Protein 7TEM (pdb70)

Foldseek 3Di:
DLFDCQLQVQQWDWDADDPRQTAIFGFFWAAPDPGHRDHDVVFAGGWLLQLLLLLLLLLLVCVVPVDPVSVVSNLRSLSNLLVQQDPLLFGFIHAHPVRHTDDDDPNGHRDDDLSRLSSLLSLLSCLVVCVVPPVVSSVSSLVSNVSSVVSCLVVFDQPQDWDADLRQTQRPRDDLSFLLSLLSNLSLLSVCVVPNDVSSLSPSSLVSCSAQCAPPEQQHLDSDTGHQKRFLASNLSLLSCLSNCVSVVPVVVVSSVRNVVHRLVSCLVVQHFGMWGWHQDPSDIYTDDTGRDWDALRSLQSLSNLVSVCVVPVDCVSLVSSLSSLCCQVQSHLLNDHCASVNLAFFGTDGHNPDTRRIGTSVRSSSNSNSVSVQCVDVVSVVNVVVNVPDPGHD/DAQFDCQLQVQQWDWDQDDVRDIAIFGFFWAAPPPGHGDHDVVFAGGWLLLLLLLLLLLLLVCVVPVDPVSVVSNLRSLSNLLVQQDPLLAGFIHAHPNRHTPDDDPNGHRDDDLSRLSSLLSLLNNLVVCVVPPVVSSVVSLVSNVSSVVSCLVPFDQPQDWDADLRQTQRPRDVLSFLLSLLSNLNLLSVCVVPNDPSSLSCSSLVSCSAQCAVVEQQHLDSDTHHQKRFLASNLSLLSCLSNCVSVVPVVVVSSVRNVVRRLVSCVVVLHFGMWGWHDDPSDIYTPDTGRDWAALRSLQSLSNLVSVCVVPVDCVSLVSSLLSLCCQVQSGLQNDHCASVRLFFFGTHGHNPDTRRIGTSVRSSSNSSSSSVQCVDVVSVVNVVVNVVGDGHD

Sequence (791 aa):
KLVNAEEHLDALYQKVTVANKTELGLIHIYSEFPDDYRRWVKDPIEGVSAIDDVARAAIFYQRQYQQATGSAADLEKVKSLVEEFILYQRRADNGYFYNFIYPDHSINKEYKTSVAEPNWWTWRALWALTQVYPTLVKTDNALAQQRTRRETIFATIDDVIYKDFNFKQTRGEKEGVAVPEWLPHTAGDQASVLLALSDAQALEAKPEIEKRSLAAGILQVKDTSSPVNGAFLSWQNLWHGYGNSQAYALLVAGNRLGDRDIKAAFNNELDHFHPWLISNGLLNEFTVRQQGEKVTLIEEQKKFSQIAYIIRPVFANIKAWEISRRDAVYLERAVDDLSLWFFKNNPAQAQYYPVTGIAFDGIDSATTTVNKNSGAESTIEALLTLQLIEESIPDAKRLESALEEKRNIKQAKLVNAEHLDALYQKVTVANKTELGLIHIYSSEFPDYRWVKDPIEGVSAIDDVARAAIFYQRQYQATGSAADLEKVKSLVEEFILYQRADNGYFYNFIYPDHSINKEYKTSVAEPNWWTWRALWALTQVYPTLVKTDNALAQQRTRETIFATIDVIYKDFNFKQTRGEKEGVAVPEWLPHTAGDQASVLLALSDAQALEAKPEIEKRSLAAGILQVKDTSSPVNGAFLSWQNLWHGYGNSQAYALLVAGNRLGDRDIKAAFNELDHFHPWLISNGLLNEFTVRQQGEKVTLIEQKKFSQIAYIIRPVFANIKAWEISRRDAVYLERAVDDLSLWFFKNNPAQAQYYPVTGIAFDGIDSATTVNKNSGAESTIEALLTLQLIEESIPDAKRRLESALEKRRNIKQ

B-factor: mean 25.35, std 9.97, range [9.25, 90.28]

Structure (mmCIF, N/CA/C/O backbone):
data_7TEM
#
_entry.id   7TEM
#
_cell.length_a   54.774
_cell.length_b   90.016
_cell.length_c   181.301
_cell.angle_alpha   90.000
_cell.angle_beta   90.000
_cell.angle_gamma   90.000
#
_symmetry.space_group_name_H-M   'P 21 21 21'
#
loop_
_entity.id
_entity.type
_entity.pdbx_description
1 polymer 'Putative exported protein YPO2471'
2 branched beta-D-fructofuranose-(2-1)-alpha-D-glucopyranose
3 non-polymer 'CHLORIDE ION'
4 non-polymer 1,2-ETHANEDIOL
5 non-polymer 'ACETIC ACID'
6 non-polymer GLYCEROL
7 water water
#
loop_
_atom_site.group_PDB
_atom_site.id
_atom_site.type_symbol
_atom_site.label_atom_id
_atom_site.label_alt_id
_atom_site.label_comp_id
_atom_site.label_asym_id
_atom_site.label_entity_id
_atom_site.label_seq_id
_atom_site.pdbx_PDB_ins_code
_atom_site.Cartn_x
_atom_site.Cartn_y
_atom_site.Cartn_z
_atom_site.occupancy
_atom_site.B_iso_or_equiv
_atom_site.auth_seq_id
_atom_site.auth_comp_id
_atom_site.auth_asym_id
_atom_site.auth_atom_id
_atom_site.pdbx_PDB_model_num
ATOM 1 N N . LYS A 1 24 ? 13.59474 81.46895 73.26535 1.000 51.41788 21 LYS A N 1
ATOM 2 C CA . LYS A 1 24 ? 13.05335 82.07978 72.05924 1.000 42.51802 21 LYS A CA 1
ATOM 3 C C . LYS A 1 24 ? 14.08693 82.98697 71.39264 1.000 30.43060 21 LYS A C 1
ATOM 4 O O . LYS A 1 24 ? 14.19149 83.00111 70.16864 1.000 33.26794 21 LYS A O 1
ATOM 10 N N . LEU A 1 25 ? 14.86935 83.73705 72.17630 1.000 24.85336 22 LEU A N 1
ATOM 11 C CA . LEU A 1 25 ? 15.95980 84.50216 71.56584 1.000 24.87820 22 LEU A CA 1
ATOM 12 C C . LEU A 1 25 ? 17.06950 83.58260 71.08238 1.000 17.83913 22 LEU A C 1
ATOM 13 O O . LEU A 1 25 ? 17.58710 83.74951 69.97182 1.000 20.25566 22 LEU A O 1
ATOM 18 N N . VAL A 1 26 ? 17.45648 82.61411 71.91608 1.000 19.84034 23 VAL A N 1
ATOM 19 C CA . VAL A 1 26 ? 18.58090 81.73748 71.59890 1.000 18.28332 23 VAL A CA 1
ATOM 20 C C . VAL A 1 26 ? 18.14862 80.77859 70.50239 1.000 18.53029 23 VAL A C 1
ATOM 21 O O . VAL A 1 26 ? 17.20078 80.00298 70.67184 1.000 25.81986 23 VAL A O 1
ATOM 25 N N . ASN A 1 27 ? 18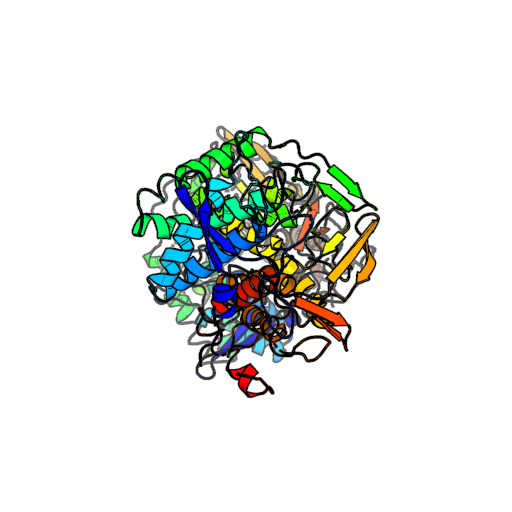.85559 80.80515 69.38658 1.000 14.97725 24 ASN A N 1
ATOM 26 C CA . ASN A 1 27 ? 18.51158 79.93892 68.26137 1.000 15.91382 24 ASN A CA 1
ATOM 27 C C . ASN A 1 27 ? 19.80241 79.33727 67.74272 1.000 14.69505 24 ASN A C 1
ATOM 28 O O . ASN A 1 27 ? 20.64435 80.05995 67.19510 1.000 17.23460 24 ASN A O 1
ATOM 33 N N . ALA A 1 28 ? 19.96871 78.03206 67.91998 1.000 14.80501 25 ALA A N 1
ATOM 34 C CA . ALA A 1 28 ? 21.22161 77.38697 67.55661 1.000 16.42518 25 ALA A CA 1
ATOM 35 C C . ALA A 1 28 ? 21.27434 76.96792 66.09576 1.000 16.66743 25 ALA A C 1
ATOM 36 O O . ALA A 1 28 ? 22.22751 76.28373 65.71014 1.000 18.39120 25 ALA A O 1
ATOM 38 N N A GLU A 1 29 ? 20.29726 77.38334 65.27522 0.511 16.25873 26 GLU A N 1
ATOM 39 N N B GLU A 1 29 ? 20.28475 77.36155 65.27997 0.489 16.27130 26 GLU A N 1
ATOM 40 C CA A GLU A 1 29 ? 20.18296 76.85704 63.91170 0.511 17.31843 26 GLU A CA 1
ATOM 41 C CA B GLU A 1 29 ? 20.20006 76.84566 63.91142 0.489 17.31836 26 GLU A CA 1
ATOM 42 C C A GLU A 1 29 ? 21.43016 77.14290 63.07153 0.511 16.40910 26 GLU A C 1
ATOM 43 C C B GLU A 1 29 ? 21.47695 77.11844 63.11724 0.489 16.38796 26 GLU A C 1
ATOM 44 O O A GLU A 1 29 ? 21.84177 76.29483 62.27164 0.511 18.11486 26 GLU A O 1
ATOM 45 O O B GLU A 1 29 ? 21.96531 76.23212 62.40699 0.489 18.26022 26 GLU A O 1
ATOM 56 N N . HIS A 1 30 ? 22.02920 78.33458 63.20332 1.000 14.81991 27 HIS A N 1
ATOM 57 C CA . HIS A 1 30 ? 23.23835 78.60088 62.41353 1.000 14.03714 27 HIS A CA 1
ATOM 58 C C . HIS A 1 30 ? 24.44408 77.84033 62.96537 1.000 17.48008 27 HIS A C 1
ATOM 59 O O . HIS A 1 30 ? 25.23711 77.29640 62.18425 1.000 16.24236 27 HIS A O 1
ATOM 66 N N . LEU A 1 31 ? 24.59877 77.77507 64.30122 1.000 13.99929 28 LEU A N 1
ATOM 67 C CA . LEU A 1 31 ? 25.70584 77.00330 64.86824 1.000 13.96419 28 LEU A CA 1
ATOM 68 C C . LEU A 1 31 ? 25.58065 75.53036 64.46843 1.000 15.46837 28 LEU A C 1
ATOM 69 O O . LEU A 1 31 ? 26.57837 74.88231 64.10836 1.000 15.10059 28 LEU A O 1
ATOM 74 N N . ASP A 1 32 ? 24.34533 75.00748 64.49049 1.000 16.79626 29 ASP A N 1
ATOM 75 C CA . ASP A 1 32 ? 24.07792 73.63823 64.06256 1.000 16.69243 29 ASP A CA 1
ATOM 76 C C . ASP A 1 32 ? 24.50806 73.43178 62.62200 1.000 17.67244 29 ASP A C 1
ATOM 77 O O . ASP A 1 32 ? 24.97881 72.34761 62.25870 1.000 18.22801 29 ASP A O 1
ATOM 82 N N . ALA A 1 33 ? 24.34134 74.45964 61.78389 1.000 16.10888 30 ALA A N 1
ATOM 83 C CA . ALA A 1 33 ? 24.72305 74.32356 60.37748 1.000 18.35524 30 ALA A CA 1
ATOM 84 C C . ALA A 1 33 ? 26.23679 74.35579 60.20513 1.000 19.23351 30 ALA A C 1
ATOM 85 O O . ALA A 1 33 ? 26.75019 73.80083 59.21290 1.000 22.86247 30 ALA A O 1
ATOM 87 N N . LEU A 1 34 ? 26.96226 74.98138 61.14785 1.000 13.61469 31 LEU A N 1
ATOM 88 C CA . LEU A 1 34 ? 28.42126 74.96459 61.11012 1.000 13.13735 31 LEU A CA 1
ATOM 89 C C . LEU A 1 34 ? 28.99149 73.65810 61.64399 1.000 14.68103 31 LEU A C 1
ATOM 90 O O . LEU A 1 34 ? 30.16186 73.34677 61.38845 1.000 15.03058 31 LEU A O 1
ATOM 95 N N . TYR A 1 35 ? 28.19279 72.90433 62.38498 1.000 16.25190 32 TYR A N 1
ATOM 96 C CA . TYR A 1 35 ? 28.62675 71.64257 62.95754 1.000 14.91610 32 TYR A CA 1
ATOM 97 C C . TYR A 1 35 ? 28.72627 70.55231 61.90474 1.000 18.42690 32 TYR A C 1
ATOM 98 O O . TYR A 1 35 ? 27.89173 70.45881 61.00751 1.000 18.57596 32 TYR A O 1
ATOM 107 N N . GLN A 1 36 ? 29.77265 69.73217 62.00540 1.000 17.05807 33 GLN A N 1
ATOM 108 C CA . GLN A 1 36 ? 29.91064 68.56070 61.13889 1.000 16.50820 33 GLN A CA 1
ATOM 109 C C . GLN A 1 36 ? 30.54437 67.42233 61.92364 1.000 19.61947 33 GLN A C 1
ATOM 110 O O . GLN A 1 36 ? 31.60853 67.60538 62.51934 1.000 19.02575 33 GLN A O 1
ATOM 116 N N . LYS A 1 37 ? 29.90671 66.25361 61.91676 1.000 20.06382 34 LYS A N 1
ATOM 117 C CA . LYS A 1 37 ? 30.50361 65.05300 62.49165 1.000 17.38677 34 LYS A CA 1
ATOM 118 C C . LYS A 1 37 ? 31.25099 64.31662 61.39306 1.000 22.36340 34 LYS A C 1
ATOM 119 O O . LYS A 1 37 ? 30.66295 63.96556 60.35879 1.000 22.24502 34 LYS A O 1
ATOM 125 N N . VAL A 1 38 ? 32.54266 64.09458 61.60961 1.000 18.97121 35 VAL A N 1
ATOM 126 C CA . VAL A 1 38 ? 33.38079 63.40018 60.64218 1.000 20.11493 35 VAL A CA 1
ATOM 127 C C . VAL A 1 38 ? 33.90808 62.13723 61.30762 1.000 26.59308 35 VAL A C 1
ATOM 128 O O . VAL A 1 38 ? 34.11983 62.08732 62.52482 1.000 26.37207 35 VAL A O 1
ATOM 132 N N . THR A 1 39 ? 34.09387 61.10004 60.50847 1.000 19.33478 36 THR A N 1
ATOM 133 C CA . THR A 1 39 ? 34.67262 59.85706 60.98759 1.000 22.16244 36 THR A CA 1
ATOM 134 C C . THR A 1 39 ? 36.08651 59.73479 60.44221 1.000 27.84733 36 THR A C 1
ATOM 135 O O . THR A 1 39 ? 36.31764 59.93183 59.24763 1.000 25.57796 36 THR A O 1
ATOM 139 N N . VAL A 1 40 ? 37.03046 59.42467 61.31706 1.000 22.93846 37 VAL A N 1
ATOM 140 C CA . VAL A 1 40 ? 38.40384 59.19495 60.91576 1.000 25.46327 37 VAL A CA 1
ATOM 141 C C . VAL A 1 40 ? 38.84226 57.87250 61.52771 1.000 27.98200 37 VAL A C 1
ATOM 142 O O . VAL A 1 40 ? 38.27136 57.39652 62.51199 1.000 27.63434 37 VAL A O 1
ATOM 146 N N . ALA A 1 41 ? 39.82981 57.26371 60.89273 1.000 25.26314 38 ALA A N 1
ATOM 147 C CA . ALA A 1 41 ? 40.54369 56.06445 61.38378 1.000 29.56133 38 ALA A CA 1
ATOM 148 C C . ALA A 1 41 ? 39.53763 54.95829 61.70731 1.000 33.25093 38 ALA A C 1
ATOM 149 O O . ALA A 1 41 ? 38.69814 54.61626 60.86803 1.000 31.89733 38 ALA A O 1
ATOM 151 N N . ASN A 1 42 ? 39.57522 54.36919 62.89608 1.000 30.29114 39 ASN A N 1
ATOM 152 C CA . ASN A 1 42 ? 38.71458 53.23893 63.23487 1.000 26.70035 39 ASN A CA 1
ATOM 153 C C . ASN A 1 42 ? 37.54537 53.78071 64.05535 1.000 28.97581 39 ASN A C 1
ATOM 154 O O . ASN A 1 42 ? 37.61202 53.86283 65.28079 1.000 33.25087 39 ASN A O 1
ATOM 159 N N . LYS A 1 43 ? 36.48370 54.20274 63.35647 1.000 28.82133 40 LYS A N 1
ATOM 160 C CA . LYS A 1 43 ? 35.22510 54.60980 63.98514 1.000 29.35060 40 LYS A CA 1
ATOM 161 C C . LYS A 1 43 ? 35.42421 55.72409 65.01009 1.000 38.28928 40 LYS A C 1
ATOM 162 O O . LYS A 1 43 ? 34.71293 55.78585 66.02171 1.000 36.15173 40 LYS A O 1
ATOM 168 N N . THR A 1 44 ? 36.39726 56.60626 64.77648 1.000 25.80930 41 THR A N 1
ATOM 169 C CA . THR A 1 44 ? 36.58509 57.77896 65.62237 1.000 26.12321 41 THR A CA 1
ATOM 170 C C . THR A 1 44 ? 35.71861 58.89698 65.06458 1.000 27.10727 41 THR A C 1
ATOM 171 O O . THR A 1 44 ? 35.97785 59.40291 63.96693 1.000 25.82118 41 THR A O 1
ATOM 175 N N . GLU A 1 45 ? 34.69698 59.29928 65.82047 1.000 23.19795 42 GLU A N 1
ATOM 176 C CA . GLU A 1 45 ? 33.76820 60.32759 65.36619 1.000 24.63936 42 GLU A CA 1
ATOM 177 C C . GLU A 1 45 ? 34.10734 61.66848 66.00844 1.000 22.03513 42 GLU A C 1
ATOM 178 O O . GLU A 1 45 ? 34.04795 61.81572 67.23339 1.000 26.29341 42 GLU A O 1
ATOM 184 N N . LEU A 1 46 ? 34.45602 62.64672 65.18418 1.000 19.93763 43 LEU A N 1
ATOM 185 C CA . LEU A 1 46 ? 34.89316 63.94699 65.66202 1.000 19.23679 43 LEU A CA 1
ATOM 186 C C . LEU A 1 46 ? 33.82198 64.98051 65.35569 1.000 22.24805 43 LEU A C 1
ATOM 187 O O . LEU A 1 46 ? 33.32014 65.04430 64.22763 1.000 22.83047 43 LEU A O 1
ATOM 192 N N . GLY A 1 47 ? 33.48463 65.80501 66.34304 1.000 18.33724 44 GLY A N 1
ATOM 193 C CA . GLY A 1 47 ? 32.61356 66.93228 66.05381 1.000 15.64980 44 GLY A CA 1
ATOM 194 C C . GLY A 1 47 ? 33.38434 68.19641 65.72682 1.000 15.20216 44 GLY A C 1
ATOM 195 O O . GLY A 1 47 ? 34.18561 68.68694 66.54816 1.000 17.33213 44 GLY A O 1
ATOM 196 N N . LEU A 1 48 ? 33.19215 68.72205 64.51907 1.000 14.79864 45 LEU A N 1
ATOM 197 C CA . LEU A 1 48 ? 33.84718 69.95488 64.09712 1.000 16.07684 45 LEU A CA 1
ATOM 198 C C . LEU A 1 48 ? 32.84301 71.10048 64.08165 1.000 15.19866 45 LEU A C 1
ATOM 199 O O . LEU A 1 48 ? 31.63523 70.89029 63.97848 1.000 17.33086 45 LEU A O 1
ATOM 204 N N . ILE A 1 49 ? 33.36639 72.32115 64.20314 1.000 14.58623 46 ILE A N 1
ATOM 205 C CA . ILE A 1 49 ? 32.59808 73.54322 63.98508 1.000 12.59285 46 ILE A CA 1
ATOM 206 C C . ILE A 1 49 ? 33.33681 74.33691 62.92771 1.000 12.00567 46 ILE A C 1
ATOM 207 O O . ILE A 1 49 ? 34.44361 74.82506 63.17734 1.000 13.90657 46 ILE A O 1
ATOM 212 N N . HIS A 1 50 ? 32.73860 74.46694 61.74748 1.000 12.52651 47 HIS A N 1
ATOM 213 C CA . HIS A 1 50 ? 33.42157 75.15745 60.66529 1.000 14.86974 47 HIS A CA 1
ATOM 214 C C . HIS A 1 50 ? 33.65022 76.62206 61.00561 1.000 14.32989 47 HIS A C 1
ATOM 215 O O . HIS A 1 50 ? 32.77007 77.30132 61.56146 1.000 15.20847 47 HIS A O 1
ATOM 222 N N . ILE A 1 51 ? 34.85704 77.08997 60.67681 1.000 13.14116 48 ILE A N 1
ATOM 223 C CA . ILE A 1 51 ? 35.37204 78.30545 61.30911 1.000 11.51338 48 ILE A CA 1
ATOM 224 C C . ILE A 1 51 ? 34.66905 79.55228 60.76995 1.000 13.67205 48 ILE A C 1
ATOM 225 O O . ILE A 1 51 ? 34.36678 80.48008 61.53784 1.000 13.52174 48 ILE A O 1
ATOM 230 N N . TYR A 1 52 ? 34.43624 79.63024 59.45619 1.000 13.25284 49 TYR A N 1
ATOM 231 C CA . TYR A 1 52 ? 33.85493 80.82041 58.82765 1.000 15.03377 49 TYR A CA 1
ATOM 232 C C . TYR A 1 52 ? 32.58615 80.47327 58.05448 1.000 14.03827 49 TYR A C 1
ATOM 233 O O . TYR A 1 52 ? 32.33004 79.31551 57.70625 1.000 13.49500 49 TYR A O 1
ATOM 242 N N . SER A 1 53 ? 31.78285 81.50375 57.77466 1.000 13.98713 50 SER A N 1
ATOM 243 C CA . SER A 1 53 ? 30.55880 81.31830 57.00203 1.000 14.17700 50 SER A CA 1
ATOM 244 C C . SER A 1 53 ? 30.15208 82.68762 56.47869 1.000 14.53724 50 SER A C 1
ATOM 245 O O . SER A 1 53 ? 30.03856 83.61556 57.28053 1.000 14.78205 50 SER A O 1
ATOM 248 N N . GLU A 1 54 ? 29.93921 82.82497 55.16978 1.000 16.51360 51 GLU A N 1
ATOM 249 C CA . GLU A 1 54 ? 29.94007 84.15196 54.55658 1.000 15.17716 51 GLU A CA 1
ATOM 250 C C . GLU A 1 54 ? 28.58130 84.52814 53.99298 1.000 18.60743 51 GLU A C 1
ATOM 251 O O . GLU A 1 54 ? 27.86137 83.69354 53.45012 1.000 16.68732 51 GLU A O 1
ATOM 257 N N . PHE A 1 55 ? 28.22401 85.78905 54.18804 1.000 15.83939 52 PHE A N 1
ATOM 258 C CA . PHE A 1 55 ? 27.06800 86.37041 53.51122 1.000 17.23841 52 PHE A CA 1
ATOM 259 C C . PHE A 1 55 ? 27.19946 86.21741 51.99453 1.000 19.46241 52 PHE A C 1
ATOM 260 O O . PHE A 1 55 ? 28.27982 86.45617 51.43961 1.000 19.33925 52 PHE A O 1
ATOM 268 N N . PRO A 1 56 ? 26.10625 85.89938 51.27246 1.000 19.06309 53 PRO A N 1
ATOM 269 C CA . PRO A 1 56 ? 24.71457 85.72417 51.71777 1.000 22.06261 53 PRO A CA 1
ATOM 270 C C . PRO A 1 56 ? 24.27254 84.28002 51.93456 1.000 22.90070 53 PRO A C 1
ATOM 271 O O . PRO A 1 56 ? 23.18755 84.06169 52.48896 1.000 24.31569 53 PRO A O 1
ATOM 275 N N A ASP A 1 57 ? 25.10494 83.31662 51.51327 0.529 20.75432 54 ASP A N 1
ATOM 276 N N B ASP A 1 57 ? 25.07866 83.30345 51.51834 0.471 20.78920 54 ASP A N 1
ATOM 277 C CA A ASP A 1 57 ? 24.69511 81.91788 51.49055 0.529 24.04343 54 ASP A CA 1
ATOM 278 C CA B ASP A 1 57 ? 24.60530 81.92683 51.54113 0.471 24.03037 54 ASP A CA 1
ATOM 279 C C A ASP A 1 57 ? 24.97967 81.17484 52.78823 0.529 23.11576 54 ASP A C 1
ATOM 280 C C B ASP A 1 57 ? 24.92913 81.19443 52.83399 0.471 23.14142 54 ASP A C 1
ATOM 281 O O A ASP A 1 57 ? 24.34202 80.14125 53.04486 0.529 23.59053 54 ASP A O 1
ATOM 282 O O B ASP A 1 57 ? 24.27185 80.18556 53.13533 0.471 23.57616 54 ASP A O 1
ATOM 291 N N . TYR A 1 58 ? 25.90534 81.67952 53.60486 1.000 17.66047 55 TYR A N 1
ATOM 292 C CA . TYR A 1 58 ? 26.22427 81.12771 54.92644 1.000 16.39458 55 TYR A CA 1
ATOM 293 C C . TYR A 1 58 ? 26.47108 79.61416 54.87537 1.000 18.00904 55 TYR A C 1
ATOM 294 O O . TYR A 1 58 ? 25.84908 78.83108 55.59564 1.000 19.55965 55 TYR A O 1
ATOM 303 N N A ARG A 1 59 ? 27.39831 79.20760 54.01447 0.515 19.76060 56 ARG A N 1
ATOM 304 N N B ARG A 1 59 ? 27.38989 79.21163 54.00056 0.485 19.76538 56 ARG A N 1
ATOM 305 C CA A ARG A 1 59 ? 27.85171 77.82656 53.96249 0.515 21.66207 56 ARG A CA 1
ATOM 306 C CA B ARG A 1 59 ? 27.87088 77.84064 53.92523 0.485 21.68363 56 ARG A CA 1
ATOM 307 C C A ARG A 1 59 ? 29.14864 77.69979 54.75678 0.515 21.93129 56 ARG A C 1
ATOM 308 C C B ARG A 1 59 ? 29.20202 77.74220 54.66329 0.485 21.92484 56 ARG A C 1
ATOM 309 O O A ARG A 1 59 ? 29.53985 78.60309 55.50606 0.515 22.53041 56 ARG A O 1
ATOM 310 O O B ARG A 1 59 ? 29.67327 78.70978 55.27211 0.485 22.40577 56 ARG A O 1
ATOM 325 N N . TRP A 1 60 ? 29.84130 76.57704 54.59939 1.000 18.40066 57 TRP A N 1
ATOM 326 C CA . TRP A 1 60 ? 31.10900 76.40689 55.29238 1.000 18.28597 57 TRP A CA 1
ATOM 327 C C . TRP A 1 60 ? 32.21123 77.12973 54.54495 1.000 18.50892 57 TRP A C 1
ATOM 328 O O . TRP A 1 60 ? 32.39549 76.91879 53.33940 1.000 21.81415 57 TRP A O 1
ATOM 339 N N . VAL A 1 61 ? 32.97850 77.93805 55.26027 1.000 15.34519 58 VAL A N 1
ATOM 340 C CA . VAL A 1 61 ? 34.13917 78.61638 54.68411 1.000 17.12992 58 VAL A CA 1
ATOM 341 C C . VAL A 1 61 ? 35.34772 78.29209 55.54166 1.000 16.98357 58 VAL A C 1
ATOM 342 O O . VAL A 1 61 ? 35.24930 78.25488 56.77144 1.000 14.44549 58 VAL A O 1
ATOM 346 N N . LYS A 1 62 ? 36.48707 78.03616 54.90619 1.000 17.39053 59 LYS A N 1
ATOM 347 C CA . LYS A 1 62 ? 37.66751 77.63040 55.65996 1.000 18.50438 59 LYS A CA 1
ATOM 348 C C . LYS A 1 62 ? 38.65243 78.78418 55.70262 1.000 19.86245 59 LYS A C 1
ATOM 349 O O . LYS A 1 62 ? 38.52576 79.76481 54.96092 1.000 20.16028 59 LYS A O 1
ATOM 355 N N . ASP A 1 63 ? 39.65924 78.63903 56.56926 1.000 16.95823 60 ASP A N 1
ATOM 356 C CA . ASP A 1 63 ? 40.86940 79.43248 56.42477 1.000 17.41057 60 ASP A CA 1
ATOM 357 C C . ASP A 1 63 ? 41.79073 78.68688 55.48387 1.000 17.27319 60 ASP A C 1
ATOM 358 O O . ASP A 1 63 ? 42.18509 77.56101 55.79924 1.000 18.13098 60 ASP A O 1
ATOM 363 N N . PRO A 1 64 ? 42.14249 79.24670 54.32907 1.000 18.33766 61 PRO A N 1
ATOM 364 C CA . PRO A 1 64 ? 42.84825 78.43888 53.32341 1.000 19.76842 61 PRO A CA 1
ATOM 365 C C . PRO A 1 64 ? 44.16453 77.88657 53.81012 1.000 23.90313 61 PRO A C 1
ATOM 366 O O . PRO A 1 64 ? 44.58318 76.81379 53.36561 1.000 25.34792 61 PRO A O 1
ATOM 370 N N . ILE A 1 65 ? 44.84599 78.61063 54.68646 1.000 18.63092 62 ILE A N 1
ATOM 371 C CA . ILE A 1 65 ? 46.15205 78.19397 55.16211 1.000 20.11415 62 ILE A CA 1
ATOM 372 C C . ILE A 1 65 ? 46.02789 77.31463 56.39597 1.000 18.30962 62 ILE A C 1
ATOM 373 O O . ILE A 1 65 ? 46.77015 76.34525 56.53715 1.000 23.79127 62 ILE A O 1
ATOM 378 N N . GLU A 1 66 ? 45.09652 77.63651 57.29865 1.000 16.99012 63 GLU A N 1
ATOM 379 C CA . GLU A 1 66 ? 45.07929 77.02951 58.62937 1.000 16.41677 63 GLU A CA 1
ATOM 380 C C . GLU A 1 66 ? 44.16925 75.79993 58.74492 1.000 16.97663 63 GLU A C 1
ATOM 381 O O . GLU A 1 66 ? 44.51041 74.87239 59.48939 1.000 17.29336 63 GLU A O 1
ATOM 387 N N . GLY A 1 67 ? 43.02911 75.76150 58.04166 1.000 15.54299 64 GLY A N 1
ATOM 388 C CA . GLY A 1 67 ? 42.14638 74.60058 58.07188 1.000 15.24944 64 GLY A CA 1
ATOM 389 C C . GLY A 1 67 ? 40.67542 74.96631 58.26137 1.000 17.11582 64 GLY A C 1
ATOM 390 O O . GLY A 1 67 ? 40.26853 76.12687 58.15257 1.000 16.89599 64 GLY A O 1
ATOM 391 N N . VAL A 1 68 ? 39.85604 73.94991 58.54488 1.000 15.56349 65 VAL A N 1
ATOM 392 C CA . VAL A 1 68 ? 38.40278 74.09362 58.49809 1.000 13.92034 65 VAL A CA 1
ATOM 393 C C . VAL A 1 68 ? 37.78396 74.35892 59.85982 1.000 14.55487 65 VAL A C 1
ATOM 394 O O . VAL A 1 68 ? 36.67096 74.90323 59.90942 1.000 15.81013 65 VAL A O 1
ATOM 398 N N . SER A 1 69 ? 38.46380 74.00270 60.94904 1.000 14.52437 66 SER A N 1
ATOM 399 C CA . SER A 1 69 ? 37.86443 74.08947 62.28271 1.000 15.40807 66 SER A CA 1
ATOM 400 C C . SER A 1 69 ? 38.99290 74.12721 63.28856 1.000 16.90905 66 SER A C 1
ATOM 401 O O . SER A 1 69 ? 40.03318 73.52046 63.07252 1.000 16.79747 66 SER A O 1
ATOM 404 N N . ALA A 1 70 ? 38.78099 74.84770 64.38652 1.000 15.98239 67 ALA A N 1
ATOM 405 C CA . ALA A 1 70 ? 39.81347 75.04162 65.38956 1.000 14.55295 67 ALA A CA 1
ATOM 406 C C . ALA A 1 70 ? 39.26068 74.76160 66.78131 1.000 14.01431 67 ALA A C 1
ATOM 407 O O . ALA A 1 70 ? 38.09297 75.02544 67.06338 1.000 15.60177 67 ALA A O 1
ATOM 409 N N . ILE A 1 71 ? 40.12892 74.24180 67.64484 1.000 13.50695 68 ILE A N 1
ATOM 410 C CA . ILE A 1 71 ? 39.79816 74.06053 69.06468 1.000 13.61337 68 ILE A CA 1
ATOM 411 C C . ILE A 1 71 ? 39.31494 75.36191 69.69015 1.000 16.88244 68 ILE A C 1
ATOM 412 O O . ILE A 1 71 ? 38.42184 75.35997 70.55712 1.000 15.40809 68 ILE A O 1
ATOM 417 N N . ASP A 1 72 ? 39.90467 76.48986 69.28354 1.000 14.53753 69 ASP A N 1
ATOM 418 C CA . ASP A 1 72 ? 39.46074 77.79507 69.78754 1.000 14.89570 69 ASP A CA 1
ATOM 419 C C . ASP A 1 72 ? 37.93512 77.92001 69.75679 1.000 18.26852 69 ASP A C 1
ATOM 420 O O . ASP A 1 72 ? 37.32072 78.48389 70.68104 1.000 19.42194 69 ASP A O 1
ATOM 425 N N . ASP A 1 73 ? 37.30704 77.42530 68.69448 1.000 14.76105 70 ASP A N 1
ATOM 426 C CA . ASP A 1 73 ? 35.85891 77.50570 68.53306 1.000 15.35368 70 ASP A CA 1
ATOM 427 C C . ASP A 1 73 ? 35.13256 76.26655 69.06668 1.000 15.87836 70 ASP A C 1
ATOM 428 O O . ASP A 1 73 ? 34.10900 76.39753 69.74953 1.000 16.76398 70 ASP A O 1
ATOM 433 N N . VAL A 1 74 ? 35.63652 75.07279 68.74814 1.000 13.86438 71 VAL A N 1
ATOM 434 C CA . VAL A 1 74 ? 35.01412 73.83354 69.20307 1.000 13.52327 71 VAL A CA 1
ATOM 435 C C . VAL A 1 74 ? 34.85840 73.83758 70.72663 1.000 12.91293 71 VAL A C 1
ATOM 436 O O . VAL A 1 74 ? 33.83872 73.38747 71.26491 1.000 15.15000 71 VAL A O 1
ATOM 440 N N . ALA A 1 75 ? 35.87292 74.32717 71.43936 1.000 13.87781 72 ALA A N 1
ATOM 441 C CA . ALA A 1 75 ? 35.82697 74.31020 72.90173 1.000 14.29276 72 ALA A CA 1
ATOM 442 C C . ALA A 1 75 ? 34.67453 75.16217 73.40031 1.000 15.68013 72 ALA A C 1
ATOM 443 O O . ALA A 1 75 ? 33.91710 74.75583 74.29753 1.000 13.64376 72 ALA A O 1
ATOM 445 N N . ARG A 1 76 ? 34.49537 76.33530 72.79831 1.000 14.28119 73 ARG A N 1
ATOM 446 C CA . ARG A 1 76 ? 33.42357 77.20121 73.26116 1.000 11.55447 73 ARG A CA 1
ATOM 447 C C . ARG A 1 76 ? 32.06798 76.67254 72.82542 1.000 14.21922 73 ARG A C 1
ATOM 448 O O . ARG A 1 76 ? 31.08154 76.83021 73.54967 1.000 14.02676 73 ARG A O 1
ATOM 456 N N . ALA A 1 77 ? 32.00004 76.06807 71.63850 1.000 12.76175 74 ALA A N 1
ATOM 457 C CA . ALA A 1 77 ? 30.76898 75.41195 71.21412 1.000 14.95931 74 ALA A CA 1
ATOM 458 C C . ALA A 1 77 ? 30.37184 74.28960 72.16246 1.000 15.65228 74 ALA A C 1
ATOM 459 O O . ALA A 1 77 ? 29.17680 74.09450 72.43847 1.000 14.92230 74 ALA A O 1
ATOM 461 N N . ALA A 1 78 ? 31.35054 73.51102 72.63972 1.000 14.59295 75 ALA A N 1
ATOM 462 C CA . ALA A 1 78 ? 31.03766 72.44116 73.58903 1.000 12.89038 75 ALA A CA 1
ATOM 463 C C . ALA A 1 78 ? 30.35452 72.99158 74.83693 1.000 13.71787 75 ALA A C 1
ATOM 464 O O . ALA A 1 78 ? 29.41006 72.37988 75.36211 1.000 15.14045 75 ALA A O 1
ATOM 466 N N . ILE A 1 79 ? 30.82804 74.14285 75.32899 1.000 15.57529 76 ILE A N 1
ATOM 467 C CA . ILE A 1 79 ? 30.22498 74.76922 76.50392 1.000 15.97114 76 ILE A CA 1
ATOM 468 C C . ILE A 1 79 ? 28.80582 75.23251 76.20036 1.000 13.91718 76 ILE A C 1
ATOM 469 O O . ILE A 1 79 ? 27.89736 75.02476 77.01212 1.000 16.33489 76 ILE A O 1
ATOM 474 N N . PHE A 1 80 ? 28.58361 75.86751 75.04036 1.000 13.25289 77 PHE A N 1
ATOM 475 C CA . PHE A 1 80 ? 27.22796 76.26014 74.66995 1.000 15.86539 77 PHE A CA 1
ATOM 476 C C . PHE A 1 80 ? 26.28960 75.06160 74.68115 1.000 14.99042 77 PHE A C 1
ATOM 477 O O . PHE A 1 80 ? 25.19577 75.11203 75.25871 1.000 14.38275 77 PHE A O 1
ATOM 485 N N . TYR A 1 81 ? 26.67543 73.98700 73.98533 1.000 15.46914 78 TYR A N 1
ATOM 486 C CA . TYR A 1 81 ? 25.75764 72.85968 73.89312 1.000 16.40339 78 TYR A CA 1
ATOM 487 C C . TYR A 1 81 ? 25.59667 72.14512 75.23014 1.000 15.02051 78 TYR A C 1
ATOM 488 O O . TYR A 1 81 ? 24.52485 71.61599 75.51093 1.000 17.63402 78 TYR A O 1
ATOM 497 N N . GLN A 1 82 ? 26.63726 72.12903 76.06792 1.000 14.84442 79 GLN A N 1
ATOM 498 C CA . GLN A 1 82 ? 26.48142 71.54364 77.39831 1.000 16.95396 79 GLN A CA 1
ATOM 499 C C . GLN A 1 82 ? 25.49310 72.35047 78.22312 1.000 17.27849 79 GLN A C 1
ATOM 500 O O . GLN A 1 82 ? 24.64133 71.78418 78.90722 1.000 18.41936 79 GLN A O 1
ATOM 506 N N . ARG A 1 83 ? 25.56766 73.67884 78.13669 1.000 15.98934 80 ARG A N 1
ATOM 507 C CA . ARG A 1 83 ? 24.60198 74.51089 78.84644 1.000 16.72842 80 ARG A CA 1
ATOM 508 C C . ARG A 1 83 ? 23.19348 74.33137 78.29776 1.000 17.07425 80 ARG A C 1
ATOM 509 O O . ARG A 1 83 ? 22.22555 74.32321 79.07596 1.000 18.53973 80 ARG A O 1
ATOM 517 N N . GLN A 1 84 ? 23.05848 74.15147 76.97213 1.000 17.96344 81 GLN A N 1
ATOM 518 C CA . GLN A 1 84 ? 21.74171 73.87106 76.40105 1.000 19.59591 81 GLN A CA 1
ATOM 519 C C . GLN A 1 84 ? 21.18708 72.56797 76.95346 1.000 19.88245 81 GLN A C 1
ATOM 520 O O . GLN A 1 84 ? 20.00608 72.47771 77.29442 1.000 24.29623 81 GLN A O 1
ATOM 526 N N . TYR A 1 85 ? 22.02941 71.52824 76.99125 1.000 21.58042 82 TYR A N 1
ATOM 527 C CA . TYR A 1 85 ? 21.61556 70.24367 77.55458 1.000 19.77523 82 TYR A CA 1
ATOM 528 C C . TYR A 1 85 ? 21.19468 70.38222 79.01920 1.000 21.67856 82 TYR A C 1
ATOM 529 O O . TYR A 1 85 ? 20.21484 69.75890 79.46374 1.000 23.73827 82 TYR A O 1
ATOM 538 N N A GLN A 1 86 ? 21.92836 71.19009 79.78227 0.560 20.52732 83 GLN A N 1
ATOM 539 N N B GLN A 1 86 ? 21.94648 71.16416 79.79855 0.440 20.57151 83 GLN A N 1
ATOM 540 C CA A GLN A 1 86 ? 21.57417 71.41941 81.17948 0.560 22.28720 83 GLN A CA 1
ATOM 541 C CA B GLN A 1 86 ? 21.55123 71.41677 81.18300 0.440 22.33949 83 GLN A CA 1
ATOM 542 C C A GLN A 1 86 ? 20.21371 72.10082 81.29785 0.560 25.30837 83 GLN A C 1
ATOM 543 C C B GLN A 1 86 ? 20.16635 72.04101 81.24753 0.440 25.33032 83 GLN A C 1
ATOM 544 O O A GLN A 1 86 ? 19.44106 71.80735 82.22012 0.560 28.02100 83 GLN A O 1
ATOM 545 O O B GLN A 1 86 ? 19.34099 71.66221 82.08868 0.440 27.72632 83 GLN A O 1
ATOM 556 N N . ALA A 1 87 ? 19.88855 72.98999 80.35659 1.000 21.59967 84 ALA A N 1
ATOM 557 C CA . ALA A 1 87 ? 18.61095 73.69351 80.40537 1.000 27.10982 84 ALA A CA 1
ATOM 558 C C . ALA A 1 87 ? 17.45135 72.85583 79.87393 1.000 33.45203 84 ALA A C 1
ATOM 559 O O . ALA A 1 87 ? 16.32841 72.99458 80.36804 1.000 37.51850 84 ALA A O 1
ATOM 561 N N . THR A 1 88 ? 17.69064 71.99099 78.87813 1.000 30.64362 85 THR A N 1
ATOM 562 C CA . THR A 1 88 ? 16.61355 71.31461 78.15394 1.000 35.09650 85 THR A CA 1
ATOM 563 C C . THR A 1 88 ? 16.62966 69.79577 78.23570 1.000 36.51489 85 THR A C 1
ATOM 564 O O . THR A 1 88 ? 15.58908 69.18337 77.98743 1.000 41.74060 85 THR A O 1
ATOM 568 N N . GLY A 1 89 ? 17.75999 69.16950 78.55087 1.000 32.33199 86 GLY A N 1
ATOM 569 C CA . GLY A 1 89 ? 17.83113 67.71725 78.54892 1.000 35.37213 86 GLY A CA 1
ATOM 570 C C . GLY A 1 89 ? 17.73392 67.07439 77.18102 1.000 36.48186 86 GLY A C 1
ATOM 571 O O . GLY A 1 89 ? 17.44245 65.87875 77.08562 1.000 38.30996 86 GLY A O 1
ATOM 572 N N . SER A 1 90 ? 17.98176 67.83882 76.11945 1.000 31.61432 87 SER A N 1
ATOM 573 C CA . SER A 1 90 ? 17.84038 67.34972 74.75738 1.000 36.65373 87 SER A CA 1
ATOM 574 C C . SER A 1 90 ? 18.94056 66.35161 74.41796 1.000 35.37726 87 SER A C 1
ATOM 575 O O . SER A 1 90 ? 20.13165 66.64535 74.55864 1.000 29.71782 87 SER A O 1
ATOM 578 N N . ALA A 1 91 ? 18.53957 65.16931 73.95006 1.000 31.72644 88 ALA A N 1
ATOM 579 C CA . ALA A 1 91 ? 19.52462 64.17763 73.53652 1.000 27.29907 88 ALA A CA 1
ATOM 580 C C . ALA A 1 91 ? 20.42567 64.70003 72.42321 1.000 29.99344 88 ALA A C 1
ATOM 581 O O . ALA A 1 91 ? 21.60040 64.32289 72.35368 1.000 28.80452 88 ALA A O 1
ATOM 583 N N . ALA A 1 92 ? 19.91112 65.56773 71.54576 1.000 26.98848 89 ALA A N 1
ATOM 584 C CA . ALA A 1 92 ? 20.74168 66.04906 70.44002 1.000 28.51558 89 ALA A CA 1
ATOM 585 C C . ALA A 1 92 ? 21.85172 66.98076 70.92903 1.000 26.80483 89 ALA A C 1
ATOM 586 O O . ALA A 1 92 ? 22.96271 66.95925 70.39231 1.000 24.49330 89 ALA A O 1
ATOM 588 N N . ASP A 1 93 ? 21.56637 67.80256 71.94401 1.000 25.60233 90 ASP A N 1
ATOM 589 C CA . ASP A 1 93 ? 22.60701 68.64208 72.53463 1.000 25.21861 90 ASP A CA 1
ATOM 590 C C . ASP A 1 93 ? 23.70241 67.79310 73.16310 1.000 19.76600 90 ASP A C 1
ATOM 591 O O . ASP A 1 93 ? 24.88921 68.10824 73.03676 1.000 21.91276 90 ASP A O 1
ATOM 596 N N . LEU A 1 94 ? 23.31217 66.71606 73.85325 1.000 21.99769 91 LEU A N 1
ATOM 597 C CA . LEU A 1 94 ? 24.29498 65.85301 74.49872 1.000 19.22023 91 LEU A CA 1
ATOM 598 C C . LEU A 1 94 ? 25.16976 65.16194 73.46955 1.000 23.14480 91 LEU A C 1
ATOM 599 O O . LEU A 1 94 ? 26.38777 65.04095 73.65554 1.000 21.40357 91 LEU A O 1
ATOM 604 N N . GLU A 1 95 ? 24.57185 64.71635 72.36509 1.000 21.18758 92 GLU A N 1
ATOM 605 C CA . GLU A 1 95 ? 25.37624 64.10663 71.31297 1.000 28.87291 92 GLU A CA 1
ATOM 606 C C . GLU A 1 95 ? 26.39662 65.08984 70.76560 1.000 25.14870 92 GLU A C 1
ATOM 607 O O . GLU A 1 95 ? 27.53057 64.71109 70.45648 1.000 20.36178 92 GLU A O 1
ATOM 613 N N . LYS A 1 96 ? 26.02873 66.36591 70.65425 1.000 19.91084 93 LYS A N 1
ATOM 614 C CA . LYS A 1 96 ? 27.00778 67.33130 70.17615 1.000 21.94773 93 LYS A CA 1
ATOM 615 C C . LYS A 1 96 ? 28.12487 67.53519 71.19131 1.000 18.28618 93 LYS A C 1
ATOM 616 O O . LYS A 1 96 ? 29.29862 67.62287 70.81879 1.000 19.91118 93 LYS A O 1
ATOM 622 N N . VAL A 1 97 ? 27.78063 67.59908 72.48199 1.000 21.13585 94 VAL A N 1
ATOM 623 C CA . VAL A 1 97 ? 28.81429 67.69259 73.51463 1.000 18.88821 94 VAL A CA 1
ATOM 624 C C . VAL A 1 97 ? 29.81604 66.55094 73.36011 1.000 17.32966 94 VAL A C 1
ATOM 625 O O . VAL A 1 97 ? 31.02824 66.76660 73.35509 1.000 18.51503 94 VAL A O 1
ATOM 629 N N . LYS A 1 98 ? 29.32070 65.31948 73.22169 1.000 20.02484 95 LYS A N 1
ATOM 630 C CA . LYS A 1 98 ? 30.22463 64.17293 73.17826 1.000 21.77103 95 LYS A CA 1
ATOM 631 C C . LYS A 1 98 ? 31.15026 64.24643 71.97513 1.000 18.69483 95 LYS A C 1
ATOM 632 O O . LYS A 1 98 ? 32.33711 63.92353 72.07893 1.000 20.17705 95 LYS A O 1
ATOM 638 N N . SER A 1 99 ? 30.62562 64.65166 70.82141 1.000 18.73559 96 SER A N 1
ATOM 639 C CA . SER A 1 99 ? 31.47687 64.62715 69.64130 1.000 19.80096 96 SER A CA 1
ATOM 640 C C . SER A 1 99 ? 32.43869 65.80192 69.63737 1.000 20.09393 96 SER A C 1
ATOM 641 O O . SER A 1 99 ? 33.57901 65.65345 69.19163 1.000 17.36077 96 SER A O 1
ATOM 644 N N . LEU A 1 100 ? 32.02738 66.95915 70.16624 1.000 17.45890 97 LEU A N 1
ATOM 645 C CA . LEU A 1 100 ? 32.96982 68.06791 70.26810 1.000 16.22348 97 LEU A CA 1
ATOM 646 C C . LEU A 1 100 ? 34.07807 67.73907 71.26239 1.000 15.15826 97 LEU A C 1
ATOM 647 O O . LEU A 1 100 ? 35.25561 68.02905 71.01094 1.000 16.18599 97 LEU A O 1
ATOM 652 N N . VAL A 1 101 ? 33.73345 67.07096 72.36853 1.000 17.42345 98 VAL A N 1
ATOM 653 C CA . VAL A 1 101 ? 34.75924 66.62457 73.30446 1.000 16.17228 98 VAL A CA 1
ATOM 654 C C . VAL A 1 101 ? 35.71556 65.64047 72.63726 1.000 19.63052 98 VAL A C 1
ATOM 655 O O . VAL A 1 101 ? 36.92707 65.69448 72.86882 1.000 18.56350 98 VAL A O 1
ATOM 659 N N A GLU A 1 102 ? 35.20296 64.73252 71.79864 0.647 18.59885 99 GLU A N 1
ATOM 660 N N B GLU A 1 102 ? 35.19003 64.74553 71.78879 0.353 18.61521 99 GLU A N 1
ATOM 661 C CA A GLU A 1 102 ? 36.10134 63.79906 71.11942 0.647 17.47142 99 GLU A CA 1
ATOM 662 C CA B GLU A 1 102 ? 36.04006 63.78419 71.08679 0.353 17.61229 99 GLU A CA 1
ATOM 663 C C A GLU A 1 102 ? 37.12115 64.54832 70.27233 0.647 19.47308 99 GLU A C 1
ATOM 664 C C B GLU A 1 102 ? 37.07441 64.49878 70.21605 0.353 19.44063 99 GLU A C 1
ATOM 665 O O A GLU A 1 102 ? 38.29946 64.16890 70.23725 0.647 18.25347 99 GLU A O 1
ATOM 666 O O B GLU A 1 102 ? 38.22854 64.06048 70.13153 0.353 18.21472 99 GLU A O 1
ATOM 677 N N . PHE A 1 103 ? 36.68866 65.62453 69.59670 1.000 19.99572 100 PHE A N 1
ATOM 678 C CA . PHE A 1 103 ? 37.63326 66.43467 68.82326 1.000 16.17485 100 PHE A CA 1
ATOM 679 C C . PHE A 1 103 ? 38.67798 67.07004 69.72873 1.000 17.76621 100 PHE A C 1
ATOM 680 O O . PHE A 1 103 ? 39.87286 67.06648 69.40478 1.000 18.21330 100 PHE A O 1
ATOM 688 N N . ILE A 1 104 ? 38.25071 67.62736 70.86603 1.000 15.29340 101 ILE A N 1
ATOM 689 C CA . ILE A 1 104 ? 39.21355 68.17696 71.80768 1.000 16.88271 101 ILE A CA 1
ATOM 690 C C . ILE A 1 104 ? 40.24160 67.12297 72.20344 1.000 20.36209 101 ILE A C 1
ATOM 691 O O . ILE A 1 104 ? 41.45286 67.38360 72.22618 1.000 18.42691 101 ILE A O 1
ATOM 696 N N . LEU A 1 105 ? 39.77912 65.91672 72.54490 1.000 18.52216 102 LEU A N 1
ATOM 697 C CA . LEU A 1 105 ? 40.72411 64.89028 72.96971 1.000 24.53662 102 LEU A CA 1
ATOM 698 C C . LEU A 1 105 ? 41.58208 64.44096 71.80264 1.000 21.34288 102 LEU A C 1
ATOM 699 O O . LEU A 1 105 ? 42.75286 64.09158 71.98123 1.000 20.50298 102 LEU A O 1
ATOM 704 N N . TYR A 1 106 ? 41.01405 64.45076 70.59864 1.000 18.62783 103 TYR A N 1
ATOM 705 C CA . TYR A 1 106 ? 41.76017 64.07089 69.41430 1.000 17.85478 103 TYR A CA 1
ATOM 706 C C . TYR A 1 106 ? 42.95471 64.97618 69.19435 1.000 21.87744 103 TYR A C 1
ATOM 707 O O . TYR A 1 106 ? 43.97947 64.54103 68.64236 1.000 20.94274 103 TYR A O 1
ATOM 716 N N . GLN A 1 107 ? 42.83922 66.22432 69.61799 1.000 17.58695 104 GLN A N 1
ATOM 717 C CA . GLN A 1 107 ? 43.84955 67.23814 69.36829 1.000 18.19281 104 GLN A CA 1
ATOM 718 C C . GLN A 1 107 ? 44.91451 67.29713 70.45174 1.000 17.48278 104 GLN A C 1
ATOM 719 O O . GLN A 1 107 ? 45.83397 68.11150 70.33740 1.000 22.21745 104 GLN A O 1
ATOM 725 N N A ARG A 1 108 ? 44.81168 66.47125 71.49320 0.553 22.65546 105 ARG A N 1
ATOM 726 N N B ARG A 1 108 ? 44.82794 66.47574 71.49764 0.447 22.64963 105 ARG A N 1
ATOM 727 C CA A ARG A 1 108 ? 45.84043 66.46195 72.52246 0.553 22.59076 105 ARG A CA 1
ATOM 728 C CA B ARG A 1 108 ? 45.84640 66.54991 72.53618 0.447 22.56341 105 ARG A CA 1
ATOM 729 C C A ARG A 1 108 ? 47.13921 65.93859 71.92448 0.553 24.16631 105 ARG A C 1
ATOM 730 C C B ARG A 1 108 ? 47.13812 65.92071 72.03101 0.447 24.16652 105 ARG A C 1
ATOM 731 O O A ARG A 1 108 ? 47.15477 64.89612 71.26287 0.553 25.38490 105 ARG A O 1
ATOM 732 O O B ARG A 1 108 ? 47.14698 64.79169 71.53019 0.447 26.43134 105 ARG A O 1
ATOM 747 N N . ALA A 1 109 ? 48.22156 66.68214 72.11763 1.000 23.41140 106 ALA A N 1
ATOM 748 C CA . ALA A 1 109 ? 49.53008 66.22786 71.67018 1.000 24.11443 106 ALA A CA 1
ATOM 749 C C . ALA A 1 109 ? 50.21962 65.36096 72.73091 1.000 30.34784 106 ALA A C 1
ATOM 750 O O . ALA A 1 109 ? 49.85545 65.35756 73.91255 1.000 26.52019 106 ALA A O 1
ATOM 752 N N . ASP A 1 110 ? 51.25199 64.63718 72.29374 1.000 27.92124 107 ASP A N 1
ATOM 753 C CA . ASP A 1 110 ? 52.00656 63.79466 73.21984 1.000 32.12529 107 ASP A CA 1
ATOM 754 C C . ASP A 1 110 ? 52.63354 64.61073 74.33851 1.000 35.47882 107 ASP A C 1
ATOM 755 O O . ASP A 1 110 ? 52.82446 64.10224 75.44701 1.000 32.26419 107 ASP A O 1
ATOM 760 N N . ASN A 1 111 ? 52.96831 65.86755 74.07879 1.000 29.92166 108 ASN A N 1
ATOM 761 C CA . ASN A 1 111 ? 53.59206 66.67773 75.11872 1.000 29.00720 108 ASN A CA 1
ATOM 762 C C . ASN A 1 111 ? 52.57880 67.26143 76.10702 1.000 32.45412 108 ASN A C 1
ATOM 763 O O . ASN A 1 111 ? 52.97454 67.98333 77.03524 1.000 32.22581 108 ASN A O 1
ATOM 768 N N . GLY A 1 112 ? 51.29014 66.94183 75.96180 1.000 25.67196 109 GLY A N 1
ATOM 769 C CA . GLY A 1 112 ? 50.27024 67.38221 76.89949 1.000 24.21073 109 GLY A CA 1
ATOM 770 C C . GLY A 1 112 ? 49.57161 68.68009 76.54412 1.000 21.02411 109 GLY A C 1
ATOM 771 O O . GLY A 1 112 ? 48.52943 68.99470 77.14730 1.000 23.59607 109 GLY A O 1
ATOM 772 N N . TYR A 1 113 ? 50.10659 69.44359 75.59374 1.000 25.65769 110 TYR A N 1
ATOM 773 C CA . TYR A 1 113 ? 49.40701 70.58801 75.02423 1.000 23.73540 110 TYR A CA 1
ATOM 774 C C . TYR A 1 113 ? 48.50968 70.10775 73.88511 1.000 19.21336 110 TYR A C 1
ATOM 775 O O . TYR A 1 113 ? 48.39011 68.90368 73.62251 1.000 20.97565 110 TYR A O 1
ATOM 784 N N . PHE A 1 114 ? 47.84476 71.04911 73.21890 1.000 18.69845 111 PHE A N 1
ATOM 785 C CA . PHE A 1 114 ? 46.84005 70.74293 72.19592 1.000 17.41703 111 PHE A CA 1
ATOM 786 C C . PHE A 1 114 ? 47.20951 71.40844 70.88240 1.000 19.03057 111 PHE A C 1
ATOM 787 O O . PHE A 1 114 ? 47.68090 72.55145 70.87381 1.000 18.33435 111 PHE A O 1
ATOM 795 N N . TYR A 1 115 ? 46.95872 70.70581 69.77520 1.000 18.01899 112 TYR A N 1
ATOM 796 C CA . TYR A 1 115 ? 46.91437 71.37105 68.48269 1.000 15.88601 112 TYR A CA 1
ATOM 797 C C . TYR A 1 115 ? 45.57659 72.10753 68.35457 1.000 16.60987 112 TYR A C 1
ATOM 798 O O . TYR A 1 115 ? 44.60983 71.81807 69.06901 1.000 18.06216 112 TYR A O 1
ATOM 807 N N . ASN A 1 116 ? 45.51986 73.07009 67.43502 1.000 15.30127 113 ASN A N 1
ATOM 808 C CA . ASN A 1 116 ? 44.32240 73.89404 67.29329 1.000 15.32469 113 ASN A CA 1
ATOM 809 C C . ASN A 1 116 ? 43.47022 73.46182 66.09962 1.000 15.91459 113 ASN A C 1
ATOM 810 O O . ASN A 1 116 ? 42.31023 73.06220 66.28385 1.000 16.30506 113 ASN A O 1
ATOM 815 N N . PHE A 1 117 ? 44.03946 73.50014 64.88634 1.000 15.59208 114 PHE A N 1
ATOM 816 C CA . PHE A 1 117 ? 43.28328 73.34094 63.64755 1.000 15.76939 114 PHE A CA 1
ATOM 817 C C . PHE A 1 117 ? 43.30779 71.91490 63.10840 1.000 15.90942 114 PHE A C 1
ATOM 818 O O . PHE A 1 117 ? 44.27171 71.16927 63.28784 1.000 16.59320 114 PHE A O 1
ATOM 826 N N . ILE A 1 118 ? 42.24498 71.56797 62.39266 1.000 16.04335 115 ILE A N 1
ATOM 827 C CA . ILE A 1 118 ? 42.21819 70.38953 61.53426 1.000 15.64015 115 ILE A CA 1
ATOM 828 C C . ILE A 1 118 ? 42.03992 70.85714 60.08853 1.000 16.31465 115 ILE A C 1
ATOM 829 O O . ILE A 1 118 ? 41.32254 71.82609 59.82420 1.000 16.41799 115 ILE A O 1
ATOM 834 N N . TYR A 1 119 ? 42.71923 70.18495 59.15446 1.000 16.42115 116 TYR A N 1
ATOM 835 C CA . TYR A 1 119 ? 42.68124 70.52296 57.73393 1.000 16.75592 116 TYR A CA 1
ATOM 836 C C . TYR A 1 119 ? 41.44674 69.91622 57.06067 1.000 19.86566 116 TYR A C 1
ATOM 837 O O . TYR A 1 119 ? 40.80333 69.01560 57.60899 1.000 16.73699 116 TYR A O 1
ATOM 846 N N . PRO A 1 120 ? 41.12033 70.37157 55.84033 1.000 18.07946 117 PRO A N 1
ATOM 847 C CA . PRO A 1 120 ? 40.00429 69.77236 55.06848 1.000 17.92755 117 PRO A CA 1
ATOM 848 C C . PRO A 1 120 ? 40.10933 68.26837 54.85826 1.000 21.40181 117 PRO A C 1
ATOM 849 O O . PRO A 1 120 ? 39.07130 67.60135 54.74143 1.000 24.43009 117 PRO A O 1
ATOM 853 N N . ASP A 1 121 ? 41.31741 67.71166 54.79068 1.000 20.37243 118 ASP A N 1
ATOM 854 C CA . ASP A 1 121 ? 41.49132 66.27509 54.61203 1.000 24.13120 118 ASP A CA 1
ATOM 855 C C . ASP A 1 121 ? 41.50144 65.52837 55.94350 1.000 23.69770 118 ASP A C 1
ATOM 856 O O . ASP A 1 121 ? 41.81158 64.32811 55.97739 1.000 23.49580 118 ASP A O 1
ATOM 861 N N . HIS A 1 122 ? 41.18855 66.23220 57.02374 1.000 20.95103 119 HIS A N 1
ATOM 862 C CA . HIS A 1 122 ? 41.07157 65.76677 58.40796 1.000 23.18487 119 HIS A CA 1
ATOM 863 C C . HIS A 1 122 ? 42.40473 65.36399 59.01717 1.000 24.02418 119 HIS A C 1
ATOM 864 O O . HIS A 1 122 ? 42.42705 64.77681 60.11117 1.000 22.61835 119 HIS A O 1
ATOM 871 N N . SER A 1 123 ? 43.52179 65.71171 58.37975 1.000 22.94732 120 SER A N 1
ATOM 872 C CA . SER A 1 123 ? 44.79617 65.66461 59.08007 1.000 20.33489 120 SER A CA 1
ATOM 873 C C . SER A 1 123 ? 44.91295 66.87753 60.00332 1.000 22.66348 120 SER A C 1
ATOM 874 O O . SER A 1 123 ? 44.23850 67.89220 59.82448 1.000 21.67444 120 SER A O 1
ATOM 877 N N . ILE A 1 124 ? 45.78173 66.75952 61.00048 1.000 23.17725 121 ILE A N 1
ATOM 878 C CA . ILE A 1 124 ? 45.92981 67.77507 62.04009 1.000 17.77139 121 ILE A CA 1
ATOM 879 C C . ILE A 1 124 ? 46.94177 68.81742 61.59389 1.000 21.57344 121 ILE A C 1
ATOM 880 O O . ILE A 1 124 ? 47.97917 68.49318 61.00910 1.000 21.85780 121 ILE A O 1
ATOM 885 N N . ASN A 1 125 ? 46.64386 70.08469 61.86645 1.000 18.11908 122 ASN A N 1
ATOM 886 C CA . ASN A 1 125 ? 47.60846 71.14416 61.60237 1.000 19.66065 122 ASN A CA 1
ATOM 887 C C . ASN A 1 125 ? 48.53868 71.21403 62.81016 1.000 21.44400 122 ASN A C 1
ATOM 888 O O . ASN A 1 125 ? 48.18242 71.78486 63.84630 1.000 18.70842 122 ASN A O 1
ATOM 893 N N . LYS A 1 126 ? 49.72359 70.60418 62.69265 1.000 24.29741 123 LYS A N 1
ATOM 894 C CA . LYS A 1 126 ? 50.61767 70.49562 63.83828 1.000 22.04167 123 LYS A CA 1
ATOM 895 C C . LYS A 1 126 ? 51.70806 71.54332 63.85863 1.000 22.38825 123 LYS A C 1
ATOM 896 O O . LYS A 1 126 ? 52.33627 71.73489 64.90032 1.000 28.89059 123 LYS A O 1
ATOM 902 N N . GLU A 1 127 ? 51.95618 72.22467 62.74847 1.000 27.16004 124 GLU A N 1
ATOM 903 C CA . GLU A 1 127 ? 53.15981 73.02894 62.62971 1.000 26.00028 124 GLU A CA 1
ATOM 904 C C . GLU A 1 127 ? 52.91314 74.51321 62.40808 1.000 29.64659 124 GLU A C 1
ATOM 905 O O . GLU A 1 127 ? 53.84245 75.29816 62.62065 1.000 29.01424 124 GLU A O 1
ATOM 911 N N . TYR A 1 128 ? 51.71079 74.93047 62.01189 1.000 25.45330 125 TYR A N 1
ATOM 912 C CA . TYR A 1 128 ? 51.48047 76.36126 61.82310 1.000 27.29857 125 TYR A CA 1
ATOM 913 C C . TYR A 1 128 ? 51.43258 77.08613 63.17251 1.000 25.47940 125 TYR A C 1
ATOM 914 O O . TYR A 1 128 ? 51.02544 76.52414 64.19051 1.000 23.18785 125 TYR A O 1
ATOM 923 N N . LYS A 1 129 ? 51.85836 78.35612 63.16169 1.000 25.06662 126 LYS A N 1
ATOM 924 C CA . LYS A 1 129 ? 52.04279 79.11974 64.39417 1.000 24.97556 126 LYS A CA 1
ATOM 925 C C . LYS A 1 129 ? 50.75271 79.29352 65.18286 1.000 24.39595 126 LYS A C 1
ATOM 926 O O . LYS A 1 129 ? 50.80337 79.47337 66.39987 1.000 24.99630 126 LYS A O 1
ATOM 932 N N . THR A 1 130 ? 49.60377 79.27413 64.51766 1.000 21.77395 127 THR A N 1
ATOM 933 C CA . THR A 1 130 ? 48.31335 79.36783 65.18417 1.000 19.61720 127 THR A CA 1
ATOM 934 C C . THR A 1 130 ? 47.78381 78.00373 65.61508 1.000 20.07803 127 THR A C 1
ATOM 935 O O . THR A 1 130 ? 46.63562 77.91365 66.05471 1.000 22.42826 127 THR A O 1
ATOM 939 N N . SER A 1 131 ? 48.60194 76.94211 65.52309 1.000 17.53851 128 SER A N 1
ATOM 940 C CA . SER A 1 131 ? 48.09483 75.59201 65.75610 1.000 15.31566 128 SER A CA 1
ATOM 941 C C . SER A 1 131 ? 49.05113 74.67638 66.52461 1.000 20.04550 128 SER A C 1
ATOM 942 O O . SER A 1 131 ? 48.61769 73.59692 66.95627 1.000 21.85649 128 SER A O 1
ATOM 945 N N . VAL A 1 132 ? 50.30226 75.08257 66.74800 1.000 18.70597 129 VAL A N 1
ATOM 946 C CA . VAL A 1 132 ? 51.29039 74.22079 67.39865 1.000 17.96865 129 VAL A CA 1
ATOM 947 C C . VAL A 1 132 ? 50.83524 73.83254 68.80597 1.000 22.91207 129 VAL A C 1
ATOM 948 O O . VAL A 1 132 ? 50.09170 74.55936 69.47633 1.000 18.61485 129 VAL A O 1
ATOM 952 N N . ALA A 1 133 ? 51.31318 72.67582 69.26844 1.000 23.82550 130 ALA A N 1
ATOM 953 C CA . ALA A 1 133 ? 51.02753 72.21672 70.62652 1.000 20.12218 130 ALA A CA 1
ATOM 954 C C . ALA A 1 133 ? 52.05253 72.84054 71.57320 1.000 21.86133 130 ALA A C 1
ATOM 955 O O . ALA A 1 133 ? 53.02123 72.21848 72.01856 1.000 22.61863 130 ALA A O 1
ATOM 957 N N . GLU A 1 134 ? 51.84967 74.12144 71.82368 1.000 21.22398 131 GLU A N 1
ATOM 958 C CA . GLU A 1 134 ? 52.61518 74.91241 72.76950 1.000 24.56413 131 GLU A CA 1
ATOM 959 C C . GLU A 1 134 ? 51.60284 75.70684 73.57467 1.000 23.30869 131 GLU A C 1
ATOM 960 O O . GLU A 1 134 ? 50.47065 75.90004 73.12338 1.000 24.21000 131 GLU A O 1
ATOM 966 N N . PRO A 1 135 ? 51.96398 76.16242 74.77400 1.000 20.96156 132 PRO A N 1
ATOM 967 C CA . PRO A 1 135 ? 50.97734 76.88322 75.59672 1.000 22.91508 132 PRO A CA 1
ATOM 968 C C . PRO A 1 135 ? 50.45732 78.10513 74.86416 1.000 21.85585 132 PRO A C 1
ATOM 969 O O . PRO A 1 135 ? 51.22802 78.96786 74.42060 1.000 22.46482 132 PRO A O 1
ATOM 973 N N . ASN A 1 136 ? 49.13838 78.16106 74.72597 1.000 17.03084 133 ASN A N 1
ATOM 974 C CA . ASN A 1 136 ? 48.49476 79.13837 73.85427 1.000 16.63205 133 ASN A CA 1
ATOM 975 C C . ASN A 1 136 ? 47.01384 79.17885 74.19912 1.000 18.06498 133 ASN A C 1
ATOM 976 O O . ASN A 1 136 ? 46.50536 78.34605 74.96038 1.000 18.16193 133 ASN A O 1
ATOM 981 N N . TRP A 1 137 ? 46.33005 80.14610 73.59286 1.000 15.72589 134 TRP A N 1
ATOM 982 C CA . TRP A 1 137 ? 44.89402 80.32118 73.78436 1.000 15.46108 134 TRP A CA 1
ATOM 983 C C . TRP A 1 137 ? 44.12888 79.01124 73.68471 1.000 16.59261 134 TRP A C 1
ATOM 984 O O . TRP A 1 137 ? 43.22811 78.75305 74.49072 1.000 15.26458 134 TRP A O 1
ATOM 995 N N . TRP A 1 138 ? 44.43622 78.18838 72.66679 1.000 14.61674 135 TRP A N 1
ATOM 996 C CA . TRP A 1 138 ? 43.60316 77.01266 72.45700 1.000 16.44831 135 TRP A CA 1
ATOM 997 C C . TRP A 1 138 ? 43.81727 75.96954 73.54178 1.000 17.47806 135 TRP A C 1
ATOM 998 O O . TRP A 1 138 ? 42.90678 75.17726 73.80083 1.000 17.06360 135 TRP A O 1
ATOM 1009 N N . THR A 1 139 ? 44.99916 75.93518 74.17240 1.000 15.26227 136 THR A N 1
ATOM 1010 C CA . THR A 1 139 ? 45.17877 75.08570 75.34753 1.000 15.32199 136 THR A CA 1
ATOM 1011 C C . THR A 1 139 ? 44.21870 75.47173 76.45518 1.000 16.27227 136 THR A C 1
ATOM 1012 O O . THR A 1 139 ? 43.55774 74.60637 77.04126 1.000 16.31055 136 THR A O 1
ATOM 1016 N N . TRP A 1 140 ? 44.14287 76.76918 76.75926 1.000 16.03814 137 TRP A N 1
ATOM 1017 C CA . TRP A 1 140 ? 43.33735 77.20004 77.89200 1.000 16.10195 137 TRP A CA 1
ATOM 1018 C C . TRP A 1 140 ? 41.86779 76.99179 77.60252 1.000 16.71611 137 TRP A C 1
ATOM 1019 O O . TRP A 1 140 ? 41.10811 76.58111 78.49145 1.000 15.20924 137 TRP A O 1
ATOM 1030 N N . ARG A 1 141 ? 41.45085 77.26927 76.36466 1.000 14.54575 138 ARG A N 1
ATOM 1031 C CA . ARG A 1 141 ? 40.06267 77.05531 76.00560 1.000 11.88936 138 ARG A CA 1
ATOM 1032 C C . ARG A 1 141 ? 39.70164 75.57951 76.03836 1.000 14.61726 138 ARG A C 1
ATOM 1033 O O . ARG A 1 141 ? 38.63199 75.22011 76.52735 1.000 13.64899 138 ARG A O 1
ATOM 1041 N N . ALA A 1 142 ? 40.57858 74.71322 75.51643 1.000 13.75995 139 ALA A N 1
ATOM 1042 C CA . ALA A 1 142 ? 40.31967 73.27099 75.59687 1.000 14.99204 139 ALA A CA 1
ATOM 1043 C C . ALA A 1 142 ? 40.15042 72.81949 77.04401 1.000 14.19234 139 ALA A C 1
ATOM 1044 O O . ALA A 1 142 ? 39.20544 72.10274 77.37588 1.000 16.32050 139 ALA A O 1
ATOM 1046 N N . LEU A 1 143 ? 41.04140 73.25763 77.91676 1.000 15.83831 140 LEU A N 1
ATOM 1047 C CA . LEU A 1 143 ? 40.97535 72.82943 79.32029 1.000 14.76984 140 LEU A CA 1
ATOM 1048 C C . LEU A 1 143 ? 39.71027 73.35557 79.98102 1.000 18.19982 140 LEU A C 1
ATOM 1049 O O . LEU A 1 143 ? 39.02898 72.63079 80.72835 1.000 15.61659 140 LEU A O 1
ATOM 1054 N N . TRP A 1 144 ? 39.36213 74.61250 79.70286 1.000 13.33825 141 TRP A N 1
ATOM 1055 C CA . TRP A 1 144 ? 38.14765 75.15311 80.29676 1.000 13.76369 141 TRP A CA 1
ATOM 1056 C C . TRP A 1 144 ? 36.92968 74.37416 79.81085 1.000 15.73672 141 TRP A C 1
ATOM 1057 O O . TRP A 1 144 ? 36.05622 74.00771 80.60835 1.000 15.03723 141 TRP A O 1
ATOM 1068 N N . ALA A 1 145 ? 36.87450 74.06339 78.50461 1.000 14.01428 142 ALA A N 1
ATOM 1069 C CA . ALA A 1 145 ? 35.73822 73.29923 78.00322 1.000 15.58416 142 ALA A CA 1
ATOM 1070 C C . ALA A 1 145 ? 35.66403 71.94269 78.67708 1.000 13.87680 142 ALA A C 1
ATOM 1071 O O . ALA A 1 145 ? 34.57967 71.50869 79.09768 1.000 15.43919 142 ALA A O 1
ATOM 1073 N N . LEU A 1 146 ? 36.80976 71.26059 78.81305 1.000 12.81977 143 LEU A N 1
ATOM 1074 C CA . LEU A 1 146 ? 36.77478 69.94550 79.45871 1.000 13.58846 143 LEU A CA 1
ATOM 1075 C C . LEU A 1 146 ? 36.29718 70.02270 80.91333 1.000 15.80704 143 LEU A C 1
ATOM 1076 O O . LEU A 1 146 ? 35.53155 69.15997 81.35345 1.000 16.20360 143 LEU A O 1
ATOM 1081 N N . THR A 1 147 ? 36.74518 71.02144 81.68907 1.000 13.21320 144 THR A N 1
ATOM 1082 C CA . THR A 1 147 ? 36.27566 71.11666 83.06769 1.000 13.85490 144 THR A CA 1
ATOM 1083 C C . THR A 1 147 ? 34.79840 71.48862 83.12299 1.000 17.15610 144 THR A C 1
ATOM 1084 O O . THR A 1 147 ? 34.08428 71.03846 84.03161 1.000 18.06613 144 THR A O 1
ATOM 1088 N N . GLN A 1 148 ? 34.32104 72.28300 82.16141 1.000 14.36611 145 GLN A N 1
ATOM 1089 C CA . GLN A 1 148 ? 32.91892 72.69565 82.17352 1.000 16.56384 145 GLN A CA 1
ATOM 1090 C C . GLN A 1 148 ? 32.00006 71.53437 81.84469 1.000 18.20596 145 GLN A C 1
ATOM 1091 O O . GLN A 1 148 ? 30.90191 71.43141 82.40640 1.000 20.84534 145 GLN A O 1
ATOM 1097 N N . VAL A 1 149 ? 32.40815 70.65457 80.92287 1.000 17.16730 146 VAL A N 1
ATOM 1098 C CA . VAL A 1 149 ? 31.49403 69.59349 80.49393 1.000 19.24613 146 VAL A CA 1
ATOM 1099 C C . VAL A 1 149 ? 31.65215 68.29890 81.28219 1.000 18.53975 146 VAL A C 1
ATOM 1100 O O . VAL A 1 149 ? 30.77479 67.42395 81.19074 1.000 16.83469 146 VAL A O 1
ATOM 1104 N N . TYR A 1 150 ? 32.71316 68.15579 82.07583 1.000 16.99894 147 TYR A N 1
ATOM 1105 C CA . TYR A 1 150 ? 32.94082 66.89727 82.78591 1.000 18.65204 147 TYR A CA 1
ATOM 1106 C C . TYR A 1 150 ? 31.76814 66.50936 83.67567 1.000 20.17949 147 TYR A C 1
ATOM 1107 O O . TYR A 1 150 ? 31.34843 65.33984 83.62419 1.000 20.03649 147 TYR A O 1
ATOM 1116 N N . PRO A 1 151 ? 31.17624 67.40721 84.47214 1.000 18.88275 148 PRO A N 1
ATOM 1117 C CA . PRO A 1 151 ? 30.05137 66.98107 85.31968 1.000 21.93293 148 PRO A CA 1
ATOM 1118 C C . PRO A 1 151 ? 28.87948 66.43626 84.51607 1.000 22.95487 148 PRO A C 1
ATOM 1119 O O . PRO A 1 151 ? 28.19108 65.51273 84.97295 1.000 26.21036 148 PRO A O 1
ATOM 1123 N N . THR A 1 152 ? 28.64789 66.95945 83.31456 1.000 19.19439 149 THR A N 1
ATOM 1124 C CA . THR A 1 152 ? 27.62992 66.38550 82.44054 1.000 21.03808 149 THR A CA 1
ATOM 1125 C C . THR A 1 152 ? 28.03536 64.99468 81.97040 1.000 24.21807 149 THR A C 1
ATOM 1126 O O . THR A 1 152 ? 27.22797 64.05408 82.01025 1.000 25.55977 149 THR A O 1
ATOM 1130 N N . LEU A 1 153 ? 29.29080 64.83529 81.54124 1.000 19.52024 150 LEU A N 1
ATOM 1131 C CA . LEU A 1 153 ? 29.70881 63.53837 81.01127 1.000 22.61108 150 LEU A CA 1
ATOM 1132 C C . LEU A 1 153 ? 29.65622 62.45020 82.07605 1.000 28.64481 150 LEU A C 1
ATOM 1133 O O . LEU A 1 153 ? 29.28457 61.30606 81.78817 1.000 28.42971 150 LEU A O 1
ATOM 1138 N N . VAL A 1 154 ? 30.02373 62.78230 83.31420 1.000 25.22881 151 VAL A N 1
ATOM 1139 C CA . VAL A 1 154 ? 30.10320 61.74402 84.33078 1.000 24.50651 151 VAL A CA 1
ATOM 1140 C C . VAL A 1 154 ? 28.71980 61.18417 84.65038 1.000 28.56730 151 VAL A C 1
ATOM 1141 O O . VAL A 1 154 ? 28.61293 60.03280 85.09341 1.000 30.46563 151 VAL A O 1
ATOM 1145 N N . LYS A 1 155 ? 27.64985 61.95483 84.41853 1.000 26.79083 152 LYS A N 1
ATOM 1146 C CA . LYS A 1 155 ? 26.29156 61.44854 84.60258 1.000 35.06328 152 LYS A CA 1
ATOM 1147 C C . LYS A 1 155 ? 25.78600 60.63690 83.41826 1.000 32.87256 152 LYS A C 1
ATOM 1148 O O . LYS A 1 155 ? 24.75526 59.97254 83.55423 1.000 37.10618 152 LYS A O 1
ATOM 1154 N N . THR A 1 156 ? 26.46012 60.69601 82.26974 1.000 32.92053 153 THR A N 1
ATOM 1155 C CA . THR A 1 156 ? 25.87835 60.18795 81.03040 1.000 40.53712 153 THR A CA 1
ATOM 1156 C C . THR A 1 156 ? 26.75582 59.17862 80.28659 1.000 43.97698 153 THR A C 1
ATOM 1157 O O . THR A 1 156 ? 26.22757 58.27286 79.63257 1.000 43.46860 153 THR A O 1
ATOM 1161 N N . ASP A 1 157 ? 28.08667 59.32130 80.35091 1.000 38.45027 154 ASP A N 1
ATOM 1162 C CA . ASP A 1 157 ? 28.99328 58.51610 79.51593 1.000 41.88898 154 ASP A CA 1
ATOM 1163 C C . ASP A 1 157 ? 30.26307 58.19970 80.31102 1.000 34.99179 154 ASP A C 1
ATOM 1164 O O . ASP A 1 157 ? 31.22826 58.96968 80.29241 1.000 33.33345 154 ASP A O 1
ATOM 1169 N N . ASN A 1 158 ? 30.26873 57.03629 80.97183 1.000 33.33003 155 ASN A N 1
ATOM 1170 C CA . ASN A 1 158 ? 31.36041 56.69722 81.88023 1.000 35.30659 155 ASN A CA 1
ATOM 1171 C C . ASN A 1 158 ? 32.71530 56.73113 81.17606 1.000 33.55628 155 ASN A C 1
ATOM 1172 O O . ASN A 1 158 ? 33.68822 57.29315 81.70218 1.000 31.54337 155 ASN A O 1
ATOM 1177 N N . ALA A 1 159 ? 32.80410 56.12278 79.98803 1.000 33.71594 156 ALA A N 1
ATOM 1178 C CA . ALA A 1 159 ? 34.09876 55.99220 79.32536 1.000 34.70989 156 ALA A CA 1
ATOM 1179 C C . ALA A 1 159 ? 34.63020 57.34893 78.87784 1.000 31.07899 156 ALA A C 1
ATOM 1180 O O . ALA A 1 159 ? 35.82836 57.63778 79.02854 1.000 28.43044 156 ALA A O 1
ATOM 1182 N N . LEU A 1 160 ? 33.75832 58.20497 78.33284 1.000 28.07436 157 LEU A N 1
ATOM 1183 C CA . LEU A 1 160 ? 34.22251 59.51386 77.89547 1.000 24.85432 157 LEU A CA 1
ATOM 1184 C C . LEU A 1 160 ? 34.54293 60.38654 79.09541 1.000 25.22878 157 LEU A C 1
ATOM 1185 O O . LEU A 1 160 ? 35.50778 61.15772 79.07589 1.000 26.36574 157 LEU A O 1
ATOM 1190 N N . ALA A 1 161 ? 33.76852 60.24607 80.17042 1.000 23.87078 158 ALA A N 1
ATOM 1191 C CA . ALA A 1 161 ? 34.06132 61.01895 81.36916 1.000 25.61756 158 ALA A CA 1
ATOM 1192 C C . ALA A 1 161 ? 35.42915 60.64952 81.93837 1.000 26.59034 158 ALA A C 1
ATOM 1193 O O . ALA A 1 161 ? 36.20984 61.53335 82.31649 1.000 26.15948 158 ALA A O 1
ATOM 1195 N N A GLN A 1 162 ? 35.74824 59.34854 81.98126 0.583 25.67905 159 GLN A N 1
ATOM 1196 N N B GLN A 1 162 ? 35.74829 59.35164 81.97449 0.417 25.72170 159 GLN A N 1
ATOM 1197 C CA A GLN A 1 162 ? 37.04425 58.92560 82.50865 0.583 30.59303 159 GLN A CA 1
ATOM 1198 C CA B GLN A 1 162 ? 37.03897 58.92304 82.50609 0.417 30.54843 159 GLN A CA 1
ATOM 1199 C C A GLN A 1 162 ? 38.18642 59.49096 81.67405 0.583 26.99484 159 GLN A C 1
ATOM 1200 C C B GLN A 1 162 ? 38.19137 59.47072 81.67293 0.417 27.02173 159 GLN A C 1
ATOM 1201 O O A GLN A 1 162 ? 39.18290 59.97922 82.22054 0.583 26.82996 159 GLN A O 1
ATOM 1202 O O B GLN A 1 162 ? 39.20206 59.92532 82.22126 0.417 26.85639 159 GLN A O 1
ATOM 1213 N N . ARG A 1 163 ? 38.05240 59.45355 80.34728 1.000 27.29727 160 ARG A N 1
ATOM 1214 C CA . ARG A 1 163 ? 39.09595 60.01008 79.50055 1.000 28.15486 160 ARG A CA 1
ATOM 1215 C C . ARG A 1 163 ? 39.21613 61.50377 79.71586 1.000 24.51162 160 ARG A C 1
ATOM 1216 O O . ARG A 1 163 ? 40.32633 62.04959 79.72865 1.000 23.68184 160 ARG A O 1
ATOM 1224 N N . THR A 1 164 ? 38.07821 62.18646 79.88315 1.000 20.39709 161 THR A N 1
ATOM 1225 C CA . THR A 1 164 ? 38.11259 63.61942 80.09115 1.000 17.95905 161 THR A CA 1
ATOM 1226 C C . THR A 1 164 ? 38.78492 63.96888 81.40137 1.000 20.34254 161 THR A C 1
ATOM 1227 O O . THR A 1 164 ? 39.58201 64.91439 81.46443 1.000 20.19517 161 THR A O 1
ATOM 1231 N N A ARG A 1 165 ? 38.46496 63.23904 82.47043 0.473 21.73868 162 ARG A N 1
ATOM 1232 N N B ARG A 1 165 ? 38.46708 63.23733 82.47190 0.527 21.72609 162 ARG A N 1
ATOM 1233 C CA A ARG A 1 165 ? 39.06909 63.54766 83.75871 0.473 21.67307 162 ARG A CA 1
ATOM 1234 C CA B ARG A 1 165 ? 39.06861 63.55570 83.75975 0.527 21.64918 162 ARG A CA 1
ATOM 1235 C C A ARG A 1 165 ? 40.57237 63.33268 83.70199 0.473 23.70052 162 ARG A C 1
ATOM 1236 C C B ARG A 1 165 ? 40.57074 63.32667 83.71493 0.527 23.71450 162 ARG A C 1
ATOM 1237 O O A ARG A 1 165 ? 41.34683 64.17113 84.17614 0.473 23.51248 162 ARG A O 1
ATOM 1238 O O B ARG A 1 165 ? 41.34310 64.15486 84.21048 0.527 23.52262 162 ARG A O 1
ATOM 1253 N N . GLU A 1 166 ? 40.99808 62.20062 83.12583 1.000 21.78703 163 GLU A N 1
ATOM 1254 C CA . GLU A 1 166 ? 42.42379 61.92423 82.96305 1.000 26.80451 163 GLU A CA 1
ATOM 1255 C C . GLU A 1 166 ? 43.10285 63.05379 82.21035 1.000 24.76907 163 GLU A C 1
ATOM 1256 O O . GLU A 1 166 ? 44.19923 63.49098 82.58502 1.000 23.66044 163 GLU A O 1
ATOM 1262 N N . THR A 1 167 ? 42.45752 63.54539 81.14366 1.000 21.24622 164 THR A N 1
ATOM 1263 C CA . THR A 1 167 ? 43.05323 64.60377 80.34553 1.000 20.73889 164 THR A CA 1
ATOM 1264 C C . THR A 1 167 ? 43.12207 65.91041 81.12763 1.000 19.56736 164 THR A C 1
ATOM 1265 O O . THR A 1 167 ? 44.14985 66.60262 81.09603 1.000 18.75230 164 THR A O 1
ATOM 1269 N N . ILE A 1 168 ? 42.06092 66.24624 81.86865 1.000 19.96242 165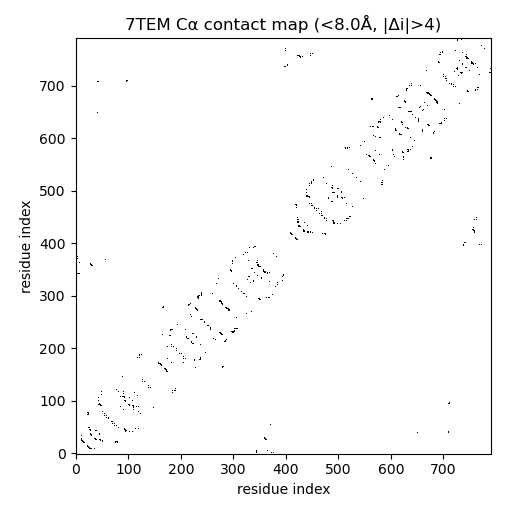 ILE A N 1
ATOM 1270 C CA . ILE A 1 168 ? 42.07724 67.48566 82.65289 1.000 18.97534 165 ILE A CA 1
ATOM 1271 C C . ILE A 1 168 ? 43.29739 67.50170 83.57129 1.000 18.57533 165 ILE A C 1
ATOM 1272 O O . ILE A 1 168 ? 44.09459 68.44926 83.56012 1.000 20.99305 165 ILE A O 1
ATOM 1277 N N . PHE A 1 169 ? 43.49473 66.43514 84.34099 1.000 19.85362 166 PHE A N 1
ATOM 1278 C CA . PHE A 1 169 ? 44.54170 66.50993 85.34568 1.000 19.49128 166 PHE A CA 1
ATOM 1279 C C . PHE A 1 169 ? 45.92033 66.22031 84.76921 1.000 22.59444 166 PHE A C 1
ATOM 1280 O O . PHE A 1 169 ? 46.91371 66.70194 85.32461 1.000 25.16589 166 PHE A O 1
ATOM 1288 N N . ALA A 1 170 ? 46.01188 65.48143 83.65620 1.000 21.05596 167 ALA A N 1
ATOM 1289 C CA . ALA A 1 170 ? 47.31241 65.34358 82.99334 1.000 23.87906 167 ALA A CA 1
ATOM 1290 C C . ALA A 1 170 ? 47.77135 66.66014 82.38165 1.000 22.27694 167 ALA A C 1
ATOM 1291 O O . ALA A 1 170 ? 48.96497 66.99947 82.44627 1.000 24.20940 167 ALA A O 1
ATOM 1293 N N . THR A 1 171 ? 46.84477 67.39152 81.75840 1.000 21.11279 168 THR A N 1
ATOM 1294 C CA . THR A 1 171 ? 47.16389 68.70789 81.21490 1.000 20.19224 168 THR A CA 1
ATOM 1295 C C . THR A 1 171 ? 47.56259 69.66934 82.32742 1.000 17.29996 168 THR A C 1
ATOM 1296 O O . THR A 1 171 ? 48.55646 70.39799 82.20776 1.000 21.58597 168 THR A O 1
ATOM 1300 N N . ILE A 1 172 ? 46.83994 69.64005 83.44306 1.000 17.76701 169 ILE A N 1
ATOM 1301 C CA . ILE A 1 172 ? 47.20378 70.48955 84.56965 1.000 18.84104 169 ILE A CA 1
ATOM 1302 C C . ILE A 1 172 ? 48.59226 70.13035 85.10368 1.000 20.63772 169 ILE A C 1
ATOM 1303 O O . ILE A 1 172 ? 49.35889 71.01691 85.49486 1.000 20.33725 169 ILE A O 1
ATOM 1308 N N A ASP A 1 173 ? 48.93246 68.83182 85.12213 0.510 22.41896 170 ASP A N 1
ATOM 1309 N N B ASP A 1 173 ? 48.97551 68.84921 85.09094 0.490 22.43323 170 ASP A N 1
ATOM 1310 C CA A ASP A 1 173 ? 50.28054 68.41185 85.50333 0.510 20.88189 170 ASP A CA 1
ATOM 1311 C CA B ASP A 1 173 ? 50.32298 68.57355 85.58679 0.490 20.74778 170 ASP A CA 1
ATOM 1312 C C A ASP A 1 173 ? 51.33020 69.08354 84.62212 0.510 23.66004 170 ASP A C 1
ATOM 1313 C C B ASP A 1 173 ? 51.39640 69.05106 84.61118 0.490 23.65067 170 ASP A C 1
ATOM 1314 O O A ASP A 1 173 ? 52.32171 69.63375 85.11851 0.510 22.21454 170 ASP A O 1
ATOM 1315 O O B ASP A 1 173 ? 52.49112 69.43119 85.04415 0.490 22.39236 170 ASP A O 1
ATOM 1324 N N . VAL A 1 174 ? 51.11025 69.06338 83.30504 1.000 20.23704 171 VAL A N 1
ATOM 1325 C CA . VAL A 1 174 ? 52.06568 69.63025 82.35988 1.000 19.77595 171 VAL A CA 1
ATOM 1326 C C . VAL A 1 174 ? 52.20482 71.13212 82.57768 1.000 23.11536 171 VAL A C 1
ATOM 1327 O O . VAL A 1 174 ? 53.32074 71.67073 82.63493 1.000 24.93343 171 VAL A O 1
ATOM 1331 N N . ILE A 1 175 ? 51.07109 71.82322 82.70909 1.000 20.00551 172 ILE A N 1
ATOM 1332 C CA . ILE A 1 175 ? 51.07280 73.26081 82.97260 1.000 18.64632 172 ILE A CA 1
ATOM 1333 C C . ILE A 1 175 ? 51.79728 73.56112 84.28224 1.000 19.10229 172 ILE A C 1
ATOM 1334 O O . ILE A 1 175 ? 52.60932 74.49541 84.36419 1.000 21.62271 172 ILE A O 1
ATOM 1339 N N . TYR A 1 176 ? 51.57774 72.73357 85.30446 1.000 20.74692 173 TYR A N 1
ATOM 1340 C CA . TYR A 1 176 ? 52.29211 72.93917 86.55911 1.000 21.41315 173 TYR A CA 1
ATOM 1341 C C . TYR A 1 176 ? 53.79275 72.74700 86.38279 1.000 21.12180 173 TYR A C 1
ATOM 1342 O O . TYR A 1 176 ? 54.59843 73.51481 86.93639 1.000 22.93586 173 TYR A O 1
ATOM 1351 N N . LYS A 1 177 ? 54.19607 71.71724 85.63280 1.000 20.33831 174 LYS A N 1
ATOM 1352 C CA . LYS A 1 177 ? 55.61847 71.47995 85.41310 1.000 27.03782 174 LYS A CA 1
ATOM 1353 C C . LYS A 1 177 ? 56.28127 72.64285 84.68698 1.000 28.11689 174 LYS A C 1
ATOM 1354 O O . LYS A 1 177 ? 57.45609 72.92960 84.92592 1.000 26.79984 174 LYS A O 1
ATOM 1360 N N . ASP A 1 178 ? 55.55222 73.32040 83.80308 1.000 22.95190 175 ASP A N 1
ATOM 1361 C CA . ASP A 1 178 ? 56.11525 74.41272 83.02360 1.000 26.97766 175 ASP A CA 1
ATOM 1362 C C . ASP A 1 178 ? 55.89925 75.78049 83.65527 1.000 24.94028 175 ASP A C 1
ATOM 1363 O O . ASP A 1 178 ? 56.37103 76.76882 83.08969 1.000 26.00173 175 ASP A O 1
ATOM 1368 N N . PHE A 1 179 ? 55.23755 75.85605 84.80855 1.000 23.59867 176 PHE A N 1
ATOM 1369 C CA . PHE A 1 179 ? 54.77450 77.13275 85.33812 1.000 22.74427 176 PHE A CA 1
ATOM 1370 C C . PHE A 1 179 ? 55.94735 77.93580 85.87961 1.000 29.53359 176 PHE A C 1
ATOM 1371 O O . PHE A 1 179 ? 56.87931 77.38131 86.46211 1.000 30.86335 176 PHE A O 1
ATOM 1379 N N . ASN A 1 180 ? 55.89469 79.25228 85.67963 1.000 27.81552 177 ASN A N 1
ATOM 1380 C CA . ASN A 1 180 ? 56.91981 80.16977 86.17422 1.000 30.19156 177 ASN A CA 1
ATOM 1381 C C . ASN A 1 180 ? 56.35503 80.85968 87.41035 1.000 27.78881 177 ASN A C 1
ATOM 1382 O O . ASN A 1 180 ? 55.45606 81.69839 87.29971 1.000 34.01207 177 ASN A O 1
ATOM 1387 N N . PHE A 1 181 ? 56.82087 80.46158 88.59308 1.000 31.34742 178 PHE A N 1
ATOM 1388 C CA . PHE A 1 181 ? 56.29248 81.08265 89.79748 1.000 29.33755 178 PHE A CA 1
ATOM 1389 C C . PHE A 1 181 ? 57.07583 82.31853 90.22132 1.000 30.88448 178 PHE A C 1
ATOM 1390 O O . PHE A 1 181 ? 56.58458 83.07841 91.06495 1.000 33.65067 178 PHE A O 1
ATOM 1398 N N . LYS A 1 182 ? 58.25863 82.54844 89.65063 1.000 31.07417 179 LYS A N 1
ATOM 1399 C CA . LYS A 1 182 ? 59.07583 83.70488 90.02023 1.000 35.04629 179 LYS A CA 1
ATOM 1400 C C . LYS A 1 182 ? 58.43442 84.97875 89.48387 1.000 43.14481 179 LYS A C 1
ATOM 1401 O O . LYS A 1 182 ? 58.38406 85.19953 88.26746 1.000 35.74674 179 LYS A O 1
ATOM 1407 N N . GLN A 1 183 ? 57.97283 85.84040 90.38497 1.000 30.33297 180 GLN A N 1
ATOM 1408 C CA . GLN A 1 183 ? 57.11208 86.95903 89.99490 1.000 32.40399 180 GLN A CA 1
ATOM 1409 C C . GLN A 1 183 ? 57.92239 88.20670 89.63588 1.000 31.42695 180 GLN A C 1
ATOM 1410 O O . GLN A 1 183 ? 57.85229 89.24435 90.29460 1.000 39.03042 180 GLN A O 1
ATOM 1416 N N . THR A 1 184 ? 58.67641 88.11404 88.54334 1.000 31.89355 181 THR A N 1
ATOM 1417 C CA . THR A 1 184 ? 59.42124 89.28210 88.09442 1.000 30.76052 181 THR A CA 1
ATOM 1418 C C . THR A 1 184 ? 58.52532 90.18943 87.24904 1.000 28.54705 181 THR A C 1
ATOM 1419 O O . THR A 1 184 ? 57.55521 89.74089 86.63398 1.000 30.96885 181 THR A O 1
ATOM 1423 N N . ARG A 1 185 ? 58.87376 91.47875 87.21329 1.000 37.31842 182 ARG A N 1
ATOM 1424 C CA . ARG A 1 185 ? 58.07026 92.50283 86.55535 1.000 37.75520 182 ARG A CA 1
ATOM 1425 C C . ARG A 1 185 ? 58.88857 93.25706 85.52272 1.000 38.75755 182 ARG A C 1
ATOM 1426 O O . ARG A 1 185 ? 59.99702 93.71454 85.82098 1.000 39.82327 182 ARG A O 1
ATOM 1434 N N . GLY A 1 186 ? 58.32194 93.41810 84.32791 1.000 30.65881 183 GLY A N 1
ATOM 1435 C CA . GLY A 1 186 ? 58.79730 94.38518 83.36560 1.000 33.91770 183 GLY A CA 1
ATOM 1436 C C . GLY A 1 186 ? 58.00583 95.67789 83.47191 1.000 38.19544 183 GLY A C 1
ATOM 1437 O O . GLY A 1 186 ? 57.24493 95.90612 84.41641 1.000 31.95479 183 GLY A O 1
ATOM 1438 N N . GLU A 1 187 ? 58.17110 96.52444 82.46331 1.000 29.86266 184 GLU A N 1
ATOM 1439 C CA . GLU A 1 187 ? 57.48479 97.80772 82.44207 1.000 33.22571 184 GLU A CA 1
ATOM 1440 C C . GLU A 1 187 ? 57.29228 98.28013 81.01258 1.000 36.47531 184 GLU A C 1
ATOM 1441 O O . GLU A 1 187 ? 58.20208 98.16657 80.18774 1.000 39.56282 184 GLU A O 1
ATOM 1447 N N . LYS A 1 188 ? 56.11748 98.84044 80.73431 1.000 29.84653 185 LYS A N 1
ATOM 1448 C CA . LYS A 1 188 ? 55.85751 99.45329 79.44131 1.000 28.03646 185 LYS A CA 1
ATOM 1449 C C . LYS A 1 188 ? 55.06748 100.72904 79.66336 1.000 32.08019 185 LYS A C 1
ATOM 1450 O O . LYS A 1 188 ? 53.94209 100.66639 80.16625 1.000 29.46448 185 LYS A O 1
ATOM 1456 N N . GLU A 1 189 ? 55.64400 101.86610 79.25164 1.000 29.97986 186 GLU A N 1
ATOM 1457 C CA . GLU A 1 189 ? 55.02825 103.19066 79.43204 1.000 34.83938 186 GLU A CA 1
ATOM 1458 C C . GLU A 1 189 ? 54.57584 103.37215 80.87724 1.000 31.18417 186 GLU A C 1
ATOM 1459 O O . GLU A 1 189 ? 53.48557 103.88490 81.15975 1.000 29.15437 186 GLU A O 1
ATOM 1465 N N . GLY A 1 190 ? 55.42488 102.91414 81.80319 1.000 31.46889 187 GLY A N 1
ATOM 1466 C CA . GLY A 1 190 ? 55.19455 103.05054 83.21666 1.000 32.78210 187 GLY A CA 1
ATOM 1467 C C . GLY A 1 190 ? 54.34875 101.95871 83.83018 1.000 34.48088 187 GLY A C 1
ATOM 1468 O O . GLY A 1 190 ? 54.24266 101.91022 85.06105 1.000 29.73517 187 GLY A O 1
ATOM 1469 N N . VAL A 1 191 ? 53.76703 101.07903 83.01530 1.000 28.23590 188 VAL A N 1
ATOM 1470 C CA . VAL A 1 191 ? 52.86630 100.02285 83.48520 1.000 26.71072 188 VAL A CA 1
ATOM 1471 C C . VAL A 1 191 ? 53.66330 98.76445 83.80487 1.000 26.92446 188 VAL A C 1
ATOM 1472 O O . VAL A 1 191 ? 54.47770 98.31770 82.99189 1.000 28.19872 188 VAL A O 1
ATOM 1476 N N . ALA A 1 192 ? 53.38805 98.15965 84.96384 1.000 26.11808 189 ALA A N 1
ATOM 1477 C CA . ALA A 1 192 ? 54.03995 96.91214 85.35914 1.000 24.70273 189 ALA A CA 1
ATOM 1478 C C . ALA A 1 192 ? 53.57961 95.73433 84.51463 1.000 26.69052 189 ALA A C 1
ATOM 1479 O O . ALA A 1 192 ? 52.38751 95.57294 84.24347 1.000 27.17394 189 ALA A O 1
ATOM 1481 N N . VAL A 1 193 ? 54.52581 94.87746 84.14852 1.000 30.41542 190 VAL A N 1
ATOM 1482 C CA . VAL A 1 193 ? 54.26468 93.71566 83.30884 1.000 28.32481 190 VAL A CA 1
ATOM 1483 C C . VAL A 1 193 ? 54.56038 92.46334 84.12611 1.000 30.15636 190 VAL A C 1
ATOM 1484 O O . VAL A 1 193 ? 55.71508 92.23026 84.49573 1.000 28.93326 190 VAL A O 1
ATOM 1488 N N . PRO A 1 194 ? 53.55957 91.61055 84.42484 1.000 28.25359 191 PRO A N 1
ATOM 1489 C CA . PRO A 1 194 ? 53.85046 90.35021 85.13007 1.000 20.70579 191 PRO A CA 1
ATOM 1490 C C . PRO A 1 194 ? 54.43674 89.29891 84.20526 1.000 27.93698 191 PRO A C 1
ATOM 1491 O O . PRO A 1 194 ? 53.70687 88.62796 83.46588 1.000 25.75104 191 PRO A O 1
ATOM 1495 N N . GLU A 1 195 ? 55.75534 89.12521 84.26914 1.000 28.82625 192 GLU A N 1
ATOM 1496 C CA . GLU A 1 195 ? 56.44770 88.26207 83.31865 1.000 33.87303 192 GLU A CA 1
ATOM 1497 C C . GLU A 1 195 ? 56.10202 86.78742 83.50266 1.000 31.31947 192 GLU A C 1
ATOM 1498 O O . GLU A 1 195 ? 56.36540 85.98501 82.59826 1.000 32.62457 192 GLU A O 1
ATOM 1504 N N . TRP A 1 196 ? 55.46605 86.41764 84.61046 1.000 28.42799 193 TRP A N 1
ATOM 1505 C CA . TRP A 1 196 ? 55.14000 85.02076 84.86485 1.000 28.29665 193 TRP A CA 1
ATOM 1506 C C . TRP A 1 196 ? 53.78797 84.59142 84.30454 1.000 29.16978 193 TRP A C 1
ATOM 1507 O O . TRP A 1 196 ? 53.48356 83.40166 84.33076 1.000 28.77359 193 TRP A O 1
ATOM 1518 N N . LEU A 1 197 ? 52.95868 85.51283 83.80011 1.000 24.27950 194 LEU A N 1
ATOM 1519 C CA . LEU A 1 197 ? 51.75631 85.04868 83.13000 1.000 20.92709 194 LEU A CA 1
ATOM 1520 C C . LEU A 1 197 ? 52.10326 84.49668 81.75096 1.000 23.90202 194 LEU A C 1
ATOM 1521 O O . LEU A 1 197 ? 53.05380 84.95772 81.11236 1.000 26.04709 194 LEU A O 1
ATOM 1526 N N . PRO A 1 198 ? 51.32431 83.51479 81.26176 1.000 28.29371 195 PRO A N 1
ATOM 1527 C CA . PRO A 1 198 ? 51.44871 83.09316 79.85592 1.000 35.44952 195 PRO A CA 1
ATOM 1528 C C . PRO A 1 198 ? 51.35798 84.26534 78.89241 1.000 30.60770 195 PRO A C 1
ATOM 1529 O O . PRO A 1 198 ? 50.35492 84.98891 78.90462 1.000 25.12611 195 PRO A O 1
ATOM 1533 N N . HIS A 1 199 ? 52.39764 84.47149 78.07714 1.000 27.69839 196 HIS A N 1
ATOM 1534 C CA . HIS A 1 199 ? 52.43587 85.55913 77.10323 1.000 27.81915 196 HIS A CA 1
ATOM 1535 C C . HIS A 1 199 ? 52.20707 86.93161 77.75195 1.000 23.36118 196 HIS A C 1
ATOM 1536 O O . HIS A 1 199 ? 51.80940 87.88869 77.07823 1.000 24.88447 196 HIS A O 1
ATOM 1543 N N . THR A 1 200 ? 52.52039 87.05121 79.05162 1.000 23.83755 197 THR A N 1
ATOM 1544 C CA . THR A 1 200 ? 52.18148 88.21253 79.87965 1.000 23.74553 197 THR A CA 1
ATOM 1545 C C . THR A 1 200 ? 50.76423 88.71425 79.61468 1.000 26.73876 197 THR A C 1
ATOM 1546 O O . THR A 1 200 ? 50.49823 89.92300 79.66020 1.000 24.16513 197 THR A O 1
ATOM 1550 N N . ALA A 1 201 ? 49.82968 87.79397 79.38906 1.000 21.87263 198 ALA A N 1
ATOM 1551 C CA . ALA A 1 201 ? 48.50196 88.14017 78.89692 1.000 20.93151 198 ALA A CA 1
ATOM 1552 C C . ALA A 1 201 ? 47.47676 87.92555 80.00359 1.000 20.77144 198 ALA A C 1
ATOM 1553 O O . ALA A 1 201 ? 47.24253 86.78829 80.43075 1.000 19.22830 198 ALA A O 1
ATOM 1555 N N . GLY A 1 202 ? 46.86106 89.01805 80.46523 1.000 18.17942 199 GLY A N 1
ATOM 1556 C CA . GLY A 1 202 ? 45.82602 88.89616 81.46920 1.000 18.16875 199 GLY A CA 1
ATOM 1557 C C . GLY A 1 202 ? 44.58708 88.18363 80.95898 1.000 17.26296 199 GLY A C 1
ATOM 1558 O O . GLY A 1 202 ? 43.88180 87.52361 81.73816 1.000 16.23855 199 GLY A O 1
ATOM 1559 N N . ASP A 1 203 ? 44.27801 88.33198 79.65743 1.000 15.11376 200 ASP A N 1
ATOM 1560 C CA . ASP A 1 203 ? 43.09408 87.66398 79.11595 1.000 15.23750 200 ASP A CA 1
ATOM 1561 C C . ASP A 1 203 ? 43.29142 86.13910 79.05340 1.000 18.16160 200 ASP A C 1
ATOM 1562 O O . ASP A 1 203 ? 42.42811 85.37160 79.50628 1.000 17.03494 200 ASP A O 1
ATOM 1567 N N . GLN A 1 204 ? 44.43411 85.68115 78.52814 1.000 18.48842 201 GLN A N 1
ATOM 1568 C CA . GLN A 1 204 ? 44.71339 84.24057 78.55240 1.000 16.94674 201 GLN A CA 1
ATOM 1569 C C . GLN A 1 204 ? 44.75844 83.71238 79.97885 1.000 16.41540 201 GLN A C 1
ATOM 1570 O O . GLN A 1 204 ? 44.24199 82.62025 80.26910 1.000 16.28944 201 GLN A O 1
ATOM 1576 N N . ALA A 1 205 ? 45.39760 84.46946 80.87367 1.000 16.52740 202 ALA A N 1
ATOM 1577 C CA . ALA A 1 205 ? 45.47725 84.06305 82.27145 1.000 18.18369 202 ALA A CA 1
ATOM 1578 C C . ALA A 1 205 ? 44.08275 83.85824 82.85844 1.000 17.99331 202 ALA A C 1
ATOM 1579 O O . ALA A 1 205 ? 43.86245 82.92799 83.64402 1.000 15.60630 202 ALA A O 1
ATOM 1581 N N . SER A 1 206 ? 43.10952 84.69629 82.46069 1.000 13.94330 203 SER A N 1
ATOM 1582 C CA . SER A 1 206 ? 41.78182 84.58607 83.06013 1.000 14.00464 203 SER A CA 1
ATOM 1583 C C . SER A 1 206 ? 41.11007 83.26224 82.68751 1.000 14.03990 203 SER A C 1
ATOM 1584 O O . SER A 1 206 ? 40.40601 82.66303 83.51138 1.000 13.48794 203 SER A O 1
ATOM 1587 N N . VAL A 1 207 ? 41.29117 82.80129 81.44852 1.000 14.95628 204 VAL A N 1
ATOM 1588 C CA . VAL A 1 207 ? 40.63778 81.54584 81.06694 1.000 13.85378 204 VAL A CA 1
ATOM 1589 C C . VAL A 1 207 ? 41.33483 80.34996 81.70773 1.000 16.99795 204 VAL A C 1
ATOM 1590 O O . VAL A 1 207 ? 40.67532 79.39355 82.13818 1.000 15.59872 204 VAL A O 1
ATOM 1594 N N . LEU A 1 208 ? 42.67186 80.37130 81.77918 1.000 14.36155 205 LEU A N 1
ATOM 1595 C CA . LEU A 1 208 ? 43.34813 79.32031 82.53499 1.000 14.50407 205 LEU A CA 1
ATOM 1596 C C . LEU A 1 208 ? 42.89564 79.34686 83.98701 1.000 15.08692 205 LEU A C 1
ATOM 1597 O O . LEU A 1 208 ? 42.65810 78.29053 84.59148 1.000 15.36158 205 LEU A O 1
ATOM 1602 N N . LEU A 1 209 ? 42.70337 80.54707 84.54838 1.000 14.22563 206 LEU A N 1
ATOM 1603 C CA . LEU A 1 209 ? 42.26994 80.64070 85.94500 1.000 14.69044 206 LEU A CA 1
ATOM 1604 C C . LEU A 1 209 ? 40.88317 80.02325 86.14054 1.000 14.80899 206 LEU A C 1
ATOM 1605 O O . LEU A 1 209 ? 40.65594 79.29644 87.12130 1.000 15.69191 206 LEU A O 1
ATOM 1626 N N . ALA A 1 211 ? 39.51013 77.69678 84.32178 1.000 15.50514 208 ALA A N 1
ATOM 1627 C CA . ALA A 1 211 ? 39.63684 76.24405 84.16490 1.000 17.03405 208 ALA A CA 1
ATOM 1628 C C . ALA A 1 211 ? 40.19038 75.60221 85.42657 1.000 16.41995 208 ALA A C 1
ATOM 1629 O O . ALA A 1 211 ? 39.67449 74.57728 85.89083 1.000 16.70376 208 ALA A O 1
ATOM 1631 N N . LEU A 1 212 ? 41.23667 76.20231 86.00098 1.000 17.32274 209 LEU A N 1
ATOM 1632 C CA . LEU A 1 212 ? 41.82083 75.67347 87.22817 1.000 16.34542 209 LEU A CA 1
ATOM 1633 C C . LEU A 1 212 ? 40.82661 75.74347 88.38139 1.000 16.79718 209 LEU A C 1
ATOM 1634 O O . LEU A 1 212 ? 40.78249 74.83789 89.21497 1.000 17.49531 209 LEU A O 1
ATOM 1639 N N . SER A 1 213 ? 40.01750 76.80398 88.44568 1.000 14.60929 210 SER A N 1
ATOM 1640 C CA . SER A 1 213 ? 39.01282 76.89542 89.50195 1.000 17.09720 210 SER A CA 1
ATOM 1641 C C . SER A 1 213 ? 38.00944 75.75053 89.39785 1.000 22.31885 210 SER A C 1
ATOM 1642 O O . SER A 1 213 ? 37.63820 75.14370 90.41200 1.000 19.51198 210 SER A O 1
ATOM 1645 N N . ASP A 1 214 ? 37.55072 75.45019 88.17440 1.000 16.39325 211 ASP A N 1
ATOM 1646 C CA . ASP A 1 214 ? 36.65782 74.31121 87.98081 1.000 18.00785 211 ASP A CA 1
ATOM 1647 C C . ASP A 1 214 ? 37.33447 73.02073 88.39411 1.000 22.81173 211 ASP A C 1
ATOM 1648 O O . ASP A 1 214 ? 36.72074 72.15776 89.02983 1.000 20.94797 211 ASP A O 1
ATOM 1653 N N . ALA A 1 215 ? 38.58507 72.83556 87.96671 1.000 19.36556 212 ALA A N 1
ATOM 1654 C CA . ALA A 1 215 ? 39.27287 71.59107 88.27978 1.000 18.98567 212 ALA A CA 1
ATOM 1655 C C . ALA A 1 215 ? 39.46827 71.44803 89.78050 1.000 19.08840 212 ALA A C 1
ATOM 1656 O O . ALA A 1 215 ? 39.40946 70.33367 90.29901 1.000 21.35784 212 ALA A O 1
ATOM 1658 N N . GLN A 1 216 ? 39.64534 72.56132 90.49329 1.000 16.97450 213 GLN A N 1
ATOM 1659 C CA . GLN A 1 216 ? 39.86079 72.48064 91.93853 1.000 21.51036 213 GLN A CA 1
ATOM 1660 C C . GLN A 1 216 ? 38.62919 71.92808 92.64317 1.000 22.73762 213 GLN A C 1
ATOM 1661 O O . GLN A 1 216 ? 38.74770 71.29865 93.70845 1.000 25.99668 213 GLN A O 1
ATOM 1667 N N . ALA A 1 217 ? 37.44373 72.17227 92.07246 1.000 21.95745 214 ALA A N 1
ATOM 1668 C CA . ALA A 1 217 ? 36.21756 71.60173 92.62336 1.000 25.02061 214 ALA A CA 1
ATOM 1669 C C . ALA A 1 217 ? 36.09981 70.11399 92.31807 1.000 29.30648 214 ALA A C 1
ATOM 1670 O O . ALA A 1 217 ? 35.45483 69.37567 93.07293 1.000 30.09204 214 ALA A O 1
ATOM 1672 N N . LEU A 1 218 ? 36.69505 69.65629 91.21556 1.000 22.75073 215 LEU A N 1
ATOM 1673 C CA . LEU A 1 218 ? 36.69019 68.22977 90.90565 1.000 26.84955 215 LEU A CA 1
ATOM 1674 C C . LEU A 1 218 ? 37.66816 67.45071 91.77943 1.000 28.97017 215 LEU A C 1
ATOM 1675 O O . LEU A 1 218 ? 37.33522 66.36132 92.25096 1.000 29.11182 215 LEU A O 1
ATOM 1680 N N . GLU A 1 219 ? 38.87688 67.97260 91.98588 1.000 21.45996 216 GLU A N 1
ATOM 1681 C CA . GLU A 1 219 ? 39.84802 67.34239 92.87279 1.000 22.02295 216 GLU A CA 1
ATOM 1682 C C . GLU A 1 219 ? 40.79184 68.43127 93.35128 1.000 28.32184 216 GLU A C 1
ATOM 1683 O O . GLU A 1 219 ? 41.60704 68.92580 92.56947 1.000 27.18484 216 GLU A O 1
ATOM 1689 N N . ALA A 1 220 ? 40.69124 68.79270 94.62620 1.000 26.26489 217 ALA A N 1
ATOM 1690 C CA . ALA A 1 220 ? 41.50530 69.88419 95.13284 1.000 26.32978 217 ALA A CA 1
ATOM 1691 C C . ALA A 1 220 ? 42.94879 69.42614 95.23560 1.000 25.78025 217 ALA A C 1
ATOM 1692 O O . ALA A 1 220 ? 43.23103 68.32934 95.71839 1.000 30.91127 217 ALA A O 1
ATOM 1694 N N . LYS A 1 221 ? 43.86005 70.25262 94.74378 1.000 24.06432 218 LYS A N 1
ATOM 1695 C CA . LYS A 1 221 ? 45.27190 69.94696 94.78392 1.000 24.54386 218 LYS A CA 1
ATOM 1696 C C . LYS A 1 221 ? 45.98247 71.22891 95.18018 1.000 24.47924 218 LYS A C 1
ATOM 1697 O O . LYS A 1 221 ? 45.66344 72.30209 94.63970 1.000 23.28806 218 LYS A O 1
ATOM 1703 N N . PRO A 1 222 ? 46.94556 71.14944 96.09769 1.000 23.85177 219 PRO A N 1
ATOM 1704 C CA . PRO A 1 222 ? 47.65994 72.37120 96.50258 1.000 22.16650 219 PRO A CA 1
ATOM 1705 C C . PRO A 1 222 ? 48.30234 73.10157 95.34120 1.000 24.54137 219 PRO A C 1
ATOM 1706 O O . PRO A 1 222 ? 48.33660 74.33450 95.35475 1.000 23.30965 219 PRO A O 1
ATOM 1710 N N . GLU A 1 223 ? 48.82002 72.37841 94.33614 1.000 24.95892 220 GLU A N 1
ATOM 1711 C CA . GLU A 1 223 ? 49.48309 73.05802 93.23362 1.000 22.81832 220 GLU A CA 1
ATOM 1712 C C . GLU A 1 223 ? 48.48648 73.78028 92.34911 1.000 20.12063 220 GLU A C 1
ATOM 1713 O O . GLU A 1 223 ? 48.85884 74.75699 91.69352 1.000 21.28786 220 GLU A O 1
ATOM 1719 N N . ILE A 1 224 ? 47.22951 73.32693 92.30937 1.000 20.52867 221 ILE A N 1
ATOM 1720 C CA . ILE A 1 224 ? 46.20977 74.07234 91.55843 1.000 17.78683 221 ILE A CA 1
ATOM 1721 C C . ILE A 1 224 ? 45.89644 75.38970 92.25849 1.000 22.27324 221 ILE A C 1
ATOM 1722 O O . ILE A 1 224 ? 45.85841 76.44785 91.62414 1.000 17.86076 221 ILE A O 1
ATOM 1727 N N . GLU A 1 225 ? 45.71401 75.35768 93.58010 1.000 21.20095 222 GLU A N 1
ATOM 1728 C CA . GLU A 1 225 ? 45.48626 76.61234 94.29293 1.000 19.54774 222 GLU A CA 1
ATOM 1729 C C . GLU A 1 225 ? 46.68181 77.54579 94.13207 1.000 20.08558 222 GLU A C 1
ATOM 1730 O O . GLU A 1 225 ? 46.51125 78.75649 93.94987 1.000 18.81289 222 GLU A O 1
ATOM 1736 N N . LYS A 1 226 ? 47.89392 76.99115 94.16455 1.000 16.67527 223 LYS A N 1
ATOM 1737 C CA . LYS A 1 226 ? 49.09255 77.81613 94.03086 1.000 19.57518 223 LYS A CA 1
ATOM 1738 C C . LYS A 1 226 ? 49.10473 78.51065 92.66806 1.000 18.77424 223 LYS A C 1
ATOM 1739 O O . LYS A 1 226 ? 49.35068 79.71476 92.57222 1.000 19.21184 223 LYS A O 1
ATOM 1761 N N . ARG A 1 229 ? 46.44420 81.27966 92.54063 1.000 17.78676 226 ARG A N 1
ATOM 1762 C CA . ARG A 1 229 ? 46.81760 82.50401 93.23092 1.000 19.25035 226 ARG A CA 1
ATOM 1763 C C . ARG A 1 229 ? 47.88095 83.26394 92.44767 1.000 20.69321 226 ARG A C 1
ATOM 1764 O O . ARG A 1 229 ? 47.87330 84.50291 92.43057 1.000 19.59274 226 ARG A O 1
ATOM 1772 N N . SER A 1 230 ? 48.77226 82.54433 91.75709 1.000 17.03209 227 SER A N 1
ATOM 1773 C CA . SER A 1 230 ? 49.80268 83.22275 90.98470 1.000 17.49435 227 SER A CA 1
ATOM 1774 C C . SER A 1 230 ? 49.19725 83.93003 89.77790 1.000 18.27339 227 SER A C 1
ATOM 1775 O O . SER A 1 230 ? 49.59438 85.05539 89.45113 1.000 19.25532 227 SER A O 1
ATOM 1778 N N . LEU A 1 231 ? 48.24971 83.27432 89.10672 1.000 16.71744 228 LEU A N 1
ATOM 1779 C CA . LEU A 1 231 ? 47.57735 83.89279 87.96911 1.000 15.48423 228 LEU A CA 1
ATOM 1780 C C . LEU A 1 231 ? 46.77283 85.10086 88.41924 1.000 16.01522 228 LEU A C 1
ATOM 1781 O O . LEU A 1 231 ? 46.82563 86.15497 87.79020 1.000 15.37985 228 LEU A O 1
ATOM 1786 N N . ALA A 1 232 ? 46.06287 84.97824 89.53432 1.000 16.45480 229 ALA A N 1
ATOM 1787 C CA . ALA A 1 232 ? 45.27212 86.10456 90.00412 1.000 19.26335 229 ALA A CA 1
ATOM 1788 C C . ALA A 1 232 ? 46.16513 87.27977 90.39785 1.000 18.14127 229 ALA A C 1
ATOM 1789 O O . ALA A 1 232 ? 45.82084 88.43703 90.12398 1.000 18.31072 229 ALA A O 1
ATOM 1791 N N . ALA A 1 233 ? 47.32757 87.00349 91.01451 1.000 16.93909 230 ALA A N 1
ATOM 1792 C CA . ALA A 1 233 ? 48.27454 88.07045 91.33569 1.000 19.38782 230 ALA A CA 1
ATOM 1793 C C . ALA A 1 233 ? 48.71849 88.81737 90.07910 1.000 19.28489 230 ALA A C 1
ATOM 1794 O O . ALA A 1 233 ? 48.80824 90.05728 90.07780 1.000 21.38526 230 ALA A O 1
ATOM 1796 N N . GLY A 1 234 ? 49.01563 88.08432 89.00502 1.000 18.59164 231 GLY A N 1
ATOM 1797 C CA . GLY A 1 234 ? 49.43224 88.74536 87.77081 1.000 20.64333 231 GLY A CA 1
ATOM 1798 C C . GLY A 1 234 ? 48.30964 89.55815 87.15095 1.000 19.91176 231 GLY A C 1
ATOM 1799 O O . GLY A 1 234 ? 48.51542 90.69141 86.69833 1.000 20.04892 231 GLY A O 1
ATOM 1800 N N . ILE A 1 235 ? 47.11458 88.96861 87.09411 1.000 17.20302 232 ILE A N 1
ATOM 1801 C CA . ILE A 1 235 ? 45.93364 89.65592 86.57526 1.000 15.40925 232 ILE A CA 1
ATOM 1802 C C . ILE A 1 235 ? 45.67239 90.92562 87.38047 1.000 20.30541 232 ILE A C 1
ATOM 1803 O O . ILE A 1 235 ? 45.41203 91.99965 86.82601 1.000 17.79544 232 ILE A O 1
ATOM 1816 N N . LEU A 1 237 ? 47.80733 92.69117 89.16036 1.000 19.44247 234 LEU A N 1
ATOM 1817 C CA . LEU A 1 237 ? 48.85590 93.67506 88.97455 1.000 20.53932 234 LEU A CA 1
ATOM 1818 C C . LEU A 1 237 ? 48.60687 94.49916 87.72614 1.000 19.80251 234 LEU A C 1
ATOM 1819 O O . LEU A 1 237 ? 49.06010 95.64987 87.63873 1.000 21.12412 234 LEU A O 1
ATOM 1832 N N . GLN A 1 239 ? 45.71096 95.62241 86.72600 1.000 19.69710 236 GLN A N 1
ATOM 1833 C CA . GLN A 1 239 ? 44.50508 96.43072 86.83021 1.000 17.73535 236 GLN A CA 1
ATOM 1834 C C . GLN A 1 239 ? 44.84911 97.89836 87.03359 1.000 19.07860 236 GLN A C 1
ATOM 1835 O O . GLN A 1 239 ? 45.68421 98.23585 87.87494 1.000 22.17365 236 GLN A O 1
ATOM 1841 N N . VAL A 1 240 ? 44.14973 98.77734 86.31736 1.000 19.72215 237 VAL A N 1
ATOM 1842 C CA . VAL A 1 240 ? 44.30182 100.21490 86.53306 1.000 21.66261 237 VAL A CA 1
ATOM 1843 C C . VAL A 1 240 ? 43.65015 100.59241 87.85634 1.000 20.26419 237 VAL A C 1
ATOM 1844 O O . VAL A 1 240 ? 42.45029 100.37510 88.05543 1.000 22.84913 237 VAL A O 1
ATOM 1848 N N . LYS A 1 241 ? 44.43204 101.18473 88.76047 1.000 21.56966 238 LYS A N 1
ATOM 1849 C CA . LYS A 1 241 ? 43.95193 101.61150 90.07500 1.000 25.67784 238 LYS A CA 1
ATOM 1850 C C . LYS A 1 241 ? 44.31493 103.08205 90.26243 1.000 29.07501 238 LYS A C 1
ATOM 1851 O O . LYS A 1 241 ? 45.23699 103.42227 90.99760 1.000 34.89442 238 LYS A O 1
ATOM 1857 N N . ASP A 1 242 ? 43.58832 103.95538 89.56739 1.000 30.11835 239 ASP A N 1
ATOM 1858 C CA . ASP A 1 242 ? 43.82673 105.40000 89.60752 1.000 30.07201 239 ASP A CA 1
ATOM 1859 C C . ASP A 1 242 ? 42.46379 106.06745 89.53399 1.000 28.92413 239 ASP A C 1
ATOM 1860 O O . ASP A 1 242 ? 41.85825 106.11331 88.46088 1.000 32.84524 239 ASP A O 1
ATOM 1865 N N . THR A 1 243 ? 41.97457 106.58278 90.66311 1.000 31.98161 240 THR A N 1
ATOM 1866 C CA . THR A 1 243 ? 40.60837 107.09745 90.67088 1.000 33.91511 240 THR A CA 1
ATOM 1867 C C . THR A 1 243 ? 40.44755 108.36217 89.83828 1.000 33.31674 240 THR A C 1
ATOM 1868 O O . THR A 1 243 ? 39.30859 108.73962 89.53498 1.000 37.09301 240 THR A O 1
ATOM 1872 N N . SER A 1 244 ? 41.55062 109.01265 89.45411 1.000 33.38968 241 SER A N 1
ATOM 1873 C CA . SER A 1 244 ? 41.51581 110.13568 88.52563 1.000 43.14152 241 SER A CA 1
ATOM 1874 C C . SER A 1 244 ? 41.45835 109.70014 87.05997 1.000 35.65274 241 SER A C 1
ATOM 1875 O O . SER A 1 244 ? 41.24618 110.54573 86.18349 1.000 32.13338 241 SER A O 1
ATOM 1878 N N . SER A 1 245 ? 41.62662 108.41523 86.77182 1.000 35.03214 242 SER A N 1
ATOM 1879 C CA . SER A 1 245 ? 41.73834 108.02875 85.37061 1.000 31.41772 242 SER A CA 1
ATOM 1880 C C . SER A 1 245 ? 40.37414 107.65342 84.79290 1.000 29.35584 242 SER A C 1
ATOM 1881 O O . SER A 1 245 ? 39.57866 106.97984 85.46455 1.000 25.71740 242 SER A O 1
ATOM 1884 N N . PRO A 1 246 ? 40.11742 108.03076 83.53623 1.000 27.89843 243 PRO A N 1
ATOM 1885 C CA . PRO A 1 246 ? 38.88425 107.58531 82.87395 1.000 26.95060 243 PRO A CA 1
ATOM 1886 C C . PRO A 1 246 ? 38.68566 106.08194 82.90637 1.000 28.40397 243 PRO A C 1
ATOM 1887 O O . PRO A 1 246 ? 37.54073 105.62317 82.99617 1.000 30.14854 243 PRO A O 1
ATOM 1891 N N . VAL A 1 247 ? 39.76350 105.29661 82.84898 1.000 23.12618 244 VAL A N 1
ATOM 1892 C CA . VAL A 1 247 ? 39.65086 103.84783 82.74621 1.000 25.68001 244 VAL A CA 1
ATOM 1893 C C . VAL A 1 247 ? 40.04778 103.18651 84.06572 1.000 22.18810 244 VAL A C 1
ATOM 1894 O O . VAL A 1 247 ? 40.49718 102.02832 84.09370 1.000 22.07983 244 VAL A O 1
ATOM 1898 N N . ASN A 1 248 ? 39.83741 103.90434 85.16149 1.000 23.58140 245 ASN A N 1
ATOM 1899 C CA . ASN A 1 248 ? 39.97138 103.31574 86.48668 1.000 22.65845 245 ASN A CA 1
ATOM 1900 C C . ASN A 1 248 ? 39.20664 101.99291 86.57511 1.000 21.46178 245 ASN A C 1
ATOM 1901 O O . ASN A 1 248 ? 38.04509 101.89748 86.17069 1.000 21.32233 245 ASN A O 1
ATOM 1906 N N . GLY A 1 249 ? 39.86134 100.98233 87.12909 1.000 20.04896 246 GLY A N 1
ATOM 1907 C CA . GLY A 1 249 ? 39.27512 99.65336 87.28078 1.000 18.50205 246 GLY A CA 1
ATOM 1908 C C . GLY A 1 249 ? 39.53886 98.69781 86.13150 1.000 15.73856 246 GLY A C 1
ATOM 1909 O O . GLY A 1 249 ? 39.31417 97.48620 86.28899 1.000 17.86757 246 GLY A O 1
ATOM 1910 N N . ALA A 1 250 ? 39.97158 99.18830 84.96122 1.000 17.99379 247 ALA A N 1
ATOM 1911 C CA . ALA A 1 250 ? 40.13209 98.27495 83.83087 1.000 18.97537 247 ALA A CA 1
ATOM 1912 C C . ALA A 1 250 ? 41.23492 97.24980 84.10729 1.000 18.16679 247 ALA A C 1
ATOM 1913 O O . ALA A 1 250 ? 42.30858 97.59497 84.61053 1.000 19.41738 247 ALA A O 1
ATOM 1915 N N . PHE A 1 251 ? 40.98054 95.98346 83.74240 1.000 15.58647 248 PHE A N 1
ATOM 1916 C CA . PHE A 1 251 ? 42.03330 94.95913 83.73995 1.000 14.69098 248 PHE A CA 1
ATOM 1917 C C . PHE A 1 251 ? 42.73666 95.00795 82.39007 1.000 15.55633 248 PHE A C 1
ATOM 1918 O O . PHE A 1 251 ? 42.14644 94.63638 81.36552 1.000 17.23521 248 PHE A O 1
ATOM 1926 N N . LEU A 1 252 ? 43.98898 95.44302 82.38073 1.000 16.57773 249 LEU A N 1
ATOM 1927 C CA . LEU A 1 252 ? 44.71279 95.47069 81.11864 1.000 16.98052 249 LEU A CA 1
ATOM 1928 C C . LEU A 1 252 ? 44.89421 94.04239 80.59342 1.000 20.05810 249 LEU A C 1
ATOM 1929 O O . LEU A 1 252 ? 44.85560 93.05255 81.35117 1.000 17.80255 249 LEU A O 1
ATOM 1934 N N . SER A 1 253 ? 45.05701 93.94061 79.26917 1.000 17.86471 250 SER A N 1
ATOM 1935 C CA . SER A 1 253 ? 45.12424 92.65555 78.57135 1.000 15.20474 250 SER A CA 1
ATOM 1936 C C . SER A 1 253 ? 46.55518 92.17982 78.37484 1.000 16.95992 250 SER A C 1
ATOM 1937 O O . SER A 1 253 ? 46.83808 90.98446 78.53235 1.000 19.92099 250 SER A O 1
ATOM 1940 N N . TRP A 1 254 ? 47.44865 93.09805 78.01059 1.000 18.42224 251 TRP A N 1
ATOM 1941 C CA . TRP A 1 254 ? 48.80849 92.75776 77.60456 1.000 19.25640 251 TRP A CA 1
ATOM 1942 C C . TRP A 1 254 ? 49.64156 94.03179 77.67026 1.000 23.23055 251 TRP A C 1
ATOM 1943 O O . TRP A 1 254 ? 49.32361 95.01750 76.98855 1.000 22.28305 251 TRP A O 1
ATOM 1954 N N . GLN A 1 255 ? 50.68665 94.03060 78.50376 1.000 22.72084 252 GLN A N 1
ATOM 1955 C CA . GLN A 1 255 ? 51.51830 95.21962 78.69973 1.000 20.43283 252 GLN A CA 1
ATOM 1956 C C . GLN A 1 255 ? 50.65153 96.41781 79.05662 1.000 28.99267 252 GLN A C 1
ATOM 1957 O O . GLN A 1 255 ? 49.91111 96.35859 80.03811 1.000 21.66110 252 GLN A O 1
ATOM 1963 N N . ASN A 1 256 ? 50.73302 97.50693 78.28742 1.000 23.34320 253 ASN A N 1
ATOM 1964 C CA . ASN A 1 256 ? 49.93746 98.69674 78.55718 1.000 21.37574 253 ASN A CA 1
ATOM 1965 C C . ASN A 1 256 ? 48.68790 98.75214 77.68478 1.000 24.99144 253 ASN A C 1
ATOM 1966 O O . ASN A 1 256 ? 48.11298 99.83276 77.49529 1.000 23.25923 253 ASN A O 1
ATOM 1971 N N . LEU A 1 257 ? 48.23304 97.60703 77.19620 1.000 20.25733 254 LEU A N 1
ATOM 1972 C CA . LEU A 1 257 ? 47.11792 97.54466 76.25892 1.000 21.17905 254 LEU A CA 1
ATOM 1973 C C . LEU A 1 257 ? 45.92977 96.83869 76.87894 1.000 19.61045 254 LEU A C 1
ATOM 1974 O O . LEU A 1 257 ? 46.07709 95.79402 77.52488 1.000 19.76962 254 LEU A O 1
ATOM 1979 N N . TRP A 1 258 ? 44.74543 97.40164 76.64874 1.000 19.69935 255 TRP A N 1
ATOM 1980 C CA . TRP A 1 258 ? 43.48100 96.73230 76.92259 1.000 16.04304 255 TRP A CA 1
ATOM 1981 C C . TRP A 1 258 ? 42.79119 96.43826 75.60380 1.000 16.86688 255 TRP A C 1
ATOM 1982 O O . TRP A 1 258 ? 42.77797 97.27815 74.70473 1.000 18.86752 255 TRP A O 1
ATOM 1993 N N . HIS A 1 259 ? 42.22577 95.24372 75.47292 1.000 17.91037 256 HIS A N 1
ATOM 1994 C CA . HIS A 1 259 ? 41.26877 94.99752 74.40897 1.000 18.46755 256 HIS A CA 1
ATOM 1995 C C . HIS A 1 259 ? 40.05535 94.31254 75.00505 1.000 16.16571 256 HIS A C 1
ATOM 1996 O O . HIS A 1 259 ? 40.15595 93.51682 75.94890 1.000 17.17687 256 HIS A O 1
ATOM 2003 N N . GLY A 1 260 ? 38.90003 94.63991 74.44382 1.000 16.48961 257 GLY A N 1
ATOM 2004 C CA . GLY A 1 260 ? 37.67275 94.06926 74.97293 1.000 14.62930 257 GLY A CA 1
ATOM 2005 C C . GLY A 1 260 ? 37.55682 92.58211 74.72958 1.000 16.67902 257 GLY A C 1
ATOM 2006 O O . GLY A 1 260 ? 37.08187 91.85148 75.59464 1.000 14.32385 257 GLY A O 1
ATOM 2007 N N . TYR A 1 261 ? 37.96946 92.11325 73.55672 1.000 16.26721 258 TYR A N 1
ATOM 2008 C CA . TYR A 1 261 ? 37.70716 90.70694 73.22962 1.000 16.14144 258 TYR A CA 1
ATOM 2009 C C . TYR A 1 261 ? 38.38358 89.77241 74.23814 1.000 19.37799 258 TYR A C 1
ATOM 2010 O O . TYR A 1 261 ? 39.52570 89.99333 74.64566 1.000 17.12589 258 TYR A O 1
ATOM 2019 N N . GLY A 1 262 ? 37.65172 88.73945 74.67385 1.000 16.90251 259 GLY A N 1
ATOM 2020 C CA . GLY A 1 262 ? 38.22031 87.72137 75.54510 1.000 15.86237 259 GLY A CA 1
ATOM 2021 C C . GLY A 1 262 ? 38.70677 88.17793 76.90394 1.000 16.38649 259 GLY A C 1
ATOM 2022 O O . GLY A 1 262 ? 39.40034 87.42464 77.59505 1.000 16.91593 259 GLY A O 1
ATOM 2023 N N . ASN A 1 263 ? 38.36427 89.38933 77.32901 1.000 12.59381 260 ASN A N 1
ATOM 2024 C CA . ASN A 1 263 ? 38.98321 89.96216 78.53612 1.000 13.86843 260 ASN A CA 1
ATOM 2025 C C . ASN A 1 263 ? 38.15719 89.57334 79.76632 1.000 17.17118 260 ASN A C 1
ATOM 2026 O O . ASN A 1 263 ? 37.42794 90.36446 80.36367 1.000 15.58701 260 ASN A O 1
ATOM 2031 N N . SER A 1 264 ? 38.29355 88.30304 80.15008 1.000 14.28683 261 SER A N 1
ATOM 2032 C CA . SER A 1 264 ? 37.43600 87.71055 81.17645 1.000 12.21273 261 SER A CA 1
ATOM 2033 C C . SER A 1 264 ? 38.02617 87.80031 82.57855 1.000 14.82454 261 SER A C 1
ATOM 2034 O O . SER A 1 264 ? 37.58386 87.05634 83.47142 1.000 14.29499 261 SER A O 1
ATOM 2037 N N . GLN A 1 265 ? 39.01353 88.67732 82.79313 1.000 12.98380 262 GLN A N 1
ATOM 2038 C CA . GLN A 1 265 ? 39.64451 88.81772 84.11162 1.000 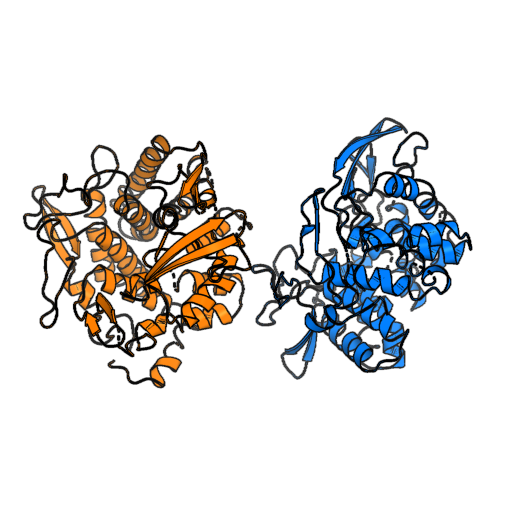13.20297 262 GLN A CA 1
ATOM 2039 C C . GLN A 1 265 ? 38.62797 88.98965 85.24209 1.000 13.34076 262 GLN A C 1
ATOM 2040 O O . GLN A 1 265 ? 38.73086 88.32607 86.28782 1.000 15.47166 262 GLN A O 1
ATOM 2046 N N . ALA A 1 266 ? 37.65753 89.90119 85.07815 1.000 13.82717 263 ALA A N 1
ATOM 2047 C CA . ALA A 1 266 ? 36.72933 90.16497 86.18446 1.000 15.55384 263 ALA A CA 1
ATOM 2048 C C . ALA A 1 266 ? 35.90474 88.92519 86.50840 1.000 15.44565 263 ALA A C 1
ATOM 2049 O O . ALA A 1 266 ? 35.78202 88.52485 87.67735 1.000 13.76225 263 ALA A O 1
ATOM 2051 N N . TYR A 1 267 ? 35.32301 88.30340 85.47395 1.000 14.29443 264 TYR A N 1
ATOM 2052 C CA . TYR A 1 267 ? 34.58790 87.06215 85.66355 1.000 14.85784 264 TYR A CA 1
ATOM 2053 C C . TYR A 1 267 ? 35.45302 85.99593 86.32205 1.000 14.66606 264 TYR A C 1
ATOM 2054 O O . TYR A 1 267 ? 35.01385 85.31845 87.26198 1.000 14.54099 264 TYR A O 1
ATOM 2063 N N . ALA A 1 268 ? 36.68370 85.80984 85.82771 1.000 12.97379 265 ALA A N 1
ATOM 2064 C CA . ALA A 1 268 ? 37.55514 84.77350 86.39027 1.000 14.24402 265 ALA A CA 1
ATOM 2065 C C . ALA A 1 268 ? 37.87242 85.03778 87.86083 1.000 17.56393 265 ALA A C 1
ATOM 2066 O O . ALA A 1 268 ? 37.97596 84.09252 88.65973 1.000 16.09518 265 ALA A O 1
ATOM 2068 N N . LEU A 1 269 ? 38.08933 86.30825 88.22699 1.000 14.73944 266 LEU A N 1
ATOM 2069 C CA . LEU A 1 269 ? 38.37543 86.60664 89.62257 1.000 13.13301 266 LEU A CA 1
ATOM 2070 C C . LEU A 1 269 ? 37.16161 86.36324 90.51036 1.000 15.74373 266 LEU A C 1
ATOM 2071 O O . LEU A 1 269 ? 37.31673 86.01596 91.69298 1.000 16.36578 266 LEU A O 1
ATOM 2076 N N . LEU A 1 270 ? 35.95322 86.56131 89.97260 1.000 15.74860 267 LEU A N 1
ATOM 2077 C CA . LEU A 1 270 ? 34.76757 86.24652 90.75684 1.000 15.79478 267 LEU A CA 1
ATOM 2078 C C . LEU A 1 270 ? 34.63970 84.74114 90.95711 1.000 17.29941 267 LEU A C 1
ATOM 2079 O O . LEU A 1 270 ? 34.34307 84.27520 92.06732 1.000 17.34155 267 LEU A O 1
ATOM 2084 N N . VAL A 1 271 ? 34.87789 83.96776 89.89442 1.000 15.79975 268 VAL A N 1
ATOM 2085 C CA . VAL A 1 271 ? 34.83691 82.50367 89.98426 1.000 15.04355 268 VAL A CA 1
ATOM 2086 C C . VAL A 1 271 ? 35.90801 81.98522 90.93486 1.000 15.16074 268 VAL A C 1
ATOM 2087 O O . VAL A 1 271 ? 35.61825 81.21705 91.86345 1.000 16.22440 268 VAL A O 1
ATOM 2091 N N . ALA A 1 272 ? 37.15643 82.39570 90.72857 1.000 15.17324 269 ALA A N 1
ATOM 2092 C CA . ALA A 1 272 ? 38.24992 81.93844 91.59108 1.000 18.12915 269 ALA A CA 1
ATOM 2093 C C . ALA A 1 272 ? 38.10429 82.46335 93.01650 1.000 17.06776 269 ALA A C 1
ATOM 2094 O O . ALA A 1 272 ? 38.42953 81.75829 93.98076 1.000 18.80130 269 ALA A O 1
ATOM 2096 N N . GLY A 1 273 ? 37.69499 83.72944 93.16762 1.000 15.81701 270 GLY A N 1
ATOM 2097 C CA . GLY A 1 273 ? 37.51399 84.28435 94.49833 1.000 18.13668 270 GLY A CA 1
ATOM 2098 C C . GLY A 1 273 ? 36.46994 83.52065 95.28842 1.000 23.60507 270 GLY A C 1
ATOM 2099 O O . GLY A 1 273 ? 36.63418 83.27549 96.48659 1.000 23.49554 270 GLY A O 1
ATOM 2100 N N . ASN A 1 274 ? 35.38036 83.13103 94.62638 1.000 19.58879 271 ASN A N 1
ATOM 2101 C CA . ASN A 1 274 ? 34.37658 82.29835 95.28060 1.000 20.89240 271 ASN A CA 1
ATOM 2102 C C . ASN A 1 274 ? 34.92974 80.92395 95.62049 1.000 20.40569 271 ASN A C 1
ATOM 2103 O O . ASN A 1 274 ? 34.69764 80.41344 96.72673 1.000 22.27308 271 ASN A O 1
ATOM 2108 N N . ARG A 1 275 ? 35.67654 80.31765 94.69603 1.000 18.48943 272 ARG A N 1
ATOM 2109 C CA . ARG A 1 275 ? 36.23519 78.98188 94.92115 1.000 19.25832 272 ARG A CA 1
ATOM 2110 C C . ARG A 1 275 ? 37.16810 78.95755 96.12879 1.000 23.15491 272 ARG A C 1
ATOM 2111 O O . ARG A 1 275 ? 37.12567 78.02743 96.95104 1.000 23.88864 272 ARG A O 1
ATOM 2119 N N . LEU A 1 276 ? 38.01276 79.97433 96.25705 1.000 19.74790 273 LEU A N 1
ATOM 2120 C CA . LEU A 1 276 ? 39.01219 80.04331 97.30622 1.000 18.79141 273 LEU A CA 1
ATOM 2121 C C . LEU A 1 276 ? 38.56765 80.83688 98.52809 1.000 24.36335 273 LEU A C 1
ATOM 2122 O O . LEU A 1 276 ? 39.30869 80.88089 99.51370 1.000 24.89413 273 LEU A O 1
ATOM 2127 N N . GLY A 1 277 ? 37.41206 81.49230 98.48396 1.000 22.13113 274 GLY A N 1
ATOM 2128 C CA . GLY A 1 277 ? 37.02374 82.39905 99.55874 1.000 23.25891 274 GLY A CA 1
ATOM 2129 C C . GLY A 1 277 ? 37.95035 83.58609 99.70586 1.000 25.50553 274 GLY A C 1
ATOM 2130 O O . GLY A 1 277 ? 38.29074 83.97598 100.83356 1.000 27.48875 274 GLY A O 1
ATOM 2131 N N . ASP A 1 278 ? 38.35306 84.18854 98.58576 1.000 20.46070 275 ASP A N 1
ATOM 2132 C CA . ASP A 1 278 ? 39.35058 85.25102 98.58082 1.000 22.96690 275 ASP A CA 1
ATOM 2133 C C . ASP A 1 278 ? 38.66926 86.59482 98.31939 1.000 23.77992 275 ASP A C 1
ATOM 2134 O O . ASP A 1 278 ? 38.33539 86.92802 97.17139 1.000 22.37916 275 ASP A O 1
ATOM 2139 N N . ARG A 1 279 ? 38.48638 87.37319 99.38687 1.000 21.05353 276 ARG A N 1
ATOM 2140 C CA . ARG A 1 279 ? 37.78127 88.64392 99.26034 1.000 19.42701 276 ARG A CA 1
ATOM 2141 C C . ARG A 1 279 ? 38.53863 89.63705 98.39116 1.000 25.83524 276 ARG A C 1
ATOM 2142 O O . ARG A 1 279 ? 37.91274 90.48601 97.74785 1.000 21.65224 276 ARG A O 1
ATOM 2150 N N . ASP A 1 280 ? 39.87379 89.56764 98.36950 1.000 23.57944 277 ASP A N 1
ATOM 2151 C CA . ASP A 1 280 ? 40.64785 90.52402 97.57116 1.000 23.49667 277 ASP A CA 1
ATOM 2152 C C . ASP A 1 280 ? 40.38360 90.34859 96.08627 1.000 19.86639 277 ASP A C 1
ATOM 2153 O O . ASP A 1 280 ? 40.34166 91.33673 95.32726 1.000 21.93683 277 ASP A O 1
ATOM 2166 N N . ILE A 1 282 ? 37.64598 89.15914 94.77053 1.000 17.40328 279 ILE A N 1
ATOM 2167 C CA . ILE A 1 282 ? 36.29429 89.65279 94.53306 1.000 16.78907 279 ILE A CA 1
ATOM 2168 C C . ILE A 1 282 ? 36.29809 91.17285 94.47109 1.000 19.54347 279 ILE A C 1
ATOM 2169 O O . ILE A 1 282 ? 35.67112 91.78184 93.59405 1.000 18.75057 279 ILE A O 1
ATOM 2174 N N . LYS A 1 283 ? 36.98774 91.80901 95.41360 1.000 19.45969 280 LYS A N 1
ATOM 2175 C CA . LYS A 1 283 ? 37.02673 93.26959 95.43949 1.000 17.59873 280 LYS A CA 1
ATOM 2176 C C . LYS A 1 283 ? 37.62595 93.82821 94.14829 1.000 20.15340 280 LYS A C 1
ATOM 2177 O O . LYS A 1 283 ? 37.12300 94.81621 93.59200 1.000 19.78930 280 LYS A O 1
ATOM 2183 N N . ALA A 1 284 ? 38.68417 93.19329 93.63898 1.000 16.83093 281 ALA A N 1
ATOM 2184 C CA . ALA A 1 284 ? 39.29081 93.68754 92.40825 1.000 17.37078 281 ALA A CA 1
ATOM 2185 C C . ALA A 1 284 ? 38.31272 93.58423 91.24411 1.000 18.76172 281 ALA A C 1
ATOM 2186 O O . ALA A 1 284 ? 38.19502 94.51170 90.44207 1.000 16.77706 281 ALA A O 1
ATOM 2188 N N . ALA A 1 285 ? 37.58138 92.46905 91.14723 1.000 16.92578 282 ALA A N 1
ATOM 2189 C CA . ALA A 1 285 ? 36.62128 92.31184 90.05516 1.000 16.49103 282 ALA A CA 1
ATOM 2190 C C . ALA A 1 285 ? 35.52954 93.37623 90.11343 1.000 16.82754 282 ALA A C 1
ATOM 2191 O O . ALA A 1 285 ? 35.18658 93.99740 89.08847 1.000 15.88913 282 ALA A O 1
ATOM 2193 N N . PHE A 1 286 ? 34.98168 93.63105 91.31359 1.000 15.99547 283 PHE A N 1
ATOM 2194 C CA . PHE A 1 286 ? 33.94519 94.65309 91.42536 1.000 17.71605 283 PHE A CA 1
ATOM 2195 C C . PHE A 1 286 ? 34.46908 96.03491 91.09176 1.000 20.74079 283 PHE A C 1
ATOM 2196 O O . PHE A 1 286 ? 33.70811 96.87424 90.60304 1.000 18.26925 283 PHE A O 1
ATOM 2204 N N A ASN A 1 287 ? 35.76246 96.29489 91.32403 0.707 17.41776 284 ASN A N 1
ATOM 2205 N N B ASN A 1 287 ? 35.76322 96.28662 91.31445 0.293 17.51933 284 ASN A N 1
ATOM 2206 C CA A ASN A 1 287 ? 36.29821 97.60744 90.96732 0.707 21.32020 284 ASN A CA 1
ATOM 2207 C CA B ASN A 1 287 ? 36.31577 97.59072 90.96217 0.293 21.22464 284 ASN A CA 1
ATOM 2208 C C A ASN A 1 287 ? 36.20395 97.83933 89.45688 0.707 20.30429 284 ASN A C 1
ATOM 2209 C C B ASN A 1 287 ? 36.25808 97.84059 89.46020 0.293 20.23988 284 ASN A C 1
ATOM 2210 O O A ASN A 1 287 ? 35.90682 98.95446 89.01524 0.707 18.63767 284 ASN A O 1
ATOM 2211 O O B ASN A 1 287 ? 36.07759 98.98519 89.03112 0.293 18.81543 284 ASN A O 1
ATOM 2220 N N . GLU A 1 288 ? 36.40444 96.79608 88.64544 1.000 16.30909 285 GLU A N 1
ATOM 2221 C CA . GLU A 1 288 ? 36.20417 96.97044 87.20051 1.000 15.20021 285 GLU A CA 1
ATOM 2222 C C . GLU A 1 288 ? 34.72802 97.18596 86.89094 1.000 18.07383 285 GLU A C 1
ATOM 2223 O O . GLU A 1 288 ? 34.35186 98.09460 86.13931 1.000 17.27445 285 GLU A O 1
ATOM 2229 N N . LEU A 1 289 ? 33.87262 96.35387 87.47025 1.000 17.82495 286 LEU A N 1
ATOM 2230 C CA . LEU A 1 289 ? 32.44945 96.43674 87.16610 1.000 17.55896 286 LEU A CA 1
ATOM 2231 C C . LEU A 1 289 ? 31.85548 97.77123 87.59471 1.000 18.74084 286 LEU A C 1
ATOM 2232 O O . LEU A 1 289 ? 30.99333 98.32824 86.90107 1.000 17.93478 286 LEU A O 1
ATOM 2237 N N . ASP A 1 290 ? 32.31834 98.32439 88.72564 1.000 16.93066 287 ASP A N 1
ATOM 2238 C CA . ASP A 1 290 ? 31.67539 99.51313 89.26880 1.000 16.76793 287 ASP A CA 1
ATOM 2239 C C . ASP A 1 290 ? 32.16581 100.82057 88.65279 1.000 22.03760 287 ASP A C 1
ATOM 2240 O O . ASP A 1 290 ? 31.53212 101.86609 88.84983 1.000 26.10028 287 ASP A O 1
ATOM 2245 N N . HIS A 1 291 ? 33.29639 100.79516 87.95570 1.000 18.62579 288 HIS A N 1
ATOM 2246 C CA . HIS A 1 291 ? 33.84105 102.01999 87.40352 1.000 20.12216 288 HIS A CA 1
ATOM 2247 C C . HIS A 1 291 ? 34.06706 101.93650 85.90891 1.000 21.41913 288 HIS A C 1
ATOM 2248 O O . HIS A 1 291 ? 33.54308 102.77198 85.16349 1.000 21.53967 288 HIS A O 1
ATOM 2255 N N . PHE A 1 292 ? 34.81221 100.93543 85.45548 1.000 18.33901 289 PHE A N 1
ATOM 2256 C CA . PHE A 1 292 ? 35.17680 100.86267 84.04841 1.000 21.21720 289 PHE A CA 1
ATOM 2257 C C . PHE A 1 292 ? 33.98455 100.46092 83.18899 1.000 19.21114 289 PHE A C 1
ATOM 2258 O O . PHE A 1 292 ? 33.81763 100.98327 82.08119 1.000 20.85423 289 PHE A O 1
ATOM 2266 N N . HIS A 1 293 ? 33.15797 99.51526 83.64871 1.000 16.36522 290 HIS A N 1
ATOM 2267 C CA . HIS A 1 293 ? 32.01901 99.13454 82.80922 1.000 20.68879 290 HIS A CA 1
ATOM 2268 C C . HIS A 1 293 ? 31.06223 100.28765 82.57189 1.000 20.80021 290 HIS A C 1
ATOM 2269 O O . HIS A 1 293 ? 30.66398 100.49870 81.41091 1.000 19.74585 290 HIS A O 1
ATOM 2276 N N . PRO A 1 294 ? 30.64255 101.06030 83.58000 1.000 21.33705 291 PRO A N 1
ATOM 2277 C CA . PRO A 1 294 ? 29.75240 102.18548 83.26570 1.000 21.54951 291 PRO A CA 1
ATOM 2278 C C . PRO A 1 294 ? 30.40887 103.21203 82.35545 1.000 25.75182 291 PRO A C 1
ATOM 2279 O O . PRO A 1 294 ? 29.71292 103.87350 81.57037 1.000 25.67837 291 PRO A O 1
ATOM 2283 N N . TRP A 1 295 ? 31.73103 103.36871 82.44972 1.000 21.26004 292 TRP A N 1
ATOM 2284 C CA . TRP A 1 295 ? 32.43118 104.27894 81.54653 1.000 21.90005 292 TRP A CA 1
ATOM 2285 C C . TRP A 1 295 ? 32.35225 103.79020 80.10878 1.000 26.47144 292 TRP A C 1
ATOM 2286 O O . TRP A 1 295 ? 32.08640 104.57283 79.19305 1.000 26.19639 292 TRP A O 1
ATOM 2297 N N . LEU A 1 296 ? 32.67456 102.51669 79.88742 1.000 22.62518 293 LEU A N 1
ATOM 2298 C CA . LEU A 1 296 ? 32.55910 101.94055 78.54894 1.000 24.35251 293 LEU A CA 1
ATOM 2299 C C . LEU A 1 296 ? 31.15687 102.10591 78.01538 1.000 26.80186 293 LEU A C 1
ATOM 2300 O O . LEU A 1 296 ? 30.95658 102.51748 76.86417 1.000 25.39592 293 LEU A O 1
ATOM 2305 N N . ILE A 1 297 ? 30.16937 101.72623 78.82565 1.000 26.19892 294 ILE A N 1
ATOM 2306 C CA . ILE A 1 297 ? 28.78778 101.76392 78.36657 1.000 24.61517 294 ILE A CA 1
ATOM 2307 C C . ILE A 1 297 ? 28.40781 103.18128 77.96500 1.000 35.84789 294 ILE A C 1
ATOM 2308 O O . ILE A 1 297 ? 27.83746 103.40233 76.88866 1.000 37.06906 294 ILE A O 1
ATOM 2313 N N . SER A 1 298 ? 28.76643 104.17088 78.80208 1.000 25.84668 295 SER A N 1
ATOM 2314 C CA . SER A 1 298 ? 28.51554 105.57759 78.49132 1.000 34.96350 295 SER A CA 1
ATOM 2315 C C . SER A 1 298 ? 29.19858 106.05352 77.21660 1.000 40.32758 295 SER A C 1
ATOM 2316 O O . SER A 1 298 ? 28.74153 107.03650 76.62413 1.000 39.11548 295 SER A O 1
ATOM 2319 N N . ASN A 1 299 ? 30.27474 105.40270 76.77816 1.000 39.13904 296 ASN A N 1
ATOM 2320 C CA . ASN A 1 299 ? 31.01489 105.84512 75.60145 1.000 34.70273 296 ASN A CA 1
ATOM 2321 C C . ASN A 1 299 ? 30.85532 104.91380 74.40390 1.000 37.67429 296 ASN A C 1
ATOM 2322 O O . ASN A 1 299 ? 31.56532 105.07106 73.40106 1.000 40.81312 296 ASN A O 1
ATOM 2327 N N . GLY A 1 300 ? 29.91157 103.98854 74.44956 1.000 29.20237 297 GLY A N 1
ATOM 2328 C CA . GLY A 1 300 ? 29.60636 103.23021 73.25388 1.000 34.17209 297 GLY A CA 1
ATOM 2329 C C . GLY A 1 300 ? 30.55028 102.08774 72.98620 1.000 35.25331 297 GLY A C 1
ATOM 2330 O O . GLY A 1 300 ? 30.59624 101.59316 71.84871 1.000 30.17599 297 GLY A O 1
ATOM 2331 N N . LEU A 1 301 ? 31.30521 101.66412 74.00649 1.000 22.19283 298 LEU A N 1
ATOM 2332 C CA . LEU A 1 301 ? 32.27372 100.56689 73.93278 1.000 21.02309 298 LEU A CA 1
ATOM 2333 C C . LEU A 1 301 ? 33.49766 100.92884 73.10026 1.000 22.94953 298 LEU A C 1
ATOM 2334 O O . LEU A 1 301 ? 33.48212 101.88048 72.31108 1.000 24.31573 298 LEU A O 1
ATOM 2339 N N . LEU A 1 302 ? 34.57117 100.17178 73.28912 1.000 17.73401 299 LEU A N 1
ATOM 2340 C CA . LEU A 1 302 ? 35.79823 100.37197 72.54840 1.000 17.66282 299 LEU A CA 1
ATOM 2341 C C . LEU A 1 302 ? 36.31899 99.01276 72.13100 1.000 20.03611 299 LEU A C 1
ATOM 2342 O O . LEU A 1 302 ? 35.98224 97.99447 72.73027 1.000 18.38615 299 LEU A O 1
ATOM 2347 N N . ASN A 1 303 ? 37.14780 99.01864 71.09559 1.000 17.94833 300 ASN A N 1
ATOM 2348 C CA . ASN A 1 303 ? 37.89412 97.82333 70.72821 1.000 17.65652 300 ASN A CA 1
ATOM 2349 C C . ASN A 1 303 ? 39.14776 97.68600 71.58567 1.000 17.60810 300 ASN A C 1
ATOM 2350 O O . ASN A 1 303 ? 39.35586 96.65608 72.22796 1.000 20.53987 300 ASN A O 1
ATOM 2355 N N . GLU A 1 304 ? 40.00104 98.70256 71.60180 1.000 19.29515 301 GLU A N 1
ATOM 2356 C CA . GLU A 1 304 ? 41.19927 98.61062 72.41418 1.000 19.50238 301 GLU A CA 1
ATOM 2357 C C . GLU A 1 304 ? 41.65915 100.00634 72.81359 1.000 19.84924 301 GLU A C 1
ATOM 2358 O O . GLU A 1 304 ? 41.17929 101.01726 72.30076 1.000 20.66364 301 GLU A O 1
ATOM 2364 N N . PHE A 1 305 ? 42.56232 100.04874 73.78771 1.000 20.71704 302 PHE A N 1
ATOM 2365 C CA . PHE A 1 305 ? 43.24246 101.30249 74.09611 1.000 21.70074 302 PHE A CA 1
ATOM 2366 C C . PHE A 1 305 ? 44.58013 101.00027 74.75127 1.000 22.38798 302 PHE A C 1
ATOM 2367 O O . PHE A 1 305 ? 44.83813 99.88182 75.19633 1.000 22.31058 302 PHE A O 1
ATOM 2375 N N . THR A 1 306 ? 45.43562 102.02068 74.79569 1.000 23.74915 303 THR A N 1
ATOM 2376 C CA . THR A 1 306 ? 46.71802 101.92002 75.47005 1.000 24.81608 303 THR A CA 1
ATOM 2377 C C . THR A 1 306 ? 46.84910 103.06110 76.46352 1.000 29.54350 303 THR A C 1
ATOM 2378 O O . THR A 1 306 ? 46.26554 104.13354 76.27792 1.000 25.93614 303 THR A O 1
ATOM 2382 N N . VAL A 1 307 ? 47.61640 102.82180 77.53187 1.000 26.16491 304 VAL A N 1
ATOM 2383 C CA . VAL A 1 307 ? 47.78170 103.80891 78.59089 1.000 29.90634 304 VAL A CA 1
ATOM 2384 C C . VAL A 1 307 ? 49.25826 104.04454 78.87733 1.000 36.69512 304 VAL A C 1
ATOM 2385 O O . VAL A 1 307 ? 50.12432 103.24711 78.51597 1.000 28.45276 304 VAL A O 1
ATOM 2389 N N . ARG A 1 308 ? 49.52356 105.17981 79.53813 1.000 29.84211 305 ARG A N 1
ATOM 2390 C CA . ARG A 1 308 ? 50.80515 105.54747 80.11554 1.000 30.93710 305 ARG A CA 1
ATOM 2391 C C . ARG A 1 308 ? 50.59331 105.72778 81.60582 1.000 31.09286 305 ARG A C 1
ATOM 2392 O O . ARG A 1 308 ? 49.54556 106.23812 82.02910 1.000 35.24811 305 ARG A O 1
ATOM 2400 N N . GLN A 1 309 ? 51.55824 105.27770 82.41069 1.000 34.72280 306 GLN A N 1
ATOM 2401 C CA . GLN A 1 309 ? 51.50808 105.47182 83.85131 1.000 36.39762 306 GLN A CA 1
ATOM 2402 C C . GLN A 1 309 ? 52.70145 106.30232 84.31526 1.000 37.16485 306 GLN A C 1
ATOM 2403 O O . GLN A 1 309 ? 53.86037 105.96491 84.03946 1.000 34.72962 306 GLN A O 1
ATOM 2409 N N . GLN A 1 310 ? 52.40417 107.39039 85.01648 1.000 42.30383 307 GLN A N 1
ATOM 2410 C CA . GLN A 1 310 ? 53.40976 108.30829 85.54752 1.000 40.51128 307 GLN A CA 1
ATOM 2411 C C . GLN A 1 310 ? 53.15377 108.41986 87.04063 1.000 40.27274 307 GLN A C 1
ATOM 2412 O O . GLN A 1 310 ? 52.21394 109.10132 87.46794 1.000 38.13881 307 GLN A O 1
ATOM 2418 N N . GLY A 1 311 ? 53.98609 107.75427 87.82612 1.000 44.09215 308 GLY A N 1
ATOM 2419 C CA . GLY A 1 311 ? 53.72925 107.65854 89.24355 1.000 45.01528 308 GLY A CA 1
ATOM 2420 C C . GLY A 1 311 ? 52.50759 106.79142 89.44155 1.000 36.31692 308 GLY A C 1
ATOM 2421 O O . GLY A 1 311 ? 52.49942 105.62890 89.02927 1.000 45.27077 308 GLY A O 1
ATOM 2422 N N . GLU A 1 312 ? 51.46010 107.35413 90.04415 1.000 44.19692 309 GLU A N 1
ATOM 2423 C CA . GLU A 1 312 ? 50.17562 106.68206 90.17570 1.000 47.92318 309 GLU A CA 1
ATOM 2424 C C . GLU A 1 312 ? 49.17778 107.09976 89.10447 1.000 45.09047 309 GLU A C 1
ATOM 2425 O O . GLU A 1 312 ? 48.07728 106.54155 89.05168 1.000 35.29443 309 GLU A O 1
ATOM 2431 N N . LYS A 1 313 ? 49.52424 108.06988 88.26022 1.000 37.54650 310 LYS A N 1
ATOM 2432 C CA . LYS A 1 313 ? 48.57986 108.63672 87.30658 1.000 36.23300 310 LYS A CA 1
ATOM 2433 C C . LYS A 1 313 ? 48.59982 107.83639 86.00811 1.000 35.87162 310 LYS A C 1
ATOM 2434 O O . LYS A 1 313 ? 49.66067 107.64199 85.40319 1.000 35.78953 310 LYS A O 1
ATOM 2440 N N . VAL A 1 314 ? 47.42960 107.37350 85.58600 1.000 33.42760 311 VAL A N 1
ATOM 2441 C CA . VAL A 1 314 ? 47.29665 106.55991 84.38017 1.000 31.55012 311 VAL A CA 1
ATOM 2442 C C . VAL A 1 314 ? 46.49456 107.34447 83.35757 1.000 33.46112 311 VAL A C 1
ATOM 2443 O O . VAL A 1 314 ? 45.34261 107.71733 83.61699 1.000 39.63753 311 VAL A O 1
ATOM 2447 N N . THR A 1 315 ? 47.08018 107.56584 82.18485 1.000 33.86035 312 THR A N 1
ATOM 2448 C CA . THR A 1 315 ? 46.43368 108.36495 81.15448 1.000 35.74472 312 THR A CA 1
ATOM 2449 C C . THR A 1 315 ? 46.34764 107.59991 79.83712 1.000 35.50756 312 THR A C 1
ATOM 2450 O O . THR A 1 315 ? 47.23888 106.82463 79.47803 1.000 34.56746 312 THR A O 1
ATOM 2454 N N . LEU A 1 316 ? 45.26854 107.85352 79.10701 1.000 30.86671 313 LEU A N 1
ATOM 2455 C CA . LEU A 1 316 ? 45.06503 107.21087 77.80922 1.000 27.77398 313 LEU A CA 1
ATOM 2456 C C . LEU A 1 316 ? 46.05935 107.75023 76.78406 1.000 31.24265 313 LEU A C 1
ATOM 2457 O O . LEU A 1 316 ? 46.25856 108.96365 76.67987 1.000 31.86724 313 LEU A O 1
ATOM 2462 N N . ILE A 1 317 ? 46.69141 106.84409 76.03584 1.000 28.58821 314 ILE A N 1
ATOM 2463 C CA . ILE A 1 317 ? 47.56214 107.22985 74.93084 1.000 29.68639 314 ILE A CA 1
ATOM 2464 C C . ILE A 1 317 ? 46.76902 107.23393 73.63354 1.000 32.52169 314 ILE A C 1
ATOM 2465 O O . ILE A 1 317 ? 46.75576 108.23016 72.90723 1.000 33.14653 314 ILE A O 1
ATOM 2470 N N A GLU A 1 318 ? 46.13915 106.10971 73.31318 0.566 27.76651 315 GLU A N 1
ATOM 2471 N N B GLU A 1 318 ? 46.12903 106.10810 73.32217 0.434 27.75609 315 GLU A N 1
ATOM 2472 C CA A GLU A 1 318 ? 45.34573 106.00839 72.09802 0.566 30.61835 315 GLU A CA 1
ATOM 2473 C CA B GLU A 1 318 ? 45.37454 105.94727 72.08526 0.434 30.64675 315 GLU A CA 1
ATOM 2474 C C A GLU A 1 318 ? 44.16643 105.10453 72.39457 0.566 30.71049 315 GLU A C 1
ATOM 2475 C C B GLU A 1 318 ? 44.17787 105.06172 72.37118 0.434 30.69292 315 GLU A C 1
ATOM 2476 O O A GLU A 1 318 ? 44.22291 104.28528 73.31223 0.566 27.60510 315 GLU A O 1
ATOM 2477 O O B GLU A 1 318 ? 44.24044 104.19436 73.24224 0.434 27.63359 315 GLU A O 1
ATOM 2488 N N . GLN A 1 319 ? 43.08952 105.27746 71.63369 1.000 27.07500 316 GLN A N 1
ATOM 2489 C CA . GLN A 1 319 ? 41.95909 104.36275 71.71409 1.000 23.74883 316 GLN A CA 1
ATOM 2490 C C . GLN A 1 319 ? 41.40636 104.10052 70.32336 1.000 24.23842 316 GLN A C 1
ATOM 2491 O O . GLN A 1 319 ? 41.52016 104.93575 69.41844 1.000 29.21298 316 GLN A O 1
ATOM 2497 N N . LYS A 1 320 ? 40.83534 102.90934 70.16051 1.000 21.96975 317 LYS A N 1
ATOM 2498 C CA . LYS A 1 320 ? 40.22758 102.47768 68.90701 1.000 22.92434 317 LYS A CA 1
ATOM 2499 C C . LYS A 1 320 ? 38.82049 102.02544 69.22383 1.000 23.44745 317 LYS A C 1
ATOM 2500 O O . LYS A 1 320 ? 38.62868 101.11348 70.02920 1.000 21.69657 317 LYS A O 1
ATOM 2506 N N . LYS A 1 321 ? 37.84524 102.66751 68.58714 1.000 25.07778 318 LYS A N 1
ATOM 2507 C CA . LYS A 1 321 ? 36.45549 102.30446 68.80035 1.000 22.49267 318 LYS A CA 1
ATOM 2508 C C . LYS A 1 321 ? 36.08616 101.05316 68.01820 1.000 20.19302 318 LYS A C 1
ATOM 2509 O O . LYS A 1 321 ? 35.20071 100.30781 68.44679 1.000 21.40994 318 LYS A O 1
ATOM 2515 N N . PHE A 1 322 ? 36.77111 100.80098 66.89157 1.000 21.09040 319 PHE A N 1
ATOM 2516 C CA . PHE A 1 322 ? 36.46754 99.67907 66.00299 1.000 19.26636 319 PHE A CA 1
ATOM 2517 C C . PHE A 1 322 ? 37.69897 98.79177 65.81350 1.000 19.98077 319 PHE A C 1
ATOM 2518 O O . PHE A 1 322 ? 38.82826 99.23768 66.02312 1.000 21.56658 319 PHE A O 1
ATOM 2526 N N . SER A 1 323 ? 37.50673 97.52486 65.41296 1.000 20.57110 320 SER A N 1
ATOM 2527 C CA . SER A 1 323 ? 36.21563 96.86315 65.23380 1.000 20.49017 320 SER A CA 1
ATOM 2528 C C . SER A 1 323 ? 35.65356 96.36850 66.56253 1.000 17.38477 320 SER A C 1
ATOM 2529 O O . SER A 1 323 ? 36.40822 95.99000 67.47871 1.000 20.38937 320 SER A O 1
ATOM 2532 N N . GLN A 1 324 ? 34.32808 96.31767 66.62952 1.000 15.81459 321 GLN A N 1
ATOM 2533 C CA . GLN A 1 324 ? 33.59373 95.75883 67.75982 1.000 14.23676 321 GLN A CA 1
ATOM 2534 C C . GLN A 1 324 ? 33.01211 94.40748 67.35754 1.000 16.45792 321 GLN A C 1
ATOM 2535 O O . GLN A 1 324 ? 32.46265 94.26244 66.26472 1.000 15.76074 321 GLN A O 1
ATOM 2541 N N . ILE A 1 325 ? 33.18937 93.40808 68.21016 1.000 14.53081 322 ILE A N 1
ATOM 2542 C CA . ILE A 1 325 ? 32.78146 92.04364 67.89326 1.000 12.95765 322 ILE A CA 1
ATOM 2543 C C . ILE A 1 325 ? 32.04066 91.48015 69.10035 1.000 15.42853 322 ILE A C 1
ATOM 2544 O O . ILE A 1 325 ? 32.13546 91.98990 70.22159 1.000 12.89878 322 ILE A O 1
ATOM 2549 N N . ALA A 1 326 ? 31.28195 90.41805 68.84067 1.000 13.41057 323 ALA A N 1
ATOM 2550 C CA . ALA A 1 326 ? 30.49830 89.77343 69.89860 1.000 13.99460 323 ALA A CA 1
ATOM 2551 C C . ALA A 1 326 ? 31.35689 89.34852 71.08641 1.000 12.78330 323 ALA A C 1
ATOM 2552 O O . ALA A 1 326 ? 30.87191 89.31368 72.22416 1.000 14.04171 323 ALA A O 1
ATOM 2554 N N . TYR A 1 327 ? 32.58997 88.93804 70.83590 1.000 11.72068 324 TYR A N 1
ATOM 2555 C CA . TYR A 1 327 ? 33.48705 88.49043 71.90289 1.000 14.41227 324 TYR A CA 1
ATOM 2556 C C . TYR A 1 327 ? 33.88631 89.61257 72.87920 1.000 14.66654 324 TYR A C 1
ATOM 2557 O O . TYR A 1 327 ? 34.49498 89.30696 73.90511 1.000 16.03345 324 TYR A O 1
ATOM 2566 N N . ILE A 1 328 ? 33.58216 90.88061 72.58740 1.000 13.69131 325 ILE A N 1
ATOM 2567 C CA . ILE A 1 328 ? 33.72111 91.93796 73.59225 1.000 14.14838 325 ILE A CA 1
ATOM 2568 C C . ILE A 1 328 ? 32.60576 91.83780 74.62118 1.000 15.18412 325 ILE A C 1
ATOM 2569 O O . ILE A 1 328 ? 32.82569 92.06745 75.81970 1.000 15.11301 325 ILE A O 1
ATOM 2574 N N . ILE A 1 329 ? 31.39128 91.51555 74.16220 1.000 13.20468 326 ILE A N 1
ATOM 2575 C CA . ILE A 1 329 ? 30.19397 91.59228 75.00515 1.000 12.26038 326 ILE A CA 1
ATOM 2576 C C . ILE A 1 329 ? 30.17300 90.44512 76.00569 1.000 14.84700 326 ILE A C 1
ATOM 2577 O O . ILE A 1 329 ? 29.83755 90.63192 77.18493 1.000 14.90023 326 ILE A O 1
ATOM 2582 N N . ARG A 1 330 ? 30.48829 89.24495 75.55037 1.000 12.77175 327 ARG A N 1
ATOM 2583 C CA . ARG A 1 330 ? 30.26410 88.06764 76.39404 1.000 11.99209 327 ARG A CA 1
ATOM 2584 C C . ARG A 1 330 ? 31.01560 88.13624 77.71886 1.000 14.00035 327 ARG A C 1
ATOM 2585 O O . ARG A 1 330 ? 30.40173 87.85399 78.76244 1.000 15.72956 327 ARG A O 1
ATOM 2593 N N . PRO A 1 331 ? 32.31230 88.43858 77.75734 1.000 12.92849 328 PRO A N 1
ATOM 2594 C CA . PRO A 1 331 ? 33.00501 88.49818 79.05653 1.000 15.28037 328 PRO A CA 1
ATOM 2595 C C . PRO A 1 331 ? 32.38098 89.49736 80.00672 1.000 17.46069 328 PRO A C 1
ATOM 2596 O O . PRO A 1 331 ? 32.34908 89.25765 81.21670 1.000 17.36740 328 PRO A O 1
ATOM 2608 N N . VAL A 1 333 ? 29.16379 90.55098 80.01881 1.000 13.40765 330 VAL A N 1
ATOM 2609 C CA . VAL A 1 333 ? 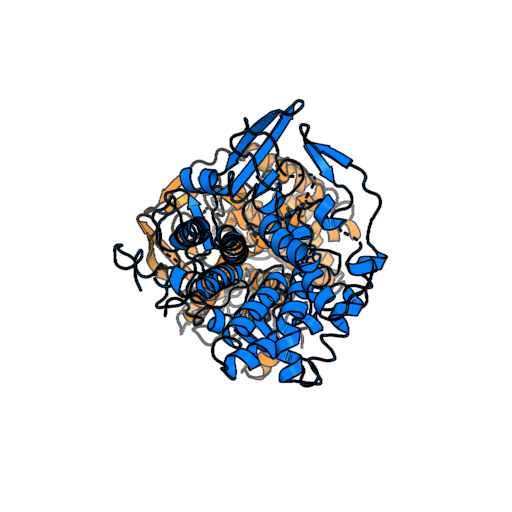27.87014 90.05223 80.47081 1.000 15.80091 330 VAL A CA 1
ATOM 2610 C C . VAL A 1 333 ? 28.06390 88.95024 81.49703 1.000 16.52379 330 VAL A C 1
ATOM 2611 O O . VAL A 1 333 ? 27.38999 88.94697 82.53909 1.000 16.64979 330 VAL A O 1
ATOM 2615 N N . PHE A 1 334 ? 29.00945 88.02119 81.23951 1.000 13.43794 331 PHE A N 1
ATOM 2616 C CA . PHE A 1 334 ? 29.31703 86.96930 82.22021 1.000 12.90009 331 PHE A CA 1
ATOM 2617 C C . PHE A 1 334 ? 29.67382 87.57464 83.57623 1.000 15.02953 331 PHE A C 1
ATOM 2618 O O . PHE A 1 334 ? 29.19407 87.11586 84.62387 1.000 14.18244 331 PHE A O 1
ATOM 2626 N N . ALA A 1 335 ? 30.56201 88.56843 83.57866 1.000 13.80917 332 ALA A N 1
ATOM 2627 C CA . ALA A 1 335 ? 30.99789 89.15991 84.84182 1.000 13.60262 332 ALA A CA 1
ATOM 2628 C C . ALA A 1 335 ? 29.84906 89.85332 85.55547 1.000 15.42615 332 ALA A C 1
ATOM 2629 O O . ALA A 1 335 ? 29.71261 89.74264 86.78098 1.000 17.82194 332 ALA A O 1
ATOM 2631 N N . ASN A 1 336 ? 28.99889 90.57140 84.80925 1.000 14.30823 333 ASN A N 1
ATOM 2632 C CA . ASN A 1 336 ? 27.93963 91.32227 85.47878 1.000 14.57192 333 ASN A CA 1
ATOM 2633 C C . ASN A 1 336 ? 26.87167 90.39357 86.03899 1.000 15.94344 333 ASN A C 1
ATOM 2634 O O . ASN A 1 336 ? 26.34096 90.64234 87.12520 1.000 16.56189 333 ASN A O 1
ATOM 2639 N N . ILE A 1 337 ? 26.52511 89.33844 85.30696 1.000 14.33953 334 ILE A N 1
ATOM 2640 C CA . ILE A 1 337 ? 25.57394 88.35773 85.84333 1.000 14.96894 334 ILE A CA 1
ATOM 2641 C C . ILE A 1 337 ? 26.13249 87.70813 87.10967 1.000 16.29284 334 ILE A C 1
ATOM 2642 O O . ILE A 1 337 ? 25.41443 87.54062 88.11361 1.000 17.89694 334 ILE A O 1
ATOM 2647 N N . LYS A 1 338 ? 27.41892 87.34210 87.09088 1.000 14.62020 335 LYS A N 1
ATOM 2648 C CA . LYS A 1 338 ? 28.04523 86.73748 88.27158 1.000 17.76888 335 LYS A CA 1
ATOM 2649 C C . LYS A 1 338 ? 28.05759 87.71024 89.44506 1.000 16.57590 335 LYS A C 1
ATOM 2650 O O . LYS A 1 338 ? 27.80939 87.31650 90.59592 1.000 18.30704 335 LYS A O 1
ATOM 2656 N N . ALA A 1 339 ? 28.31841 88.98491 89.16218 1.000 16.69473 336 ALA A N 1
ATOM 2657 C CA . ALA A 1 339 ? 28.29315 90.00773 90.19858 1.000 17.25798 336 ALA A CA 1
ATOM 2658 C C . ALA A 1 339 ? 26.90769 90.11848 90.80986 1.000 19.72508 336 ALA A C 1
ATOM 2659 O O . ALA A 1 339 ? 26.76782 90.34504 92.01093 1.000 18.90643 336 ALA A O 1
ATOM 2661 N N . TRP A 1 340 ? 25.87102 90.04232 89.97949 1.000 18.54406 337 TRP A N 1
ATOM 2662 C CA . TRP A 1 340 ? 24.51532 90.06027 90.51750 1.000 18.82526 337 TRP A CA 1
ATOM 2663 C C . TRP A 1 340 ? 24.26553 88.84623 91.40395 1.000 20.43220 337 TRP A C 1
ATOM 2664 O O . TRP A 1 340 ? 23.63832 88.95350 92.46919 1.000 23.44467 337 TRP A O 1
ATOM 2675 N N . GLU A 1 341 ? 24.69920 87.67302 90.95034 1.000 18.31852 338 GLU A N 1
ATOM 2676 C CA . GLU A 1 341 ? 24.49051 86.45846 91.73482 1.000 17.05102 338 GLU A CA 1
ATOM 2677 C C . GLU A 1 341 ? 25.15049 86.56619 93.10011 1.000 24.48347 338 GLU A C 1
ATOM 2678 O O . GLU A 1 341 ? 24.60114 86.07915 94.09970 1.000 24.82363 338 GLU A O 1
ATOM 2684 N N . ILE A 1 342 ? 26.31497 87.21838 93.16407 1.000 18.96866 339 ILE A N 1
ATOM 2685 C CA . ILE A 1 342 ? 27.02199 87.36187 94.43265 1.000 21.24719 339 ILE A CA 1
ATOM 2686 C C . ILE A 1 342 ? 26.36885 88.43196 95.30056 1.000 22.69708 339 ILE A C 1
ATOM 2687 O O . ILE A 1 342 ? 26.11243 88.22232 96.49701 1.000 23.02933 339 ILE A O 1
ATOM 2692 N N . SER A 1 343 ? 26.11239 89.60684 94.71168 1.000 20.82899 340 SER A N 1
ATOM 2693 C CA . SER A 1 343 ? 25.79472 90.79503 95.48910 1.000 25.27522 340 SER A CA 1
ATOM 2694 C C . SER A 1 343 ? 24.30919 91.07280 95.60706 1.000 20.64067 340 SER A C 1
ATOM 2695 O O . SER A 1 343 ? 23.92417 91.85881 96.47268 1.000 22.70633 340 SER A O 1
ATOM 2698 N N A ARG A 1 344 ? 23.48400 90.48573 94.73279 0.482 21.45275 341 ARG A N 1
ATOM 2699 N N B ARG A 1 344 ? 23.47492 90.45540 94.77205 0.518 21.40194 341 ARG A N 1
ATOM 2700 C CA A ARG A 1 344 ? 22.04071 90.73165 94.64535 0.482 25.08710 341 ARG A CA 1
ATOM 2701 C CA B ARG A 1 344 ? 22.04941 90.77859 94.71632 0.518 25.05144 341 ARG A CA 1
ATOM 2702 C C A ARG A 1 344 ? 21.69996 92.16599 94.22394 0.482 25.38131 341 ARG A C 1
ATOM 2703 C C B ARG A 1 344 ? 21.81511 92.27302 94.49832 0.518 25.09872 341 ARG A C 1
ATOM 2704 O O A ARG A 1 344 ? 20.53972 92.59284 94.33323 0.482 22.03251 341 ARG A O 1
ATOM 2705 O O B ARG A 1 344 ? 20.86532 92.85387 95.03170 0.518 27.33699 341 ARG A O 1
ATOM 2720 N N . ASP A 1 345 ? 22.67590 92.91636 93.71412 1.000 23.43911 342 ASP A N 1
ATOM 2721 C CA . ASP A 1 345 ? 22.47445 94.31219 93.33511 1.000 22.36982 342 ASP A CA 1
ATOM 2722 C C . ASP A 1 345 ? 21.94351 94.33631 91.90611 1.000 22.97216 342 ASP A C 1
ATOM 2723 O O . ASP A 1 345 ? 22.63875 93.90587 90.99385 1.000 23.14359 342 ASP A O 1
ATOM 2728 N N . ALA A 1 346 ? 20.73293 94.87070 91.70671 1.000 24.86629 343 ALA A N 1
ATOM 2729 C CA . ALA A 1 346 ? 20.12333 94.77085 90.37694 1.000 22.36701 343 ALA A CA 1
ATOM 2730 C C . ALA A 1 346 ? 20.82628 95.62604 89.33628 1.000 21.71356 343 ALA A C 1
ATOM 2731 O O . ALA A 1 346 ? 20.57150 95.43995 88.14146 1.000 23.40116 343 ALA A O 1
ATOM 2733 N N . VAL A 1 347 ? 21.68439 96.56880 89.74150 1.000 20.56138 344 VAL A N 1
ATOM 2734 C CA . VAL A 1 347 ? 22.39838 97.37043 88.74632 1.000 22.55463 344 VAL A CA 1
ATOM 2735 C C . VAL A 1 347 ? 23.19087 96.47810 87.80641 1.000 21.55810 344 VAL A C 1
ATOM 2736 O O . VAL A 1 347 ? 23.32689 96.78077 86.61119 1.000 20.43008 344 VAL A O 1
ATOM 2740 N N . TYR A 1 348 ? 23.72545 95.36588 88.31572 1.000 17.97334 345 TYR A N 1
ATOM 2741 C CA . TYR A 1 348 ? 24.51777 94.50666 87.45223 1.000 16.93564 345 TYR A CA 1
ATOM 2742 C C . TYR A 1 348 ? 23.64555 93.78079 86.43567 1.000 17.94643 345 TYR A C 1
ATOM 2743 O O . TYR A 1 348 ? 24.10177 93.53032 85.32930 1.000 17.93158 345 TYR A O 1
ATOM 2752 N N . LEU A 1 349 ? 22.41066 93.39948 86.80026 1.000 19.81770 346 LEU A N 1
ATOM 2753 C CA . LEU A 1 349 ? 21.52309 92.83317 85.78034 1.000 19.24732 346 LEU A CA 1
ATOM 2754 C C . LEU A 1 349 ? 21.16626 93.88157 84.74169 1.000 19.55750 346 LEU A C 1
ATOM 2755 O O . LEU A 1 349 ? 21.15845 93.59331 83.54018 1.000 19.03222 346 LEU A O 1
ATOM 2760 N N . GLU A 1 350 ? 20.89026 95.11041 85.19056 1.000 21.48156 347 GLU A N 1
ATOM 2761 C CA . GLU A 1 350 ? 20.60100 96.20017 84.26050 1.000 19.47872 347 GLU A CA 1
ATOM 2762 C C . GLU A 1 350 ? 21.75218 96.40777 83.28812 1.000 20.61151 347 GLU A C 1
ATOM 2763 O O . GLU A 1 350 ? 21.53268 96.54895 82.07983 1.000 23.12646 347 GLU A O 1
ATOM 2769 N N . ARG A 1 351 ? 22.98691 96.38737 83.78707 1.000 19.87688 348 ARG A N 1
ATOM 2770 C CA . ARG A 1 351 ? 24.14100 96.54799 82.90971 1.000 20.19053 348 ARG A CA 1
ATOM 2771 C C . ARG A 1 351 ? 24.31472 95.35903 81.96799 1.000 17.51391 348 ARG A C 1
ATOM 2772 O O . ARG A 1 351 ? 24.63570 95.54501 80.78630 1.000 17.72733 348 ARG A O 1
ATOM 2780 N N . ALA A 1 352 ? 24.14137 94.13635 82.47530 1.000 16.93723 349 ALA A N 1
ATOM 2781 C CA . ALA A 1 352 ? 24.23009 92.96604 81.60814 1.000 18.09429 349 ALA A CA 1
ATOM 2782 C C . ALA A 1 352 ? 23.23392 93.06421 80.45539 1.000 16.90476 349 ALA A C 1
ATOM 2783 O O . ALA A 1 352 ? 23.56452 92.73303 79.31073 1.000 19.34690 349 ALA A O 1
ATOM 2785 N N . VAL A 1 353 ? 22.00863 93.50431 80.74048 1.000 16.67500 350 VAL A N 1
ATOM 2786 C CA . VAL A 1 353 ? 21.01045 93.62741 79.68189 1.000 17.52844 350 VAL A CA 1
ATOM 2787 C C . VAL A 1 353 ? 21.38227 94.75524 78.72996 1.000 20.30608 350 VAL A C 1
ATOM 2788 O O . VAL A 1 353 ? 21.28192 94.60261 77.49994 1.000 20.15112 350 VAL A O 1
ATOM 2792 N N A ASP A 1 354 ? 21.84234 95.89248 79.27041 0.519 18.66125 351 ASP A N 1
ATOM 2793 N N B ASP A 1 354 ? 21.80430 95.90303 79.27570 0.481 18.66792 351 ASP A N 1
ATOM 2794 C CA A ASP A 1 354 ? 22.23116 97.01572 78.41586 0.519 20.86322 351 ASP A CA 1
ATOM 2795 C CA B ASP A 1 354 ? 22.24187 97.01554 78.43363 0.481 20.87336 351 ASP A CA 1
ATOM 2796 C C A ASP A 1 354 ? 23.38484 96.63669 77.49574 0.519 23.57831 351 ASP A C 1
ATOM 2797 C C B ASP A 1 354 ? 23.34787 96.58114 77.48292 0.481 23.59000 351 ASP A C 1
ATOM 2798 O O A ASP A 1 354 ? 23.43239 97.07239 76.33752 0.519 21.90484 351 ASP A O 1
ATOM 2799 O O B ASP A 1 354 ? 23.31237 96.90348 76.28658 0.481 21.75080 351 ASP A O 1
ATOM 2808 N N . LEU A 1 355 ? 24.32629 95.82858 77.99352 1.000 17.98346 352 LEU A N 1
ATOM 2809 C CA . LEU A 1 355 ? 25.40062 95.31731 77.14249 1.000 19.68263 352 LEU A CA 1
ATOM 2810 C C . LEU A 1 355 ? 24.86485 94.36408 76.07909 1.000 18.71755 352 LEU A C 1
ATOM 2811 O O . LEU A 1 355 ? 25.30229 94.40386 74.91419 1.000 20.58988 352 LEU A O 1
ATOM 2816 N N . SER A 1 356 ? 23.91563 93.50539 76.45419 1.000 16.78081 353 SER A N 1
ATOM 2817 C CA . SER A 1 356 ? 23.31059 92.57289 75.50248 1.000 15.10255 353 SER A CA 1
ATOM 2818 C C . SER A 1 356 ? 22.66243 93.31071 74.33778 1.000 16.91526 353 SER A C 1
ATOM 2819 O O . SER A 1 356 ? 22.55072 92.75800 73.22922 1.000 18.41938 353 SER A O 1
ATOM 2822 N N . LEU A 1 357 ? 22.20942 94.54384 74.56924 1.000 18.46193 354 LEU A N 1
ATOM 2823 C CA . LEU A 1 357 ? 21.55384 95.29126 73.50709 1.000 18.13360 354 LEU A CA 1
ATOM 2824 C C . LEU A 1 357 ? 22.50878 95.68999 72.38599 1.000 19.05785 354 LEU A C 1
ATOM 2825 O O . LEU A 1 357 ? 22.03267 96.14482 71.33863 1.000 18.78468 354 LEU A O 1
ATOM 2830 N N . TRP A 1 358 ? 23.82125 95.52410 72.56773 1.000 19.83237 355 TRP A N 1
ATOM 2831 C CA . TRP A 1 358 ? 24.74426 95.68567 71.44477 1.000 18.59931 355 TRP A CA 1
ATOM 2832 C C . TRP A 1 358 ? 24.30428 94.81740 70.26468 1.000 14.61261 355 TRP A C 1
ATOM 2833 O O . TRP A 1 358 ? 24.39888 95.23424 69.10589 1.000 15.51676 355 TRP A O 1
ATOM 2844 N N . PHE A 1 359 ? 23.78503 93.62158 70.54938 1.000 16.79932 356 PHE A N 1
ATOM 2845 C CA . PHE A 1 359 ? 23.28557 92.73544 69.49734 1.000 16.54163 356 PHE A CA 1
ATOM 2846 C C . PHE A 1 359 ? 22.01484 93.24892 68.83713 1.000 17.11883 356 PHE A C 1
ATOM 2847 O O . PHE A 1 359 ? 21.64045 92.73309 67.77568 1.000 16.36910 356 PHE A O 1
ATOM 2855 N N . PHE A 1 360 ? 21.35023 94.23385 69.43520 1.000 16.99984 357 PHE A N 1
ATOM 2856 C CA . PHE A 1 360 ? 20.03446 94.68296 69.02956 1.000 20.61000 357 PHE A CA 1
ATOM 2857 C C . PHE A 1 360 ? 20.02707 96.18794 68.82425 1.000 19.80675 357 PHE A C 1
ATOM 2858 O O . PHE A 1 360 ? 19.09246 96.87972 69.22412 1.000 20.85482 357 PHE A O 1
ATOM 2866 N N . LYS A 1 361 ? 21.09492 96.70030 68.19765 1.000 17.55489 358 LYS A N 1
ATOM 2867 C CA . LYS A 1 361 ? 21.24997 98.01775 67.55696 1.000 17.24762 358 LYS A CA 1
ATOM 2868 C C . LYS A 1 361 ? 21.81331 99.07126 68.49862 1.000 17.64703 358 LYS A C 1
ATOM 2869 O O . LYS A 1 361 ? 22.02217 100.20160 68.06405 1.000 19.55023 358 LYS A O 1
ATOM 2875 N N . ASN A 1 362 ? 22.07163 98.74299 69.77074 1.000 19.14771 359 ASN A N 1
ATOM 2876 C CA . ASN A 1 362 ? 22.76483 99.67264 70.66959 1.000 23.82068 359 ASN A CA 1
ATOM 2877 C C . ASN A 1 362 ? 24.26637 99.59252 70.40879 1.000 21.38352 359 ASN A C 1
ATOM 2878 O O . ASN A 1 362 ? 25.04686 99.04540 71.18832 1.000 23.05826 359 ASN A O 1
ATOM 2883 N N . ASN A 1 363 ? 24.67029 100.14261 69.27073 1.000 18.16507 360 ASN A N 1
ATOM 2884 C CA . ASN A 1 363 ? 26.06843 100.11795 68.86768 1.000 20.78339 360 ASN A CA 1
ATOM 2885 C C . ASN A 1 363 ? 26.29623 101.25113 67.86648 1.000 22.96754 360 ASN A C 1
ATOM 2886 O O . ASN A 1 363 ? 25.33552 101.93283 67.44293 1.000 22.95652 360 ASN A O 1
ATOM 2891 N N . PRO A 1 364 ? 27.55747 101.53103 67.50263 1.000 23.35756 361 PRO A N 1
ATOM 2892 C CA . PRO A 1 364 ? 27.82805 102.71479 66.67492 1.000 25.68369 361 PRO A CA 1
ATOM 2893 C C . PRO A 1 364 ? 27.24648 102.65636 65.26653 1.000 22.63569 361 PRO A C 1
ATOM 2894 O O . PRO A 1 364 ? 27.16505 103.69669 64.61553 1.000 26.03734 361 PRO A O 1
ATOM 2898 N N . ALA A 1 365 ? 26.87317 101.47956 64.77143 1.000 20.82590 362 ALA A N 1
ATOM 2899 C CA . ALA A 1 365 ? 26.27613 101.35225 63.44785 1.000 20.47565 362 ALA A CA 1
ATOM 2900 C C . ALA A 1 365 ? 24.75776 101.24522 63.49272 1.000 21.47642 362 ALA A C 1
ATOM 2901 O O . ALA A 1 365 ? 24.11995 101.14792 62.42846 1.000 21.77491 362 ALA A O 1
ATOM 2903 N N . GLN A 1 366 ? 24.17081 101.29637 64.69320 1.000 20.89214 363 GLN A N 1
ATOM 2904 C CA . GLN A 1 366 ? 22.74414 101.07792 64.90966 1.000 20.89016 363 GLN A CA 1
ATOM 2905 C C . GLN A 1 366 ? 22.27400 99.80301 64.21255 1.000 19.34515 363 GLN A C 1
ATOM 2906 O O . GLN A 1 366 ? 21.20541 99.76631 63.60730 1.000 22.50961 363 GLN A O 1
ATOM 2912 N N . ALA A 1 367 ? 23.08489 98.75331 64.30593 1.000 17.72636 364 ALA A N 1
ATOM 2913 C CA . ALA A 1 367 ? 22.92668 97.56169 63.48664 1.000 18.93705 364 ALA A CA 1
ATOM 2914 C C . ALA A 1 367 ? 22.47014 96.39110 64.34337 1.000 17.66272 364 ALA A C 1
ATOM 2915 O O . ALA A 1 367 ? 22.99494 96.18318 65.43843 1.000 17.49446 364 ALA A O 1
ATOM 2917 N N . GLN A 1 368 ? 21.53168 95.59303 63.82605 1.000 17.12208 365 GLN A N 1
ATOM 2918 C CA . GLN A 1 368 ? 21.21330 94.33891 64.49632 1.000 15.91978 365 GLN A CA 1
ATOM 2919 C C . GLN A 1 368 ? 22.32700 93.34140 64.19513 1.000 15.63914 365 GLN A C 1
ATOM 2920 O O . GLN A 1 368 ? 22.69062 93.15489 63.03080 1.000 17.15005 365 GLN A O 1
ATOM 2934 N N . TYR A 1 370 ? 22.60184 90.15302 65.93044 1.000 13.95370 367 TYR A N 1
ATOM 2935 C CA . TYR A 1 370 ? 22.14318 88.79045 66.14415 1.000 14.20589 367 TYR A CA 1
ATOM 2936 C C . TYR A 1 370 ? 20.67921 88.69896 65.75204 1.000 15.65779 367 TYR A C 1
ATOM 2937 O O . TYR A 1 370 ? 19.87687 89.57096 66.10217 1.000 15.59128 367 TYR A O 1
ATOM 2946 N N . TYR A 1 371 ? 20.33284 87.62778 65.04312 1.000 14.60780 368 TYR A N 1
ATOM 2947 C CA . TYR A 1 371 ? 19.00610 87.46158 64.45340 1.000 15.33677 368 TYR A CA 1
ATOM 2948 C C . TYR A 1 371 ? 18.32189 86.22359 65.02441 1.000 16.37618 368 TYR A C 1
ATOM 2949 O O . TYR A 1 371 ? 18.65944 85.09433 64.62880 1.000 16.05591 368 TYR A O 1
ATOM 2958 N N . PRO A 1 372 ? 17.38377 86.37308 65.96716 1.000 15.18121 369 PRO A N 1
ATOM 2959 C CA . PRO A 1 372 ? 16.77377 85.17618 66.57918 1.000 17.66617 369 PRO A CA 1
ATOM 2960 C C . PRO A 1 372 ? 16.06410 84.27276 65.57762 1.000 18.91570 369 PRO A C 1
ATOM 2961 O O . PRO A 1 372 ? 15.92385 83.06855 65.83472 1.000 21.61490 369 PRO A O 1
ATOM 2965 N N . VAL A 1 373 ? 15.58228 84.81346 64.45755 1.000 20.47969 370 VAL A N 1
ATOM 2966 C CA . VAL A 1 373 ? 14.82261 83.97311 63.53814 1.000 20.22279 370 VAL A CA 1
ATOM 2967 C C . VAL A 1 373 ? 15.72222 82.92225 62.90551 1.000 21.99068 370 VAL A C 1
ATOM 2968 O O . VAL A 1 373 ? 15.29084 81.78715 62.65573 1.000 20.33658 370 VAL A O 1
ATOM 2972 N N . THR A 1 374 ? 16.99156 83.26511 62.67141 1.000 18.71710 371 THR A N 1
ATOM 2973 C CA . THR A 1 374 ? 17.91449 82.39433 61.95323 1.000 21.58493 371 THR A CA 1
ATOM 2974 C C . THR A 1 374 ? 19.09012 81.91185 62.79283 1.000 21.88704 371 THR A C 1
ATOM 2975 O O . THR A 1 374 ? 19.79160 80.98002 62.37177 1.000 20.74079 371 THR A O 1
ATOM 2979 N N . GLY A 1 375 ? 19.35414 82.53708 63.93659 1.000 15.97620 372 GLY A N 1
ATOM 2980 C CA . GLY A 1 375 ? 20.56610 82.23769 64.67493 1.000 14.65069 372 GLY A CA 1
ATOM 2981 C C . GLY A 1 375 ? 21.82459 82.87214 64.12201 1.000 13.75374 372 GLY A C 1
ATOM 2982 O O . GLY A 1 375 ? 22.90724 82.60334 64.65157 1.000 14.65829 372 GLY A O 1
ATOM 2983 N N . ILE A 1 376 ? 21.72046 83.71826 63.09336 1.000 14.35694 373 ILE A N 1
ATOM 2984 C CA . ILE A 1 376 ? 22.89825 84.35179 62.49900 1.000 14.34229 373 ILE A CA 1
ATOM 2985 C C . ILE A 1 376 ? 23.43715 85.43050 63.42750 1.000 17.15519 373 ILE A C 1
ATOM 2986 O O . ILE A 1 376 ? 22.67326 86.22551 63.98555 1.000 14.37034 373 ILE A O 1
ATOM 2991 N N . ALA A 1 377 ? 24.75342 85.46947 63.58534 1.000 13.79159 374 ALA A N 1
ATOM 2992 C CA . ALA A 1 377 ? 25.43598 86.50347 64.37133 1.000 12.56246 374 ALA A CA 1
ATOM 2993 C C . ALA A 1 377 ? 26.51132 87.14911 63.50706 1.000 11.97591 374 ALA A C 1
ATOM 2994 O O . ALA A 1 377 ? 27.45906 86.47329 63.08202 1.000 14.80627 374 ALA A O 1
ATOM 2996 N N . PHE A 1 378 ? 26.37797 88.44920 63.24976 1.000 11.22558 375 PHE A N 1
ATOM 2997 C CA . PHE A 1 378 ? 27.34109 89.10902 62.37615 1.000 11.01591 375 PHE A CA 1
ATOM 2998 C C . PHE A 1 378 ? 28.73986 89.17908 62.98889 1.000 14.27887 375 PHE A C 1
ATOM 2999 O O . PHE A 1 378 ? 28.92020 89.28017 64.21103 1.000 14.94132 375 PHE A O 1
ATOM 3007 N N . ASP A 1 379 ? 29.74796 89.18811 62.11459 1.000 13.48562 376 ASP A N 1
ATOM 3008 C CA . ASP A 1 379 ? 31.14377 89.07408 62.53796 1.000 12.12624 376 ASP A CA 1
ATOM 3009 C C . ASP A 1 379 ? 31.75136 90.36586 63.07528 1.000 16.47497 376 ASP A C 1
ATOM 3010 O O . ASP A 1 379 ? 32.85781 90.30714 63.63201 1.000 19.96957 376 ASP A O 1
ATOM 3015 N N . GLY A 1 380 ? 31.13583 91.53121 62.88648 1.000 13.24508 377 GLY A N 1
ATOM 3016 C CA . GLY A 1 380 ? 31.71410 92.69567 63.54337 1.000 14.03691 377 GLY A CA 1
ATOM 3017 C C . GLY A 1 380 ? 31.23186 94.00056 62.95234 1.000 19.30099 377 GLY A C 1
ATOM 3018 O O . GLY A 1 380 ? 30.59709 94.05479 61.89900 1.000 18.06639 377 GLY A O 1
ATOM 3019 N N . ILE A 1 381 ? 31.50654 95.06574 63.69238 1.000 16.94041 378 ILE A N 1
ATOM 3020 C CA . ILE A 1 381 ? 31.23648 96.43581 63.26072 1.000 16.26119 378 ILE A CA 1
ATOM 3021 C C . ILE A 1 381 ? 32.58048 97.08605 62.97356 1.000 18.65526 378 ILE A C 1
ATOM 3022 O O . ILE A 1 381 ? 33.39049 97.26459 63.88985 1.000 18.31202 378 ILE A O 1
ATOM 3027 N N . ASP A 1 382 ? 32.83733 97.42438 61.71057 1.000 18.57460 379 ASP A N 1
ATOM 3028 C CA . ASP A 1 382 ? 34.13144 97.98670 61.35212 1.000 20.09544 379 ASP A CA 1
ATOM 3029 C C . ASP A 1 382 ? 34.15732 99.50234 61.37712 1.000 19.99960 379 ASP A C 1
ATOM 3030 O O . ASP A 1 382 ? 35.24094 100.09261 61.46080 1.000 22.99597 379 ASP A O 1
ATOM 3035 N N . SER A 1 383 ? 33.00405 100.14841 61.30323 1.000 23.73591 380 SER A N 1
ATOM 3036 C CA . SER A 1 383 ? 32.91445 101.59267 61.48984 1.000 20.99685 380 SER A CA 1
ATOM 3037 C C . SER A 1 383 ? 31.45272 101.91719 61.73643 1.000 24.45797 380 SER A C 1
ATOM 3038 O O . SER A 1 383 ? 30.59970 101.02669 61.72831 1.000 23.96787 380 SER A O 1
ATOM 3041 N N . ALA A 1 384 ? 31.16095 103.20593 61.91908 1.000 23.62706 381 ALA A N 1
ATOM 3042 C CA . ALA A 1 384 ? 29.77486 103.62643 62.07357 1.000 27.43347 381 ALA A CA 1
ATOM 3043 C C . ALA A 1 384 ? 28.90955 103.25268 60.87431 1.000 28.57098 381 ALA A C 1
ATOM 3044 O O . ALA A 1 384 ? 27.68990 103.17521 61.01621 1.000 30.56619 381 ALA A O 1
ATOM 3046 N N . THR A 1 385 ? 29.50201 103.02952 59.70156 1.000 24.69244 382 THR A N 1
ATOM 3047 C CA . THR A 1 385 ? 28.73993 102.79414 58.48024 1.000 25.64406 382 THR A CA 1
ATOM 3048 C C . THR A 1 385 ? 29.05904 101.47233 57.80194 1.000 26.46604 382 THR A C 1
ATOM 3049 O O . THR A 1 385 ? 28.58307 101.24205 56.68500 1.000 33.55906 382 THR A O 1
ATOM 3053 N N A THR A 1 386 ? 29.85502 100.60634 58.42242 0.644 24.01389 383 THR A N 1
ATOM 3054 N N B THR A 1 386 ? 29.85030 100.60260 58.42774 0.356 24.09016 383 THR A N 1
ATOM 3055 C CA A THR A 1 386 ? 30.28951 99.36563 57.79123 0.644 23.15637 383 THR A CA 1
ATOM 3056 C CA B THR A 1 386 ? 30.30323 99.36944 57.78979 0.356 23.21490 383 THR A CA 1
ATOM 3057 C C A THR A 1 386 ? 30.14344 98.22061 58.77639 0.644 24.21144 383 THR A C 1
ATOM 3058 C C B THR A 1 386 ? 30.16087 98.21425 58.76642 0.356 24.14866 383 THR A C 1
ATOM 3059 O O A THR A 1 386 ? 30.77638 98.22255 59.83696 0.644 22.91260 383 THR A O 1
ATOM 3060 O O B THR A 1 386 ? 30.82514 98.19439 59.80680 0.356 22.90565 383 THR A O 1
ATOM 3067 N N . VAL A 1 387 ? 29.30905 97.25280 58.42233 1.000 17.22584 384 VAL A N 1
ATOM 3068 C CA . VAL A 1 387 ? 29.06107 96.07307 59.24264 1.000 16.65116 384 VAL A CA 1
ATOM 3069 C C . VAL A 1 387 ? 29.49315 94.85552 58.44102 1.000 15.59087 384 VAL A C 1
ATOM 3070 O O . VAL A 1 387 ? 29.20868 94.77494 57.23983 1.000 17.95468 384 VAL A O 1
ATOM 3074 N N . ASN A 1 388 ? 30.19333 93.92611 59.09203 1.000 16.33610 385 ASN A N 1
ATOM 3075 C CA . ASN A 1 388 ? 30.61891 92.67689 58.45993 1.000 15.08846 385 ASN A CA 1
ATOM 3076 C C . ASN A 1 388 ? 29.50069 91.65960 58.66593 1.000 14.75869 385 ASN A C 1
ATOM 3077 O O . ASN A 1 388 ? 29.29189 91.17967 59.78809 1.000 14.00380 385 ASN A O 1
ATOM 3082 N N . LYS A 1 389 ? 28.76444 91.35662 57.59657 1.000 15.08917 386 LYS A N 1
ATOM 3083 C CA . LYS A 1 389 ? 27.60434 90.46360 57.69550 1.000 14.81046 386 LYS A CA 1
ATOM 3084 C C . LYS A 1 389 ? 27.95347 88.98180 57.60881 1.000 15.51730 386 LYS A C 1
ATOM 3085 O O . LYS A 1 389 ? 27.04083 88.14674 57.60919 1.000 15.69358 386 LYS A O 1
ATOM 3091 N N . ASN A 1 390 ? 29.22389 88.62532 57.51566 1.000 15.40447 387 ASN A N 1
ATOM 3092 C CA . ASN A 1 390 ? 29.53020 87.20655 57.62901 1.000 15.58714 387 ASN A CA 1
ATOM 3093 C C . ASN A 1 390 ? 29.19981 86.72899 59.04140 1.000 15.22113 387 ASN A C 1
ATOM 3094 O O . ASN A 1 390 ? 29.02224 87.52730 59.96730 1.000 13.12067 387 ASN A O 1
ATOM 3099 N N . SER A 1 391 ? 29.12907 85.40094 59.21445 1.000 13.43507 388 SER A N 1
ATOM 3100 C CA . SER A 1 391 ? 28.72295 84.85627 60.52348 1.000 13.69465 388 SER A CA 1
ATOM 3101 C C . SER A 1 391 ? 29.56098 83.60670 60.82351 1.000 14.56605 388 SER A C 1
ATOM 3102 O O . SER A 1 391 ? 29.13901 82.46674 60.58461 1.000 15.38224 388 SER A O 1
ATOM 3105 N N . GLY A 1 392 ? 30.77086 83.82085 61.33151 1.000 12.78416 389 GLY A N 1
ATOM 3106 C CA . GLY A 1 392 ? 31.67981 82.72891 61.62209 1.000 13.00099 389 GLY A CA 1
ATOM 3107 C C . GLY A 1 392 ? 31.33554 82.04559 62.94648 1.000 13.57837 389 GLY A C 1
ATOM 3108 O O . GLY A 1 392 ? 30.43560 82.45212 63.68198 1.000 13.22974 389 GLY A O 1
ATOM 3109 N N . ALA A 1 393 ? 32.10443 81.00476 63.25845 1.000 13.09836 390 ALA A N 1
ATOM 3110 C CA . ALA A 1 393 ? 31.84997 80.22967 64.46659 1.000 12.61946 390 ALA A CA 1
ATOM 3111 C C . ALA A 1 393 ? 32.01569 81.08656 65.71669 1.000 13.56585 390 ALA A C 1
ATOM 3112 O O . ALA A 1 393 ? 31.16766 81.04416 66.60842 1.000 14.04457 390 ALA A O 1
ATOM 3114 N N . GLU A 1 394 ? 33.10728 81.85703 65.80826 1.000 13.69462 391 GLU A N 1
ATOM 3115 C CA . GLU A 1 394 ? 33.34969 82.60955 67.04790 1.000 13.74664 391 GLU A CA 1
ATOM 3116 C C . GLU A 1 394 ? 32.19865 83.57223 67.35127 1.000 13.67922 391 GLU A C 1
ATOM 3117 O O . GLU A 1 394 ? 31.66126 83.57849 68.47934 1.000 14.65610 391 GLU A O 1
ATOM 3123 N N . SER A 1 395 ? 31.77316 84.35864 66.35350 1.000 13.15647 392 SER A N 1
ATOM 3124 C CA . SER A 1 395 ? 30.77060 85.37175 66.66826 1.000 12.87115 392 SER A CA 1
ATOM 3125 C C . SER A 1 395 ? 29.43442 84.72263 67.00920 1.000 16.11598 392 SER A C 1
ATOM 3126 O O . SER A 1 395 ? 28.73992 85.15910 67.94021 1.000 14.33135 392 SER A O 1
ATOM 3129 N N . THR A 1 396 ? 29.08019 83.65325 66.28979 1.000 11.72027 393 THR A N 1
ATOM 3130 C CA . THR A 1 396 ? 27.86148 82.90665 66.59532 1.000 12.88220 393 THR A CA 1
ATOM 3131 C C . THR A 1 396 ? 27.89384 82.32043 68.00205 1.000 13.66877 393 THR A C 1
ATOM 3132 O O . THR A 1 396 ? 26.94186 82.47430 68.77401 1.000 14.06037 393 THR A O 1
ATOM 3136 N N . ILE A 1 397 ? 28.98682 81.63772 68.35989 1.000 12.24548 394 ILE A N 1
ATOM 3137 C CA . ILE A 1 397 ? 29.07805 81.04683 69.70093 1.000 13.25439 394 ILE A CA 1
ATOM 3138 C C . ILE A 1 397 ? 29.04470 82.11741 70.78652 1.000 12.02727 394 ILE A C 1
ATOM 3139 O O . ILE A 1 397 ? 28.40881 81.93773 71.82894 1.000 13.31854 394 ILE A O 1
ATOM 3144 N N . GLU A 1 398 ? 29.74519 83.23135 70.57541 1.000 12.19291 395 GLU A N 1
ATOM 3145 C CA . GLU A 1 398 ? 29.80970 84.25933 71.61278 1.000 13.63898 395 GLU A CA 1
ATOM 3146 C C . GLU A 1 398 ? 28.45535 84.94868 71.79931 1.000 14.90662 395 GLU A C 1
ATOM 3147 O O . GLU A 1 398 ? 28.03244 85.19029 72.93556 1.000 14.79298 395 GLU A O 1
ATOM 3153 N N . ALA A 1 399 ? 27.75233 85.24995 70.70598 1.000 12.93490 396 ALA A N 1
ATOM 3154 C CA . ALA A 1 399 ? 26.39211 85.78251 70.83834 1.000 12.16291 396 ALA A CA 1
ATOM 3155 C C . ALA A 1 399 ? 25.47066 84.78118 71.55924 1.000 15.00414 396 ALA A C 1
ATOM 3156 O O . ALA A 1 399 ? 24.67780 85.14986 72.43417 1.000 14.04320 396 ALA A O 1
ATOM 3158 N N . LEU A 1 400 ? 25.52815 83.51308 71.15840 1.000 11.99611 397 LEU A N 1
ATOM 3159 C CA . LEU A 1 400 ? 24.67843 82.48903 71.77387 1.000 10.92116 397 LEU A CA 1
ATOM 3160 C C . LEU A 1 400 ? 24.98900 82.32600 73.25858 1.000 14.88798 397 LEU A C 1
ATOM 3161 O O . LEU A 1 400 ? 24.06976 82.21189 74.07698 1.000 15.16133 397 LEU A O 1
ATOM 3166 N N . LEU A 1 401 ? 26.27166 82.28782 73.62863 1.000 12.49030 398 LEU A N 1
ATOM 3167 C CA . LEU A 1 401 ? 26.61037 82.10185 75.03732 1.000 12.58708 398 LEU A CA 1
ATOM 3168 C C . LEU A 1 401 ? 26.10288 83.27687 75.85874 1.000 15.25029 398 LEU A C 1
ATOM 3169 O O . LEU A 1 401 ? 25.65865 83.09951 77.00315 1.000 15.17842 398 LEU A O 1
ATOM 3174 N N . THR A 1 402 ? 26.19006 84.48762 75.28883 1.000 13.02802 399 THR A N 1
ATOM 3175 C CA . THR A 1 402 ? 25.70839 85.68112 75.99225 1.000 12.94338 399 THR A CA 1
ATOM 3176 C C . THR A 1 402 ? 24.20949 85.60533 76.20729 1.000 14.41024 399 THR A C 1
ATOM 3177 O O . THR A 1 402 ? 23.72234 85.76720 77.33510 1.000 15.35132 399 THR A O 1
ATOM 3181 N N . LEU A 1 403 ? 23.45511 85.36106 75.12897 1.000 13.41950 400 LEU A N 1
ATOM 3182 C CA . LEU A 1 403 ? 22.01122 85.37439 75.25539 1.000 14.29330 400 LEU A CA 1
ATOM 3183 C C . LEU A 1 403 ? 21.50601 84.16535 76.03459 1.000 16.22958 400 LEU A C 1
ATOM 3184 O O . LEU A 1 403 ? 20.48501 84.25812 76.73191 1.000 17.10884 400 LEU A O 1
ATOM 3189 N N . GLN A 1 404 ? 22.19828 83.03084 75.91454 1.000 14.32009 401 GLN A N 1
ATOM 3190 C CA . GLN A 1 404 ? 21.87910 81.85471 76.71896 1.000 16.05731 401 GLN A CA 1
ATOM 3191 C C . GLN A 1 404 ? 21.95637 82.16617 78.20832 1.000 19.17223 401 GLN A C 1
ATOM 3192 O O . GLN A 1 404 ? 21.08682 81.75674 78.99411 1.000 16.34868 401 GLN A O 1
ATOM 3198 N N . LEU A 1 405 ? 22.98614 82.89672 78.62431 1.000 15.74636 402 LEU A N 1
ATOM 3199 C CA . LEU A 1 405 ? 23.09506 83.23240 80.03916 1.000 15.12660 402 LEU A CA 1
ATOM 3200 C C . LEU A 1 405 ? 21.94884 84.14820 80.47832 1.000 16.80825 402 LEU A C 1
ATOM 3201 O O . LEU A 1 405 ? 21.30036 83.89248 81.50055 1.000 19.18266 402 LEU A O 1
ATOM 3206 N N . ILE A 1 406 ? 21.66424 85.19999 79.70014 1.000 17.91360 403 ILE A N 1
ATOM 3207 C CA . ILE A 1 406 ? 20.55729 86.10055 80.02910 1.000 18.50920 403 ILE A CA 1
ATOM 3208 C C . ILE A 1 406 ? 19.25596 85.32352 80.15178 1.000 24.18587 403 ILE A C 1
ATOM 3209 O O . ILE A 1 406 ? 18.49565 85.49206 81.11999 1.000 21.78686 403 ILE A O 1
ATOM 3214 N N A GLU A 1 407 ? 18.97147 84.46562 79.17553 0.570 21.49677 404 GLU A N 1
ATOM 3215 N N B GLU A 1 407 ? 18.96623 84.46535 79.16732 0.430 21.52726 404 GLU A N 1
ATOM 3216 C CA A GLU A 1 407 ? 17.68626 83.78552 79.19097 0.570 25.73281 404 GLU A CA 1
ATOM 3217 C CA B GLU A 1 407 ? 17.69764 83.74365 79.18464 0.430 25.73166 404 GLU A CA 1
ATOM 3218 C C A GLU A 1 407 ? 17.57474 82.80291 80.35568 0.570 26.28267 404 GLU A C 1
ATOM 3219 C C B GLU A 1 407 ? 17.57600 82.84223 80.40218 0.430 26.24599 404 GLU A C 1
ATOM 3220 O O A GLU A 1 407 ? 16.45605 82.44348 80.73558 0.570 27.39631 404 GLU A O 1
ATOM 3221 O O B GLU A 1 407 ? 16.45769 82.55842 80.84325 0.430 27.32067 404 GLU A O 1
ATOM 3232 N N . SER A 1 408 ? 18.69803 82.40149 80.96584 1.000 21.74262 405 SER A N 1
ATOM 3233 C CA . SER A 1 408 ? 18.66303 81.50099 82.11233 1.000 24.72730 405 SER A CA 1
ATOM 3234 C C . SER A 1 408 ? 18.34374 82.20473 83.43533 1.000 24.47128 405 SER A C 1
ATOM 3235 O O . SER A 1 408 ? 18.05715 81.51851 84.42264 1.000 26.14116 405 SER A O 1
ATOM 3238 N N . ILE A 1 409 ? 18.42516 83.53127 83.49235 1.000 25.59741 406 ILE A N 1
ATOM 3239 C CA . ILE A 1 409 ? 18.17199 84.31802 84.70204 1.000 26.16762 406 ILE A CA 1
ATOM 3240 C C . ILE A 1 409 ? 16.81616 84.98328 84.51844 1.000 26.69820 406 ILE A C 1
ATOM 3241 O O . ILE A 1 409 ? 16.70401 85.92731 83.71925 1.000 25.71163 406 ILE A O 1
ATOM 3246 N N . PRO A 1 410 ? 15.76056 84.53632 85.20685 1.000 30.19694 407 PRO A N 1
ATOM 3247 C CA . PRO A 1 410 ? 14.41685 85.07027 84.92040 1.000 28.39315 407 PRO A CA 1
ATOM 3248 C C . PRO A 1 410 ? 14.31148 86.59108 84.93295 1.000 27.71009 407 PRO A C 1
ATOM 3249 O O . PRO A 1 410 ? 13.69022 87.14987 84.02180 1.000 27.84462 407 PRO A O 1
ATOM 3253 N N . ASP A 1 411 ? 14.89066 87.28235 85.92137 1.000 29.61617 408 ASP A N 1
ATOM 3254 C CA . ASP A 1 411 ? 14.79655 88.74131 85.93024 1.000 34.47943 408 ASP A CA 1
ATOM 3255 C C . ASP A 1 411 ? 15.51498 89.37439 84.73389 1.000 30.24078 408 ASP A C 1
ATOM 3256 O O . ASP A 1 411 ? 15.04554 90.38706 84.19775 1.000 28.22776 408 ASP A O 1
ATOM 3261 N N . ALA A 1 412 ? 16.66312 88.81296 84.31441 1.000 26.79906 409 ALA A N 1
ATOM 3262 C CA . ALA A 1 412 ? 17.37476 89.35786 83.15845 1.000 26.79160 409 ALA A CA 1
ATOM 3263 C C . ALA A 1 412 ? 16.60609 89.09691 81.87305 1.000 23.39702 409 ALA A C 1
ATOM 3264 O O . ALA A 1 412 ? 16.49858 89.98439 81.01370 1.000 24.11482 409 ALA A O 1
ATOM 3266 N N . LYS A 1 413 ? 16.07688 87.87553 81.72118 1.000 24.99705 410 LYS A N 1
ATOM 3267 C CA . LYS A 1 413 ? 15.24717 87.54162 80.56652 1.000 26.74552 410 LYS A CA 1
ATOM 3268 C C . LYS A 1 413 ? 14.08601 88.51455 80.41786 1.000 27.61305 410 LYS A C 1
ATOM 3269 O O . LYS A 1 413 ? 13.83943 89.04760 79.32634 1.000 24.43402 410 LYS A O 1
ATOM 3275 N N . ARG A 1 414 ? 13.36464 88.75773 81.52069 1.000 26.67756 411 ARG A N 1
ATOM 3276 C CA . ARG A 1 414 ? 12.21213 89.65705 81.50895 1.000 26.91365 411 ARG A CA 1
ATOM 3277 C C . ARG A 1 414 ? 12.61765 91.06588 81.09266 1.000 30.22136 411 ARG A C 1
ATOM 3278 O O . ARG A 1 414 ? 11.90834 91.72522 80.32217 1.000 27.77693 411 ARG A O 1
ATOM 3302 N N . LEU A 1 416 ? 15.33283 92.02244 79.27277 1.000 23.01522 413 LEU A N 1
ATOM 3303 C CA . LEU A 1 416 ? 15.72884 92.09488 77.87079 1.000 21.65535 413 LEU A CA 1
ATOM 3304 C C . LEU A 1 416 ? 14.51287 92.01849 76.95720 1.000 24.80109 413 LEU A C 1
ATOM 3305 O O . LEU A 1 416 ? 14.41336 92.78182 75.99238 1.000 24.98438 413 LEU A O 1
ATOM 3310 N N . GLU A 1 417 ? 13.55576 91.13913 77.26367 1.000 25.40621 414 GLU A N 1
ATOM 3311 C CA . GLU A 1 417 ? 12.33208 91.08277 76.46039 1.000 29.00824 414 GLU A CA 1
ATOM 3312 C C . GLU A 1 417 ? 11.61455 92.42204 76.45297 1.000 32.01877 414 GLU A C 1
ATOM 3313 O O . GLU A 1 417 ? 11.11449 92.86588 75.41108 1.000 27.62405 414 GLU A O 1
ATOM 3319 N N . SER A 1 418 ? 11.55806 93.08381 77.60998 1.000 27.34145 415 SER A N 1
ATOM 3320 C CA . SER A 1 418 ? 10.90992 94.38403 77.69576 1.000 31.76552 415 SER A CA 1
ATOM 3321 C C . SER A 1 418 ? 11.63379 95.41800 76.84197 1.000 34.05316 415 SER A C 1
ATOM 3322 O O . SER A 1 418 ? 11.00038 96.20998 76.13094 1.000 34.07026 415 SER A O 1
ATOM 3325 N N . ALA A 1 419 ? 12.96279 95.41411 76.87739 1.000 27.79179 416 ALA A N 1
ATOM 3326 C CA . ALA A 1 419 ? 13.70932 96.33861 76.03363 1.000 31.27477 416 ALA A CA 1
ATOM 3327 C C . ALA A 1 419 ? 13.46892 96.04866 74.55575 1.000 27.64981 416 ALA A C 1
ATOM 3328 O O . ALA A 1 419 ? 13.37011 96.97620 73.73765 1.000 31.02618 416 ALA A O 1
ATOM 3330 N N . LEU A 1 420 ? 13.34671 94.77448 74.19541 1.000 23.80637 417 LEU A N 1
ATOM 3331 C CA . LEU A 1 420 ? 13.22465 94.45213 72.77362 1.000 24.32832 417 LEU A CA 1
ATOM 3332 C C . LEU A 1 420 ? 11.83844 94.76456 72.23689 1.000 26.57049 417 LEU A C 1
ATOM 3333 O O . LEU A 1 420 ? 11.70704 95.05862 71.04564 1.000 27.41894 417 LEU A O 1
ATOM 3338 N N A GLU A 1 421 ? 10.79307 94.71811 73.07450 0.561 29.88320 418 GLU A N 1
ATOM 3339 N N B GLU A 1 421 ? 10.80381 94.70010 73.08581 0.439 29.88119 418 GLU A N 1
ATOM 3340 C CA A GLU A 1 421 ? 9.45004 94.99538 72.56315 0.561 27.70643 418 GLU A CA 1
ATOM 3341 C CA B GLU A 1 421 ? 9.44467 95.00477 72.64285 0.439 27.80282 418 GLU A CA 1
ATOM 3342 C C A GLU A 1 421 ? 9.30750 96.44044 72.11394 0.561 34.28901 418 GLU A C 1
ATOM 3343 C C B GLU A 1 421 ? 9.32466 96.42411 72.11618 0.439 34.24943 418 GLU A C 1
ATOM 3344 O O A GLU A 1 421 ? 8.40385 96.75327 71.33217 0.561 33.78478 418 GLU A O 1
ATOM 3345 O O B GLU A 1 421 ? 8.45231 96.70132 71.28653 0.439 33.78924 418 GLU A O 1
ATOM 3356 N N . LYS A 1 422 ? 10.19904 97.31399 72.56261 1.000 28.16755 419 LYS A N 1
ATOM 3357 C CA . LYS A 1 422 ? 10.10950 98.73146 72.30457 1.000 38.29891 419 LYS A CA 1
ATOM 3358 C C . LYS A 1 422 ? 10.94311 99.20698 71.11603 1.000 35.93746 419 LYS A C 1
ATOM 3359 O O . LYS A 1 422 ? 10.94060 100.40620 70.83661 1.000 36.06401 419 LYS A O 1
ATOM 3365 N N . ARG A 1 423 ? 11.65061 98.32452 70.41262 1.000 27.97134 420 ARG A N 1
ATOM 3366 C CA . ARG A 1 423 ? 12.58104 98.77761 69.38698 1.000 28.45389 420 ARG A CA 1
ATOM 3367 C C . ARG A 1 423 ? 12.38516 97.99027 68.09212 1.000 35.23129 420 ARG A C 1
ATOM 3368 O O . ARG A 1 423 ? 11.72180 96.94935 68.05937 1.000 29.83094 420 ARG A O 1
ATOM 3376 N N . ASN A 1 424 ? 12.94233 98.52555 67.00425 1.000 23.67100 421 ASN A N 1
ATOM 3377 C CA . ASN A 1 424 ? 12.65758 97.99948 65.66417 1.000 27.18053 421 ASN A CA 1
ATOM 3378 C C . ASN A 1 424 ? 13.68579 96.94560 65.23768 1.000 25.21119 421 ASN A C 1
ATOM 3379 O O . ASN A 1 424 ? 14.41896 97.11230 64.26705 1.000 26.17605 421 ASN A O 1
ATOM 3384 N N . ILE A 1 425 ? 13.71766 95.83757 65.96763 1.000 27.92315 422 ILE A N 1
ATOM 3385 C CA . ILE A 1 425 ? 14.56328 94.70561 65.59646 1.000 23.98025 422 ILE A CA 1
ATOM 3386 C C . ILE A 1 425 ? 13.69680 93.62691 64.95690 1.000 30.68142 422 ILE A C 1
ATOM 3387 O O . ILE A 1 425 ? 12.46854 93.63269 65.06299 1.000 29.91918 422 ILE A O 1
ATOM 3392 N N . LYS A 1 426 ? 14.34775 92.68566 64.27521 1.000 24.97737 423 LYS A N 1
ATOM 3393 C CA . LYS A 1 426 ? 13.67651 91.54247 63.66564 1.000 28.87397 423 LYS A CA 1
ATOM 3394 C C . LYS A 1 426 ? 13.79596 90.34625 64.59592 1.000 33.20713 423 LYS A C 1
ATOM 3395 O O . LYS A 1 426 ? 14.90960 89.89852 64.89178 1.000 27.81368 423 LYS A O 1
ATOM 3401 N N . GLN A 1 427 ? 12.66149 89.81598 65.05098 1.000 30.47926 424 GLN A N 1
ATOM 3402 C CA . GLN A 1 427 ? 12.72881 88.61679 65.88750 1.000 31.18552 424 GLN A CA 1
ATOM 3403 C C . GLN A 1 427 ? 11.54785 87.68360 65.68265 1.000 40.54717 424 GLN A C 1
ATOM 3404 O O . GLN A 1 427 ? 10.77786 87.84630 64.73835 1.000 42.78782 424 GLN A O 1
ATOM 3411 N N . ALA B 1 23 ? 52.72269 55.49050 26.64285 1.000 55.02937 20 ALA B N 1
ATOM 3412 C CA . ALA B 1 23 ? 51.93447 55.43242 27.87011 1.000 54.36312 20 ALA B CA 1
ATOM 3413 C C . ALA B 1 23 ? 51.75778 56.82682 28.48633 1.000 51.74575 20 ALA B C 1
ATOM 3414 O O . ALA B 1 23 ? 50.65806 57.17403 28.91376 1.000 49.53180 20 ALA B O 1
ATOM 3416 N N . LYS B 1 24 ? 52.82931 57.62075 28.53872 1.000 49.08212 21 LYS B N 1
ATOM 3417 C CA . LYS B 1 24 ? 52.73146 58.93493 29.16220 1.000 46.89115 21 LYS B CA 1
ATOM 3418 C C . LYS B 1 24 ? 51.91753 59.88334 28.28712 1.000 32.46834 21 LYS B C 1
ATOM 3419 O O . LYS B 1 24 ? 51.83790 59.73064 27.06165 1.000 34.03455 21 LYS B O 1
ATOM 3425 N N . LEU B 1 25 ? 51.28690 60.86219 28.93500 1.000 28.03642 22 LEU B N 1
ATOM 3426 C CA . LEU B 1 25 ? 50.44392 61.79343 28.20642 1.000 25.14446 22 LEU B CA 1
ATOM 3427 C C . LEU B 1 25 ? 51.25817 62.88155 27.52446 1.000 24.00959 22 LEU B C 1
ATOM 3428 O O . LEU B 1 25 ? 50.94731 63.25338 26.39157 1.000 23.35197 22 LEU B O 1
ATOM 3433 N N . VAL B 1 26 ? 52.28299 63.41426 28.19745 1.000 20.82805 23 VAL B N 1
ATOM 3434 C CA . VAL B 1 26 ? 53.05866 64.52434 27.64312 1.000 17.26346 23 VAL B CA 1
ATOM 3435 C C . VAL B 1 26 ? 53.92378 63.99771 26.50443 1.000 16.72978 23 VAL B C 1
ATOM 3436 O O . VAL B 1 26 ? 54.74708 63.09376 26.68946 1.000 21.91305 23 VAL B O 1
ATOM 3440 N N . ASN B 1 27 ? 53.77618 64.59677 25.33711 1.000 17.46769 24 ASN B N 1
ATOM 3441 C CA . ASN B 1 27 ? 54.51621 64.16651 24.15491 1.000 16.08843 24 ASN B CA 1
ATOM 3442 C C . ASN B 1 27 ? 54.95021 65.43842 23.44905 1.000 14.95853 24 ASN B C 1
ATOM 3443 O O . ASN B 1 27 ? 54.10034 66.14839 22.91514 1.000 16.92689 24 ASN B O 1
ATOM 3448 N N . ALA B 1 28 ? 56.24688 65.74281 23.47152 1.000 17.66751 25 ALA B N 1
ATOM 3449 C CA . ALA B 1 28 ? 56.71977 66.99098 22.87318 1.000 15.59291 25 ALA B CA 1
ATOM 3450 C C . ALA B 1 28 ? 56.95851 66.87246 21.36118 1.000 17.49228 25 ALA B C 1
ATOM 3451 O O . ALA B 1 28 ? 57.51111 67.80946 20.78383 1.000 19.04106 25 ALA B O 1
ATOM 3453 N N . GLU B 1 29 ? 56.51982 65.78150 20.69825 1.000 15.99477 26 GLU B N 1
ATOM 3454 C CA . GLU B 1 29 ? 56.95217 65.54661 19.32216 1.000 18.46365 26 GLU B CA 1
ATOM 3455 C C . GLU B 1 29 ? 56.45892 66.62740 18.37384 1.000 19.07099 26 GLU B C 1
ATOM 3456 O O . GLU B 1 29 ? 57.18026 66.99972 17.43900 1.000 18.32590 26 GLU B O 1
ATOM 3462 N N . HIS B 1 30 ? 55.23023 67.12418 18.56373 1.000 16.50504 27 HIS B N 1
ATOM 3463 C CA . HIS B 1 30 ? 54.76549 68.18470 17.66491 1.000 17.15884 27 HIS B CA 1
ATOM 3464 C C . HIS B 1 30 ? 55.48409 69.49255 17.95857 1.000 15.81039 27 HIS B C 1
ATOM 3465 O O . HIS B 1 30 ? 55.89717 70.20129 17.03108 1.000 14.80607 27 HIS B O 1
ATOM 3472 N N . LEU B 1 31 ? 55.67056 69.82482 19.23781 1.000 16.34141 28 LEU B N 1
ATOM 3473 C CA . LEU B 1 31 ? 56.43425 71.03502 19.54545 1.000 14.25538 28 LEU B CA 1
ATOM 3474 C C . LEU B 1 31 ? 57.85554 70.91641 19.00177 1.000 17.41738 28 LEU B C 1
ATOM 3475 O O . LEU B 1 31 ? 58.40162 71.88433 18.45064 1.000 16.68164 28 LEU B O 1
ATOM 3480 N N . ASP B 1 32 ? 58.45478 69.72047 19.10952 1.000 16.57278 29 ASP B N 1
ATOM 3481 C CA . ASP B 1 32 ? 59.77025 69.48265 18.50577 1.000 15.79489 29 ASP B CA 1
ATOM 3482 C C . ASP B 1 32 ? 59.74517 69.75783 17.00626 1.000 20.24839 29 ASP B C 1
ATOM 3483 O O . ASP B 1 32 ? 60.73621 70.22500 16.43599 1.000 21.04175 29 ASP B O 1
ATOM 3488 N N . ALA B 1 33 ? 58.65093 69.39307 16.34247 1.000 16.10042 30 ALA B N 1
ATOM 3489 C CA . ALA B 1 33 ? 58.55201 69.59656 14.89691 1.000 16.73076 30 ALA B CA 1
ATOM 3490 C C . ALA B 1 33 ? 58.42947 71.08091 14.53966 1.000 19.53073 30 ALA B C 1
ATOM 3491 O O . ALA B 1 33 ? 58.81840 71.49287 13.43296 1.000 22.42329 30 ALA B O 1
ATOM 3493 N N . LEU B 1 34 ? 57.90017 71.89042 15.44887 1.000 16.41370 31 LEU B N 1
ATOM 3494 C CA . LEU B 1 34 ? 57.84039 73.33548 15.25225 1.000 17.56173 31 LEU B CA 1
ATOM 3495 C C . LEU B 1 34 ? 59.17445 74.00491 15.56517 1.000 19.62032 31 LEU B C 1
ATOM 3496 O O . LEU B 1 34 ? 59.39752 75.15104 15.15310 1.000 19.27447 31 LEU B O 1
ATOM 3501 N N . TYR B 1 35 ? 60.04650 73.33293 16.31238 1.000 17.17401 32 TYR B N 1
ATOM 3502 C CA . TYR B 1 35 ? 61.34127 73.89881 16.67727 1.000 19.76493 32 TYR B CA 1
ATOM 3503 C C . TYR B 1 35 ? 62.29603 73.88488 15.48648 1.000 24.05159 32 TYR B C 1
ATOM 3504 O O . TYR B 1 35 ? 62.34406 72.92301 14.70933 1.000 23.22663 32 TYR B O 1
ATOM 3513 N N . GLN B 1 36 ? 63.05932 74.96490 15.33152 1.000 18.50927 33 GLN B N 1
ATOM 3514 C CA . GLN B 1 36 ? 64.06840 75.05216 14.28282 1.000 22.36435 33 GLN B CA 1
ATOM 3515 C C . GLN B 1 36 ? 65.23975 75.83339 14.84792 1.000 25.89080 33 GLN B C 1
ATOM 3516 O O . GLN B 1 36 ? 65.03996 76.92718 15.38176 1.000 23.32643 33 GLN B O 1
ATOM 3522 N N . LYS B 1 37 ? 66.43949 75.27480 14.74127 1.000 24.53814 34 LYS B N 1
ATOM 3523 C CA . LYS B 1 37 ? 67.65257 76.00277 15.08223 1.000 30.23018 34 LYS B CA 1
ATOM 3524 C C . LYS B 1 37 ? 68.18031 76.69983 13.83129 1.000 31.12721 34 LYS B C 1
ATOM 3525 O O . LYS B 1 37 ? 68.34367 76.06584 12.78776 1.000 31.77781 34 LYS B O 1
ATOM 3531 N N . VAL B 1 38 ? 68.41618 78.00963 13.91972 1.000 29.43105 35 VAL B N 1
ATOM 3532 C CA . VAL B 1 38 ? 68.86926 78.77523 12.76265 1.000 33.56221 35 VAL B CA 1
ATOM 3533 C C . VAL B 1 38 ? 70.13273 79.54318 13.13110 1.000 35.84257 35 VAL B C 1
ATOM 3534 O O . VAL B 1 38 ? 70.33686 79.92573 14.28583 1.000 32.67611 35 VAL B O 1
ATOM 3538 N N . THR B 1 39 ? 71.00712 79.73710 12.14736 1.000 32.93742 36 THR B N 1
ATOM 3539 C CA . THR B 1 39 ? 72.22433 80.51230 12.32758 1.000 32.30644 36 THR B CA 1
ATOM 3540 C C . THR B 1 39 ? 72.02571 81.84131 11.61794 1.000 39.80631 36 THR B C 1
ATOM 3541 O O . THR B 1 39 ? 71.81613 81.86665 10.40166 1.000 39.50929 36 THR B O 1
ATOM 3545 N N . VAL B 1 40 ? 72.08470 82.93832 12.36936 1.000 38.98298 37 VAL B N 1
ATOM 3546 C CA . VAL B 1 40 ? 71.79886 84.25381 11.80240 1.000 39.30139 37 VAL B CA 1
ATOM 3547 C C . VAL B 1 40 ? 73.08650 84.92117 11.33318 1.000 57.73175 37 VAL B C 1
ATOM 3548 O O . VAL B 1 40 ? 74.17369 84.33974 11.43477 1.000 47.35283 37 VAL B O 1
ATOM 3552 N N . ALA B 1 41 ? 72.96188 86.15555 10.83013 1.000 59.54776 38 ALA B N 1
ATOM 3553 C CA . ALA B 1 41 ? 74.05835 86.81532 10.12150 1.000 58.81219 38 ALA B CA 1
ATOM 3554 C C . ALA B 1 41 ? 75.34511 86.82429 10.94055 1.000 65.89580 38 ALA B C 1
ATOM 3555 O O . ALA B 1 41 ? 76.41850 86.47436 10.43536 1.000 69.39738 38 ALA B O 1
ATOM 3557 N N . ASN B 1 42 ? 75.25895 87.21064 12.21248 1.000 58.59261 39 ASN B N 1
ATOM 3558 C CA . ASN B 1 42 ? 76.45321 87.32684 13.03856 1.000 54.01281 39 ASN B CA 1
ATOM 3559 C C . ASN B 1 42 ? 76.95859 85.97947 13.55721 1.000 51.16733 39 ASN B C 1
ATOM 3560 O O . ASN B 1 42 ? 77.83936 85.96041 14.42692 1.000 58.74392 39 ASN B O 1
ATOM 3565 N N . LYS B 1 43 ? 76.43097 84.87356 13.03010 1.000 52.75166 40 LYS B N 1
ATOM 3566 C CA . LYS B 1 43 ? 76.81421 83.48276 13.31153 1.000 61.60117 40 LYS B CA 1
ATOM 3567 C C . LYS B 1 43 ? 76.29743 82.98641 14.65814 1.000 50.68824 40 LYS B C 1
ATOM 3568 O O . LYS B 1 43 ? 76.73648 81.92830 15.14002 1.000 52.91322 40 LYS B O 1
ATOM 3574 N N . THR B 1 44 ? 75.36532 83.70829 15.26853 1.000 42.54420 41 THR B N 1
ATOM 3575 C CA . THR B 1 44 ? 74.66466 83.22894 16.45409 1.000 35.96944 41 THR B CA 1
ATOM 3576 C C . THR B 1 44 ? 73.64971 82.15182 16.07781 1.000 34.86948 41 THR B C 1
ATOM 3577 O O . THR B 1 44 ? 72.94374 82.26954 15.07523 1.000 40.17158 41 THR B O 1
ATOM 3581 N N . GLU B 1 45 ? 73.56663 81.10302 16.89159 1.000 34.33264 42 GLU B N 1
ATOM 3582 C CA . GLU B 1 45 ? 72.59236 80.04055 16.68441 1.000 30.85979 42 GLU B CA 1
ATOM 3583 C C . GLU B 1 45 ? 71.37793 80.30488 17.56183 1.000 29.33870 42 GLU B C 1
ATOM 3584 O O . GLU B 1 45 ? 71.50224 80.38351 18.78633 1.000 37.20091 42 GLU B O 1
ATOM 3590 N N . LEU B 1 46 ? 70.21261 80.42791 16.93238 1.000 26.01214 43 LEU B N 1
ATOM 3591 C CA . LEU B 1 46 ? 68.94868 80.74133 17.58303 1.000 24.30640 43 LEU B CA 1
ATOM 3592 C C . LEU B 1 46 ? 67.99450 79.55570 17.51638 1.000 26.87229 43 LEU B C 1
ATOM 3593 O O . LEU B 1 46 ? 67.87203 78.90429 16.47707 1.000 28.66471 43 LEU B O 1
ATOM 3598 N N . GLY B 1 47 ? 67.30337 79.28971 18.61495 1.000 19.25867 44 GLY B N 1
ATOM 3599 C CA . GLY B 1 47 ? 66.19296 78.35335 18.58946 1.000 17.77809 44 GLY B CA 1
ATOM 3600 C C . GLY B 1 47 ? 64.87375 79.07083 18.35873 1.000 22.20260 44 GLY B C 1
ATOM 3601 O O . GLY B 1 47 ? 64.53504 79.99193 19.10297 1.000 22.49469 44 GLY B O 1
ATOM 3602 N N . LEU B 1 48 ? 64.14577 78.69014 17.31485 1.000 17.83619 45 LEU B N 1
ATOM 3603 C CA . LEU B 1 48 ? 62.83066 79.23204 16.98884 1.000 18.18312 45 LEU B CA 1
ATOM 3604 C C . LEU B 1 48 ? 61.75096 78.19276 17.25552 1.000 20.86535 45 LEU B C 1
ATOM 3605 O O . LEU B 1 48 ? 62.00973 76.98953 17.23171 1.000 18.58973 45 LEU B O 1
ATOM 3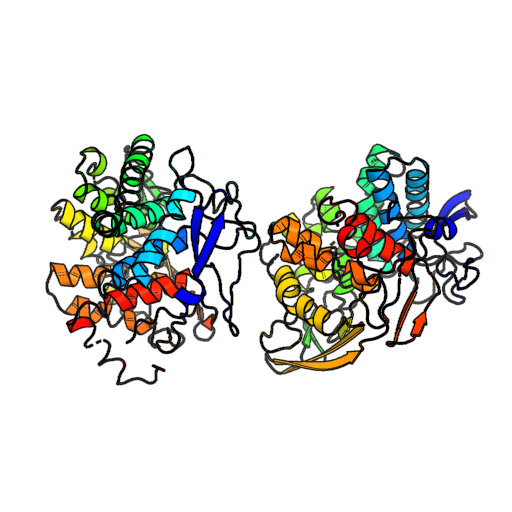610 N N . ILE B 1 49 ? 60.52464 78.67167 17.45020 1.000 15.44611 46 ILE B N 1
ATOM 3611 C CA . ILE B 1 49 ? 59.32714 77.82930 17.50403 1.000 15.12949 46 ILE B CA 1
ATOM 3612 C C . ILE B 1 49 ? 58.36672 78.37631 16.46209 1.000 17.25166 46 ILE B C 1
ATOM 3613 O O . ILE B 1 49 ? 57.83313 79.48136 16.62277 1.000 16.82318 46 ILE B O 1
ATOM 3618 N N . HIS B 1 50 ? 58.14538 77.62653 15.38984 1.000 17.15901 47 HIS B N 1
ATOM 3619 C CA . HIS B 1 50 ? 57.28899 78.14758 14.32744 1.000 20.38202 47 HIS B CA 1
ATOM 3620 C C . HIS B 1 50 ? 55.85185 78.35148 14.80912 1.000 19.89999 47 HIS B C 1
ATOM 3621 O O . HIS B 1 50 ? 55.31027 77.54909 15.58308 1.000 17.83086 47 HIS B O 1
ATOM 3628 N N . ILE B 1 51 ? 55.22510 79.44039 14.34356 1.000 14.37292 48 ILE B N 1
ATOM 3629 C CA . ILE B 1 51 ? 54.05022 79.93945 15.05952 1.000 14.34903 48 ILE B CA 1
ATOM 3630 C C . ILE B 1 51 ? 52.80267 79.11059 14.75570 1.000 16.96713 48 ILE B C 1
ATOM 3631 O O . ILE B 1 51 ? 51.99856 78.82762 15.65539 1.000 15.27187 48 ILE B O 1
ATOM 3636 N N . TYR B 1 52 ? 52.60402 78.70799 13.50506 1.000 15.07652 49 TYR B N 1
ATOM 3637 C CA . TYR B 1 52 ? 51.39616 77.99320 13.11874 1.000 14.24551 49 TYR B CA 1
ATOM 3638 C C . TYR B 1 52 ? 51.75340 76.69155 12.43258 1.000 17.02755 49 TYR B C 1
ATOM 3639 O O . TYR B 1 52 ? 52.85067 76.54023 11.89414 1.000 17.90399 49 TYR B O 1
ATOM 3648 N N A SER B 1 53 ? 50.77677 75.78477 12.39875 0.604 16.12556 50 SER B N 1
ATOM 3649 N N B SER B 1 53 ? 50.81527 75.75214 12.45850 0.396 16.09679 50 SER B N 1
ATOM 3650 C CA A SER B 1 53 ? 50.90363 74.50309 11.70548 0.604 18.24273 50 SER B CA 1
ATOM 3651 C CA B SER B 1 53 ? 50.90008 74.56477 11.61800 0.396 18.21074 50 SER B CA 1
ATOM 3652 C C A SER B 1 53 ? 49.49092 74.01041 11.41780 0.604 18.68837 50 SER B C 1
ATOM 3653 C C B SER B 1 53 ? 49.48216 74.08219 11.38963 0.396 18.73882 50 SER B C 1
ATOM 3654 O O A SER B 1 53 ? 48.68101 73.94839 12.33819 0.604 19.94009 50 SER B O 1
ATOM 3655 O O B SER B 1 53 ? 48.67408 74.08115 12.31643 0.396 19.80604 50 SER B O 1
ATOM 3660 N N . GLU B 1 54 ? 49.17365 73.69585 10.16014 1.000 21.80903 51 GLU B N 1
ATOM 3661 C CA . GLU B 1 54 ? 47.78093 73.46230 9.78907 1.000 18.69709 51 GLU B CA 1
ATOM 3662 C C . GLU B 1 54 ? 47.43625 72.02574 9.41058 1.000 22.99596 51 GLU B C 1
ATOM 3663 O O . GLU B 1 54 ? 48.21176 71.31097 8.75731 1.000 22.73935 51 GLU B O 1
ATOM 3669 N N . PHE B 1 55 ? 46.24474 71.62891 9.83943 1.000 21.06575 52 PHE B N 1
ATOM 3670 C CA . PHE B 1 55 ? 45.64801 70.37482 9.39844 1.000 22.79876 52 PHE B CA 1
ATOM 3671 C C . PHE B 1 55 ? 45.54565 70.33835 7.87154 1.000 23.95449 52 PHE B C 1
ATOM 3672 O O . PHE B 1 55 ? 45.21661 71.35402 7.24015 1.000 26.13514 52 PHE B O 1
ATOM 3680 N N . PRO B 1 56 ? 45.76806 69.18077 7.23673 1.000 27.36629 53 PRO B N 1
ATOM 3681 C CA . PRO B 1 56 ? 46.09911 67.89331 7.84815 1.000 27.40774 53 PRO B CA 1
ATOM 3682 C C . PRO B 1 56 ? 47.58317 67.58772 7.91043 1.000 23.98581 53 PRO B C 1
ATOM 3683 O O . PRO B 1 56 ? 47.96318 66.64889 8.60572 1.000 27.35454 53 PRO B O 1
ATOM 3687 N N . ASP B 1 57 ? 48.41308 68.37164 7.22820 1.000 26.39517 54 ASP B N 1
ATOM 3688 C CA . ASP B 1 57 ? 49.81932 68.01117 7.07585 1.000 29.83559 54 ASP B CA 1
ATOM 3689 C C . ASP B 1 57 ? 50.70445 68.51150 8.20449 1.000 28.47407 54 ASP B C 1
ATOM 3690 O O . ASP B 1 57 ? 51.80418 67.97211 8.38876 1.000 29.49567 54 ASP B O 1
ATOM 3695 N N . TYR B 1 58 ? 50.25903 69.52675 8.95048 1.000 23.01655 55 TYR B N 1
ATOM 3696 C CA . TYR B 1 58 ? 50.97470 70.06896 10.09663 1.000 24.49281 55 TYR B CA 1
ATOM 3697 C C . TYR B 1 58 ? 52.43293 70.38361 9.77093 1.000 31.52382 55 TYR B C 1
ATOM 3698 O O . TYR B 1 58 ? 53.35835 69.95593 10.46372 1.000 30.74930 55 TYR B O 1
ATOM 3707 N N . ARG B 1 59 ? 52.62801 71.16234 8.71825 1.000 25.48573 56 ARG B N 1
ATOM 3708 C CA . ARG B 1 59 ? 53.92417 71.74389 8.38576 1.000 26.37432 56 ARG B CA 1
ATOM 3709 C C . ARG B 1 59 ? 53.99447 73.16831 8.94310 1.000 29.54651 56 ARG B C 1
ATOM 3710 O O . ARG B 1 59 ? 53.00611 73.69918 9.44506 1.000 39.21430 56 ARG B O 1
ATOM 3718 N N . TRP B 1 60 ? 55.18306 73.77524 8.89144 1.000 25.18866 57 TRP B N 1
ATOM 3719 C CA . TRP B 1 60 ? 55.34380 75.16277 9.35387 1.000 25.53912 57 TRP B CA 1
ATOM 3720 C C . TRP B 1 60 ? 54.52179 76.12447 8.51069 1.000 23.75359 57 TRP B C 1
ATOM 3721 O O . TRP B 1 60 ? 54.57369 76.07907 7.28340 1.000 26.57819 57 TRP B O 1
ATOM 3732 N N . VAL B 1 61 ? 53.82822 77.04635 9.17724 1.000 20.62722 58 VAL B N 1
ATOM 3733 C CA . VAL B 1 61 ? 53.03786 78.10469 8.55545 1.000 24.57004 58 VAL B CA 1
ATOM 3734 C C . VAL B 1 61 ? 53.44868 79.40438 9.23731 1.000 18.74854 58 VAL B C 1
ATOM 3735 O O . VAL B 1 61 ? 53.51946 79.46246 10.47192 1.000 17.74504 58 VAL B O 1
ATOM 3739 N N . LYS B 1 62 ? 53.73046 80.44334 8.44467 1.000 23.57640 59 LYS B N 1
ATOM 3740 C CA . LYS B 1 62 ? 54.06423 81.73278 9.04368 1.000 19.80417 59 LYS B CA 1
ATOM 3741 C C . LYS B 1 62 ? 52.81740 82.57633 9.24568 1.000 18.82585 59 LYS B C 1
ATOM 3742 O O . LYS B 1 62 ? 51.73044 82.28009 8.73933 1.000 21.05897 59 LYS B O 1
ATOM 3748 N N . ASP B 1 63 ? 52.97268 83.63210 10.03401 1.000 18.32384 60 ASP B N 1
ATOM 3749 C CA . ASP B 1 63 ? 52.03119 84.73396 9.96064 1.000 21.33753 60 ASP B CA 1
ATOM 3750 C C . ASP B 1 63 ? 52.58506 85.73658 8.96380 1.000 19.61463 60 ASP B C 1
ATOM 3751 O O . ASP B 1 63 ? 53.69244 86.23738 9.17074 1.000 23.64822 60 ASP B O 1
ATOM 3756 N N . PRO B 1 64 ? 51.87487 86.03829 7.87319 1.000 20.79364 61 PRO B N 1
ATOM 3757 C CA . PRO B 1 64 ? 52.49106 86.82764 6.79233 1.000 21.72298 61 PRO B CA 1
ATOM 3758 C C . PRO B 1 64 ? 52.92704 88.21111 7.23226 1.000 27.22078 61 PRO B C 1
ATOM 3759 O O . PRO B 1 64 ? 53.95044 88.71717 6.76455 1.000 26.30493 61 PRO B O 1
ATOM 3763 N N . ILE B 1 65 ? 52.17807 88.83989 8.12508 1.000 21.60328 62 ILE B N 1
ATOM 3764 C CA . ILE B 1 65 ? 52.52146 90.18771 8.55836 1.000 21.60293 62 ILE B CA 1
ATOM 3765 C C . ILE B 1 65 ? 53.58821 90.15655 9.65013 1.000 20.49239 62 ILE B C 1
ATOM 3766 O O . ILE B 1 65 ? 54.47462 91.01816 9.69464 1.000 22.86101 62 ILE B O 1
ATOM 3771 N N . GLU B 1 66 ? 53.52333 89.17623 10.54061 1.000 19.43134 63 GLU B N 1
ATOM 3772 C CA . GLU B 1 66 ? 54.32887 89.24190 11.75991 1.000 20.11706 63 GLU B CA 1
ATOM 3773 C C . GLU B 1 66 ? 55.66391 88.51595 11.64145 1.000 19.07958 63 GLU B C 1
ATOM 3774 O O . GLU B 1 66 ? 56.69118 89.05311 12.08103 1.000 19.59490 63 GLU B O 1
ATOM 3780 N N . GLY B 1 67 ? 55.67035 87.29841 11.08816 1.000 17.93944 64 GLY B N 1
ATOM 3781 C CA . GLY B 1 67 ? 56.89849 86.54684 10.90966 1.000 17.96288 64 GLY B CA 1
ATOM 3782 C C . GLY B 1 67 ? 56.69587 85.06837 11.20926 1.000 20.10857 64 GLY B C 1
ATOM 3783 O O . GLY B 1 67 ? 55.57091 84.56796 11.23807 1.000 17.65778 64 GLY B O 1
ATOM 3784 N N . VAL B 1 68 ? 57.80712 84.36082 11.45716 1.000 17.91475 65 VAL B N 1
ATOM 3785 C CA . VAL B 1 68 ? 57.74574 82.90860 11.58330 1.000 16.58871 65 VAL B CA 1
ATOM 3786 C C . VAL B 1 68 ? 57.74768 82.45036 13.03128 1.000 17.53054 65 VAL B C 1
ATOM 3787 O O . VAL B 1 68 ? 57.29474 81.32927 13.30648 1.000 19.46495 65 VAL B O 1
ATOM 3791 N N . SER B 1 69 ? 58.18992 83.29007 13.95966 1.000 16.59711 66 SER B N 1
ATOM 3792 C CA . SER B 1 69 ? 58.32804 82.87306 15.34645 1.000 18.22954 66 SER B CA 1
ATOM 3793 C C . SER B 1 69 ? 58.30098 84.10427 16.23998 1.000 15.46264 66 SER B C 1
ATOM 3794 O O . SER B 1 69 ? 58.85254 85.14837 15.88519 1.000 16.67231 66 SER B O 1
ATOM 3797 N N . ALA B 1 70 ? 57.70511 83.95081 17.42208 1.000 17.09892 67 ALA B N 1
ATOM 3798 C CA . ALA B 1 70 ? 57.56992 85.06251 18.35172 1.000 14.87593 67 ALA B CA 1
ATOM 3799 C C . ALA B 1 70 ? 58.09537 84.68681 19.73202 1.000 15.13617 67 ALA B C 1
ATOM 3800 O O . ALA B 1 70 ? 57.95079 83.53875 20.16953 1.000 16.87868 67 ALA B O 1
ATOM 3802 N N . ILE B 1 71 ? 58.68267 85.68130 20.41995 1.000 14.50153 68 ILE B N 1
ATOM 3803 C CA . ILE B 1 71 ? 59.03936 85.50864 21.82131 1.000 15.45979 68 ILE B CA 1
ATOM 3804 C C . ILE B 1 71 ? 57.82924 85.02327 22.62236 1.000 15.30067 68 ILE B C 1
ATOM 3805 O O . ILE B 1 71 ? 57.97236 84.24565 23.58260 1.000 16.03905 68 ILE B O 1
ATOM 3810 N N . ASP B 1 72 ? 56.62298 85.47709 22.26351 1.000 15.21659 69 ASP B N 1
ATOM 3811 C CA . ASP B 1 72 ? 55.41998 85.02966 22.98343 1.000 19.11497 69 ASP B CA 1
ATOM 3812 C C . ASP B 1 72 ? 55.38129 83.51322 23.12893 1.000 23.42287 69 ASP B C 1
ATOM 3813 O O . ASP B 1 72 ? 55.02056 82.97618 24.18845 1.000 21.23372 69 ASP B O 1
ATOM 3818 N N . ASP B 1 73 ? 55.72327 82.80251 22.06454 1.000 16.75273 70 ASP B N 1
ATOM 3819 C CA . ASP B 1 73 ? 55.71891 81.34871 22.12632 1.000 15.47655 70 ASP B CA 1
ATOM 3820 C C . ASP B 1 73 ? 57.06249 80.77555 22.56392 1.000 18.85488 70 ASP B C 1
ATOM 3821 O O . ASP B 1 73 ? 57.10500 79.78106 23.30954 1.000 16.46876 70 ASP B O 1
ATOM 3826 N N . VAL B 1 74 ? 58.16349 81.35591 22.07971 1.000 15.37090 71 VAL B N 1
ATOM 3827 C CA . VAL B 1 74 ? 59.48729 80.84728 22.41454 1.000 16.47819 71 VAL B CA 1
ATOM 3828 C C . VAL B 1 74 ? 59.68392 80.84839 23.92577 1.000 14.37289 71 VAL B C 1
ATOM 3829 O O . VAL B 1 74 ? 60.27428 79.91495 24.49181 1.000 14.65667 71 VAL B O 1
ATOM 3833 N N . ALA B 1 75 ? 59.22976 81.91133 24.59435 1.000 14.60570 72 ALA B N 1
ATOM 3834 C CA . ALA B 1 75 ? 59.43867 82.00644 26.04331 1.000 13.89285 72 ALA B CA 1
ATOM 3835 C C . ALA B 1 75 ? 58.70495 80.88562 26.75396 1.000 13.71003 72 ALA B C 1
ATOM 3836 O O . ALA B 1 75 ? 59.26300 80.23520 27.64545 1.000 15.55756 72 ALA B O 1
ATOM 3838 N N . ARG B 1 76 ? 57.48179 80.59353 26.32512 1.000 13.46695 73 ARG B N 1
ATOM 3839 C CA . ARG B 1 76 ? 56.73605 79.52740 26.99135 1.000 12.85964 73 ARG B CA 1
ATOM 3840 C C . ARG B 1 76 ? 57.30510 78.16104 26.64284 1.000 13.78395 73 ARG B C 1
ATOM 3841 O O . ARG B 1 76 ? 57.36388 77.27122 27.50602 1.000 13.68642 73 ARG B O 1
ATOM 3849 N N . ALA B 1 77 ? 57.77534 77.98684 25.39979 1.000 12.37353 74 ALA B N 1
ATOM 3850 C CA . ALA B 1 77 ? 58.44217 76.73673 25.03399 1.000 14.42844 74 ALA B CA 1
ATOM 3851 C C . ALA B 1 77 ? 59.68424 76.50857 25.89139 1.000 14.78642 74 ALA B C 1
ATOM 3852 O O . ALA B 1 77 ? 59.99169 75.36394 26.25963 1.000 13.84972 74 ALA B O 1
ATOM 3854 N N . ALA B 1 78 ? 60.45255 77.57004 26.15324 1.000 12.85013 75 ALA B N 1
ATOM 3855 C CA . ALA B 1 78 ? 61.66885 77.40368 26.94277 1.000 15.38325 75 ALA B CA 1
ATOM 3856 C C . ALA B 1 78 ? 61.33135 76.89216 28.33763 1.000 13.54958 75 ALA B C 1
ATOM 3857 O O . ALA B 1 78 ? 62.02419 76.01644 28.86862 1.000 14.71481 75 ALA B O 1
ATOM 3859 N N . ILE B 1 79 ? 60.25227 77.41448 28.92854 1.000 13.75571 76 ILE B N 1
ATOM 3860 C CA . ILE B 1 79 ? 59.82409 76.93908 30.24791 1.000 15.60306 76 ILE B CA 1
ATOM 3861 C C . ILE B 1 79 ? 59.42621 75.46555 30.16413 1.000 13.40526 76 ILE B C 1
ATOM 3862 O O . ILE B 1 79 ? 59.82748 74.63978 31.00751 1.000 13.66313 76 ILE B O 1
ATOM 3867 N N . PHE B 1 80 ? 58.63492 75.10517 29.14112 1.000 13.57009 77 PHE B N 1
ATOM 3868 C CA . PHE B 1 80 ? 58.25299 73.69989 28.97903 1.000 14.01699 77 PHE B CA 1
ATOM 3869 C C . PHE B 1 80 ? 59.47553 72.78858 28.90081 1.000 15.16385 77 PHE B C 1
ATOM 3870 O O . PHE B 1 80 ? 59.54830 71.76428 29.58663 1.000 14.33647 77 PHE B O 1
ATOM 3878 N N . TYR B 1 81 ? 60.42853 73.11973 28.03634 1.000 13.78412 78 TYR B N 1
ATOM 3879 C CA . TYR B 1 81 ? 61.57272 72.22223 27.86335 1.000 14.17898 78 TYR B CA 1
ATOM 3880 C C . TYR B 1 81 ? 62.48271 72.20393 29.08873 1.000 14.21680 78 TYR B C 1
ATOM 3881 O O . TYR B 1 81 ? 63.10278 71.17642 29.37975 1.000 15.16314 78 TYR B O 1
ATOM 3890 N N . GLN B 1 82 ? 62.59161 73.31565 29.80640 1.000 14.03206 79 GLN B N 1
ATOM 3891 C CA . GLN B 1 82 ? 63.35743 73.31023 31.05231 1.000 14.13321 79 GLN B CA 1
ATOM 3892 C C . GLN B 1 82 ? 62.71042 72.38909 32.07868 1.000 15.85647 79 GLN B C 1
ATOM 3893 O O . GLN B 1 82 ? 63.40534 71.64123 32.78812 1.000 17.36596 79 GLN B O 1
ATOM 3899 N N . ARG B 1 83 ? 61.38025 72.44424 32.19233 1.000 14.05133 80 ARG B N 1
ATOM 3900 C CA . ARG B 1 83 ? 60.70633 71.55334 33.12718 1.000 15.72229 80 ARG B CA 1
ATOM 3901 C C . ARG B 1 83 ? 60.81980 70.10090 32.68035 1.000 18.88053 80 ARG B C 1
ATOM 3902 O O . ARG B 1 83 ? 60.86684 69.19537 33.51853 1.000 19.18088 80 ARG B O 1
ATOM 3910 N N . GLN B 1 84 ? 60.83728 69.85151 31.37226 1.000 15.90985 81 GLN B N 1
ATOM 3911 C CA . GLN B 1 84 ? 61.08409 68.49182 30.89424 1.000 18.50734 81 GLN B CA 1
ATOM 3912 C C . GLN B 1 84 ? 62.47927 68.04040 31.27926 1.000 22.20468 81 GLN B C 1
ATOM 3913 O O . GLN B 1 84 ? 62.67941 66.91691 31.74409 1.000 23.58763 81 GLN B O 1
ATOM 3919 N N . TYR B 1 85 ? 63.47140 68.89768 31.05658 1.000 18.31903 82 TYR B N 1
ATOM 3920 C CA . TYR B 1 85 ? 64.82807 68.53926 31.45541 1.000 18.48268 82 TYR B CA 1
ATOM 3921 C C . TYR B 1 85 ? 64.91094 68.27447 32.94961 1.000 26.09377 82 TYR B C 1
ATOM 3922 O O . TYR B 1 85 ? 65.56669 67.32169 33.38814 1.000 25.23853 82 TYR B O 1
ATOM 3931 N N . GLN B 1 86 ? 64.25762 69.11205 33.75266 1.000 19.98427 83 GLN B N 1
ATOM 3932 C CA . GLN B 1 86 ? 64.29476 68.91823 35.19626 1.000 22.03241 83 GLN B CA 1
ATOM 3933 C C . GLN B 1 86 ? 63.70513 67.56991 35.58130 1.000 30.64205 83 GLN B C 1
ATOM 3934 O O . GLN B 1 86 ? 64.15906 66.94577 36.54341 1.000 32.87946 83 GLN B O 1
ATOM 3940 N N . ALA B 1 87 ? 62.73731 67.08603 34.81343 1.000 25.11608 84 ALA B N 1
ATOM 3941 C CA . ALA B 1 87 ? 62.09003 65.82012 35.13456 1.000 26.32917 84 ALA B CA 1
ATOM 3942 C C . ALA B 1 87 ? 62.84195 64.62568 34.55060 1.000 32.05344 84 ALA B C 1
ATOM 3943 O O . ALA B 1 87 ? 62.94285 63.58450 35.20459 1.000 35.73427 84 ALA B O 1
ATOM 3945 N N . THR B 1 88 ? 63.38097 64.75244 33.33254 1.000 28.56394 85 THR B N 1
ATOM 3946 C CA . THR B 1 88 ? 63.92611 63.61934 32.58493 1.000 32.86918 85 THR B CA 1
ATOM 3947 C C . THR B 1 88 ? 65.44004 63.62600 32.41568 1.000 34.22641 85 THR B C 1
ATOM 3948 O O . THR B 1 88 ? 66.01136 62.56684 32.12884 1.000 36.00354 85 THR B O 1
ATOM 3952 N N . GLY B 1 89 ? 66.10146 64.77711 32.54482 1.000 29.23248 86 GLY B N 1
ATOM 3953 C CA . GLY B 1 89 ? 67.52774 64.85077 32.28471 1.000 32.85730 86 GLY B CA 1
ATOM 3954 C C . GLY B 1 89 ? 67.94062 64.73534 30.83263 1.000 31.86547 86 GLY B C 1
ATOM 3955 O O . GLY B 1 89 ? 69.12411 64.53248 30.56037 1.000 35.88671 86 GLY B O 1
ATOM 3956 N N . SER B 1 90 ? 67.01207 64.88452 29.89272 1.000 27.23404 87 SER B N 1
ATOM 3957 C CA . SER B 1 90 ? 67.32749 64.74146 28.47427 1.000 34.58172 87 SER B CA 1
ATOM 3958 C C . SER B 1 90 ? 68.30013 65.82009 27.99196 1.000 32.85747 87 SER B C 1
ATOM 3959 O O . SER B 1 90 ? 67.99846 67.01796 28.08348 1.000 28.88064 87 SER B O 1
ATOM 3962 N N . ALA B 1 91 ? 69.45034 65.38631 27.44698 1.000 28.14640 88 ALA B N 1
ATOM 3963 C CA . ALA B 1 91 ? 70.38860 66.32626 26.82507 1.000 31.56613 88 ALA B CA 1
ATOM 3964 C C . ALA B 1 91 ? 69.72473 67.13361 25.71936 1.000 29.60985 88 ALA B C 1
ATOM 3965 O O . ALA B 1 91 ? 70.03094 68.31780 25.54135 1.000 23.35924 88 ALA B O 1
ATOM 3967 N N . ALA B 1 92 ? 68.82634 66.51417 24.95038 1.000 26.63847 89 ALA B N 1
ATOM 3968 C CA . ALA B 1 92 ? 68.20093 67.24698 23.85252 1.000 27.27187 89 ALA B CA 1
ATOM 3969 C C . ALA B 1 92 ? 67.23872 68.31127 24.35758 1.000 27.18053 89 ALA B C 1
ATOM 3970 O O . ALA B 1 92 ? 67.10672 69.37222 23.73357 1.000 23.89514 89 ALA B O 1
ATOM 3972 N N . ASP B 1 93 ? 66.55295 68.06053 25.46912 1.000 22.74927 90 ASP B N 1
ATOM 3973 C CA . ASP B 1 93 ? 65.71655 69.11787 26.03421 1.000 27.06582 90 ASP B CA 1
ATOM 3974 C C . ASP B 1 93 ? 66.56943 70.29890 26.47902 1.000 24.66908 90 ASP B C 1
ATOM 3975 O O . ASP B 1 93 ? 66.20915 71.46230 26.23851 1.000 20.57609 90 ASP B O 1
ATOM 3980 N N . LEU B 1 94 ? 67.69425 70.01710 27.14559 1.000 22.26538 91 LEU B N 1
ATOM 3981 C CA . LEU B 1 94 ? 68.57377 71.08877 27.59494 1.000 21.61495 91 LEU B CA 1
ATOM 3982 C C . LEU B 1 94 ? 69.09744 71.89212 26.41880 1.000 23.04261 91 LEU B C 1
ATOM 3983 O O . LEU B 1 94 ? 69.18963 73.12342 26.49767 1.000 21.49337 91 LEU B O 1
ATOM 3988 N N . GLU B 1 95 ? 69.44108 71.22191 25.30939 1.000 22.16556 92 GLU B N 1
ATOM 3989 C CA . GLU B 1 95 ? 69.92402 71.98927 24.15956 1.000 23.59486 92 GLU B CA 1
ATOM 3990 C C . GLU B 1 95 ? 68.84110 72.89411 23.60239 1.000 25.10801 92 GLU B C 1
ATOM 3991 O O . GLU B 1 95 ? 69.14559 74.00385 23.14393 1.000 20.22258 92 GLU B O 1
ATOM 3997 N N . LYS B 1 96 ? 67.57620 72.47269 23.67798 1.000 19.64394 93 LYS B N 1
ATOM 3998 C CA . LYS B 1 96 ? 66.50363 73.37109 23.24998 1.000 20.17727 93 LYS B CA 1
ATOM 3999 C C . LYS B 1 96 ? 66.36859 74.55962 24.19574 1.000 18.80409 93 LYS B C 1
ATOM 4000 O O . LYS B 1 96 ? 66.19588 75.69220 23.73411 1.000 20.11937 93 LYS B O 1
ATOM 4006 N N . VAL B 1 97 ? 66.48221 74.33245 25.51026 1.000 17.18466 94 VAL B N 1
ATOM 4007 C CA . VAL B 1 97 ? 66.44442 75.43627 26.47256 1.000 17.73381 94 VAL B CA 1
ATOM 4008 C C . VAL B 1 97 ? 67.49704 76.47440 26.11723 1.000 18.72693 94 VAL B C 1
ATOM 4009 O O . VAL B 1 97 ? 67.20352 77.67541 26.05210 1.000 17.08689 94 VAL B O 1
ATOM 4013 N N . LYS B 1 98 ? 68.73962 76.02274 25.88720 1.000 17.64338 95 LYS B N 1
ATOM 4014 C CA . LYS B 1 98 ? 69.83065 76.95803 25.59668 1.000 17.26127 95 LYS B CA 1
ATOM 4015 C C . LYS B 1 98 ? 69.55310 77.75886 24.32891 1.000 19.44225 95 LYS B C 1
ATOM 4016 O O . LYS B 1 98 ? 69.76487 78.97406 24.29834 1.000 20.85095 95 LYS B O 1
ATOM 4022 N N . SER B 1 99 ? 69.10387 77.09190 23.25799 1.000 19.17789 96 SER B N 1
ATOM 4023 C CA . SER B 1 99 ? 68.90798 77.82047 22.00976 1.000 19.85494 96 SER B CA 1
ATOM 4024 C C . SER B 1 99 ? 67.70841 78.75474 22.08725 1.000 19.19795 96 SER B C 1
ATOM 4025 O O . SER B 1 99 ? 67.71977 79.81652 21.45639 1.000 17.96322 96 SER B O 1
ATOM 4028 N N . LEU B 1 100 ? 66.67311 78.38594 22.84890 1.000 15.31185 97 LEU B N 1
ATOM 4029 C CA . LEU B 1 100 ? 65.50496 79.25815 22.95061 1.000 14.19842 97 LEU B CA 1
ATOM 4030 C C . LEU B 1 100 ? 65.84272 80.48512 23.78031 1.000 17.75990 97 LEU B C 1
ATOM 4031 O O . LEU B 1 100 ? 65.42578 81.59511 23.44783 1.000 16.09728 97 LEU B O 1
ATOM 4036 N N . VAL B 1 101 ? 66.64624 80.30317 24.83329 1.000 18.59473 98 VAL B N 1
ATOM 4037 C CA . VAL B 1 101 ? 67.15603 81.44432 25.58681 1.000 16.40566 98 VAL B CA 1
ATOM 4038 C C . VAL B 1 101 ? 67.99352 82.34779 24.68478 1.000 17.56173 98 VAL B C 1
ATOM 4039 O O . VAL B 1 101 ? 67.91488 83.57586 24.77550 1.000 18.66248 98 VAL B O 1
ATOM 4043 N N A GLU B 1 102 ? 68.81053 81.75765 23.80464 0.576 18.41531 99 GLU B N 1
ATOM 4044 N N B GLU B 1 102 ? 68.80973 81.75841 23.80331 0.424 18.43840 99 GLU B N 1
ATOM 4045 C CA A GLU B 1 102 ? 69.60876 82.58100 22.89805 0.576 18.83197 99 GLU B CA 1
ATOM 4046 C CA B GLU B 1 102 ? 69.61009 82.58064 22.89666 0.424 18.86991 99 GLU B CA 1
ATOM 4047 C C A GLU B 1 102 ? 68.72129 83.47040 22.03389 0.576 19.64317 99 GLU B C 1
ATOM 4048 C C B GLU B 1 102 ? 68.72604 83.46699 22.02567 0.424 19.65629 99 GLU B C 1
ATOM 4049 O O A GLU B 1 102 ? 69.08212 84.61753 21.73973 0.576 21.30760 99 GLU B O 1
ATOM 4050 O O B GLU B 1 102 ? 69.09175 84.60941 21.72034 0.424 21.28210 99 GLU B O 1
ATOM 4061 N N . PHE B 1 103 ? 67.56600 82.95596 21.60797 1.000 16.30714 100 PHE B N 1
ATOM 4062 C CA . PHE B 1 103 ? 66.64419 83.77013 20.82077 1.000 19.59702 100 PHE B CA 1
ATOM 4063 C C . PHE B 1 103 ? 66.05682 84.89976 21.66592 1.000 17.92956 100 PHE B C 1
ATOM 4064 O O . PHE B 1 103 ? 65.94763 86.04204 21.19882 1.000 18.91903 100 PHE B O 1
ATOM 4072 N N . ILE B 1 104 ? 65.68137 84.60235 22.91197 1.000 17.58750 101 ILE B N 1
ATOM 4073 C CA . ILE B 1 104 ? 65.18553 85.65627 23.79606 1.000 16.89892 101 ILE B CA 1
ATOM 4074 C C . ILE B 1 104 ? 66.22845 86.75500 23.95447 1.000 17.51670 101 ILE B C 1
ATOM 4075 O O . ILE B 1 104 ? 65.92400 87.94922 23.83271 1.000 19.69849 101 ILE B O 1
ATOM 4080 N N . LEU B 1 105 ? 67.48397 86.37469 24.21701 1.000 18.24617 102 LEU B N 1
ATOM 4081 C CA . LEU B 1 105 ? 68.52896 87.38967 24.37066 1.000 21.01019 102 LEU B CA 1
ATOM 4082 C C . LEU B 1 105 ? 68.79313 88.12973 23.06045 1.000 20.11871 102 LEU B C 1
ATOM 4083 O O . LEU B 1 105 ? 69.11510 89.32363 23.07226 1.000 23.74763 102 LEU B O 1
ATOM 4088 N N . TYR B 1 106 ? 68.62956 87.44892 21.92918 1.000 18.89735 103 TYR B N 1
ATOM 4089 C CA . TYR B 1 106 ? 68.85438 88.07759 20.63180 1.000 19.67667 103 TYR B CA 1
ATOM 4090 C C . TYR B 1 106 ? 67.85447 89.18769 20.36977 1.000 25.86906 103 TYR B C 1
ATOM 4091 O O . TYR B 1 106 ? 68.17821 90.17574 19.68503 1.000 21.08040 103 TYR B O 1
ATOM 4100 N N . GLN B 1 107 ? 66.65073 89.05319 20.92373 1.000 19.29828 104 GLN B N 1
ATOM 4101 C CA . GLN B 1 107 ? 65.56489 89.99480 20.71589 1.000 17.72533 104 GLN B CA 1
ATOM 4102 C C . GLN B 1 107 ? 65.60719 91.18189 21.66693 1.000 20.32764 104 GLN B C 1
ATOM 4103 O O . GLN B 1 107 ? 64.74080 92.05293 21.56007 1.000 19.06917 104 GLN B O 1
ATOM 4109 N N . ARG B 1 108 ? 66.56109 91.22598 22.60138 1.000 19.99634 105 ARG B N 1
ATOM 4110 C CA . ARG B 1 108 ? 66.66724 92.34595 23.52894 1.000 21.02513 105 ARG B CA 1
ATOM 4111 C C . ARG B 1 108 ? 67.13519 93.58166 22.77075 1.000 23.03563 105 ARG B C 1
ATOM 4112 O O . ARG B 1 108 ? 68.17804 93.54655 22.10589 1.000 25.35768 105 ARG B O 1
ATOM 4120 N N . ALA B 1 109 ? 66.37220 94.67443 22.86099 1.000 24.25967 106 ALA B N 1
ATOM 4121 C CA . ALA B 1 109 ? 66.68474 95.90769 22.14062 1.000 23.24417 106 ALA B CA 1
ATOM 4122 C C . ALA B 1 109 ? 67.61695 96.81894 22.94259 1.000 22.57351 106 ALA B C 1
ATOM 4123 O O . ALA B 1 109 ? 67.88127 96.59758 24.12374 1.000 25.36951 106 ALA B O 1
ATOM 4125 N N . ASP B 1 110 ? 68.08579 97.88335 22.28309 1.000 25.95990 107 ASP B N 1
ATOM 4126 C CA . ASP B 1 110 ? 68.92703 98.85871 22.96674 1.000 25.22077 107 ASP B CA 1
ATOM 4127 C C . ASP B 1 110 ? 68.18317 99.54592 24.10822 1.000 31.20473 107 ASP B C 1
ATOM 4128 O O . ASP B 1 110 ? 68.80391 99.92194 25.11014 1.000 32.57706 107 ASP B O 1
ATOM 4133 N N . ASN B 1 111 ? 66.86308 99.70453 23.99467 1.000 28.63955 108 ASN B N 1
ATOM 4134 C CA . ASN B 1 111 ? 66.12106 100.35666 25.06738 1.000 31.43286 108 ASN B CA 1
ATOM 4135 C C . ASN B 1 111 ? 65.77654 99.41601 26.22007 1.000 24.22183 108 ASN B C 1
ATOM 4136 O O . ASN B 1 111 ? 65.10765 99.85087 27.16271 1.000 24.24686 108 ASN B O 1
ATOM 4141 N N . GLY B 1 112 ? 66.21764 98.14997 26.17953 1.000 21.73230 109 GLY B N 1
ATOM 4142 C CA . GLY B 1 112 ? 66.01524 97.22144 27.26362 1.000 22.86376 109 GLY B CA 1
ATOM 4143 C C . GLY B 1 112 ? 64.74713 96.39559 27.17816 1.000 23.35849 109 GLY B C 1
ATOM 4144 O O . GLY B 1 112 ? 64.61631 95.40692 27.91786 1.000 25.71658 109 GLY B O 1
ATOM 4145 N N . TYR B 1 113 ? 63.79998 96.79387 26.32280 1.000 21.86964 110 TYR B N 1
ATOM 4146 C CA . TYR B 1 113 ? 62.62656 95.99442 25.99361 1.000 21.02656 110 TYR B CA 1
ATOM 4147 C C . TYR B 1 113 ? 62.99187 94.95929 24.92155 1.000 21.15979 110 TYR B C 1
ATOM 4148 O O . TYR B 1 113 ? 64.13408 94.86542 24.47603 1.000 23.04887 110 TYR B O 1
ATOM 4157 N N . PHE B 1 114 ? 62.02839 94.14455 24.52404 1.000 20.56743 111 PHE B N 1
ATOM 4158 C CA . PHE B 1 114 ? 62.29825 93.04450 23.60306 1.000 17.49115 111 PHE B CA 1
ATOM 4159 C C . PHE B 1 114 ? 61.45677 93.17738 22.34922 1.000 18.10470 111 PHE B C 1
ATOM 4160 O O . PHE B 1 114 ? 60.28988 93.57257 22.41280 1.000 19.92638 111 PHE B O 1
ATOM 4168 N N . TYR B 1 115 ? 62.05609 92.84210 21.21291 1.000 17.80211 112 TYR B N 1
ATOM 4169 C CA . TYR B 1 115 ? 61.26686 92.62828 20.01155 1.000 17.69801 112 TYR B CA 1
ATOM 4170 C C . TYR B 1 115 ? 60.57928 91.28121 20.13036 1.000 21.75640 112 TYR B C 1
ATOM 4171 O O . TYR B 1 115 ? 61.00259 90.41573 20.90009 1.000 19.55573 112 TYR B O 1
ATOM 4180 N N . ASN B 1 116 ? 59.49441 91.10068 19.37878 1.000 17.79533 113 ASN B N 1
ATOM 4181 C CA . ASN B 1 116 ? 58.72237 89.87021 19.51409 1.000 18.90721 113 ASN B CA 1
ATOM 4182 C C . ASN B 1 116 ? 59.03410 88.87463 18.40170 1.000 18.06011 113 ASN B C 1
ATOM 4183 O O . ASN B 1 116 ? 59.45915 87.74398 18.67468 1.000 17.01803 113 ASN B O 1
ATOM 4188 N N . PHE B 1 117 ? 58.84601 89.28276 17.15000 1.000 16.13745 114 PHE B N 1
ATOM 4189 C CA . PHE B 1 117 ? 58.89987 88.37135 16.01913 1.000 16.96872 114 PHE B CA 1
ATOM 4190 C C . PHE B 1 117 ? 60.22618 88.42207 15.27610 1.000 19.19545 114 PHE B C 1
ATOM 4191 O O . PHE B 1 117 ? 60.90374 89.45785 15.21547 1.000 18.99615 114 PHE B O 1
ATOM 4199 N N . ILE B 1 118 ? 60.55693 87.29438 14.65383 1.000 18.52954 115 ILE B N 1
ATOM 4200 C CA . ILE B 1 118 ? 61.58820 87.22215 13.62844 1.000 19.39870 115 ILE B CA 1
ATOM 4201 C C . ILE B 1 118 ? 60.90256 86.83863 12.32537 1.000 18.98605 115 ILE B C 1
ATOM 4202 O O . ILE B 1 118 ? 59.95381 86.03964 12.32872 1.000 18.85429 115 ILE B O 1
ATOM 4207 N N . TYR B 1 119 ? 61.37417 87.42178 11.22638 1.000 19.18590 116 TYR B N 1
ATOM 4208 C CA . TYR B 1 119 ? 60.81748 87.20499 9.89582 1.000 18.46067 116 TYR B CA 1
ATOM 4209 C C . TYR B 1 119 ? 61.40194 85.94484 9.26180 1.000 21.67047 116 TYR B C 1
ATOM 4210 O O . TYR B 1 119 ? 62.40129 85.39918 9.73553 1.000 22.46711 116 TYR B O 1
ATOM 4219 N N . PRO B 1 120 ? 60.80986 85.46917 8.15535 1.000 21.04979 117 PRO B N 1
ATOM 4220 C CA . PRO B 1 120 ? 61.37094 84.29521 7.46022 1.000 22.89752 117 PRO B CA 1
ATOM 4221 C C . PRO B 1 120 ? 62.80552 84.47260 6.99228 1.000 24.63430 117 PRO B C 1
ATOM 4222 O O . PRO B 1 120 ? 63.52028 83.47179 6.83864 1.000 23.52647 117 PRO B O 1
ATOM 4226 N N . ASP B 1 121 ? 63.24233 85.69399 6.70420 1.000 22.42981 118 ASP B N 1
ATOM 4227 C CA . ASP B 1 121 ? 64.62138 85.90669 6.28979 1.000 24.36426 118 ASP B CA 1
ATOM 4228 C C . ASP B 1 121 ? 65.55200 86.09069 7.47908 1.000 25.65949 118 ASP B C 1
ATOM 4229 O O . ASP B 1 121 ? 66.72141 86.44334 7.28868 1.000 27.33499 118 ASP B O 1
ATOM 4234 N N . HIS B 1 122 ? 65.03509 85.86879 8.69182 1.000 22.65365 119 HIS B N 1
ATOM 4235 C CA . HIS B 1 122 ? 65.73276 85.91065 9.97573 1.000 22.38081 119 HIS B CA 1
ATOM 4236 C C . HIS B 1 122 ? 66.15992 87.30852 10.38861 1.000 26.34487 119 HIS B C 1
ATOM 4237 O O . HIS B 1 122 ? 66.94035 87.46063 11.33106 1.000 28.52975 119 HIS B O 1
ATOM 4244 N N . SER B 1 123 ? 65.61007 88.33371 9.74753 1.000 25.10025 120 SER B N 1
ATOM 4245 C CA . SER B 1 123 ? 65.68859 89.67702 10.29325 1.000 23.88047 120 SER B CA 1
ATOM 4246 C C . SER B 1 123 ? 64.63981 89.84195 11.38645 1.000 24.61610 120 SER B C 1
ATOM 4247 O O . SER B 1 123 ? 63.61678 89.14663 11.41487 1.000 24.04471 120 SER B O 1
ATOM 4250 N N . ILE B 1 124 ? 64.91282 90.75769 12.30718 1.000 22.50706 121 ILE B N 1
ATOM 4251 C CA . ILE B 1 124 ? 63.99693 91.03301 13.41003 1.000 21.66622 121 ILE B CA 1
ATOM 4252 C C . ILE B 1 124 ? 62.86639 91.92594 12.91943 1.000 23.74596 121 ILE B C 1
ATOM 4253 O O . ILE B 1 124 ? 63.09699 92.89461 12.17339 1.000 23.44635 121 ILE B O 1
ATOM 4258 N N . ASN B 1 125 ? 61.63421 91.59990 13.33029 1.000 22.55312 122 ASN B N 1
ATOM 4259 C CA . ASN B 1 125 ? 60.48269 92.46774 13.06582 1.000 22.55706 122 ASN B CA 1
ATOM 4260 C C . ASN B 1 125 ? 60.49587 93.58314 14.10151 1.000 23.86532 122 ASN B C 1
ATOM 4261 O O . ASN B 1 125 ? 60.01211 93.41503 15.22343 1.000 23.12644 122 ASN B O 1
ATOM 4266 N N . LYS B 1 126 ? 61.06050 94.73714 13.72848 1.000 25.28340 123 LYS B N 1
ATOM 4267 C CA . LYS B 1 126 ? 61.24143 95.78546 14.71693 1.000 27.53040 123 LYS B CA 1
ATOM 4268 C C . LYS B 1 126 ? 60.10745 96.79416 14.74539 1.000 29.17069 123 LYS B C 1
ATOM 4269 O O . LYS B 1 126 ? 59.93687 97.46146 15.77078 1.000 29.76755 123 LYS B O 1
ATOM 4275 N N . GLU B 1 127 ? 59.32215 96.91756 13.66822 1.000 25.20603 124 GLU B N 1
ATOM 4276 C CA . GLU B 1 127 ? 58.38988 98.03118 13.54763 1.000 32.36349 124 GLU B CA 1
ATOM 4277 C C . GLU B 1 127 ? 56.90600 97.67822 13.62728 1.000 27.33787 124 GLU B C 1
ATOM 4278 O O . GLU B 1 127 ? 56.10149 98.56962 13.90562 1.000 31.20650 124 GLU B O 1
ATOM 4284 N N . TYR B 1 128 ? 56.51015 96.42125 13.43110 1.000 24.15098 125 TYR B N 1
ATOM 4285 C CA . TYR B 1 128 ? 55.08532 96.10659 13.46000 1.000 24.56558 125 TYR B CA 1
ATOM 4286 C C . TYR B 1 128 ? 54.52778 96.14217 14.88573 1.000 24.45942 125 TYR B C 1
ATOM 4287 O O . TYR B 1 128 ? 55.21459 95.80392 15.85268 1.000 24.05881 125 TYR B O 1
ATOM 4296 N N . LYS B 1 129 ? 53.24502 96.52029 15.00528 1.000 25.10903 126 LYS B N 1
ATOM 4297 C CA . LYS B 1 129 ? 52.69206 96.89252 16.31259 1.000 21.97493 126 LYS B CA 1
ATOM 4298 C C . LYS B 1 129 ? 52.72586 95.75335 17.32973 1.000 20.79081 126 LYS B C 1
ATOM 4299 O O . LYS B 1 129 ? 52.71476 96.01272 18.54317 1.000 22.08173 126 LYS B O 1
ATOM 4305 N N . THR B 1 130 ? 52.70263 94.50102 16.87739 1.000 22.19488 127 THR B N 1
ATOM 4306 C CA . THR B 1 130 ? 52.78296 93.36696 17.78837 1.000 21.11803 127 THR B CA 1
ATOM 4307 C C . THR B 1 130 ? 54.21268 92.88230 17.98699 1.000 22.84881 127 THR B C 1
ATOM 4308 O O . THR B 1 130 ? 54.41701 91.77049 18.48971 1.000 21.45152 127 THR B O 1
ATOM 4312 N N . SER B 1 131 ? 55.20209 93.68452 17.59661 1.000 21.10549 128 SER B N 1
ATOM 4313 C CA . SER B 1 131 ? 56.57810 93.23829 17.68599 1.000 21.27715 128 SER B CA 1
ATOM 4314 C C . SER B 1 131 ? 57.52800 94.29372 18.21624 1.000 24.13533 128 SER B C 1
ATOM 4315 O O . SER B 1 131 ? 58.68589 93.96480 18.48446 1.000 23.32292 128 SER B O 1
ATOM 4318 N N . VAL B 1 132 ? 57.08261 95.54270 18.37113 1.000 21.86245 129 VAL B N 1
ATOM 4319 C CA . VAL B 1 132 ? 57.96561 96.63191 18.73811 1.000 19.78933 129 VAL B CA 1
ATOM 4320 C C . VAL B 1 132 ? 58.55476 96.42065 20.12273 1.000 22.65628 129 VAL B C 1
ATOM 4321 O O . VAL B 1 132 ? 57.95979 95.76990 20.98822 1.000 21.40340 129 VAL B O 1
ATOM 4325 N N . ALA B 1 133 ? 59.72764 97.02804 20.34346 1.000 24.89469 130 ALA B N 1
ATOM 4326 C CA . ALA B 1 133 ? 60.42679 96.93975 21.62940 1.000 27.62155 130 ALA B CA 1
ATOM 4327 C C . ALA B 1 133 ? 59.86790 98.03041 22.53332 1.000 28.33137 130 ALA B C 1
ATOM 4328 O O . ALA B 1 133 ? 60.47051 99.08510 22.76361 1.000 27.19207 130 ALA B O 1
ATOM 4330 N N . GLU B 1 134 ? 58.67569 97.75474 23.03912 1.000 22.60752 131 GLU B N 1
ATOM 4331 C CA . GLU B 1 134 ? 57.89825 98.61058 23.91933 1.000 24.44717 131 GLU B CA 1
ATOM 4332 C C . GLU B 1 134 ? 57.26563 97.69169 24.94712 1.000 28.98264 131 GLU B C 1
ATOM 4333 O O . GLU B 1 134 ? 57.10491 96.49442 24.68659 1.000 24.93411 131 GLU B O 1
ATOM 4339 N N . PRO B 1 135 ? 56.90061 98.21457 26.12464 1.000 25.58924 132 PRO B N 1
ATOM 4340 C CA . PRO B 1 135 ? 56.32574 97.35802 27.18481 1.000 22.66029 132 PRO B CA 1
ATOM 4341 C C . PRO B 1 135 ? 55.06263 96.66914 26.70074 1.000 22.88576 132 PRO B C 1
ATOM 4342 O O . PRO B 1 135 ? 54.09376 97.31865 26.31089 1.000 22.86210 132 PRO B O 1
ATOM 4346 N N . ASN B 1 136 ? 55.07591 95.34353 26.73633 1.000 21.53958 133 ASN B N 1
ATOM 4347 C CA . ASN B 1 136 ? 54.02815 94.55473 26.09687 1.000 19.24274 133 ASN B CA 1
ATOM 4348 C C . ASN B 1 136 ? 54.08238 93.13316 26.63657 1.000 19.03186 133 ASN B C 1
ATOM 4349 O O . ASN B 1 136 ? 54.98866 92.76627 27.38732 1.000 18.71707 133 ASN B O 1
ATOM 4354 N N . TRP B 1 137 ? 53.12746 92.31990 26.18117 1.000 17.59952 134 TRP B N 1
ATOM 4355 C CA . TRP B 1 137 ? 53.05357 90.91545 26.59039 1.000 17.29486 134 TRP B CA 1
ATOM 4356 C C . TRP B 1 137 ? 54.39123 90.19461 26.43727 1.000 16.35967 134 TRP B C 1
ATOM 4357 O O . TRP B 1 137 ? 54.81432 89.42936 27.31333 1.000 16.93479 134 TRP B O 1
ATOM 4368 N N . TRP B 1 138 ? 55.06050 90.40971 25.32270 1.000 14.21951 135 TRP B N 1
ATOM 4369 C CA . TRP B 1 138 ? 56.25237 89.62833 25.06549 1.000 15.76137 135 TRP B CA 1
ATOM 4370 C C . TRP B 1 138 ? 57.40350 90.04896 25.96039 1.000 17.36313 135 TRP B C 1
ATOM 4371 O O . TRP B 1 138 ? 58.24168 89.21278 26.28386 1.000 14.64349 135 TRP B O 1
ATOM 4382 N N . THR B 1 139 ? 57.44581 91.30759 26.42774 1.000 15.72862 136 THR B N 1
ATOM 4383 C CA . THR B 1 139 ? 58.40453 91.65425 27.47483 1.000 17.49817 136 THR B CA 1
ATOM 4384 C C . THR B 1 139 ? 58.20122 90.79615 28.71545 1.000 17.43846 136 THR B C 1
ATOM 4385 O O . THR B 1 139 ? 59.16344 90.27870 29.29476 1.000 18.90472 136 THR B O 1
ATOM 4389 N N . TRP B 1 140 ? 56.96147 90.71182 29.18782 1.000 14.17582 137 TRP B N 1
ATOM 4390 C CA . TRP B 1 140 ? 56.73311 90.01594 30.45099 1.000 14.58301 137 TRP B CA 1
ATOM 4391 C C . TRP B 1 140 ? 57.01117 88.52038 30.30806 1.000 14.26016 137 TRP B C 1
ATOM 4392 O O . TRP B 1 140 ? 57.59065 87.90361 31.21624 1.000 15.93715 137 TRP B O 1
ATOM 4403 N N . ARG B 1 141 ? 56.58235 87.91461 29.19509 1.000 13.94159 138 ARG B N 1
ATOM 4404 C CA . ARG B 1 141 ? 56.85889 86.50110 28.96432 1.000 13.81890 138 ARG B CA 1
ATOM 4405 C C . ARG B 1 141 ? 58.35098 86.23427 28.82719 1.000 15.99598 138 ARG B C 1
ATOM 4406 O O . ARG B 1 141 ? 58.84575 85.21975 29.33159 1.000 15.52243 138 ARG B O 1
ATOM 4414 N N . ALA B 1 142 ? 59.08086 87.11755 28.14244 1.000 14.28282 139 ALA B N 1
ATOM 4415 C CA . ALA B 1 142 ? 60.52416 86.92698 28.03815 1.000 17.33758 139 ALA B CA 1
ATOM 4416 C C . ALA B 1 142 ? 61.15293 86.92621 29.42426 1.000 17.86153 139 ALA B C 1
ATOM 4417 O O . ALA B 1 142 ? 61.95529 86.05028 29.75494 1.000 17.20322 139 ALA B O 1
ATOM 4419 N N . LEU B 1 143 ? 60.79905 87.90373 30.24620 1.000 15.45291 140 LEU B N 1
ATOM 4420 C CA . LEU B 1 143 ? 61.38502 87.99200 31.58178 1.000 14.06601 140 LEU B CA 1
ATOM 4421 C C . LEU B 1 143 ? 61.03109 86.77596 32.43239 1.000 16.07686 140 LEU B C 1
ATOM 4422 O O . LEU B 1 143 ? 61.88507 86.22137 33.14808 1.000 14.96076 140 LEU B O 1
ATOM 4427 N N . TRP B 1 144 ? 59.76278 86.36827 32.39280 1.000 15.83137 141 TRP B N 1
ATOM 4428 C CA . TRP B 1 144 ? 59.32667 85.19734 33.13951 1.000 15.74934 141 TRP B CA 1
ATOM 4429 C C . TRP B 1 144 ? 60.08522 83.94405 32.69603 1.000 15.44706 141 TRP B C 1
ATOM 4430 O O . TRP B 1 144 ? 60.54965 83.16500 33.54121 1.000 16.03765 141 TRP B O 1
ATOM 4441 N N . ALA B 1 145 ? 60.25026 83.74409 31.38720 1.000 15.72210 142 ALA B N 1
ATOM 4442 C CA . ALA B 1 145 ? 61.00868 82.57381 30.93769 1.000 14.86613 142 ALA B CA 1
ATOM 4443 C C . ALA B 1 145 ? 62.43651 82.61339 31.47730 1.000 16.61321 142 ALA B C 1
ATOM 4444 O O . ALA B 1 145 ? 62.94983 81.60398 31.97489 1.000 17.36193 142 ALA B O 1
ATOM 4446 N N . LEU B 1 146 ? 63.09377 83.77676 31.39312 1.000 15.21345 143 LEU B N 1
ATOM 4447 C CA . LEU B 1 146 ? 64.46152 83.89555 31.90254 1.000 15.31464 143 LEU B CA 1
ATOM 4448 C C . LEU B 1 146 ? 64.54856 83.58563 33.40099 1.000 16.50159 143 LEU B C 1
ATOM 4449 O O . LEU B 1 146 ? 65.44660 82.85471 33.83528 1.000 15.88961 143 LEU B O 1
ATOM 4454 N N . THR B 1 147 ? 63.63721 84.13641 34.21360 1.000 14.40974 144 THR B N 1
ATOM 4455 C CA . THR B 1 147 ? 63.71282 83.82563 35.63498 1.000 15.53577 144 THR B CA 1
ATOM 4456 C C . THR B 1 147 ? 63.39787 82.36179 35.90326 1.000 15.63751 144 THR B C 1
ATOM 4457 O O . THR B 1 147 ? 63.98719 81.76919 36.80823 1.000 19.30607 144 THR B O 1
ATOM 4461 N N . GLN B 1 148 ? 62.49562 81.75185 35.11914 1.000 15.44380 145 GLN B N 1
ATOM 4462 C CA . GLN B 1 148 ? 62.16264 80.34488 35.34480 1.000 18.10974 145 GLN B CA 1
ATOM 4463 C C . GLN B 1 148 ? 63.32750 79.42475 35.01318 1.000 19.68588 145 GLN B C 1
ATOM 4464 O O . GLN B 1 148 ? 63.57402 78.45516 35.73891 1.000 20.08081 145 GLN B O 1
ATOM 4470 N N . VAL B 1 149 ? 64.02595 79.67042 33.89549 1.000 17.07045 146 VAL B N 1
ATOM 4471 C CA . VAL B 1 149 ? 65.04727 78.71639 33.46297 1.000 17.31355 146 VAL B CA 1
ATOM 4472 C C . VAL B 1 149 ? 66.41075 79.01187 3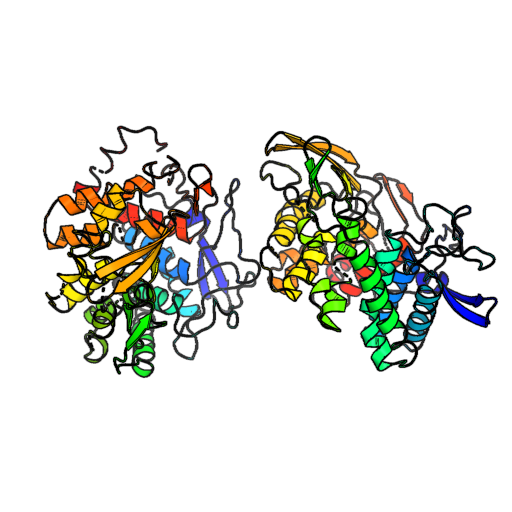4.06376 1.000 21.44093 146 VAL B C 1
ATOM 4473 O O . VAL B 1 149 ? 67.32544 78.17542 33.96299 1.000 18.72775 146 VAL B O 1
ATOM 4477 N N . TYR B 1 150 ? 66.58315 80.16929 34.69482 1.000 19.38988 147 TYR B N 1
ATOM 4478 C CA . TYR B 1 150 ? 67.91062 80.52984 35.18873 1.000 18.16340 147 TYR B CA 1
ATOM 4479 C C . TYR B 1 150 ? 68.52906 79.49434 36.12003 1.000 19.05279 147 TYR B C 1
ATOM 4480 O O . TYR B 1 150 ? 69.71788 79.16816 35.94201 1.000 20.22336 147 TYR B O 1
ATOM 4489 N N . PRO B 1 151 ? 67.83442 78.96037 37.12860 1.000 21.27783 148 PRO B N 1
ATOM 4490 C CA . PRO B 1 151 ? 68.50693 77.97228 37.98836 1.000 22.32465 148 PRO B CA 1
ATOM 4491 C C . PRO B 1 151 ? 69.01826 76.75509 37.22323 1.000 24.20793 148 PRO B C 1
ATOM 4492 O O . PRO B 1 151 ? 70.06267 76.19482 37.57763 1.000 23.92874 148 PRO B O 1
ATOM 4496 N N . THR B 1 152 ? 68.32803 76.33617 36.15931 1.000 21.51084 149 THR B N 1
ATOM 4497 C CA . THR B 1 152 ? 68.84815 75.24714 35.33416 1.000 19.61369 149 THR B CA 1
ATOM 4498 C C . THR B 1 152 ? 70.12637 75.65976 34.61860 1.000 23.20188 149 THR B C 1
ATOM 4499 O O . THR B 1 152 ? 71.06887 74.86322 34.50563 1.000 24.49586 149 THR B O 1
ATOM 4503 N N . LEU B 1 153 ? 70.16439 76.89022 34.09419 1.000 20.55986 150 LEU B N 1
ATOM 4504 C CA . LEU B 1 153 ? 71.36550 77.33991 33.40154 1.000 23.95606 150 LEU B CA 1
ATOM 4505 C C . LEU B 1 153 ? 72.54537 77.42055 34.35736 1.000 26.32936 150 LEU B C 1
ATOM 4506 O O . LEU B 1 153 ? 73.67725 77.12029 33.97160 1.000 25.65058 150 LEU B O 1
ATOM 4511 N N . VAL B 1 154 ? 72.30191 77.83522 35.60846 1.000 22.73117 151 VAL B N 1
ATOM 4512 C CA . VAL B 1 154 ? 73.38279 77.89820 36.59559 1.000 27.55663 151 VAL B CA 1
ATOM 4513 C C . VAL B 1 154 ? 74.07871 76.55934 36.68905 1.000 27.64942 151 VAL B C 1
ATOM 4514 O O . VAL B 1 154 ? 75.30624 76.47974 36.78197 1.000 29.58501 151 VAL B O 1
ATOM 4518 N N . LYS B 1 155 ? 73.30119 75.48230 36.64208 1.000 28.03138 152 LYS B N 1
ATOM 4519 C CA . LYS B 1 155 ? 73.83688 74.14299 36.80039 1.000 32.61006 152 LYS B CA 1
ATOM 4520 C C . LYS B 1 155 ? 74.51857 73.61458 35.54915 1.000 33.88797 152 LYS B C 1
ATOM 4521 O O . LYS B 1 155 ? 75.35070 72.71696 35.66221 1.000 35.34060 152 LYS B O 1
ATOM 4527 N N . THR B 1 156 ? 74.19784 74.14176 34.36767 1.000 31.29850 153 THR B N 1
ATOM 4528 C CA . THR B 1 156 ? 74.56263 73.48787 33.11143 1.000 31.17929 153 THR B CA 1
ATOM 4529 C C . THR B 1 156 ? 75.41146 74.32793 32.15664 1.000 40.11871 153 THR B C 1
ATOM 4530 O O . THR B 1 156 ? 76.12426 73.74889 31.33235 1.000 41.81696 153 THR B O 1
ATOM 4534 N N . ASP B 1 157 ? 75.34358 75.66192 32.22236 1.000 32.09086 154 ASP B N 1
ATOM 4535 C CA . ASP B 1 157 ? 75.97052 76.53701 31.22317 1.000 27.26089 154 ASP B CA 1
ATOM 4536 C C . ASP B 1 157 ? 76.24432 77.88077 31.89961 1.000 29.30116 154 ASP B C 1
ATOM 4537 O O . ASP B 1 157 ? 75.42533 78.80150 31.81462 1.000 26.77910 154 ASP B O 1
ATOM 4542 N N . ASN B 1 158 ? 77.42024 77.99452 32.52165 1.000 34.03341 155 ASN B N 1
ATOM 4543 C CA . ASN B 1 158 ? 77.71600 79.18512 33.30935 1.000 34.06442 155 ASN B CA 1
ATOM 4544 C C . ASN B 1 158 ? 77.67806 80.45181 32.46308 1.000 34.95533 155 ASN B C 1
ATOM 4545 O O . ASN B 1 158 ? 77.15422 81.48123 32.90569 1.000 32.27510 155 ASN B O 1
ATOM 4550 N N . ALA B 1 159 ? 78.22643 80.40224 31.24449 1.000 32.26437 156 ALA B N 1
ATOM 4551 C CA . ALA B 1 159 ? 78.27394 81.60698 30.41882 1.000 33.33258 156 ALA B CA 1
ATOM 4552 C C . ALA B 1 159 ? 76.87036 82.10823 30.09554 1.000 30.82523 156 ALA B C 1
ATOM 4553 O O . ALA B 1 159 ? 76.58159 83.30940 30.20087 1.000 28.65952 156 ALA B O 1
ATOM 4555 N N . LEU B 1 160 ? 75.97230 81.19884 29.71392 1.000 23.89673 157 LEU B N 1
ATOM 4556 C CA . LEU B 1 160 ? 74.61344 81.61580 29.39179 1.000 21.78832 157 LEU B CA 1
ATOM 4557 C C . LEU B 1 160 ? 73.84935 82.02950 30.64722 1.000 23.57305 157 LEU B C 1
ATOM 4558 O O . LEU B 1 160 ? 73.02680 82.95110 30.60053 1.000 23.50653 157 LEU B O 1
ATOM 4563 N N . ALA B 1 161 ? 74.11035 81.36589 31.77335 1.000 23.33883 158 ALA B N 1
ATOM 4564 C CA . ALA B 1 161 ? 73.51349 81.79310 33.03875 1.000 23.93935 158 ALA B CA 1
ATOM 4565 C C . ALA B 1 161 ? 73.89544 83.22953 33.39406 1.000 23.81684 158 ALA B C 1
ATOM 4566 O O . ALA B 1 161 ? 73.04299 84.00868 33.84062 1.000 25.70902 158 ALA B O 1
ATOM 4568 N N A GLN B 1 162 ? 75.17163 83.58952 33.19371 0.581 22.83314 159 GLN B N 1
ATOM 4569 N N B GLN B 1 162 ? 75.16121 83.60981 33.20912 0.419 22.82648 159 GLN B N 1
ATOM 4570 C CA A GLN B 1 162 ? 75.65983 84.93326 33.49665 0.581 26.71722 159 GLN B CA 1
ATOM 4571 C CA B GLN B 1 162 ? 75.53751 84.97316 33.56354 0.419 26.83118 159 GLN B CA 1
ATOM 4572 C C A GLN B 1 162 ? 74.94901 85.97865 32.65227 0.581 28.08580 159 GLN B C 1
ATOM 4573 C C B GLN B 1 162 ? 74.85278 85.98216 32.65640 0.419 28.04577 159 GLN B C 1
ATOM 4574 O O A GLN B 1 162 ? 74.49688 87.00497 33.16923 0.581 25.50199 159 GLN B O 1
ATOM 4575 O O B GLN B 1 162 ? 74.31661 86.98796 33.13605 0.419 25.66669 159 GLN B O 1
ATOM 4586 N N . ARG B 1 163 ? 74.86413 85.73775 31.33676 1.000 23.77842 160 ARG B N 1
ATOM 4587 C CA . ARG B 1 163 ? 74.14752 86.63843 30.44234 1.000 25.68108 160 ARG B CA 1
ATOM 4588 C C . ARG B 1 163 ? 72.68378 86.74024 30.83902 1.000 24.88167 160 ARG B C 1
ATOM 4589 O O . ARG B 1 163 ? 72.09234 87.82700 30.77902 1.000 24.36245 160 ARG B O 1
ATOM 4597 N N . THR B 1 164 ? 72.08967 85.61931 31.26059 1.000 22.75768 161 THR B N 1
ATOM 4598 C CA . THR B 1 164 ? 70.67769 85.61162 31.62378 1.000 20.92370 161 THR B CA 1
ATOM 4599 C C . THR B 1 164 ? 70.44736 86.39977 32.90148 1.000 21.76688 161 THR B C 1
ATOM 4600 O O . THR B 1 164 ? 69.51128 87.19942 32.98613 1.000 22.74795 161 THR B O 1
ATOM 4604 N N . ARG B 1 165 ? 71.27935 86.17180 33.92083 1.000 23.24304 162 ARG B N 1
ATOM 4605 C CA . ARG B 1 165 ? 71.12879 86.93495 35.15865 1.000 19.93521 162 ARG B CA 1
ATOM 4606 C C . ARG B 1 165 ? 71.27211 88.42898 34.89860 1.000 24.60965 162 ARG B C 1
ATOM 4607 O O . ARG B 1 165 ? 70.49853 89.24258 35.42398 1.000 24.01706 162 ARG B O 1
ATOM 4615 N N . GLU B 1 166 ? 72.28962 88.81792 34.12830 1.000 27.74996 163 GLU B N 1
ATOM 4616 C CA . GLU B 1 166 ? 72.45817 90.23496 33.83321 1.000 25.28368 163 GLU B CA 1
ATOM 4617 C C . GLU B 1 166 ? 71.22041 90.78477 33.13464 1.000 27.42525 163 GLU B C 1
ATOM 4618 O O . GLU B 1 166 ? 70.75391 91.88841 33.45348 1.000 25.06914 163 GLU B O 1
ATOM 4624 N N . THR B 1 167 ? 70.67121 90.02445 32.18486 1.000 22.18105 164 THR B N 1
ATOM 4625 C CA . THR B 1 167 ? 69.49188 90.47783 31.46068 1.000 18.67085 164 THR B CA 1
ATOM 4626 C C . THR B 1 167 ? 68.27702 90.57915 32.37186 1.000 21.66401 164 THR B C 1
ATOM 4627 O O . THR B 1 167 ? 67.49654 91.53227 32.26634 1.000 23.23800 164 THR B O 1
ATOM 4631 N N . ILE B 1 168 ? 68.09807 89.61650 33.27452 1.000 18.23563 165 ILE B N 1
ATOM 4632 C CA . ILE B 1 168 ? 66.95929 89.67332 34.17897 1.000 19.05035 165 ILE B CA 1
ATOM 4633 C C . ILE B 1 168 ? 66.96647 90.98841 34.95369 1.000 20.47125 165 ILE B C 1
ATOM 4634 O O . ILE B 1 168 ? 65.97005 91.72314 34.98217 1.000 22.28599 165 ILE B O 1
ATOM 4639 N N . PHE B 1 169 ? 68.08638 91.30659 35.60950 1.000 19.54157 166 PHE B N 1
ATOM 4640 C CA . PHE B 1 169 ? 68.04482 92.45216 36.50073 1.000 22.02458 166 PHE B CA 1
ATOM 4641 C C . PHE B 1 169 ? 68.17659 93.76428 35.74983 1.000 22.85987 166 PHE B C 1
ATOM 4642 O O . PHE B 1 169 ? 67.68229 94.78664 36.23588 1.000 26.56277 166 PHE B O 1
ATOM 4650 N N . ALA B 1 170 ? 68.75809 93.75617 34.54771 1.000 26.54918 167 ALA B N 1
ATOM 4651 C CA . ALA B 1 170 ? 68.76359 94.98846 33.76293 1.000 24.62544 167 ALA B CA 1
ATOM 4652 C C . ALA B 1 170 ? 67.36830 95.29415 33.23814 1.000 21.51041 167 ALA B C 1
ATOM 4653 O O . ALA B 1 170 ? 66.95051 96.46134 33.20989 1.000 24.73054 167 ALA B O 1
ATOM 4655 N N . THR B 1 171 ? 66.64508 94.25478 32.79619 1.000 20.18727 168 THR B N 1
ATOM 4656 C CA . THR B 1 171 ? 65.27711 94.44595 32.31620 1.000 17.74182 168 THR B CA 1
ATOM 4657 C C . THR B 1 171 ? 64.40715 94.97031 33.44539 1.000 21.04379 168 THR B C 1
ATOM 4658 O O . THR B 1 171 ? 63.63650 95.91274 33.26254 1.000 20.38934 168 THR B O 1
ATOM 4662 N N . ILE B 1 172 ? 64.56742 94.39581 34.63548 1.000 19.92772 169 ILE B N 1
ATOM 4663 C CA . ILE B 1 172 ? 63.85452 94.88656 35.80948 1.000 18.08534 169 ILE B CA 1
ATOM 4664 C C . ILE B 1 172 ? 64.19063 96.33808 36.08282 1.000 23.88414 169 ILE B C 1
ATOM 4665 O O . ILE B 1 172 ? 63.30722 97.12896 36.44730 1.000 24.16564 169 ILE B O 1
ATOM 4670 N N . ASP B 1 173 ? 65.46174 96.73715 35.88319 1.000 22.08367 170 ASP B N 1
ATOM 4671 C CA . ASP B 1 173 ? 65.79283 98.13005 36.14527 1.000 23.96889 170 ASP B CA 1
ATOM 4672 C C . ASP B 1 173 ? 65.10970 99.05805 35.15023 1.000 26.31555 170 ASP B C 1
ATOM 4673 O O . ASP B 1 173 ? 64.67431 100.15487 35.51892 1.000 26.68080 170 ASP B O 1
ATOM 4678 N N . VAL B 1 174 ? 64.98859 98.63112 33.89376 1.000 25.24078 171 VAL B N 1
ATOM 4679 C CA . VAL B 1 174 ? 64.31885 99.46864 32.90447 1.000 22.68100 171 VAL B CA 1
ATOM 4680 C C . VAL B 1 174 ? 62.83642 99.56653 33.21442 1.000 21.15516 171 VAL B C 1
ATOM 4681 O O . VAL B 1 174 ? 62.25393 100.66260 33.18269 1.000 22.25308 171 VAL B O 1
ATOM 4685 N N . ILE B 1 175 ? 62.21706 98.44146 33.58136 1.000 21.42809 172 ILE B N 1
ATOM 4686 C CA . ILE B 1 175 ? 60.79894 98.43984 33.94215 1.000 22.68808 172 ILE B CA 1
ATOM 4687 C C . ILE B 1 175 ? 60.55890 99.33318 35.15465 1.000 24.05188 172 ILE B C 1
ATOM 4688 O O . ILE B 1 175 ? 59.61088 100.13135 35.18327 1.000 23.21593 172 ILE B O 1
ATOM 4693 N N . TYR B 1 176 ? 61.44532 99.25973 36.15094 1.000 22.05672 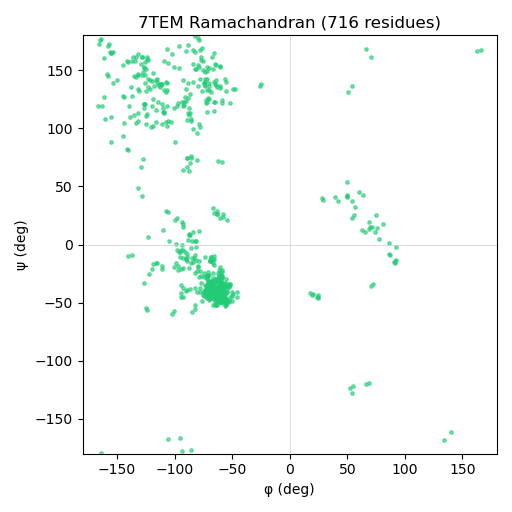173 TYR B N 1
ATOM 4694 C CA . TYR B 1 176 ? 61.30504 100.10245 37.32801 1.000 22.88709 173 TYR B CA 1
ATOM 4695 C C . TYR B 1 176 ? 61.37081 101.57754 36.95812 1.000 28.55739 173 TYR B C 1
ATOM 4696 O O . TYR B 1 176 ? 60.56931 102.38595 37.44205 1.000 27.26073 173 TYR B O 1
ATOM 4705 N N . LYS B 1 177 ? 62.30007 101.94510 36.07811 1.000 24.69189 174 LYS B N 1
ATOM 4706 C CA . LYS B 1 177 ? 62.46410 103.36219 35.75024 1.000 26.52914 174 LYS B CA 1
ATOM 4707 C C . LYS B 1 177 ? 61.25194 103.91125 35.00777 1.000 25.57622 174 LYS B C 1
ATOM 4708 O O . LYS B 1 177 ? 60.95203 105.11373 35.10386 1.000 27.66420 174 LYS B O 1
ATOM 4714 N N . ASP B 1 178 ? 60.54858 103.05859 34.26902 1.000 23.73628 175 ASP B N 1
ATOM 4715 C CA . ASP B 1 178 ? 59.36088 103.46850 33.52962 1.000 29.97757 175 ASP B CA 1
ATOM 4716 C C . ASP B 1 178 ? 58.08810 103.27224 34.32638 1.000 30.00329 175 ASP B C 1
ATOM 4717 O O . ASP B 1 178 ? 57.00710 103.63786 33.85109 1.000 29.81246 175 ASP B O 1
ATOM 4722 N N . PHE B 1 179 ? 58.18581 102.67947 35.50471 1.000 23.30023 176 PHE B N 1
ATOM 4723 C CA . PHE B 1 179 ? 56.99646 102.32800 36.25380 1.000 23.66526 176 PHE B CA 1
ATOM 4724 C C . PHE B 1 179 ? 56.33128 103.58080 36.80974 1.000 26.99528 176 PHE B C 1
ATOM 4725 O O . PHE B 1 179 ? 56.99530 104.53293 37.22354 1.000 27.35564 176 PHE B O 1
ATOM 4733 N N . ASN B 1 180 ? 55.00972 103.57329 36.80951 1.000 28.03835 177 ASN B N 1
ATOM 4734 C CA . ASN B 1 180 ? 54.20147 104.66973 37.32222 1.000 32.97889 177 ASN B CA 1
ATOM 4735 C C . ASN B 1 180 ? 53.59793 104.18537 38.63384 1.000 30.19873 177 ASN B C 1
ATOM 4736 O O . ASN B 1 180 ? 52.70567 103.33308 38.63146 1.000 36.86073 177 ASN B O 1
ATOM 4741 N N . PHE B 1 181 ? 54.12001 104.68560 39.75328 1.000 29.95100 178 PHE B N 1
ATOM 4742 C CA . PHE B 1 181 ? 53.65816 104.20731 41.05083 1.000 29.93438 178 PHE B CA 1
ATOM 4743 C C . PHE B 1 181 ? 52.48350 105.01200 41.60175 1.000 39.92603 178 PHE B C 1
ATOM 4744 O O . PHE B 1 181 ? 51.84674 104.56528 42.56521 1.000 42.05319 178 PHE B O 1
ATOM 4752 N N . LYS B 1 182 ? 52.17071 106.16755 41.01498 1.000 31.86550 179 LYS B N 1
ATOM 4753 C CA . LYS B 1 182 ? 51.00206 106.94972 41.44051 1.000 30.23730 179 LYS B CA 1
ATOM 4754 C C . LYS B 1 182 ? 49.73124 106.16193 41.12485 1.000 37.24383 179 LYS B C 1
ATOM 4755 O O . LYS B 1 182 ? 49.41453 105.92034 39.95528 1.000 39.20878 179 LYS B O 1
ATOM 4761 N N . GLN B 1 183 ? 48.98926 105.75838 42.15351 1.000 33.69463 180 GLN B N 1
ATOM 4762 C CA . GLN B 1 183 ? 47.88540 104.81399 41.95928 1.000 31.27372 180 GLN B CA 1
ATOM 4763 C C . GLN B 1 183 ? 46.57428 105.52253 41.60331 1.000 34.70059 180 GLN B C 1
ATOM 4764 O O . GLN B 1 183 ? 45.57933 105.43992 42.31723 1.000 39.32769 180 GLN B O 1
ATOM 4770 N N . THR B 1 184 ? 46.56730 106.19139 40.45193 1.000 29.64548 181 THR B N 1
ATOM 4771 C CA . THR B 1 184 ? 45.36531 106.87873 40.00310 1.000 34.16293 181 THR B CA 1
ATOM 4772 C C . THR B 1 184 ? 44.38559 105.88945 39.38753 1.000 33.43813 181 THR B C 1
ATOM 4773 O O . THR B 1 184 ? 44.76403 104.82257 38.89384 1.000 28.73629 181 THR B O 1
ATOM 4777 N N . ARG B 1 185 ? 43.10653 106.23738 39.45400 1.000 31.77404 182 ARG B N 1
ATOM 4778 C CA . ARG B 1 185 ? 42.03462 105.35006 39.02789 1.000 32.08630 182 ARG B CA 1
ATOM 4779 C C . ARG B 1 185 ? 41.23716 106.02517 37.92585 1.000 38.15837 182 ARG B C 1
ATOM 4780 O O . ARG B 1 185 ? 40.91701 107.21422 38.02882 1.000 40.83565 182 ARG B O 1
ATOM 4788 N N . GLY B 1 186 ? 40.94846 105.27652 36.86149 1.000 32.05372 183 GLY B N 1
ATOM 4789 C CA . GLY B 1 186 ? 39.92353 105.63188 35.91402 1.000 32.12111 183 GLY B CA 1
ATOM 4790 C C . GLY B 1 186 ? 38.69781 104.75272 36.09203 1.000 30.31307 183 GLY B C 1
ATOM 4791 O O . GLY B 1 186 ? 38.54517 104.04072 37.08501 1.000 26.87930 183 GLY B O 1
ATOM 4792 N N . GLU B 1 187 ? 37.80469 104.82192 35.11471 1.000 29.68936 184 GLU B N 1
ATOM 4793 C CA . GLU B 1 187 ? 36.57916 104.04179 35.19684 1.000 30.39665 184 GLU B CA 1
ATOM 4794 C C . GLU B 1 187 ? 36.11950 103.68640 33.79361 1.000 30.13471 184 GLU B C 1
ATOM 4795 O O . GLU B 1 187 ? 36.23892 104.49377 32.87019 1.000 35.02081 184 GLU B O 1
ATOM 4801 N N . LYS B 1 188 ? 35.60254 102.47249 33.64157 1.000 27.78776 185 LYS B N 1
ATOM 4802 C CA . LYS B 1 188 ? 34.96256 102.04174 32.40425 1.000 27.95246 185 LYS B CA 1
ATOM 4803 C C . LYS B 1 188 ? 33.63442 101.40431 32.77539 1.000 27.44575 185 LYS B C 1
ATOM 4804 O O . LYS B 1 188 ? 33.61557 100.34945 33.41911 1.000 25.52819 185 LYS B O 1
ATOM 4810 N N . GLU B 1 189 ? 32.53193 102.04532 32.38365 1.000 27.58270 186 GLU B N 1
ATOM 4811 C CA . GLU B 1 189 ? 31.19350 101.56262 32.71901 1.000 26.77701 186 GLU B CA 1
ATOM 4812 C C . GLU B 1 189 ? 31.06356 101.36595 34.22973 1.000 28.63295 186 GLU B C 1
ATOM 4813 O O . GLU B 1 189 ? 30.44620 100.41119 34.70107 1.000 28.20652 186 GLU B O 1
ATOM 4819 N N . GLY B 1 190 ? 31.68289 102.26375 34.99818 1.000 29.36385 187 GLY B N 1
ATOM 4820 C CA . GLY B 1 190 ? 31.59848 102.21758 36.44295 1.000 32.44773 187 GLY B CA 1
ATOM 4821 C C . GLY B 1 190 ? 32.62336 101.33604 37.12586 1.000 30.84133 187 GLY B C 1
ATOM 4822 O O . GLY B 1 190 ? 32.72530 101.38312 38.36197 1.000 27.95307 187 GLY B O 1
ATOM 4823 N N . VAL B 1 191 ? 33.38982 100.54818 36.36534 1.000 24.49851 188 VAL B N 1
ATOM 4824 C CA . VAL B 1 191 ? 34.37841 99.62329 36.90505 1.000 23.14144 188 VAL B CA 1
ATOM 4825 C C . VAL B 1 191 ? 35.68825 100.37933 37.09619 1.000 27.47373 188 VAL B C 1
ATOM 4826 O O . VAL B 1 191 ? 36.16078 101.05495 36.17460 1.000 26.98169 188 VAL B O 1
ATOM 4830 N N . ALA B 1 192 ? 36.27421 100.27754 38.28803 1.000 25.74142 189 ALA B N 1
ATOM 4831 C CA . ALA B 1 192 ? 37.52612 100.97964 38.55376 1.000 29.24380 189 ALA B CA 1
ATOM 4832 C C . ALA B 1 192 ? 38.64316 100.42265 37.68334 1.000 28.04510 189 ALA B C 1
ATOM 4833 O O . ALA B 1 192 ? 38.74613 99.21025 37.48357 1.000 23.23435 189 ALA B O 1
ATOM 4835 N N . VAL B 1 193 ? 39.48380 101.31882 37.17542 1.000 27.36113 190 VAL B N 1
ATOM 4836 C CA . VAL B 1 193 ? 40.58196 100.98585 36.27814 1.000 23.80552 190 VAL B CA 1
ATOM 4837 C C . VAL B 1 193 ? 41.88282 101.41004 36.95656 1.000 27.26769 190 VAL B C 1
ATOM 4838 O O . VAL B 1 193 ? 42.07203 102.59653 37.22229 1.000 28.23455 190 VAL B O 1
ATOM 4842 N N . PRO B 1 194 ? 42.80939 100.50669 37.24019 1.000 23.55620 191 PRO B N 1
ATOM 4843 C CA . PRO B 1 194 ? 44.10863 100.95165 37.77885 1.000 22.12952 191 PRO B CA 1
ATOM 4844 C C . PRO B 1 194 ? 44.98340 101.48776 36.66572 1.000 21.65155 191 PRO B C 1
ATOM 4845 O O . PRO B 1 194 ? 45.56466 100.72707 35.88434 1.000 23.09061 191 PRO B O 1
ATOM 4849 N N . GLU B 1 195 ? 45.10157 102.82009 36.59357 1.000 28.21446 192 GLU B N 1
ATOM 4850 C CA . GLU B 1 195 ? 45.84891 103.41905 35.49472 1.000 24.83084 192 GLU B CA 1
ATOM 4851 C C . GLU B 1 195 ? 47.34341 103.14217 35.57833 1.000 30.19928 192 GLU B C 1
ATOM 4852 O O . GLU B 1 195 ? 48.04411 103.33204 34.57831 1.000 31.00053 192 GLU B O 1
ATOM 4858 N N . TRP B 1 196 ? 47.84245 102.65974 36.71501 1.000 25.67928 193 TRP B N 1
ATOM 4859 C CA . TRP B 1 196 ? 49.27387 102.42546 36.84582 1.000 26.50643 193 TRP B CA 1
ATOM 4860 C C . TRP B 1 196 ? 49.71967 101.06834 36.31838 1.000 24.48566 193 TRP B C 1
ATOM 4861 O O . TRP B 1 196 ? 50.92909 100.83642 36.20778 1.000 32.74231 193 TRP B O 1
ATOM 4872 N N . LEU B 1 197 ? 48.79912 100.15154 36.02141 1.000 21.64178 194 LEU B N 1
ATOM 4873 C CA . LEU B 1 197 ? 49.26805 98.91246 35.41131 1.000 20.35305 194 LEU B CA 1
ATOM 4874 C C . LEU B 1 197 ? 49.55284 99.13622 33.92593 1.000 26.16301 194 LEU B C 1
ATOM 4875 O O . LEU B 1 197 ? 48.82008 99.86998 33.26431 1.000 24.17180 194 LEU B O 1
ATOM 4880 N N . PRO B 1 198 ? 50.60028 98.52249 33.37142 1.000 30.76456 195 PRO B N 1
ATOM 4881 C CA . PRO B 1 198 ? 50.82820 98.62464 31.91773 1.000 28.87446 195 PRO B CA 1
ATOM 4882 C C . PRO B 1 198 ? 49.59899 98.17314 31.14134 1.000 23.06834 195 PRO B C 1
ATOM 4883 O O . PRO B 1 198 ? 49.00575 97.13389 31.44328 1.000 25.25633 195 PRO B O 1
ATOM 4887 N N . HIS B 1 199 ? 49.19478 98.98999 30.16567 1.000 23.92364 196 HIS B N 1
ATOM 4888 C CA . HIS B 1 199 ? 48.00678 98.74083 29.33933 1.000 26.95044 196 HIS B CA 1
ATOM 4889 C C . HIS B 1 199 ? 46.74701 98.51423 30.17537 1.000 23.36782 196 HIS B C 1
ATOM 4890 O O . HIS B 1 199 ? 45.77836 97.93198 29.68672 1.000 22.63626 196 HIS B O 1
ATOM 4897 N N . THR B 1 200 ? 46.73832 99.00168 31.41967 1.000 21.23557 197 THR B N 1
ATOM 4898 C CA . THR B 1 200 ? 45.71862 98.67944 32.41730 1.000 17.50238 197 THR B CA 1
ATOM 4899 C C . THR B 1 200 ? 45.28821 97.21389 32.39067 1.000 21.71037 197 THR B C 1
ATOM 4900 O O . THR B 1 200 ? 44.10599 96.90778 32.57978 1.000 23.18326 197 THR B O 1
ATOM 4904 N N . ALA B 1 201 ? 46.23851 96.29326 32.21628 1.000 16.69317 198 ALA B N 1
ATOM 4905 C CA . ALA B 1 201 ? 45.93536 94.88651 31.92545 1.000 19.23952 198 ALA B CA 1
ATOM 4906 C C . ALA B 1 201 ? 46.27321 94.02219 33.13496 1.000 20.21387 198 ALA B C 1
ATOM 4907 O O . ALA B 1 201 ? 47.45009 93.86296 33.48217 1.000 18.60199 198 ALA B O 1
ATOM 4909 N N . GLY B 1 202 ? 45.24191 93.43752 33.75395 1.000 18.03786 199 GLY B N 1
ATOM 4910 C CA . GLY B 1 202 ? 45.48026 92.52733 34.87635 1.000 15.46423 199 GLY B CA 1
ATOM 4911 C C . GLY B 1 202 ? 46.15894 91.23493 34.45151 1.000 15.87643 199 GLY B C 1
ATOM 4912 O O . GLY B 1 202 ? 46.96388 90.67770 35.20072 1.000 16.69722 199 GLY B O 1
ATOM 4913 N N . ASP B 1 203 ? 45.83472 90.72818 33.25859 1.000 16.53877 200 ASP B N 1
ATOM 4914 C CA . ASP B 1 203 ? 46.49454 89.50749 32.78719 1.000 16.45259 200 ASP B CA 1
ATOM 4915 C C . ASP B 1 203 ? 47.99098 89.72996 32.57133 1.000 17.37064 200 ASP B C 1
ATOM 4916 O O . ASP B 1 203 ? 48.81199 88.92097 33.01659 1.000 18.47003 200 ASP B O 1
ATOM 4921 N N . GLN B 1 204 ? 48.37026 90.82601 31.89426 1.000 15.73568 201 GLN B N 1
ATOM 4922 C CA . GLN B 1 204 ? 49.79726 91.10933 31.70518 1.000 17.16376 201 GLN B CA 1
ATOM 4923 C C . GLN B 1 204 ? 50.48472 91.30958 33.04008 1.000 17.51163 201 GLN B C 1
ATOM 4924 O O . GLN B 1 204 ? 51.61613 90.83358 33.25685 1.000 16.22457 201 GLN B O 1
ATOM 4930 N N . ALA B 1 205 ? 49.82083 92.02965 33.94578 1.000 15.62188 202 ALA B N 1
ATOM 4931 C CA . ALA B 1 205 ? 50.42391 92.25850 35.25252 1.000 16.39877 202 ALA B CA 1
ATOM 4932 C C . ALA B 1 205 ? 50.69148 90.95025 35.97108 1.000 18.36459 202 ALA B C 1
ATOM 4933 O O . ALA B 1 205 ? 51.65806 90.85632 36.72066 1.000 17.54180 202 ALA B O 1
ATOM 4935 N N . SER B 1 206 ? 49.84779 89.93003 35.75583 1.000 14.46470 203 SER B N 1
ATOM 4936 C CA . SER B 1 206 ? 50.03017 88.68883 36.49459 1.000 14.06049 203 SER B CA 1
ATOM 4937 C C . SER B 1 206 ? 51.32987 88.00791 36.09361 1.000 17.68362 203 SER B C 1
ATOM 4938 O O . SER B 1 206 ? 52.02730 87.45201 36.95108 1.000 16.26304 203 SER B O 1
ATOM 4941 N N . VAL B 1 207 ? 51.69801 88.08669 34.81053 1.000 15.21440 204 VAL B N 1
ATOM 4942 C CA . VAL B 1 207 ? 52.93766 87.45470 34.36764 1.000 11.82771 204 VAL B CA 1
ATOM 4943 C C . VAL B 1 207 ? 54.14937 88.26963 34.81125 1.000 13.49052 204 VAL B C 1
ATOM 4944 O O . VAL B 1 207 ? 55.14838 87.70201 35.26372 1.000 14.56077 204 VAL B O 1
ATOM 4948 N N . LEU B 1 208 ? 54.07892 89.60932 34.72772 1.000 14.79308 205 LEU B N 1
ATOM 4949 C CA . LEU B 1 208 ? 55.17626 90.40897 35.28024 1.000 13.61510 205 LEU B CA 1
ATOM 4950 C C . LEU B 1 208 ? 55.33185 90.15753 36.77956 1.000 14.19454 205 LEU B C 1
ATOM 4951 O O . LEU B 1 208 ? 56.45621 90.05396 37.29716 1.000 15.83599 205 LEU B O 1
ATOM 4956 N N . LEU B 1 209 ? 54.20693 90.01708 37.48478 1.000 14.85604 206 LEU B N 1
ATOM 4957 C CA . LEU B 1 209 ? 54.27258 89.76027 38.92103 1.000 15.44839 206 LEU B CA 1
ATOM 4958 C C . LEU B 1 209 ? 54.96119 88.43142 39.21016 1.000 15.43813 206 LEU B C 1
ATOM 4959 O O . LEU B 1 209 ? 55.79293 88.34396 40.11970 1.000 15.65545 206 LEU B O 1
ATOM 4980 N N . ALA B 1 211 ? 57.17257 86.91506 37.29445 1.000 14.88491 208 ALA B N 1
ATOM 4981 C CA . ALA B 1 211 ? 58.59073 87.08516 36.96385 1.000 16.22032 208 ALA B CA 1
ATOM 4982 C C . ALA B 1 211 ? 59.32402 87.82660 38.06966 1.000 18.69148 208 ALA B C 1
ATOM 4983 O O . ALA B 1 211 ? 60.44571 87.45416 38.45253 1.000 17.22600 208 ALA B O 1
ATOM 4985 N N . LEU B 1 212 ? 58.70590 88.88851 38.58401 1.000 16.86083 209 LEU B N 1
ATOM 4986 C CA . LEU B 1 212 ? 59.30551 89.64962 39.67467 1.000 19.26236 209 LEU B CA 1
ATOM 4987 C C . LEU B 1 212 ? 59.44499 88.79728 40.92700 1.000 19.43498 209 LEU B C 1
ATOM 4988 O O . LEU B 1 212 ? 60.46372 88.86680 41.63171 1.000 18.45846 209 LEU B O 1
ATOM 4993 N N . SER B 1 213 ? 58.43564 87.97426 41.21012 1.000 18.60515 210 SER B N 1
ATOM 4994 C CA . SER B 1 213 ? 58.50439 87.07710 42.36021 1.000 21.11079 210 SER B CA 1
ATOM 4995 C C . SER B 1 213 ? 59.67444 86.10608 42.24094 1.000 18.99410 210 SER B C 1
ATOM 4996 O O . SER B 1 213 ? 60.37964 85.84125 43.22656 1.000 19.29979 210 SER B O 1
ATOM 4999 N N . ASP B 1 214 ? 59.90321 85.57556 41.03487 1.000 17.68922 211 ASP B N 1
ATOM 5000 C CA . ASP B 1 214 ? 61.05236 84.69695 40.81839 1.000 15.86556 211 ASP B CA 1
ATOM 5001 C C . ASP B 1 214 ? 62.34760 85.44210 41.05858 1.000 20.17093 211 ASP B C 1
ATOM 5002 O O . ASP B 1 214 ? 63.26554 84.94046 41.72498 1.000 22.09981 211 ASP B O 1
ATOM 5007 N N . ALA B 1 215 ? 62.44139 86.64729 40.49541 1.000 19.31291 212 ALA B N 1
ATOM 5008 C CA . ALA B 1 215 ? 63.67524 87.41527 40.57214 1.000 18.74239 212 ALA B CA 1
ATOM 5009 C C . ALA B 1 215 ? 64.01096 87.76007 42.00914 1.000 22.11741 212 ALA B C 1
ATOM 5010 O O . ALA B 1 215 ? 65.18593 87.76459 42.39924 1.000 22.32271 212 ALA B O 1
ATOM 5012 N N . GLN B 1 216 ? 62.98052 88.07526 42.80219 1.000 20.60319 213 GLN B N 1
ATOM 5013 C CA . GLN B 1 216 ? 63.17235 88.42787 44.20514 1.000 23.74468 213 GLN B CA 1
ATOM 5014 C C . GLN B 1 216 ? 63.84261 87.30283 44.97536 1.000 23.75211 213 GLN B C 1
ATOM 5015 O O . GLN B 1 216 ? 64.60000 87.56534 45.91066 1.000 26.09576 213 GLN B O 1
ATOM 5021 N N . ALA B 1 217 ? 63.56780 86.04856 44.59947 1.000 24.90747 214 ALA B N 1
ATOM 5022 C CA . ALA B 1 217 ? 64.22437 84.91071 45.23701 1.000 25.16194 214 ALA B CA 1
ATOM 5023 C C . ALA B 1 217 ? 65.68964 84.80794 44.83481 1.000 28.27463 214 ALA B C 1
ATOM 5024 O O . ALA B 1 217 ? 66.51965 84.30737 45.61175 1.000 28.09294 214 ALA B O 1
ATOM 5026 N N . LEU B 1 218 ? 66.02885 85.28076 43.63468 1.000 26.11069 215 LEU B N 1
ATOM 5027 C CA . LEU B 1 218 ? 67.40783 85.22693 43.16239 1.000 28.56123 215 LEU B CA 1
ATOM 5028 C C . LEU B 1 218 ? 68.25812 86.31599 43.78927 1.000 32.14645 215 LEU B C 1
ATOM 5029 O O . LEU B 1 218 ? 69.44614 86.11130 44.05085 1.000 39.40078 215 LEU B O 1
ATOM 5034 N N . GLU B 1 219 ? 67.67531 87.49307 43.98397 1.000 28.76139 216 GLU B N 1
ATOM 5035 C CA . GLU B 1 219 ? 68.35532 88.59100 44.65963 1.000 32.66817 216 GLU B CA 1
ATOM 5036 C C . GLU B 1 219 ? 67.25535 89.53420 45.11552 1.000 32.92703 216 GLU B C 1
ATOM 5037 O O . GLU B 1 219 ? 66.60571 90.17063 44.28014 1.000 27.81873 216 GLU B O 1
ATOM 5043 N N . ALA B 1 220 ? 66.99743 89.57848 46.41616 1.000 30.04297 217 ALA B N 1
ATOM 5044 C CA . ALA B 1 220 ? 65.94376 90.45559 46.90473 1.000 29.30072 217 ALA B CA 1
ATOM 5045 C C . ALA B 1 220 ? 66.37523 91.90214 46.72675 1.000 31.89199 217 ALA B C 1
ATOM 5046 O O . ALA B 1 220 ? 67.50339 92.26977 47.06507 1.000 37.69414 217 ALA B O 1
ATOM 5048 N N . LYS B 1 221 ? 65.49594 92.71656 46.16062 1.000 28.74461 218 LYS B N 1
ATOM 5049 C CA . LYS B 1 221 ? 65.74199 94.14866 46.08861 1.000 29.95842 218 LYS B CA 1
ATOM 5050 C C . LYS B 1 221 ? 64.47016 94.86483 46.51312 1.000 31.29150 218 LYS B C 1
ATOM 5051 O O . LYS B 1 221 ? 63.36263 94.39000 46.21404 1.000 28.61685 218 LYS B O 1
ATOM 5057 N N . PRO B 1 222 ? 64.59082 96.00002 47.20791 1.000 30.86003 219 PRO B N 1
ATOM 5058 C CA . PRO B 1 222 ? 63.37719 96.73851 47.59669 1.000 28.74856 219 PRO B CA 1
ATOM 5059 C C . PRO B 1 222 ? 62.55253 97.20128 46.40694 1.000 28.25443 219 PRO B C 1
ATOM 5060 O O . PRO B 1 222 ? 61.31828 97.19731 46.49441 1.000 26.98616 219 PRO B O 1
ATOM 5064 N N . GLU B 1 223 ? 63.19532 97.62063 45.30430 1.000 30.27352 220 GLU B N 1
ATOM 5065 C CA . GLU B 1 223 ? 62.42967 98.03989 44.12600 1.000 31.29137 220 GLU B CA 1
ATOM 5066 C C . GLU B 1 223 ? 61.57446 96.90691 43.57711 1.000 28.64328 220 GLU B C 1
ATOM 5067 O O . GLU B 1 223 ? 60.48336 97.15347 43.05398 1.000 26.04014 220 GLU B O 1
ATOM 5073 N N . ILE B 1 224 ? 62.05578 95.66765 43.66744 1.000 24.01688 221 ILE B N 1
ATOM 5074 C CA . ILE B 1 224 ? 61.27853 94.54586 43.15426 1.000 19.66848 221 ILE B CA 1
ATOM 5075 C C . ILE B 1 224 ? 60.04398 94.32158 44.01939 1.000 22.87358 221 ILE B C 1
ATOM 5076 O O . ILE B 1 224 ? 58.92940 94.12956 43.50966 1.000 19.71197 221 ILE B O 1
ATOM 5081 N N . GLU B 1 225 ? 60.22380 94.32489 45.34544 1.000 24.42535 222 GLU B N 1
ATOM 5082 C CA . GLU B 1 225 ? 59.07513 94.16751 46.22762 1.000 26.53447 222 GLU B CA 1
ATOM 5083 C C . GLU B 1 225 ? 58.08136 95.31039 46.02907 1.000 24.30724 222 GLU B C 1
ATOM 5084 O O . GLU B 1 225 ? 56.86243 95.08673 46.00895 1.000 21.10302 222 GLU B O 1
ATOM 5090 N N . LYS B 1 226 ? 58.58871 96.53830 45.86755 1.000 24.47068 223 LYS B N 1
ATOM 5091 C CA . LYS B 1 226 ? 57.70346 97.67713 45.62607 1.000 26.74415 223 LYS B CA 1
ATOM 5092 C C . LYS B 1 226 ? 56.87413 97.46658 44.36395 1.000 25.09585 223 LYS B C 1
ATOM 5093 O O . LYS B 1 226 ? 55.66258 97.70210 44.37759 1.000 21.79987 223 LYS B O 1
ATOM 5115 N N . ARG B 1 229 ? 54.12681 94.67078 44.95931 1.000 18.78207 226 ARG B N 1
ATOM 5116 C CA . ARG B 1 229 ? 52.95520 95.12777 45.69447 1.000 19.21702 226 ARG B CA 1
ATOM 5117 C C . ARG B 1 229 ? 52.10259 96.06714 44.85192 1.000 22.70798 226 ARG B C 1
ATOM 5118 O O . ARG B 1 229 ? 50.87205 96.03397 44.93508 1.000 20.00211 226 ARG B O 1
ATOM 5126 N N . SER B 1 230 ? 52.73331 96.89417 44.01765 1.000 19.62359 227 SER B N 1
ATOM 5127 C CA . SER B 1 230 ? 51.96307 97.78635 43.15458 1.000 20.87365 227 SER B CA 1
ATOM 5128 C C . SER B 1 230 ? 51.15642 96.99716 42.12880 1.000 20.45286 227 SER B C 1
ATOM 5129 O O . SER B 1 230 ? 49.97780 97.29219 41.88406 1.000 18.20357 227 SER B O 1
ATOM 5132 N N . LEU B 1 231 ? 51.78934 96.01514 41.49467 1.000 16.42260 228 LEU B N 1
ATOM 5133 C CA . LEU B 1 231 ? 51.07295 95.20153 40.50838 1.000 15.98855 228 LEU B CA 1
ATOM 5134 C C . LEU B 1 231 ? 49.95949 94.40501 41.17177 1.000 19.42940 228 LEU B C 1
ATOM 5135 O O . LEU B 1 231 ? 48.84989 94.32067 40.63994 1.000 17.57423 228 LEU B O 1
ATOM 5140 N N . ALA B 1 232 ? 50.22914 93.84207 42.35321 1.000 17.57441 229 ALA B N 1
ATOM 5141 C CA . ALA B 1 232 ? 49.18613 93.11246 43.05943 1.000 19.91432 229 ALA B CA 1
ATOM 5142 C C . ALA B 1 232 ? 48.01103 94.02218 43.41056 1.000 18.80625 229 ALA B C 1
ATOM 5143 O O . ALA B 1 232 ? 46.85107 93.60897 43.29516 1.000 17.60896 229 ALA B O 1
ATOM 5145 N N . ALA B 1 233 ? 48.29039 95.26229 43.83751 1.000 16.88141 230 ALA B N 1
ATOM 5146 C CA . ALA B 1 233 ? 47.21235 96.19485 44.16901 1.000 19.81371 230 ALA B CA 1
ATOM 5147 C C . ALA B 1 233 ? 46.34979 96.52017 42.94737 1.000 18.39137 230 ALA B C 1
ATOM 5148 O O . ALA B 1 233 ? 45.12973 96.68239 43.07420 1.000 21.48658 230 ALA B O 1
ATOM 5150 N N . GLY B 1 234 ? 46.95735 96.64486 41.76601 1.000 18.01317 231 GLY B N 1
ATOM 5151 C CA . GLY B 1 234 ? 46.15561 96.86167 40.57047 1.000 19.41136 231 GLY B CA 1
ATOM 5152 C C . GLY B 1 234 ? 45.33325 95.64081 40.19081 1.000 20.75369 231 GLY B C 1
ATOM 5153 O O . GLY B 1 234 ? 44.14524 95.75077 39.86349 1.000 16.97842 231 GLY B O 1
ATOM 5154 N N . ILE B 1 235 ? 45.96120 94.46020 40.20776 1.000 16.96705 232 ILE B N 1
ATOM 5155 C CA . ILE B 1 235 ? 45.23398 93.21988 39.94830 1.000 16.25139 232 ILE B CA 1
ATOM 5156 C C . ILE B 1 235 ? 44.04016 93.09301 40.89273 1.000 17.23697 232 ILE B C 1
ATOM 5157 O O . ILE B 1 235 ? 42.93693 92.70131 40.48815 1.000 17.94659 232 ILE B O 1
ATOM 5170 N N . LEU B 1 237 ? 42.43712 95.44132 42.59031 1.000 18.38939 234 LEU B N 1
ATOM 5171 C CA . LEU B 1 237 ? 41.40732 96.45084 42.34094 1.000 19.63744 234 LEU B CA 1
ATOM 5172 C C . LEU B 1 237 ? 40.46726 96.00509 41.22902 1.000 18.99022 234 LEU B C 1
ATOM 5173 O O . LEU B 1 237 ? 39.29391 96.39699 41.20657 1.000 20.73167 234 LEU B O 1
ATOM 5186 N N . GLN B 1 239 ? 39.38237 92.96422 40.73012 1.000 15.78303 236 GLN B N 1
ATOM 5187 C CA . GLN B 1 239 ? 38.58497 91.79328 41.08015 1.000 16.46570 236 GLN B CA 1
ATOM 5188 C C . GLN B 1 239 ? 37.13138 92.16829 41.36837 1.000 15.65649 236 GLN B C 1
ATOM 5189 O O . GLN B 1 239 ? 36.86324 93.07581 42.15652 1.000 20.76652 236 GLN B O 1
ATOM 5195 N N . VAL B 1 240 ? 36.19071 91.43520 40.76587 1.000 17.76224 237 VAL B N 1
ATOM 5196 C CA . VAL B 1 240 ? 34.78177 91.59912 41.12903 1.000 17.47808 237 VAL B CA 1
ATOM 5197 C C . VAL B 1 240 ? 34.58259 91.14310 42.56488 1.000 22.14078 237 VAL B C 1
ATOM 5198 O O . VAL B 1 240 ? 34.87211 89.98716 42.90741 1.000 19.86957 237 VAL B O 1
ATOM 5202 N N . LYS B 1 241 ? 34.06677 92.04878 43.41324 1.000 20.45249 238 LYS B N 1
ATOM 5203 C CA . LYS B 1 241 ? 33.78454 91.75531 44.81844 1.000 22.12866 238 LYS B CA 1
ATOM 5204 C C . LYS B 1 241 ? 32.34988 92.18117 45.10218 1.000 28.65361 238 LYS B C 1
ATOM 5205 O O . LYS B 1 241 ? 32.10012 93.13849 45.82691 1.000 34.45174 238 LYS B O 1
ATOM 5211 N N . ASP B 1 242 ? 31.41325 91.48088 44.48166 1.000 28.28649 239 ASP B N 1
ATOM 5212 C CA . ASP B 1 242 ? 29.98604 91.69690 44.66219 1.000 29.88691 239 ASP B CA 1
ATOM 5213 C C . ASP B 1 242 ? 29.37575 90.31773 44.85206 1.000 22.12077 239 ASP B C 1
ATOM 5214 O O . ASP B 1 242 ? 29.23675 89.57286 43.87971 1.000 23.76538 239 ASP B O 1
ATOM 5219 N N . THR B 1 243 ? 29.00947 89.97708 46.09035 1.000 23.66958 240 THR B N 1
ATOM 5220 C CA . THR B 1 243 ? 28.52990 88.62059 46.32434 1.000 28.09189 240 THR B CA 1
ATOM 5221 C C . THR B 1 243 ? 27.21875 88.32019 45.61511 1.000 31.82859 240 THR B C 1
ATOM 5222 O O . THR B 1 243 ? 26.82894 87.15169 45.56397 1.000 32.98501 240 THR B O 1
ATOM 5226 N N . SER B 1 244 ? 26.51681 89.33121 45.08959 1.000 29.11888 241 SER B N 1
ATOM 5227 C CA . SER B 1 244 ? 25.29399 89.07765 44.33847 1.000 26.66294 241 SER B CA 1
ATOM 5228 C C . SER B 1 244 ? 25.55639 88.89490 42.85154 1.000 29.40506 241 SER B C 1
ATOM 5229 O O . SER B 1 244 ? 24.62934 88.54694 42.10908 1.000 33.63620 241 SER B O 1
ATOM 5232 N N . SER B 1 245 ? 26.78471 89.11145 42.40671 1.000 25.50577 242 SER B N 1
ATOM 5233 C CA . SER B 1 245 ? 27.08243 89.02161 40.98420 1.000 25.76204 242 SER B CA 1
ATOM 5234 C C . SER B 1 245 ? 27.36299 87.57496 40.56117 1.000 28.09009 242 SER B C 1
ATOM 5235 O O . SER B 1 245 ? 28.05365 86.84145 41.27234 1.000 25.02324 242 SER B O 1
ATOM 5238 N N . PRO B 1 246 ? 26.86672 87.15066 39.39085 1.000 27.64284 243 PRO B N 1
ATOM 5239 C CA . PRO B 1 246 ? 27.28486 85.84970 38.84143 1.000 26.30311 243 PRO B CA 1
ATOM 5240 C C . PRO B 1 246 ? 28.78552 85.66389 38.76242 1.000 27.20794 243 PRO B C 1
ATOM 5241 O O . PRO B 1 246 ? 29.26678 84.53433 38.94028 1.000 25.49669 243 PRO B O 1
ATOM 5245 N N . VAL B 1 247 ? 29.54274 86.72577 38.48713 1.000 21.86530 244 VAL B N 1
ATOM 5246 C CA . VAL B 1 247 ? 30.98372 86.59084 38.31102 1.000 20.33287 244 VAL B CA 1
ATOM 5247 C C . VAL B 1 247 ? 31.77028 87.12318 39.50661 1.000 19.67317 244 VAL B C 1
ATOM 5248 O O . VAL B 1 247 ? 32.92980 87.54839 39.35837 1.000 19.66207 244 VAL B O 1
ATOM 5252 N N . ASN B 1 248 ? 31.15213 87.08006 40.68578 1.000 19.63679 245 ASN B N 1
ATOM 5253 C CA . ASN B 1 248 ? 31.84870 87.35320 41.94381 1.000 20.34098 245 ASN B CA 1
ATOM 5254 C C . ASN B 1 248 ? 33.16160 86.58444 41.99499 1.000 18.06403 245 ASN B C 1
ATOM 5255 O O . ASN B 1 248 ? 33.20129 85.38502 41.70822 1.000 20.94634 245 ASN B O 1
ATOM 5260 N N . GLY B 1 249 ? 34.22899 87.27503 42.38607 1.000 16.50832 246 GLY B N 1
ATOM 5261 C CA . GLY B 1 249 ? 35.54112 86.66997 42.48430 1.000 16.52716 246 GLY B CA 1
ATOM 5262 C C . GLY B 1 249 ? 36.39634 86.77402 41.23705 1.000 17.45907 246 GLY B C 1
ATOM 5263 O O . GLY B 1 249 ? 37.61865 86.57759 41.32423 1.000 17.23081 246 GLY B O 1
ATOM 5264 N N . ALA B 1 250 ? 35.82372 87.13670 40.08623 1.000 16.90301 247 ALA B N 1
ATOM 5265 C CA . ALA B 1 250 ? 36.60634 87.12581 38.86036 1.000 15.91000 247 ALA B CA 1
ATOM 5266 C C . ALA B 1 250 ? 37.65420 88.23346 38.86797 1.000 15.45044 247 ALA B C 1
ATOM 5267 O O . ALA B 1 250 ? 37.36632 89.36740 39.23105 1.000 18.19504 247 ALA B O 1
ATOM 5269 N N . PHE B 1 251 ? 38.86985 87.90756 38.43193 1.000 15.34768 248 PHE B N 1
ATOM 5270 C CA . PHE B 1 251 ? 39.88582 88.93801 38.17337 1.000 15.20659 248 PHE B CA 1
ATOM 5271 C C . PHE B 1 251 ? 39.67845 89.45554 36.75274 1.000 16.17514 248 PHE B C 1
ATOM 5272 O O . PHE B 1 251 ? 39.95983 88.74385 35.78037 1.000 16.70205 248 PHE B O 1
ATOM 5280 N N . LEU B 1 252 ? 39.14407 90.67238 36.61633 1.000 15.56736 249 LEU B N 1
ATOM 5281 C CA . LEU B 1 252 ? 38.98181 91.22738 35.27195 1.000 14.97605 249 LEU B CA 1
ATOM 5282 C C . LEU B 1 252 ? 40.33795 91.34744 34.58438 1.000 18.58888 249 LEU B C 1
ATOM 5283 O O . LEU B 1 252 ? 41.38575 91.50836 35.22323 1.000 17.21761 249 LEU B O 1
ATOM 5288 N N . SER B 1 253 ? 40.31177 91.28397 33.25627 1.000 15.18042 250 SER B N 1
ATOM 5289 C CA . SER B 1 253 ? 41.53807 91.27628 32.45244 1.000 15.70082 250 SER B CA 1
ATOM 5290 C C . SER B 1 253 ? 41.95110 92.67359 32.00540 1.000 16.32590 250 SER B C 1
ATOM 5291 O O . SER B 1 253 ? 43.13514 93.00169 32.01026 1.000 18.85635 250 SER B O 1
ATOM 5294 N N . TRP B 1 254 ? 40.98920 93.52057 31.66587 1.000 15.86936 251 TRP B N 1
ATOM 5295 C CA . TRP B 1 254 ? 41.29487 94.79289 31.04369 1.000 17.68872 251 TRP B CA 1
ATOM 5296 C C . TRP B 1 254 ? 40.03683 95.63922 31.10125 1.000 19.22165 251 TRP B C 1
ATOM 5297 O O . TRP B 1 254 ? 39.01031 95.25227 30.53813 1.000 19.68659 251 TRP B O 1
ATOM 5308 N N . GLN B 1 255 ? 40.10894 96.78759 31.77761 1.000 19.52494 252 GLN B N 1
ATOM 5309 C CA . GLN B 1 255 ? 38.96664 97.68364 31.89658 1.000 23.77751 252 GLN B CA 1
ATOM 5310 C C . GLN B 1 255 ? 37.79303 96.89836 32.46257 1.000 21.78142 252 GLN B C 1
ATOM 5311 O O . GLN B 1 255 ? 37.90533 96.33583 33.54742 1.000 21.28275 252 GLN B O 1
ATOM 5317 N N . ASN B 1 256 ? 36.67057 96.84535 31.74798 1.000 22.06537 253 ASN B N 1
ATOM 5318 C CA . ASN B 1 256 ? 35.51642 96.09360 32.22640 1.000 21.58146 253 ASN B CA 1
ATOM 5319 C C . ASN B 1 256 ? 35.39874 94.72204 31.58108 1.000 20.29665 253 ASN B C 1
ATOM 5320 O O . ASN B 1 256 ? 34.30001 94.15438 31.57894 1.000 21.40499 253 ASN B O 1
ATOM 5325 N N . LEU B 1 257 ? 36.49715 94.18684 31.03700 1.000 19.75417 254 LEU B N 1
ATOM 5326 C CA . LEU B 1 257 ? 36.50232 92.95402 30.25156 1.000 16.86926 254 LEU B CA 1
ATOM 5327 C C . LEU B 1 257 ? 37.24060 91.84180 30.98610 1.000 19.77024 254 LEU B C 1
ATOM 5328 O O . LEU B 1 257 ? 38.30890 92.06628 31.56187 1.000 18.69520 254 LEU B O 1
ATOM 5333 N N . TRP B 1 258 ? 36.65978 90.64579 30.97959 1.000 18.20481 255 TRP B N 1
ATOM 5334 C CA . TRP B 1 258 ? 37.36421 89.43437 31.38364 1.000 16.63804 255 TRP B CA 1
ATOM 5335 C C . TRP B 1 258 ? 37.55587 88.54338 30.16316 1.000 18.53783 255 TRP B C 1
ATOM 5336 O O . TRP B 1 258 ? 36.63750 88.38977 29.36222 1.000 19.42761 255 TRP B O 1
ATOM 5347 N N . HIS B 1 259 ? 38.73016 87.93457 30.02804 1.000 16.66450 256 HIS B N 1
ATOM 5348 C CA . HIS B 1 259 ? 38.86908 86.81104 29.10602 1.000 16.14358 256 HIS B CA 1
ATOM 5349 C C . HIS B 1 259 ? 39.65172 85.71341 29.80947 1.000 15.12067 256 HIS B C 1
ATOM 5350 O O . HIS B 1 259 ? 40.57882 85.98957 30.57128 1.000 16.91717 256 HIS B O 1
ATOM 5357 N N . GLY B 1 260 ? 39.29205 84.47315 29.50360 1.000 16.81137 257 GLY B N 1
ATOM 5358 C CA . GLY B 1 260 ? 39.98959 83.34253 30.09365 1.000 16.22559 257 GLY B CA 1
ATOM 5359 C C . GLY B 1 260 ? 41.46147 83.26950 29.71991 1.000 14.53191 257 GLY B C 1
ATOM 5360 O O . GLY B 1 260 ? 42.30923 82.99320 30.57665 1.000 14.99748 257 GLY B O 1
ATOM 5361 N N . TYR B 1 261 ? 41.79456 83.51486 28.45086 1.000 15.71125 258 TYR B N 1
ATOM 5362 C CA . TYR B 1 261 ? 43.16619 83.24688 28.00510 1.000 15.65247 258 TYR B CA 1
ATOM 5363 C C . TYR B 1 261 ? 44.14538 84.10031 28.81382 1.000 17.36901 258 TYR B C 1
ATOM 5364 O O . TYR B 1 261 ? 43.89854 85.28114 29.06479 1.000 16.65342 258 TYR B O 1
ATOM 5373 N N . GLY B 1 262 ? 45.23116 83.47551 29.27867 1.000 13.83867 259 GLY B N 1
ATOM 5374 C CA . GLY B 1 262 ? 46.32918 84.16218 29.93266 1.000 15.67618 259 GLY B CA 1
ATOM 5375 C C . GLY B 1 262 ? 46.01130 84.81845 31.25965 1.000 14.47457 259 GLY B C 1
ATOM 5376 O O . GLY B 1 262 ? 46.84430 85.58668 31.75697 1.000 15.99436 259 GLY B O 1
ATOM 5377 N N . ASN B 1 263 ? 44.84374 84.53989 31.84085 1.000 15.26742 260 ASN B N 1
ATOM 5378 C CA . ASN B 1 263 ? 44.37378 85.27740 33.01104 1.000 13.93338 260 ASN B CA 1
ATOM 5379 C C . ASN B 1 263 ? 44.89476 84.59054 34.28010 1.000 13.45071 260 ASN B C 1
ATOM 5380 O O . ASN B 1 263 ? 44.18619 83.88596 35.00806 1.000 15.80062 260 ASN B O 1
ATOM 5385 N N . SER B 1 264 ? 46.19332 84.79578 34.51953 1.000 13.73169 261 SER B N 1
ATOM 5386 C CA . SER B 1 264 ? 46.91358 84.08612 35.57013 1.000 12.98673 261 SER B CA 1
ATOM 5387 C C . SER B 1 264 ? 46.94447 84.85558 36.88508 1.000 15.33660 261 SER B C 1
ATOM 5388 O O . SER B 1 264 ? 47.77075 84.52595 37.74106 1.000 14.78169 261 SER B O 1
ATOM 5391 N N . GLN B 1 265 ? 46.03944 85.83409 37.07269 1.000 14.23885 262 GLN B N 1
ATOM 5392 C CA . GLN B 1 265 ? 46.01592 86.63426 38.30637 1.000 13.97724 262 GLN B CA 1
ATOM 5393 C C . GLN B 1 265 ? 45.97361 85.78456 39.57724 1.000 15.33729 262 GLN B C 1
ATOM 5394 O O . GLN B 1 265 ? 46.74089 86.02659 40.51959 1.000 15.79279 262 GLN B O 1
ATOM 5400 N N . ALA B 1 266 ? 45.06436 84.80268 39.64105 1.000 15.18676 263 ALA B N 1
ATOM 5401 C CA . ALA B 1 266 ? 44.93177 84.02689 40.87502 1.000 15.41045 263 ALA B CA 1
ATOM 5402 C C . ALA B 1 266 ? 46.23047 83.28772 41.20643 1.000 14.92835 263 ALA B C 1
ATOM 5403 O O . ALA B 1 266 ? 46.72605 83.35186 42.34388 1.000 15.04799 263 ALA B O 1
ATOM 5405 N N . TYR B 1 267 ? 46.80513 82.59220 40.22732 1.000 12.95928 264 TYR B N 1
ATOM 5406 C CA . TYR B 1 267 ? 48.06200 81.89816 40.47740 1.000 12.98716 264 TYR B CA 1
ATOM 5407 C C . TYR B 1 267 ? 49.16500 82.88264 40.87669 1.000 14.93882 264 TYR B C 1
ATOM 5408 O O . TYR B 1 267 ? 49.91082 82.64496 41.82948 1.000 15.54803 264 TYR B O 1
ATOM 5417 N N . ALA B 1 268 ? 49.25962 84.00789 40.17085 1.000 14.59300 265 ALA B N 1
ATOM 5418 C CA . ALA B 1 268 ? 50.31314 84.97834 40.46495 1.000 14.76130 265 ALA B CA 1
ATOM 5419 C C . ALA B 1 268 ? 50.19101 85.51020 41.88565 1.000 15.32357 265 ALA B C 1
ATOM 5420 O O . ALA B 1 268 ? 51.20150 85.72371 42.57537 1.000 17.97615 265 ALA B O 1
ATOM 5422 N N . LEU B 1 269 ? 48.96030 85.74499 42.32974 1.000 14.95814 266 LEU B N 1
ATOM 5423 C CA . LEU B 1 269 ? 48.75658 86.23514 43.68606 1.000 17.48801 266 LEU B CA 1
ATOM 5424 C C . LEU B 1 269 ? 49.10535 85.17116 44.70950 1.000 15.38596 266 LEU B C 1
ATOM 5425 O O . LEU B 1 269 ? 49.56467 85.50274 45.80493 1.000 16.81978 266 LEU B O 1
ATOM 5430 N N . LEU B 1 270 ? 48.88313 83.88937 44.39288 1.000 15.66802 267 LEU B N 1
ATOM 5431 C CA . LEU B 1 270 ? 49.30502 82.86539 45.33972 1.000 17.95887 267 LEU B CA 1
ATOM 5432 C C . LEU B 1 270 ? 50.82284 82.81093 45.42762 1.000 17.57372 267 LEU B C 1
ATOM 5433 O O . LEU B 1 270 ? 51.38488 82.62975 46.51893 1.000 21.39123 267 LEU B O 1
ATOM 5438 N N . VAL B 1 271 ? 51.49626 82.90798 44.27726 1.000 18.31477 268 VAL B N 1
ATOM 5439 C CA . VAL B 1 271 ? 52.95289 82.86917 44.23869 1.000 20.57308 268 VAL B CA 1
ATOM 5440 C C . VAL B 1 271 ? 53.52341 84.08234 44.95188 1.000 22.23410 268 VAL B C 1
ATOM 5441 O O . VAL B 1 271 ? 54.38558 83.96341 45.82896 1.000 21.76404 268 VAL B O 1
ATOM 5445 N N . ALA B 1 272 ? 53.05342 85.26454 44.57521 1.000 19.15492 269 ALA B N 1
ATOM 5446 C CA . ALA B 1 272 ? 53.54674 86.49509 45.19283 1.000 21.17940 269 ALA B CA 1
ATOM 5447 C C . ALA B 1 272 ? 53.14614 86.56882 46.65689 1.000 24.67496 269 ALA B C 1
ATOM 5448 O O . ALA B 1 272 ? 53.93276 87.01368 47.50513 1.000 26.06285 269 ALA B O 1
ATOM 5450 N N . GLY B 1 273 ? 51.92314 86.14219 46.98008 1.000 18.00411 270 GLY B N 1
ATOM 5451 C CA . GLY B 1 273 ? 51.51462 86.14426 48.37496 1.000 20.34973 270 GLY B CA 1
ATOM 5452 C C . GLY B 1 273 ? 52.38532 85.24805 49.22871 1.000 24.02970 270 GLY B C 1
ATOM 5453 O O . GLY B 1 273 ? 52.70688 85.58344 50.37285 1.000 27.38188 270 GLY B O 1
ATOM 5454 N N . ASN B 1 274 ? 52.81062 84.11041 48.68332 1.000 21.77974 271 ASN B N 1
ATOM 5455 C CA . ASN B 1 274 ? 53.70568 83.26200 49.46144 1.000 22.45342 271 ASN B CA 1
ATOM 5456 C C . ASN B 1 274 ? 55.08620 83.89770 49.59324 1.000 27.64665 271 ASN B C 1
ATOM 5457 O O . ASN B 1 274 ? 55.67723 83.88515 50.68084 1.000 33.19660 271 ASN B O 1
ATOM 5462 N N . ARG B 1 275 ? 55.60498 84.46779 48.50377 1.000 25.21067 272 ARG B N 1
ATOM 5463 C CA . ARG B 1 275 ? 56.92457 85.09969 48.52520 1.000 26.32374 272 ARG B CA 1
ATOM 5464 C C . ARG B 1 275 ? 56.97942 86.23734 49.54221 1.000 30.40276 272 ARG B C 1
ATOM 5465 O O . ARG B 1 275 ? 57.95384 86.36293 50.29740 1.000 34.39695 272 ARG B O 1
ATOM 5473 N N . LEU B 1 276 ? 55.93733 87.06265 49.59166 1.000 26.23146 273 LEU B N 1
ATOM 5474 C CA . LEU B 1 276 ? 55.91685 88.22961 50.45968 1.000 29.65667 273 LEU B CA 1
ATOM 5475 C C . LEU B 1 276 ? 55.24101 87.97308 51.80151 1.000 40.04061 273 LEU B C 1
ATOM 5476 O O . LEU B 1 276 ? 55.24487 88.86976 52.65027 1.000 36.02557 273 LEU B O 1
ATOM 5481 N N . GLY B 1 277 ? 54.67021 86.78439 52.01557 1.000 28.35055 274 GLY B N 1
ATOM 5482 C CA . GLY B 1 277 ? 53.92676 86.50942 53.22997 1.000 37.33554 274 GLY B CA 1
ATOM 5483 C C . GLY B 1 277 ? 52.74730 87.44220 53.40285 1.000 34.47311 274 GLY B C 1
ATOM 5484 O O . GLY B 1 277 ? 52.52749 87.98590 54.48870 1.000 38.52001 274 GLY B O 1
ATOM 5485 N N . ASP B 1 278 ? 51.98535 87.64457 52.33359 1.000 29.49262 275 ASP B N 1
ATOM 5486 C CA . ASP B 1 278 ? 50.86961 88.58652 52.30615 1.000 29.36634 275 ASP B CA 1
ATOM 5487 C C . ASP B 1 278 ? 49.57925 87.77864 52.20556 1.000 31.40620 275 ASP B C 1
ATOM 5488 O O . ASP B 1 278 ? 49.23982 87.28001 51.12473 1.000 28.82072 275 ASP B O 1
ATOM 5493 N N . ARG B 1 279 ? 48.86094 87.66412 53.33533 1.000 29.64319 276 ARG B N 1
ATOM 5494 C CA . ARG B 1 279 ? 47.65207 86.84411 53.36607 1.000 25.81779 276 ARG B CA 1
ATOM 5495 C C . ARG B 1 279 ? 46.51374 87.47452 52.58182 1.000 27.95527 276 ARG B C 1
ATOM 5496 O O . ARG B 1 279 ? 45.61777 86.75527 52.13596 1.000 27.02982 276 ARG B O 1
ATOM 5504 N N . ASP B 1 280 ? 46.52171 88.79476 52.39498 1.000 28.18388 277 ASP B N 1
ATOM 5505 C CA . ASP B 1 280 ? 45.46036 89.41222 51.60342 1.000 26.74949 277 ASP B CA 1
ATOM 5506 C C . ASP B 1 280 ? 45.54146 88.99070 50.14047 1.000 22.12933 277 ASP B C 1
ATOM 5507 O O . ASP B 1 280 ? 44.51270 88.75806 49.49580 1.000 24.89029 277 ASP B O 1
ATOM 5520 N N . ILE B 1 282 ? 46.65342 86.09551 49.12128 1.000 20.56484 279 ILE B N 1
ATOM 5521 C CA . ILE B 1 282 ? 46.18036 84.70463 49.11435 1.000 20.07770 279 ILE B CA 1
ATOM 5522 C C . ILE B 1 282 ? 44.65922 84.66519 49.17029 1.000 21.13252 279 ILE B C 1
ATOM 5523 O O . ILE B 1 282 ? 44.00198 83.93168 48.41734 1.000 20.60157 279 ILE B O 1
ATOM 5528 N N . LYS B 1 283 ? 44.08256 85.45980 50.07330 1.000 21.56863 280 LYS B N 1
ATOM 5529 C CA . LYS B 1 283 ? 42.63266 85.52188 50.22309 1.000 21.36237 280 LYS B CA 1
ATOM 5530 C C . LYS B 1 283 ? 41.95612 85.92042 48.91005 1.000 21.48174 280 LYS B C 1
ATOM 5531 O O . LYS B 1 283 ? 40.94057 85.33413 48.51861 1.000 20.39941 280 LYS B O 1
ATOM 5537 N N . ALA B 1 284 ? 42.50123 86.91753 48.21973 1.000 18.07528 281 ALA B N 1
ATOM 5538 C CA . ALA B 1 284 ? 41.88934 87.34493 46.96250 1.000 18.67478 281 ALA B CA 1
ATOM 5539 C C . ALA B 1 284 ? 41.94687 86.24258 45.91688 1.000 18.56555 281 ALA B C 1
ATOM 5540 O O . ALA B 1 284 ? 40.96556 86.00923 45.20185 1.000 18.70310 281 ALA B O 1
ATOM 5542 N N . ALA B 1 285 ? 43.08186 85.54023 45.81662 1.000 16.87390 282 ALA B N 1
ATOM 5543 C CA . ALA B 1 285 ? 43.17647 84.42442 44.88351 1.000 17.45039 282 ALA B CA 1
ATOM 5544 C C . ALA B 1 285 ? 42.11808 83.36553 45.17616 1.000 17.43783 282 ALA B C 1
ATOM 5545 O O . ALA B 1 285 ? 41.45507 82.86345 44.26039 1.000 17.67854 282 ALA B O 1
ATOM 5547 N N . PHE B 1 286 ? 41.99198 82.96874 46.44512 1.000 17.34615 283 PHE B N 1
ATOM 5548 C CA . PHE B 1 286 ? 40.99507 81.96940 46.81167 1.000 16.12391 283 PHE B CA 1
ATOM 5549 C C . PHE B 1 286 ? 39.58527 82.45616 46.52960 1.000 19.35501 283 PHE B C 1
ATOM 5550 O O . PHE B 1 286 ? 38.70821 81.64921 46.20444 1.000 21.58506 283 PHE B O 1
ATOM 5558 N N . ASN B 1 287 ? 39.36157 83.76833 46.58324 1.000 17.13713 284 ASN B N 1
ATOM 5559 C CA . ASN B 1 287 ? 38.03143 84.28908 46.27014 1.000 20.27221 284 ASN B CA 1
ATOM 5560 C C . ASN B 1 287 ? 37.65837 83.96664 44.81943 1.000 19.85058 284 ASN B C 1
ATOM 5561 O O . ASN B 1 287 ? 36.52092 83.56124 44.54255 1.000 19.94316 284 ASN B O 1
ATOM 5566 N N . GLU B 1 288 ? 38.61319 84.08076 43.88158 1.000 16.85566 285 GLU B N 1
ATOM 5567 C CA . GLU B 1 288 ? 38.31176 83.65525 42.51533 1.000 14.65250 285 GLU B CA 1
ATOM 5568 C C . GLU B 1 288 ? 38.10465 82.14226 42.44120 1.000 18.85023 285 GLU B C 1
ATOM 5569 O O . GLU B 1 288 ? 37.14782 81.67163 41.82062 1.000 18.90285 285 GLU B O 1
ATOM 5575 N N . LEU B 1 289 ? 38.99802 81.36330 43.06704 1.000 17.37591 286 LEU B N 1
ATOM 5576 C CA . LEU B 1 289 ? 38.91831 79.90687 42.95736 1.000 19.56704 286 LEU B CA 1
ATOM 5577 C C . LEU B 1 289 ? 37.62086 79.36735 43.55089 1.000 20.83710 286 LEU B C 1
ATOM 5578 O O . LEU B 1 289 ? 37.04996 78.39914 43.03329 1.000 20.96469 286 LEU B O 1
ATOM 5583 N N . ASP B 1 290 ? 37.13748 79.96958 44.64601 1.000 18.66990 287 ASP B N 1
ATOM 5584 C CA . ASP B 1 290 ? 36.01774 79.38349 45.37094 1.000 20.50919 287 ASP B CA 1
ATOM 5585 C C . ASP B 1 290 ? 34.65593 79.77470 44.81527 1.000 23.64444 287 ASP B C 1
ATOM 5586 O O . ASP B 1 290 ? 33.64941 79.14387 45.16634 1.000 27.25733 287 ASP B O 1
ATOM 5591 N N . HIS B 1 291 ? 34.58663 80.81137 43.98545 1.000 20.06029 288 HIS B N 1
ATOM 5592 C CA . HIS B 1 291 ? 33.30585 81.31795 43.49882 1.000 20.76970 288 HIS B CA 1
ATOM 5593 C C . HIS B 1 291 ? 33.26850 81.33061 41.97838 1.000 22.26224 288 HIS B C 1
ATOM 5594 O O . HIS B 1 291 ? 32.39886 80.69541 41.37940 1.000 25.31521 288 HIS B O 1
ATOM 5601 N N . PHE B 1 292 ? 34.22313 82.00748 41.34694 1.000 19.06762 289 PHE B N 1
ATOM 5602 C CA . PHE B 1 292 ? 34.20044 82.18918 39.90205 1.000 18.66968 289 PHE B CA 1
ATOM 5603 C C . PHE B 1 292 ? 34.54389 80.89631 39.16196 1.000 20.16343 289 PHE B C 1
ATOM 5604 O O . PHE B 1 292 ? 33.90223 80.56734 38.15806 1.000 23.34936 289 PHE B O 1
ATOM 5612 N N . HIS B 1 293 ? 35.53329 80.13448 39.63724 1.000 18.41995 290 HIS B N 1
ATOM 5613 C CA . HIS B 1 293 ? 35.85013 78.88234 38.94854 1.000 22.96463 290 HIS B CA 1
ATOM 5614 C C . HIS B 1 293 ? 34.69733 77.89398 38.95343 1.000 24.02351 290 HIS B C 1
ATOM 5615 O O . HIS B 1 293 ? 34.41760 77.30369 37.89420 1.000 23.85865 290 HIS B O 1
ATOM 5622 N N . PRO B 1 294 ? 34.00429 77.64059 40.07437 1.000 25.80342 291 PRO B N 1
ATOM 5623 C CA . PRO B 1 294 ? 32.82797 76.76333 39.99453 1.000 28.71762 291 PRO B CA 1
ATOM 5624 C C . PRO B 1 294 ? 31.76996 77.27621 39.04041 1.000 28.19480 291 PRO B C 1
ATOM 5625 O O . PRO B 1 294 ? 31.14142 76.47650 38.33401 1.000 32.67448 291 PRO B O 1
ATOM 5629 N N . TRP B 1 295 ? 31.55083 78.59470 39.00412 1.000 25.22077 292 TRP B N 1
ATOM 5630 C CA . TRP B 1 295 ? 30.57630 79.17061 38.08115 1.000 30.47210 292 TRP B CA 1
ATOM 5631 C C . TRP B 1 295 ? 30.97225 78.91295 36.63137 1.000 29.45458 292 TRP B C 1
ATOM 5632 O O . TRP B 1 295 ? 30.14496 78.47756 35.82259 1.000 32.34138 292 TRP B O 1
ATOM 5643 N N . LEU B 1 296 ? 32.23086 79.18947 36.28138 1.000 27.03327 293 LEU B N 1
ATOM 5644 C CA . LEU B 1 296 ? 32.68527 78.96308 34.91044 1.000 24.80310 293 LEU B CA 1
ATOM 5645 C C . LEU B 1 296 ? 32.44957 77.53085 34.49493 1.000 32.74656 293 LEU B C 1
ATOM 5646 O O . LEU B 1 296 ? 31.95042 77.26169 33.39770 1.000 34.03246 293 LEU B O 1
ATOM 5651 N N . ILE B 1 297 ? 32.81557 76.59310 35.36339 1.000 27.21961 294 ILE B N 1
ATOM 5652 C CA . ILE B 1 297 ? 32.71892 75.18842 35.02290 1.000 37.70567 294 ILE B CA 1
ATOM 5653 C C . ILE B 1 297 ? 31.27116 74.78433 34.76520 1.000 52.65632 294 ILE B C 1
ATOM 5654 O O . ILE B 1 297 ? 31.02276 73.84625 34.00500 1.000 41.50496 294 ILE B O 1
ATOM 5659 N N . SER B 1 298 ? 30.29873 75.51087 35.32927 1.000 44.79057 295 SER B N 1
ATOM 5660 C CA . SER B 1 298 ? 28.89030 75.23141 35.06417 1.000 38.64228 295 SER B CA 1
ATOM 5661 C C . SER B 1 298 ? 28.33148 75.97241 33.85270 1.000 45.05913 295 SER B C 1
ATOM 5662 O O . SER B 1 298 ? 27.22993 75.64514 33.40253 1.000 54.08179 295 SER B O 1
ATOM 5665 N N . ASN B 1 299 ? 29.02697 76.98316 33.34500 1.000 44.85797 296 ASN B N 1
ATOM 5666 C CA . ASN B 1 299 ? 28.71696 77.54375 32.03739 1.000 48.03107 296 ASN B CA 1
ATOM 5667 C C . ASN B 1 299 ? 29.32443 76.72783 30.90696 1.000 34.51353 296 ASN B C 1
ATOM 5668 O O . ASN B 1 299 ? 29.13725 77.10301 29.74075 1.000 39.10105 296 ASN B O 1
ATOM 5673 N N . GLY B 1 300 ? 30.08232 75.66961 31.22081 1.000 36.51490 297 GLY B N 1
ATOM 5674 C CA . GLY B 1 300 ? 30.88313 74.99299 30.21490 1.000 34.23223 297 GLY B CA 1
ATOM 5675 C C . GLY B 1 300 ? 32.12873 75.75336 29.80767 1.000 27.68553 297 GLY B C 1
ATOM 5676 O O . GLY B 1 300 ? 32.63955 75.55039 28.69701 1.000 25.75917 297 GLY B O 1
ATOM 5677 N N . LEU B 1 301 ? 32.63453 76.61133 30.70227 1.000 22.33933 298 LEU B N 1
ATOM 5678 C CA . LEU B 1 301 ? 33.67583 77.61012 30.48596 1.000 19.33276 298 LEU B CA 1
ATOM 5679 C C . LEU B 1 301 ? 33.22003 78.71248 29.53448 1.000 22.90962 298 LEU B C 1
ATOM 5680 O O . LEU B 1 301 ? 32.16028 78.61229 28.90271 1.000 24.31959 298 LEU B O 1
ATOM 5685 N N . LEU B 1 302 ? 34.00787 79.78450 29.46047 1.000 20.70619 299 LEU B N 1
ATOM 5686 C CA . LEU B 1 302 ? 33.69046 80.93504 28.62594 1.000 21.19217 299 LEU B CA 1
ATOM 5687 C C . LEU B 1 302 ? 34.96270 81.47692 27.99360 1.000 19.27967 299 LEU B C 1
ATOM 5688 O O . LEU B 1 302 ? 36.07624 81.25486 28.48159 1.000 19.10642 299 LEU B O 1
ATOM 5693 N N . ASN B 1 303 ? 34.76796 82.20531 26.89088 1.000 19.12680 300 ASN B N 1
ATOM 5694 C CA . ASN B 1 303 ? 35.84476 82.92459 26.21885 1.000 20.52225 300 ASN B CA 1
ATOM 5695 C C . ASN B 1 303 ? 36.06433 84.29789 26.85454 1.000 20.56107 300 ASN B C 1
ATOM 5696 O O . ASN B 1 303 ? 37.17523 84.60267 27.29461 1.000 18.43101 300 ASN B O 1
ATOM 5701 N N . GLU B 1 304 ? 35.02962 85.14390 26.88596 1.000 23.29673 301 GLU B N 1
ATOM 5702 C CA . GLU B 1 304 ? 35.16863 86.46982 27.48801 1.000 21.43591 301 GLU B CA 1
ATOM 5703 C C . GLU B 1 304 ? 33.80290 86.98785 27.93294 1.000 18.50471 301 GLU B C 1
ATOM 5704 O O . GLU B 1 304 ? 32.75169 86.46121 27.54761 1.000 25.09275 301 GLU B O 1
ATOM 5710 N N . PHE B 1 305 ? 33.82517 88.04299 28.74911 1.000 21.47166 302 PHE B N 1
ATOM 5711 C CA . PHE B 1 305 ? 32.60275 88.77395 29.06494 1.000 22.63602 302 PHE B CA 1
ATOM 5712 C C . PHE B 1 305 ? 32.96523 90.19807 29.47049 1.000 24.37017 302 PHE B C 1
ATOM 5713 O O . PHE B 1 305 ? 34.11364 90.50061 29.80599 1.000 20.81954 302 PHE B O 1
ATOM 5721 N N . THR B 1 306 ? 31.95430 91.06028 29.48203 1.000 23.00661 303 THR B N 1
ATOM 5722 C CA . THR B 1 306 ? 32.10597 92.41997 29.97166 1.000 25.18072 303 THR B CA 1
ATOM 5723 C C . THR B 1 306 ? 31.05062 92.70936 31.02755 1.000 24.26556 303 THR B C 1
ATOM 5724 O O . THR B 1 306 ? 29.95283 92.14789 31.00668 1.000 23.87903 303 THR B O 1
ATOM 5728 N N . VAL B 1 307 ? 31.38406 93.62309 31.93570 1.000 24.22567 304 VAL B N 1
ATOM 5729 C CA . VAL B 1 307 ? 30.52478 93.95573 33.05853 1.000 23.20958 304 VAL B CA 1
ATOM 5730 C C . VAL B 1 307 ? 30.33176 95.46649 33.11721 1.000 24.72624 304 VAL B C 1
ATOM 5731 O O . VAL B 1 307 ? 31.08883 96.24510 32.52694 1.000 25.34330 304 VAL B O 1
ATOM 5735 N N . ARG B 1 308 ? 29.29147 95.86794 33.83483 1.000 25.38127 305 ARG B N 1
ATOM 5736 C CA . ARG B 1 308 ? 29.13149 97.24662 34.26495 1.000 26.09319 305 ARG B CA 1
ATOM 5737 C C . ARG B 1 308 ? 28.95023 97.25112 35.77667 1.000 28.25699 305 ARG B C 1
ATOM 5738 O O . ARG B 1 308 ? 28.55728 96.25059 36.37663 1.000 27.34526 305 ARG B O 1
ATOM 5746 N N . GLN B 1 309 ? 29.25723 98.38250 36.39391 1.000 28.48983 306 GLN B N 1
ATOM 5747 C CA . GLN B 1 309 ? 29.16806 98.50053 37.83898 1.000 26.82510 306 GLN B CA 1
ATOM 5748 C C . GLN B 1 309 ? 28.41468 99.77484 38.18556 1.000 31.14388 306 GLN B C 1
ATOM 5749 O O . GLN B 1 309 ? 28.67502 100.83783 37.60824 1.000 29.83191 306 GLN B O 1
ATOM 5755 N N . GLN B 1 310 ? 27.46666 99.65649 39.11199 1.000 28.77592 307 GLN B N 1
ATOM 5756 C CA . GLN B 1 310 ? 26.65522 100.77338 39.57453 1.000 35.83757 307 GLN B CA 1
ATOM 5757 C C . GLN B 1 310 ? 26.68735 100.70477 41.08969 1.000 34.29891 307 GLN B C 1
ATOM 5758 O O . GLN B 1 310 ? 26.07638 99.80991 41.68021 1.000 33.67090 307 GLN B O 1
ATOM 5764 N N . GLY B 1 311 ? 27.43505 101.60924 41.70603 1.000 36.82636 308 GLY B N 1
ATOM 5765 C CA . GLY B 1 311 ? 27.65401 101.51504 43.14078 1.000 34.40978 308 GLY B CA 1
ATOM 5766 C C . GLY B 1 311 ? 28.46082 100.26891 43.43246 1.000 31.91894 308 GLY B C 1
ATOM 5767 O O . GLY B 1 311 ? 29.58222 100.09647 42.94036 1.000 32.00391 308 GLY B O 1
ATOM 5768 N N . GLU B 1 312 ? 27.90119 99.35760 44.21989 1.000 33.04365 309 GLU B N 1
ATOM 5769 C CA . GLU B 1 312 ? 28.59578 98.10732 44.49412 1.000 40.18737 309 GLU B CA 1
ATOM 5770 C C . GLU B 1 312 ? 28.15490 96.96725 43.59132 1.000 33.97459 309 GLU B C 1
ATOM 5771 O O . GLU B 1 312 ? 28.75348 95.88959 43.65386 1.000 33.92294 309 GLU B O 1
ATOM 5777 N N . LYS B 1 313 ? 27.13079 97.17882 42.76181 1.000 30.34024 310 LYS B N 1
ATOM 5778 C CA . LYS B 1 313 ? 26.49558 96.10354 42.00676 1.000 33.99254 310 LYS B CA 1
ATOM 5779 C C . LYS B 1 313 ? 27.19361 95.93920 40.65914 1.000 30.16846 310 LYS B C 1
ATOM 5780 O O . LYS B 1 313 ? 27.27938 96.90015 39.88749 1.000 32.29491 310 LYS B O 1
ATOM 5786 N N . VAL B 1 314 ? 27.67472 94.72799 40.38056 1.000 29.84482 311 VAL B N 1
ATOM 5787 C CA . VAL B 1 314 ? 28.37063 94.39438 39.13884 1.000 27.80754 311 VAL B CA 1
ATOM 5788 C C . VAL B 1 314 ? 27.46440 93.45819 38.35974 1.000 34.48962 311 VAL B C 1
ATOM 5789 O O . VAL B 1 314 ? 27.09923 92.38632 38.85338 1.000 33.89645 311 VAL B O 1
ATOM 5793 N N . THR B 1 315 ? 27.08576 93.86055 37.15219 1.000 31.65151 312 THR B N 1
ATOM 5794 C CA . THR B 1 315 ? 26.19818 93.05721 36.32862 1.000 29.04769 312 THR B CA 1
ATOM 5795 C C . THR B 1 315 ? 26.85436 92.81481 34.98105 1.000 32.97760 312 THR B C 1
ATOM 5796 O O . THR B 1 315 ? 27.67075 93.61869 34.51588 1.000 28.75886 312 THR B O 1
ATOM 5800 N N . LEU B 1 316 ? 26.51149 91.68183 34.37664 1.000 28.50714 313 LEU B N 1
ATOM 5801 C CA . LEU B 1 316 ? 27.07150 91.29750 33.09202 1.000 27.69759 313 LEU B CA 1
ATOM 5802 C C . LEU B 1 316 ? 26.42834 92.09520 31.96952 1.000 29.17256 313 LEU B C 1
ATOM 5803 O O . LEU B 1 316 ? 25.19870 92.18552 31.89039 1.000 31.42833 313 LEU B O 1
ATOM 5808 N N . ILE B 1 317 ? 27.26033 92.64784 31.08674 1.000 29.33582 314 ILE B N 1
ATOM 5809 C CA . ILE B 1 317 ? 26.74979 93.25401 29.86083 1.000 31.69228 314 ILE B CA 1
ATOM 5810 C C . ILE B 1 317 ? 26.50255 92.19273 28.80299 1.000 30.52840 314 ILE B C 1
ATOM 5811 O O . ILE B 1 317 ? 25.41708 92.12322 28.21554 1.000 32.93376 314 ILE B O 1
ATOM 5816 N N . GLU B 1 318 ? 27.50967 91.37032 28.53277 1.000 30.43238 315 GLU B N 1
ATOM 5817 C CA . GLU B 1 318 ? 27.42684 90.34370 27.50566 1.000 32.61094 315 GLU B CA 1
ATOM 5818 C C . GLU B 1 318 ? 28.52045 89.32396 27.77738 1.000 28.74350 315 GLU B C 1
ATOM 5819 O O . GLU B 1 318 ? 29.48764 89.59983 28.49394 1.000 28.84799 315 GLU B O 1
ATOM 5825 N N . GLN B 1 319 ? 28.35565 88.13654 27.20276 1.000 30.87904 316 GLN B N 1
ATOM 5826 C CA . GLN B 1 319 ? 29.35949 87.10004 27.36251 1.000 28.61732 316 GLN B CA 1
ATOM 5827 C C . GLN B 1 319 ? 29.45697 86.29089 26.07622 1.000 25.45821 316 GLN B C 1
ATOM 5828 O O . GLN B 1 319 ? 28.51382 86.22598 25.28564 1.000 29.68587 316 GLN B O 1
ATOM 5834 N N . LYS B 1 320 ? 30.62965 85.69515 25.87226 1.000 26.73646 317 LYS B N 1
ATOM 5835 C CA . LYS B 1 320 ? 30.91461 84.85524 24.71293 1.000 25.31189 317 LYS B CA 1
ATOM 5836 C C . LYS B 1 320 ? 31.44476 83.51662 25.20219 1.000 23.50737 317 LYS B C 1
ATOM 5837 O O . LYS B 1 320 ? 32.45948 83.46717 25.90257 1.000 22.47399 317 LYS B O 1
ATOM 5843 N N . LYS B 1 321 ? 30.74487 82.43071 24.84724 1.000 23.50978 318 LYS B N 1
ATOM 5844 C CA . LYS B 1 321 ? 31.23064 81.11348 25.24469 1.000 23.38470 318 LYS B CA 1
ATOM 5845 C C . LYS B 1 321 ? 32.39298 80.63889 24.37626 1.000 24.87848 318 LYS B C 1
ATOM 5846 O O . LYS B 1 321 ? 33.21353 79.83913 24.83199 1.000 22.85577 318 LYS B O 1
ATOM 5852 N N . PHE B 1 322 ? 32.46876 81.11039 23.13254 1.000 23.92986 319 PHE B N 1
ATOM 5853 C CA . PHE B 1 322 ? 33.43525 80.64839 22.14371 1.000 22.28757 319 PHE B CA 1
ATOM 5854 C C . PHE B 1 322 ? 34.22592 81.84684 21.62520 1.000 23.33956 319 PHE B C 1
ATOM 5855 O O . PHE B 1 322 ? 33.76104 82.98751 21.72709 1.000 22.07383 319 PHE B O 1
ATOM 5863 N N . SER B 1 323 ? 35.41546 81.60649 21.05131 1.000 23.66210 320 SER B N 1
ATOM 5864 C CA . SER B 1 323 ? 36.08083 80.30120 20.95488 1.000 22.08090 320 SER B CA 1
ATOM 5865 C C . SER B 1 323 ? 36.81832 79.97856 22.23461 1.000 19.07849 320 SER B C 1
ATOM 5866 O O . SER B 1 323 ? 37.26425 80.88217 22.94937 1.000 20.90209 320 SER B O 1
ATOM 5869 N N . GLN B 1 324 ? 36.95205 78.68750 22.53940 1.000 18.87744 321 GLN B N 1
ATOM 5870 C CA . GLN B 1 324 ? 37.72058 78.25437 23.70757 1.000 15.27580 321 GLN B CA 1
ATOM 5871 C C . GLN B 1 324 ? 39.04276 77.65883 23.24487 1.000 16.89872 321 GLN B C 1
ATOM 5872 O O . GLN B 1 324 ? 39.07361 76.90943 22.26401 1.000 17.90210 321 GLN B O 1
ATOM 5878 N N . ILE B 1 325 ? 40.12508 77.97688 23.96662 1.000 15.73923 322 ILE B N 1
ATOM 5879 C CA . ILE B 1 325 ? 41.46886 77.58758 23.55753 1.000 14.67273 322 ILE B CA 1
ATOM 5880 C C . ILE B 1 325 ? 42.21876 77.06737 24.77088 1.000 14.11181 322 ILE B C 1
ATOM 5881 O O . ILE B 1 325 ? 41.85012 77.33830 25.91486 1.000 16.40800 322 ILE B O 1
ATOM 5886 N N . ALA B 1 326 ? 43.30188 76.33239 24.49917 1.000 14.47932 323 ALA B N 1
ATOM 5887 C CA . ALA B 1 326 ? 44.09190 75.71094 25.56945 1.000 12.40950 323 ALA B CA 1
ATOM 5888 C C . ALA B 1 326 ? 44.59884 76.72304 26.59230 1.000 13.60246 323 ALA B C 1
ATOM 5889 O O . ALA B 1 326 ? 44.73445 76.40621 27.78490 1.000 13.41904 323 ALA B O 1
ATOM 5891 N N . TYR B 1 327 ? 44.89363 77.93984 26.14594 1.000 13.10371 324 TYR B N 1
ATOM 5892 C CA . TYR B 1 327 ? 45.40701 78.99416 27.01919 1.000 12.48640 324 TYR B CA 1
ATOM 5893 C C . TYR B 1 327 ? 44.39320 79.46808 28.06183 1.000 15.18089 324 TYR B C 1
ATOM 5894 O O . TYR B 1 327 ? 44.79544 80.16389 29.01667 1.000 15.19775 324 TYR B O 1
ATOM 5903 N N . ILE B 1 328 ? 43.11092 79.10719 27.92914 1.000 13.08206 325 ILE B N 1
ATOM 5904 C CA . ILE B 1 328 ? 42.16435 79.32790 29.02844 1.000 11.76838 325 ILE B CA 1
ATOM 5905 C C . ILE B 1 328 ? 42.43301 78.33827 30.15818 1.000 16.39129 325 ILE B C 1
ATOM 5906 O O . ILE B 1 328 ? 42.32882 78.66902 31.34462 1.000 15.47561 325 ILE B O 1
ATOM 5911 N N . ILE B 1 329 ? 42.76187 77.09903 29.79855 1.000 12.86154 326 ILE B N 1
ATOM 5912 C CA . ILE B 1 329 ? 42.84959 76.02029 30.77680 1.000 15.12659 326 ILE B CA 1
ATOM 5913 C C . ILE B 1 329 ? 44.08068 76.17262 31.66122 1.000 16.02922 326 ILE B C 1
ATOM 5914 O O . ILE B 1 329 ? 44.01217 75.96764 32.87605 1.000 13.59733 326 ILE B O 1
ATOM 5919 N N . ARG B 1 330 ? 45.23836 76.47103 31.06777 1.000 13.54298 327 ARG B N 1
ATOM 5920 C CA . ARG B 1 330 ? 46.47713 76.37807 31.83504 1.000 13.87023 327 ARG B CA 1
ATOM 5921 C C . ARG B 1 330 ? 46.47615 77.26710 33.07815 1.000 14.04611 327 ARG B C 1
ATOM 5922 O O . ARG B 1 330 ? 46.82485 76.76749 34.16081 1.000 13.24661 327 ARG B O 1
ATOM 5930 N N . PRO B 1 331 ? 46.06767 78.53021 33.02071 1.000 12.70996 328 PRO B N 1
ATOM 5931 C CA . PRO B 1 331 ? 46.09106 79.35205 34.24789 1.000 13.67454 328 PRO B CA 1
ATOM 5932 C C . PRO B 1 331 ? 45.16471 78.81017 35.31495 1.000 15.67272 328 PRO B C 1
ATOM 5933 O O . PRO B 1 331 ? 45.49416 78.86334 36.50468 1.000 15.58982 328 PRO B O 1
ATOM 5945 N N . VAL B 1 333 ? 44.27299 75.62148 35.77808 1.000 12.42516 330 VAL B N 1
ATOM 5946 C CA . VAL B 1 333 ? 44.83961 74.39522 36.34900 1.000 14.11300 330 VAL B CA 1
ATOM 5947 C C . VAL B 1 333 ? 45.97840 74.72251 37.29368 1.000 15.06868 330 VAL B C 1
ATOM 5948 O O . VAL B 1 333 ? 46.06754 74.15322 38.38447 1.000 14.61279 330 VAL B O 1
ATOM 5952 N N . PHE B 1 334 ? 46.85487 75.65764 36.90968 1.000 13.09774 331 PHE B N 1
ATOM 5953 C CA . PHE B 1 334 ? 47.95055 76.02381 37.80358 1.000 15.71972 331 PHE B CA 1
ATOM 5954 C C . PHE B 1 334 ? 47.43697 76.60505 39.11959 1.000 13.33624 331 PHE B C 1
ATOM 5955 O O . PHE B 1 334 ? 47.91710 76.23096 40.19385 1.000 12.55788 331 PHE B O 1
ATOM 5963 N N . ALA B 1 335 ? 46.44558 77.49153 39.05570 1.000 13.57743 332 ALA B N 1
ATOM 5964 C CA . ALA B 1 335 ? 45.91069 78.08003 40.27722 1.000 11.94365 332 ALA B CA 1
ATOM 5965 C C . ALA B 1 335 ? 45.26980 77.02107 41.17820 1.000 14.28961 332 ALA B C 1
ATOM 5966 O O . ALA B 1 335 ? 45.46093 77.04513 42.39856 1.000 15.05971 332 ALA B O 1
ATOM 5968 N N . ASN B 1 336 ? 44.52357 76.07631 40.60030 1.000 13.21092 333 ASN B N 1
ATOM 5969 C CA . ASN B 1 336 ? 43.86183 75.07789 41.43948 1.000 13.88909 333 ASN B CA 1
ATOM 5970 C C . ASN B 1 336 ? 44.85438 74.10787 42.05325 1.000 12.64514 333 ASN B C 1
ATOM 5971 O O . ASN B 1 336 ? 44.69705 73.72096 43.21592 1.000 14.54453 333 ASN B O 1
ATOM 5976 N N . ILE B 1 337 ? 45.86067 73.66135 41.28695 1.000 14.41217 334 ILE B N 1
ATOM 5977 C CA . ILE B 1 337 ? 46.88951 72.81198 41.88946 1.000 13.00234 334 ILE B CA 1
ATOM 5978 C C . ILE B 1 337 ? 47.57818 73.54336 43.03334 1.000 17.01546 334 ILE B C 1
ATOM 5979 O O . ILE B 1 337 ? 47.80764 72.97149 44.10345 1.000 16.71873 334 ILE B O 1
ATOM 5984 N N . LYS B 1 338 ? 47.92791 74.81733 42.82608 1.000 14.69506 335 LYS B N 1
ATOM 5985 C CA . LYS B 1 338 ? 48.56436 75.58080 43.89580 1.000 17.40961 335 LYS B CA 1
ATOM 5986 C C . LYS B 1 338 ? 47.64690 75.71915 45.11225 1.000 17.23480 335 LYS B C 1
ATOM 5987 O O . LYS B 1 338 ? 48.09716 75.56454 46.25623 1.000 18.20931 335 LYS B O 1
ATOM 5993 N N . ALA B 1 339 ? 46.35459 75.95707 44.88699 1.000 16.41069 336 ALA B N 1
ATOM 5994 C CA . ALA B 1 339 ? 45.40531 76.04413 45.99914 1.000 16.57548 336 ALA B CA 1
ATOM 5995 C C . ALA B 1 339 ? 45.30255 74.72980 46.76878 1.000 17.42265 336 ALA B C 1
ATOM 5996 O O . ALA B 1 339 ? 45.15153 74.73589 47.99624 1.000 16.78853 336 ALA B O 1
ATOM 5998 N N . TRP B 1 340 ? 45.30397 73.60560 46.05033 1.000 15.73898 337 TRP B N 1
ATOM 5999 C CA . TRP B 1 340 ? 45.36983 72.29363 46.69858 1.000 15.50215 337 TRP B CA 1
ATOM 6000 C C . TRP B 1 340 ? 46.61736 72.15229 47.55923 1.000 16.62846 337 TRP B C 1
ATOM 6001 O O . TRP B 1 340 ? 46.55207 71.62591 48.67518 1.000 18.26651 337 TRP B O 1
ATOM 6012 N N . GLU B 1 341 ? 47.77832 72.54476 47.03002 1.000 15.59959 338 GLU B N 1
ATOM 6013 C CA . GLU B 1 341 ? 49.02303 72.42316 47.79427 1.000 19.11445 338 GLU B CA 1
ATOM 6014 C C . GLU B 1 341 ? 48.98028 73.25502 49.06805 1.000 20.50208 338 GLU B C 1
ATOM 6015 O O . GLU B 1 341 ? 49.46838 72.82125 50.11667 1.000 22.78938 338 GLU B O 1
ATOM 6021 N N . ILE B 1 342 ? 48.38109 74.44519 48.99848 1.000 18.75489 339 ILE B N 1
ATOM 6022 C CA . ILE B 1 342 ? 48.32038 75.32796 50.15984 1.000 18.32967 339 ILE B CA 1
ATOM 6023 C C . ILE B 1 342 ? 47.34668 74.79579 51.20606 1.000 18.83499 339 ILE B C 1
ATOM 6024 O O . ILE B 1 342 ? 47.64862 74.78696 52.40934 1.000 20.65366 339 ILE B O 1
ATOM 6029 N N . SER B 1 343 ? 46.15489 74.37866 50.77578 1.000 17.89632 340 SER B N 1
ATOM 6030 C CA . SER B 1 343 ? 45.01450 74.17915 51.67076 1.000 17.91588 340 SER B CA 1
ATOM 6031 C C . SER B 1 343 ? 44.74575 72.72285 52.03485 1.000 18.86571 340 SER B C 1
ATOM 6032 O 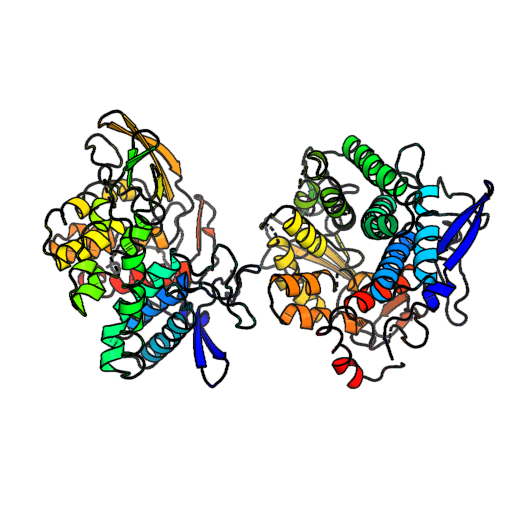O . SER B 1 343 ? 43.99147 72.47074 52.98435 1.000 21.54676 340 SER B O 1
ATOM 6035 N N A ARG B 1 344 ? 45.33123 71.76625 51.31435 0.603 18.46437 341 ARG B N 1
ATOM 6036 N N B ARG B 1 344 ? 45.33427 71.78039 51.29745 0.397 18.50756 341 ARG B N 1
ATOM 6037 C CA A ARG B 1 344 ? 45.05463 70.33439 51.44159 0.603 18.77392 341 ARG B CA 1
ATOM 6038 C CA B ARG B 1 344 ? 45.04195 70.35539 51.43589 0.397 18.82737 341 ARG B CA 1
ATOM 6039 C C A ARG B 1 344 ? 43.60991 69.97825 51.09198 0.603 23.61433 341 ARG B C 1
ATOM 6040 C C B ARG B 1 344 ? 43.55124 70.06973 51.27588 0.397 23.43283 341 ARG B C 1
ATOM 6041 O O A ARG B 1 344 ? 43.16574 68.84866 51.35622 0.603 21.13982 341 ARG B O 1
ATOM 6042 O O B ARG B 1 344 ? 43.02295 69.10835 51.84698 0.397 21.97808 341 ARG B O 1
ATOM 6057 N N . ASP B 1 345 ? 42.86304 70.90467 50.49888 1.000 19.50190 342 ASP B N 1
ATOM 6058 C CA . ASP B 1 345 ? 41.46965 70.66765 50.14839 1.000 19.28218 342 ASP B CA 1
ATOM 6059 C C . ASP B 1 345 ? 41.41274 69.96528 48.79183 1.000 21.05718 342 ASP B C 1
ATOM 6060 O O . ASP B 1 345 ? 41.76740 70.54686 47.75527 1.000 20.54166 342 ASP B O 1
ATOM 6065 N N . ALA B 1 346 ? 40.94388 68.71509 48.81836 1.000 21.00253 343 ALA B N 1
ATOM 6066 C CA . ALA B 1 346 ? 40.86792 67.87460 47.62169 1.000 22.86121 343 ALA B CA 1
ATOM 6067 C C . ALA B 1 346 ? 40.00536 68.47216 46.51315 1.000 17.43298 343 ALA B C 1
ATOM 6068 O O . ALA B 1 346 ? 40.19745 68.11448 45.33287 1.000 18.08954 343 ALA B O 1
ATOM 6070 N N . VAL B 1 347 ? 39.06354 69.35994 46.84366 1.000 20.05620 344 VAL B N 1
ATOM 6071 C CA . VAL B 1 347 ? 38.20228 69.91596 45.79319 1.000 21.03958 344 VAL B CA 1
ATOM 6072 C C . VAL B 1 347 ? 39.02625 70.63060 44.71902 1.000 20.70486 344 VAL B C 1
ATOM 6073 O O . VAL B 1 347 ? 38.67528 70.57926 43.53205 1.000 17.66465 344 VAL B O 1
ATOM 6077 N N . TYR B 1 348 ? 40.13313 71.28823 45.10207 1.000 16.77217 345 TYR B N 1
ATOM 6078 C CA . TYR B 1 348 ? 40.95738 71.98713 44.11903 1.000 13.88510 345 TYR B CA 1
ATOM 6079 C C . TYR B 1 348 ? 41.65688 71.00700 43.19035 1.000 18.41974 345 TYR B C 1
ATOM 6080 O O . TYR B 1 348 ? 41.81169 71.29554 41.99918 1.000 15.26662 345 TYR B O 1
ATOM 6089 N N . LEU B 1 349 ? 42.09095 69.85456 43.71876 1.000 17.48664 346 LEU B N 1
ATOM 6090 C CA . LEU B 1 349 ? 42.69616 68.83333 42.87701 1.000 15.83637 346 LEU B CA 1
ATOM 6091 C C . LEU B 1 349 ? 41.67418 68.28174 41.90170 1.000 19.90333 346 LEU B C 1
ATOM 6092 O O . LEU B 1 349 ? 41.96727 68.10834 40.70246 1.000 18.94264 346 LEU B O 1
ATOM 6097 N N . GLU B 1 350 ? 40.46414 68.01435 42.39622 1.000 18.06973 347 GLU B N 1
ATOM 6098 C CA . GLU B 1 350 ? 39.41099 67.48528 41.53351 1.000 16.07135 347 GLU B CA 1
ATOM 6099 C C . GLU B 1 350 ? 39.09018 68.46519 40.42078 1.000 20.08168 347 GLU B C 1
ATOM 6100 O O . GLU B 1 350 ? 38.97140 68.07254 39.25764 1.000 18.76908 347 GLU B O 1
ATOM 6106 N N . ARG B 1 351 ? 39.02147 69.75647 40.74952 1.000 18.93184 348 ARG B N 1
ATOM 6107 C CA . ARG B 1 351 ? 38.77603 70.78208 39.74469 1.000 17.48720 348 ARG B CA 1
ATOM 6108 C C . ARG B 1 351 ? 39.92310 70.88806 38.75377 1.000 16.31446 348 ARG B C 1
ATOM 6109 O O . ARG B 1 351 ? 39.68409 71.02296 37.54268 1.000 17.57266 348 ARG B O 1
ATOM 6117 N N . ALA B 1 352 ? 41.17146 70.85245 39.23669 1.000 13.92537 349 ALA B N 1
ATOM 6118 C CA . ALA B 1 352 ? 42.30548 70.86986 38.31561 1.000 14.77367 349 ALA B CA 1
ATOM 6119 C C . ALA B 1 352 ? 42.21503 69.73593 37.30004 1.000 18.17302 349 ALA B C 1
ATOM 6120 O O . ALA B 1 352 ? 42.51557 69.93139 36.11759 1.000 15.46241 349 ALA B O 1
ATOM 6122 N N . VAL B 1 353 ? 41.82918 68.53612 37.74627 1.000 16.72815 350 VAL B N 1
ATOM 6123 C CA . VAL B 1 353 ? 41.70988 67.40972 36.81738 1.000 17.16391 350 VAL B CA 1
ATOM 6124 C C . VAL B 1 353 ? 40.50693 67.58624 35.89358 1.000 16.91412 350 VAL B C 1
ATOM 6125 O O . VAL B 1 353 ? 40.57776 67.26747 34.70057 1.000 19.41493 350 VAL B O 1
ATOM 6129 N N A ASP B 1 354 ? 39.38647 68.08304 36.42052 0.561 18.14734 351 ASP B N 1
ATOM 6130 N N B ASP B 1 354 ? 39.39220 68.09222 36.42238 0.439 18.15817 351 ASP B N 1
ATOM 6131 C CA A ASP B 1 354 ? 38.21239 68.29900 35.57200 0.561 18.79223 351 ASP B CA 1
ATOM 6132 C CA B ASP B 1 354 ? 38.20956 68.31277 35.59032 0.439 18.82766 351 ASP B CA 1
ATOM 6133 C C A ASP B 1 354 ? 38.51869 69.30433 34.46684 0.561 18.84109 351 ASP B C 1
ATOM 6134 C C B ASP B 1 354 ? 38.50777 69.30962 34.47733 0.439 18.84357 351 ASP B C 1
ATOM 6135 O O A ASP B 1 354 ? 38.09995 69.12743 33.31753 0.561 19.65266 351 ASP B O 1
ATOM 6136 O O B ASP B 1 354 ? 38.07612 69.13028 33.33282 0.439 19.64685 351 ASP B O 1
ATOM 6145 N N . LEU B 1 355 ? 39.25604 70.36054 34.79940 1.000 15.83171 352 LEU B N 1
ATOM 6146 C CA . LEU B 1 355 ? 39.67892 71.32338 33.79300 1.000 13.51562 352 LEU B CA 1
ATOM 6147 C C . LEU B 1 355 ? 40.65036 70.69669 32.79528 1.000 16.52746 352 LEU B C 1
ATOM 6148 O O . LEU B 1 355 ? 40.57694 70.96843 31.58544 1.000 15.48313 352 LEU B O 1
ATOM 6153 N N . SER B 1 356 ? 41.59625 69.88816 33.27955 1.000 14.56563 353 SER B N 1
ATOM 6154 C CA . SER B 1 356 ? 42.49630 69.21078 32.35301 1.000 15.74579 353 SER B CA 1
ATOM 6155 C C . SER B 1 356 ? 41.73437 68.31082 31.39038 1.000 14.32176 353 SER B C 1
ATOM 6156 O O . SER B 1 356 ? 42.19556 68.07522 30.26429 1.000 16.85794 353 SER B O 1
ATOM 6159 N N . LEU B 1 357 ? 40.58257 67.78908 31.80582 1.000 13.52227 354 LEU B N 1
ATOM 6160 C CA . LEU B 1 357 ? 39.79240 66.95130 30.91489 1.000 17.95101 354 LEU B CA 1
ATOM 6161 C C . LEU B 1 357 ? 39.19247 67.73169 29.75141 1.000 15.68724 354 LEU B C 1
ATOM 6162 O O . LEU B 1 357 ? 38.66599 67.10900 28.83360 1.000 17.95145 354 LEU B O 1
ATOM 6167 N N . TRP B 1 358 ? 39.24769 69.06795 29.76815 1.000 15.95633 355 TRP B N 1
ATOM 6168 C CA . TRP B 1 358 ? 38.92492 69.82825 28.55537 1.000 15.70648 355 TRP B CA 1
ATOM 6169 C C . TRP B 1 358 ? 39.71262 69.32881 27.35495 1.000 15.33826 355 TRP B C 1
ATOM 6170 O O . TRP B 1 358 ? 39.18581 69.29853 26.23750 1.000 17.28661 355 TRP B O 1
ATOM 6181 N N . PHE B 1 359 ? 40.94558 68.88432 27.57036 1.000 17.19772 356 PHE B N 1
ATOM 6182 C CA . PHE B 1 359 ? 41.71258 68.31639 26.46112 1.000 17.47491 356 PHE B CA 1
ATOM 6183 C C . PHE B 1 359 ? 41.24337 66.93522 26.03002 1.000 15.70394 356 PHE B C 1
ATOM 6184 O O . PHE B 1 359 ? 41.63458 66.48543 24.93810 1.000 18.99083 356 PHE B O 1
ATOM 6192 N N . PHE B 1 360 ? 40.36978 66.28837 26.80708 1.000 17.02092 357 PHE B N 1
ATOM 6193 C CA . PHE B 1 360 ? 39.94313 64.90002 26.59495 1.000 20.38807 357 PHE B CA 1
ATOM 6194 C C . PHE B 1 360 ? 38.42363 64.79061 26.66095 1.000 19.65683 357 PHE B C 1
ATOM 6195 O O . PHE B 1 360 ? 37.84988 63.96388 27.37501 1.000 22.74656 357 PHE B O 1
ATOM 6203 N N . LYS B 1 361 ? 37.75018 65.68219 25.93812 1.000 19.23029 358 LYS B N 1
ATOM 6204 C CA . LYS B 1 361 ? 36.32546 65.68432 25.59708 1.000 20.00532 358 LYS B CA 1
ATOM 6205 C C . LYS B 1 361 ? 35.42151 66.32183 26.64612 1.000 25.23661 358 LYS B C 1
ATOM 6206 O O . LYS B 1 361 ? 34.20563 66.36515 26.41441 1.000 25.28160 358 LYS B O 1
ATOM 6212 N N . ASN B 1 362 ? 35.94494 66.84782 27.75542 1.000 20.43815 359 ASN B N 1
ATOM 6213 C CA . ASN B 1 362 ? 35.10679 67.57257 28.71779 1.000 24.42723 359 ASN B CA 1
ATOM 6214 C C . ASN B 1 362 ? 35.00935 69.04020 28.28994 1.000 23.33349 359 ASN B C 1
ATOM 6215 O O . ASN B 1 362 ? 35.54492 69.96141 28.91880 1.000 23.03927 359 ASN B O 1
ATOM 6220 N N . ASN B 1 363 ? 34.28904 69.24608 27.18926 1.000 23.28667 360 ASN B N 1
ATOM 6221 C CA . ASN B 1 363 ? 34.19348 70.56478 26.58061 1.000 19.52760 360 ASN B CA 1
ATOM 6222 C C . ASN B 1 363 ? 32.91435 70.60945 25.74783 1.000 22.84134 360 ASN B C 1
ATOM 6223 O O . ASN B 1 363 ? 32.23011 69.58626 25.59384 1.000 24.53712 360 ASN B O 1
ATOM 6228 N N . PRO B 1 364 ? 32.54071 71.78659 25.21670 1.000 21.75182 361 PRO B N 1
ATOM 6229 C CA . PRO B 1 364 ? 31.22155 71.91210 24.57179 1.000 27.37636 361 PRO B CA 1
ATOM 6230 C C . PRO B 1 364 ? 31.07596 71.09635 23.28708 1.000 28.91838 361 PRO B C 1
ATOM 6231 O O . PRO B 1 364 ? 29.94274 70.86850 22.82724 1.000 28.00208 361 PRO B O 1
ATOM 6235 N N . ALA B 1 365 ? 32.18308 70.64214 22.70216 1.000 23.21828 362 ALA B N 1
ATOM 6236 C CA . ALA B 1 365 ? 32.14888 69.86236 21.47302 1.000 23.56888 362 ALA B CA 1
ATOM 6237 C C . ALA B 1 365 ? 32.40986 68.37642 21.69837 1.000 25.44686 362 ALA B C 1
ATOM 6238 O O . ALA B 1 365 ? 32.44675 67.61860 20.72082 1.000 26.27068 362 ALA B O 1
ATOM 6240 N N . GLN B 1 366 ? 32.57664 67.94215 22.94970 1.000 23.89249 363 GLN B N 1
ATOM 6241 C CA . GLN B 1 366 ? 32.93285 66.56089 23.27410 1.000 24.60152 363 GLN B CA 1
ATOM 6242 C C . GLN B 1 366 ? 34.12339 66.11559 22.42999 1.000 20.44046 363 GLN B C 1
ATOM 6243 O O . GLN B 1 366 ? 34.15773 65.00597 21.89362 1.000 26.48586 363 GLN B O 1
ATOM 6249 N N . ALA B 1 367 ? 35.10092 67.00572 22.29672 1.000 20.96700 364 ALA B N 1
ATOM 6250 C CA . ALA B 1 367 ? 36.19401 66.84682 21.34925 1.000 22.85550 364 ALA B CA 1
ATOM 6251 C C . ALA B 1 367 ? 37.49037 66.50668 22.06631 1.000 21.72602 364 ALA B C 1
ATOM 6252 O O . ALA B 1 367 ? 37.80009 67.09369 23.09863 1.000 21.18180 364 ALA B O 1
ATOM 6254 N N . GLN B 1 368 ? 38.26917 65.58925 21.49068 1.000 19.42429 365 GLN B N 1
ATOM 6255 C CA . GLN B 1 368 ? 39.63493 65.40184 21.97379 1.000 18.96076 365 GLN B CA 1
ATOM 6256 C C . GLN B 1 368 ? 40.50014 66.52161 21.40586 1.000 18.84422 365 GLN B C 1
ATOM 6257 O O . GLN B 1 368 ? 40.52364 66.73513 20.19114 1.000 21.34336 365 GLN B O 1
ATOM 6271 N N . TYR B 1 370 ? 43.81544 67.19529 22.59138 1.000 17.48469 367 TYR B N 1
ATOM 6272 C CA . TYR B 1 370 ? 45.23720 66.89572 22.69153 1.000 16.78598 367 TYR B CA 1
ATOM 6273 C C . TYR B 1 370 ? 45.42528 65.40481 22.45693 1.000 18.14639 367 TYR B C 1
ATOM 6274 O O . TYR B 1 370 ? 44.65282 64.59685 22.97096 1.000 17.45949 367 TYR B O 1
ATOM 6283 N N . TYR B 1 371 ? 46.46058 65.04722 21.69539 1.000 16.12136 368 TYR B N 1
ATOM 6284 C CA . TYR B 1 371 ? 46.67175 63.68686 21.19313 1.000 17.94914 368 TYR B CA 1
ATOM 6285 C C . TYR B 1 371 ? 48.00348 63.15153 21.69441 1.000 19.64683 368 TYR B C 1
ATOM 6286 O O . TYR B 1 371 ? 49.06493 63.50138 21.15153 1.000 19.71895 368 TYR B O 1
ATOM 6295 N N . PRO B 1 372 ? 47.99608 62.29930 22.72432 1.000 19.64826 369 PRO B N 1
ATOM 6296 C CA . PRO B 1 372 ? 49.26505 61.81902 23.29620 1.000 18.93469 369 PRO B CA 1
ATOM 6297 C C . PRO B 1 372 ? 50.16358 61.08760 22.30365 1.000 18.82866 369 PRO B C 1
ATOM 6298 O O . PRO B 1 372 ? 51.38510 61.08369 22.50551 1.000 20.87170 369 PRO B O 1
ATOM 6302 N N . VAL B 1 373 ? 49.61009 60.45641 21.25913 1.000 20.72519 370 VAL B N 1
ATOM 6303 C CA . VAL B 1 373 ? 50.44212 59.68399 20.33251 1.000 21.64452 370 VAL B CA 1
ATOM 6304 C C . VAL B 1 373 ? 51.36737 60.60326 19.54972 1.000 22.53585 370 VAL B C 1
ATOM 6305 O O . VAL B 1 373 ? 52.51103 60.24170 19.24071 1.000 21.31123 370 VAL B O 1
ATOM 6309 N N . THR B 1 374 ? 50.88698 61.79859 19.21380 1.000 19.18521 371 THR B N 1
ATOM 6310 C CA . THR B 1 374 ? 51.61054 62.73655 18.36357 1.000 20.36639 371 THR B CA 1
ATOM 6311 C C . THR B 1 374 ? 52.02100 64.02944 19.05751 1.000 20.75769 371 THR B C 1
ATOM 6312 O O . THR B 1 374 ? 52.86478 64.75861 18.51426 1.000 21.45068 371 THR B O 1
ATOM 6316 N N . GLY B 1 375 ? 51.43955 64.34501 20.21562 1.000 15.55469 372 GLY B N 1
ATOM 6317 C CA . GLY B 1 375 ? 51.62529 65.64901 20.83467 1.000 17.16693 372 GLY B CA 1
ATOM 6318 C C . GLY B 1 375 ? 50.88579 66.79046 20.16374 1.000 16.81291 372 GLY B C 1
ATOM 6319 O O . GLY B 1 375 ? 51.15831 67.94959 20.48209 1.000 15.85856 372 GLY B O 1
ATOM 6320 N N . ILE B 1 376 ? 49.97645 66.50078 19.23104 1.000 15.77247 373 ILE B N 1
ATOM 6321 C CA . ILE B 1 376 ? 49.22053 67.55533 18.55458 1.000 17.57729 373 ILE B CA 1
ATOM 6322 C C . ILE B 1 376 ? 48.18672 68.13233 19.51332 1.000 17.33894 373 ILE B C 1
ATOM 6323 O O . ILE B 1 376 ? 47.48825 67.38977 20.21907 1.000 18.20042 373 ILE B O 1
ATOM 6328 N N . ALA B 1 377 ? 48.04800 69.46397 19.50820 1.000 15.06926 374 ALA B N 1
ATOM 6329 C CA . ALA B 1 377 ? 47.05439 70.16449 20.32415 1.000 13.41125 374 ALA B CA 1
ATOM 6330 C C . ALA B 1 377 ? 46.23052 71.04683 19.39524 1.000 15.66409 374 ALA B C 1
ATOM 6331 O O . ALA B 1 377 ? 46.78160 71.94109 18.73750 1.000 18.14020 374 ALA B O 1
ATOM 6333 N N . PHE B 1 378 ? 44.92258 70.82314 19.35793 1.000 13.65799 375 PHE B N 1
ATOM 6334 C CA . PHE B 1 378 ? 44.08143 71.59176 18.44031 1.000 14.99841 375 PHE B CA 1
ATOM 6335 C C . PHE B 1 378 ? 43.96885 73.05194 18.88663 1.000 14.88303 375 PHE B C 1
ATOM 6336 O O . PHE B 1 378 ? 44.06077 73.36840 20.08149 1.000 16.87113 375 PHE B O 1
ATOM 6344 N N . ASP B 1 379 ? 43.75203 73.95299 17.90550 1.000 14.64884 376 ASP B N 1
ATOM 6345 C CA . ASP B 1 379 ? 43.84202 75.39732 18.14039 1.000 15.84049 376 ASP B CA 1
ATOM 6346 C C . ASP B 1 379 ? 42.58214 76.00777 18.71404 1.000 19.15527 376 ASP B C 1
ATOM 6347 O O . ASP B 1 379 ? 42.63566 77.16554 19.14078 1.000 21.54649 376 ASP B O 1
ATOM 6352 N N . GLY B 1 380 ? 41.45578 75.30274 18.74607 1.000 16.07273 377 GLY B N 1
ATOM 6353 C CA . GLY B 1 380 ? 40.33322 75.87581 19.47297 1.000 20.27781 377 GLY B CA 1
ATOM 6354 C C . GLY B 1 380 ? 39.01642 75.19336 19.18185 1.000 18.04453 377 GLY B C 1
ATOM 6355 O O . GLY B 1 380 ? 38.87383 74.44745 18.22417 1.000 19.35286 377 GLY B O 1
ATOM 6356 N N . ILE B 1 381 ? 38.03249 75.52023 20.01742 1.000 17.43839 378 ILE B N 1
ATOM 6357 C CA . ILE B 1 381 ? 36.65285 75.08494 19.84751 1.000 18.39313 378 ILE B CA 1
ATOM 6358 C C . ILE B 1 381 ? 35.84947 76.31449 19.46962 1.000 22.52953 378 ILE B C 1
ATOM 6359 O O . ILE B 1 381 ? 35.78491 77.27795 20.24288 1.000 22.31403 378 ILE B O 1
ATOM 6364 N N . ASP B 1 382 ? 35.27004 76.31061 18.27742 1.000 21.96232 379 ASP B N 1
ATOM 6365 C CA . ASP B 1 382 ? 34.61940 77.51456 17.78646 1.000 24.17379 379 ASP B CA 1
ATOM 6366 C C . ASP B 1 382 ? 33.11556 77.52161 18.02115 1.000 26.17211 379 ASP B C 1
ATOM 6367 O O . ASP B 1 382 ? 32.50920 78.59591 17.98421 1.000 26.05917 379 ASP B O 1
ATOM 6372 N N . SER B 1 383 ? 32.51365 76.36013 18.27150 1.000 24.82268 380 SER B N 1
ATOM 6373 C CA . SER B 1 383 ? 31.09065 76.19118 18.55911 1.000 23.08510 380 SER B CA 1
ATOM 6374 C C . SER B 1 383 ? 30.94250 74.78989 19.13716 1.000 27.29135 380 SER B C 1
ATOM 6375 O O . SER B 1 383 ? 31.90528 74.02018 19.17289 1.000 26.60055 380 SER B O 1
ATOM 6378 N N . ALA B 1 384 ? 29.71934 74.44572 19.55597 1.000 24.90906 381 ALA B N 1
ATOM 6379 C CA . ALA B 1 384 ? 29.46178 73.09092 20.02568 1.000 29.89490 381 ALA B CA 1
ATOM 6380 C C . ALA B 1 384 ? 29.72851 72.03458 18.95246 1.000 27.94681 381 ALA B C 1
ATOM 6381 O O . ALA B 1 384 ? 29.91337 70.85842 19.28993 1.000 34.37873 381 ALA B O 1
ATOM 6383 N N . THR B 1 385 ? 29.76239 72.42156 17.67776 1.000 30.52295 382 THR B N 1
ATOM 6384 C CA . THR B 1 385 ? 29.90561 71.47305 16.57886 1.000 31.28124 382 THR B CA 1
ATOM 6385 C C . THR B 1 385 ? 31.10825 71.74734 15.68253 1.000 33.76330 382 THR B C 1
ATOM 6386 O O . THR B 1 385 ? 31.23608 71.11064 14.62504 1.000 34.55718 382 THR B O 1
ATOM 6390 N N . THR B 1 386 ? 31.97198 72.69346 16.03080 1.000 27.91939 383 THR B N 1
ATOM 6391 C CA . THR B 1 386 ? 33.05661 73.03225 15.12248 1.000 27.08281 383 THR B CA 1
ATOM 6392 C C . THR B 1 386 ? 34.34772 73.19829 15.90272 1.000 29.48587 383 THR B C 1
ATOM 6393 O O . THR B 1 386 ? 34.39064 73.94380 16.88277 1.000 25.48444 383 THR B O 1
ATOM 6397 N N . VAL B 1 387 ? 35.38566 72.49229 15.46174 1.000 22.18123 384 VAL B N 1
ATOM 6398 C CA . VAL B 1 387 ? 36.68731 72.47092 16.11197 1.000 19.34705 384 VAL B CA 1
ATOM 6399 C C . VAL B 1 387 ? 37.73320 72.89762 15.09559 1.000 23.06758 384 VAL B C 1
ATOM 6400 O O . VAL B 1 387 ? 37.67958 72.48908 13.92413 1.000 23.62063 384 VAL B O 1
ATOM 6404 N N . ASN B 1 388 ? 38.64823 73.76527 15.52965 1.000 20.36160 385 ASN B N 1
ATOM 6405 C CA . ASN B 1 388 ? 39.78323 74.18847 14.71853 1.000 21.84402 385 ASN B CA 1
ATOM 6406 C C . ASN B 1 388 ? 40.89216 73.16478 14.90973 1.000 18.09646 385 ASN B C 1
ATOM 6407 O O . ASN B 1 388 ? 41.52951 73.13548 15.96542 1.000 18.52684 385 ASN B O 1
ATOM 6412 N N . LYS B 1 389 ? 41.14590 72.35036 13.87758 1.000 23.70646 386 LYS B N 1
ATOM 6413 C CA . LYS B 1 389 ? 42.09649 71.24103 13.98618 1.000 20.49878 386 LYS B CA 1
ATOM 6414 C C . LYS B 1 389 ? 43.53105 71.62802 13.65546 1.000 19.06682 386 LYS B C 1
ATOM 6415 O O . LYS B 1 389 ? 44.40701 70.75815 13.67436 1.000 19.73668 386 LYS B O 1
ATOM 6421 N N . ASN B 1 390 ? 43.80512 72.90363 13.39120 1.000 16.13501 387 ASN B N 1
ATOM 6422 C CA . ASN B 1 390 ? 45.18410 73.34453 13.26881 1.000 19.19255 387 ASN B CA 1
ATOM 6423 C C . ASN B 1 390 ? 45.86553 73.24300 14.62402 1.000 16.92596 387 ASN B C 1
ATOM 6424 O O . ASN B 1 390 ? 45.20936 73.12278 15.65322 1.000 18.65758 387 ASN B O 1
ATOM 6429 N N . SER B 1 391 ? 47.20006 73.24364 14.61568 1.000 15.07430 388 SER B N 1
ATOM 6430 C CA . SER B 1 391 ? 47.95527 73.00356 15.84648 1.000 15.61938 388 SER B CA 1
ATOM 6431 C C . SER B 1 391 ? 49.16685 73.93532 15.86934 1.000 14.98693 388 SER B C 1
ATOM 6432 O O . SER B 1 391 ? 50.27690 73.52344 15.50728 1.000 19.22373 388 SER B O 1
ATOM 6435 N N . GLY B 1 392 ? 48.93556 75.17719 16.28056 1.000 16.55177 389 GLY B N 1
ATOM 6436 C CA . GLY B 1 392 ? 50.00231 76.15301 16.39427 1.000 17.51707 389 GLY B CA 1
ATOM 6437 C C . GLY B 1 392 ? 50.84802 75.98229 17.65023 1.000 16.65250 389 GLY B C 1
ATOM 6438 O O . GLY B 1 392 ? 50.58962 75.14908 18.52692 1.000 15.16384 389 GLY B O 1
ATOM 6439 N N . ALA B 1 393 ? 51.88180 76.81997 17.73701 1.000 15.34993 390 ALA B N 1
ATOM 6440 C CA . ALA B 1 393 ? 52.78891 76.77238 18.88311 1.000 14.27976 390 ALA B CA 1
ATOM 6441 C C . ALA B 1 393 ? 52.05325 77.05693 20.18311 1.000 16.72693 390 ALA B C 1
ATOM 6442 O O . ALA B 1 393 ? 52.20560 76.31951 21.15740 1.000 13.62938 390 ALA B O 1
ATOM 6444 N N . GLU B 1 394 ? 51.25411 78.13116 20.23097 1.000 13.14995 391 GLU B N 1
ATOM 6445 C CA . GLU B 1 394 ? 50.65689 78.49800 21.51971 1.000 11.23346 391 GLU B CA 1
ATOM 6446 C C . GLU B 1 394 ? 49.79845 77.36889 22.08446 1.000 13.13914 391 GLU B C 1
ATOM 6447 O O . GLU B 1 394 ? 49.90730 77.02239 23.26858 1.000 13.64189 391 GLU B O 1
ATOM 6453 N N . SER B 1 395 ? 48.91222 76.80124 21.26303 1.000 14.23106 392 SER B N 1
ATOM 6454 C CA . SER B 1 395 ? 48.01380 75.79300 21.81378 1.000 13.11663 392 SER B CA 1
ATOM 6455 C C . SER B 1 395 ? 48.77489 74.54601 22.21855 1.000 13.61466 392 SER B C 1
ATOM 6456 O O . SER B 1 395 ? 48.46112 73.93243 23.24825 1.000 14.61344 392 SER B O 1
ATOM 6459 N N . THR B 1 396 ? 49.77300 74.16479 21.43111 1.000 14.24628 393 THR B N 1
ATOM 6460 C CA . THR B 1 396 ? 50.60636 73.01678 21.79018 1.000 11.99748 393 THR B CA 1
ATOM 6461 C C . THR B 1 396 ? 51.35419 73.26113 23.09572 1.000 12.66331 393 THR B C 1
ATOM 6462 O O . THR B 1 396 ? 51.34130 72.42138 24.00238 1.000 13.51310 393 THR B O 1
ATOM 6466 N N . ILE B 1 397 ? 52.00253 74.42210 23.22570 1.000 12.40102 394 ILE B N 1
ATOM 6467 C CA . ILE B 1 397 ? 52.74409 74.70211 24.45486 1.000 12.57087 394 ILE B CA 1
ATOM 6468 C C . ILE B 1 397 ? 51.82061 74.74308 25.66208 1.000 14.46136 394 ILE B C 1
ATOM 6469 O O . ILE B 1 397 ? 52.17680 74.26607 26.75187 1.000 11.58598 394 ILE B O 1
ATOM 6474 N N . GLU B 1 398 ? 50.63227 75.33255 25.49788 1.000 13.56075 395 GLU B N 1
ATOM 6475 C CA . GLU B 1 398 ? 49.72718 75.46111 26.63562 1.000 12.88006 395 GLU B CA 1
ATOM 6476 C C . GLU B 1 398 ? 49.17625 74.11090 27.07026 1.000 14.94393 395 GLU B C 1
ATOM 6477 O O . GLU B 1 398 ? 49.12177 73.83232 28.27349 1.000 11.89951 395 GLU B O 1
ATOM 6483 N N . ALA B 1 399 ? 48.80281 73.25057 26.11797 1.000 11.77892 396 ALA B N 1
ATOM 6484 C CA . ALA B 1 399 ? 48.41143 71.88846 26.46647 1.000 12.93363 396 ALA B CA 1
ATOM 6485 C C . ALA B 1 399 ? 49.54049 71.17121 27.18827 1.000 14.98020 396 ALA B C 1
ATOM 6486 O O . ALA B 1 399 ? 49.31305 70.51557 28.21129 1.000 15.44558 396 ALA B O 1
ATOM 6488 N N . LEU B 1 400 ? 50.76665 71.27727 26.65404 1.000 12.80958 397 LEU B N 1
ATOM 6489 C CA . LEU B 1 400 ? 51.91503 70.58389 27.24570 1.000 11.60093 397 LEU B CA 1
ATOM 6490 C C . LEU B 1 400 ? 52.22603 71.08861 28.64588 1.000 14.85290 397 LEU B C 1
ATOM 6491 O O . LEU B 1 400 ? 52.47273 70.27842 29.55431 1.000 14.68100 397 LEU B O 1
ATOM 6496 N N . LEU B 1 401 ? 52.19073 72.41921 28.85493 1.000 14.01790 398 LEU B N 1
ATOM 6497 C CA . LEU B 1 401 ? 52.46879 72.95996 30.18309 1.000 13.48573 398 LEU B CA 1
ATOM 6498 C C . LEU B 1 401 ? 51.44217 72.46042 31.18815 1.000 14.38534 398 LEU B C 1
ATOM 6499 O O . LEU B 1 401 ? 51.79130 72.14760 32.34377 1.000 13.21232 398 LEU B O 1
ATOM 6504 N N . THR B 1 402 ? 50.17755 72.35889 30.75725 1.000 13.50132 399 THR B N 1
ATOM 6505 C CA . THR B 1 402 ? 49.11295 71.91006 31.66072 1.000 14.03117 399 THR B CA 1
ATOM 6506 C C . THR B 1 402 ? 49.32344 70.45285 32.03988 1.000 14.65308 399 THR B C 1
ATOM 6507 O O . THR B 1 402 ? 49.35175 70.10376 33.22911 1.000 13.80376 399 THR B O 1
ATOM 6511 N N . LEU B 1 403 ? 49.50220 69.58991 31.03469 1.000 13.85855 400 LEU B N 1
ATOM 6512 C CA . LEU B 1 403 ? 49.61758 68.16025 31.30973 1.000 13.57676 400 LEU B CA 1
ATOM 6513 C C . LEU B 1 403 ? 50.94376 67.82447 31.96339 1.000 13.91845 400 LEU B C 1
ATOM 6514 O O . LEU B 1 403 ? 51.02243 66.85592 32.73021 1.000 14.45702 400 LEU B O 1
ATOM 6519 N N . GLN B 1 404 ? 51.98937 68.60766 31.67078 1.000 12.81156 401 GLN B N 1
ATOM 6520 C CA . GLN B 1 404 ? 53.27037 68.45634 32.36052 1.000 14.54029 401 GLN B CA 1
ATOM 6521 C C . GLN B 1 404 ? 53.11286 68.67423 33.86471 1.000 16.29736 401 GLN B C 1
ATOM 6522 O O . GLN B 1 404 ? 53.65777 67.90883 34.67893 1.000 14.67742 401 GLN B O 1
ATOM 6528 N N . LEU B 1 405 ? 52.35788 69.70589 34.25723 1.000 12.91033 402 LEU B N 1
ATOM 6529 C CA . LEU B 1 405 ? 52.11010 69.90479 35.68520 1.000 15.54518 402 LEU B CA 1
ATOM 6530 C C . LEU B 1 405 ? 51.37306 68.70981 36.26074 1.000 14.88112 402 LEU B C 1
ATOM 6531 O O . LEU B 1 405 ? 51.77926 68.15160 37.28876 1.000 17.33367 402 LEU B O 1
ATOM 6536 N N . ILE B 1 406 ? 50.28881 68.28660 35.59321 1.000 13.58655 403 ILE B N 1
ATOM 6537 C CA . ILE B 1 406 ? 49.50081 67.15339 36.10047 1.000 13.35787 403 ILE B CA 1
ATOM 6538 C C . ILE B 1 406 ? 50.37231 65.91900 36.25716 1.000 17.44812 403 ILE B C 1
ATOM 6539 O O . ILE B 1 406 ? 50.33519 65.23971 37.29148 1.000 18.37143 403 ILE B O 1
ATOM 6544 N N A GLU B 1 407 ? 51.17810 65.60275 35.25055 0.496 17.82184 404 GLU B N 1
ATOM 6545 N N B GLU B 1 407 ? 51.17437 65.61635 35.22772 0.504 17.81698 404 GLU B N 1
ATOM 6546 C CA A GLU B 1 407 ? 51.92014 64.35685 35.36622 0.496 21.15101 404 GLU B CA 1
ATOM 6547 C CA B GLU B 1 407 ? 52.02648 64.43147 35.24479 0.504 21.43051 404 GLU B CA 1
ATOM 6548 C C A GLU B 1 407 ? 53.09450 64.45376 36.33742 0.496 21.39913 404 GLU B C 1
ATOM 6549 C C B GLU B 1 407 ? 52.99420 64.46144 36.42089 0.504 21.39247 404 GLU B C 1
ATOM 6550 O O A GLU B 1 407 ? 53.68017 63.41700 36.66685 0.496 20.12665 404 GLU B O 1
ATOM 6551 O O B GLU B 1 407 ? 53.32344 63.41104 36.98158 0.504 18.19039 404 GLU B O 1
ATOM 6562 N N . SER B 1 408 ? 53.43061 65.65407 36.83207 1.000 20.00385 405 SER B N 1
ATOM 6563 C CA . SER B 1 408 ? 54.45770 65.79100 37.86701 1.000 19.24622 405 SER B CA 1
ATOM 6564 C C . SER B 1 408 ? 53.92984 65.56105 39.27134 1.000 21.04390 405 SER B C 1
ATOM 6565 O O . SER B 1 408 ? 54.73093 65.50824 40.20864 1.000 21.26266 405 SER B O 1
ATOM 6568 N N . ILE B 1 409 ? 52.61810 65.44203 39.43686 1.000 19.09907 406 ILE B N 1
ATOM 6569 C CA . ILE B 1 409 ? 51.96684 65.29260 40.74184 1.000 18.66195 406 ILE B CA 1
ATOM 6570 C C . ILE B 1 409 ? 51.28226 63.93757 40.78324 1.000 22.36039 406 ILE B C 1
ATOM 6571 O O . ILE B 1 409 ? 50.24188 63.75336 40.12126 1.000 19.91031 406 ILE B O 1
ATOM 6576 N N . PRO B 1 410 ? 51.83372 62.95893 41.50690 1.000 23.07842 407 PRO B N 1
ATOM 6577 C CA . PRO B 1 410 ? 51.27382 61.60509 41.42972 1.000 21.96222 407 PRO B CA 1
ATOM 6578 C C . PRO B 1 410 ? 49.76551 61.53214 41.63529 1.000 23.37449 407 PRO B C 1
ATOM 6579 O O . PRO B 1 410 ? 49.10401 60.78880 40.90201 1.000 24.36666 407 PRO B O 1
ATOM 6583 N N . ASP B 1 411 ? 49.19141 62.29213 42.57824 1.000 23.94023 408 ASP B N 1
ATOM 6584 C CA . ASP B 1 411 ? 47.74861 62.18277 42.81485 1.000 23.11787 408 ASP B CA 1
ATOM 6585 C C . ASP B 1 411 ? 46.95117 62.75765 41.65194 1.000 19.95457 408 ASP B C 1
ATOM 6586 O O . ASP B 1 411 ? 45.84027 62.28391 41.37835 1.000 21.06092 408 ASP B O 1
ATOM 6591 N N . ALA B 1 412 ? 47.46228 63.82203 41.02249 1.000 19.05664 409 ALA B N 1
ATOM 6592 C CA . ALA B 1 412 ? 46.78852 64.39304 39.85415 1.000 18.19182 409 ALA B CA 1
ATOM 6593 C C . ALA B 1 412 ? 46.90854 63.45688 38.66225 1.000 19.58505 409 ALA B C 1
ATOM 6594 O O . ALA B 1 412 ? 45.92802 63.21921 37.94252 1.000 18.11761 409 ALA B O 1
ATOM 6596 N N . LYS B 1 413 ? 48.11457 62.93865 38.42889 1.000 20.84639 410 LYS B N 1
ATOM 6597 C CA . LYS B 1 413 ? 48.32883 62.00868 37.31859 1.000 20.84053 410 LYS B CA 1
ATOM 6598 C C . LYS B 1 413 ? 47.38396 60.82694 37.42660 1.000 22.15434 410 LYS B C 1
ATOM 6599 O O . LYS B 1 413 ? 46.72285 60.44520 36.44828 1.000 21.42373 410 LYS B O 1
ATOM 6605 N N A ARG B 1 414 ? 47.30273 60.23565 38.62641 0.458 18.75486 411 ARG B N 1
ATOM 6606 N N B ARG B 1 414 ? 47.29906 60.23451 38.62459 0.542 18.72352 411 ARG B N 1
ATOM 6607 C CA A ARG B 1 414 ? 46.45987 59.06339 38.84340 0.458 21.91572 411 ARG B CA 1
ATOM 6608 C CA B ARG B 1 414 ? 46.45373 59.06133 38.81879 0.542 21.87188 411 ARG B CA 1
ATOM 6609 C C A ARG B 1 414 ? 44.99197 59.39716 38.61481 0.458 20.26307 411 ARG B C 1
ATOM 6610 C C B ARG B 1 414 ? 44.98929 59.40524 38.59119 0.542 20.22590 411 ARG B C 1
ATOM 6611 O O A ARG B 1 414 ? 44.25600 58.61592 38.00241 0.458 22.05367 411 ARG B O 1
ATOM 6612 O O B ARG B 1 414 ? 44.25166 58.63667 37.96552 0.542 22.03883 411 ARG B O 1
ATOM 6635 N N . LEU B 1 416 ? 43.68123 61.79463 36.76512 1.000 17.02220 413 LEU B N 1
ATOM 6636 C CA . LEU B 1 416 ? 43.42343 62.00137 35.33862 1.000 19.24940 413 LEU B CA 1
ATOM 6637 C C . LEU B 1 416 ? 43.44047 60.67682 34.58488 1.000 21.14854 413 LEU B C 1
ATOM 6638 O O . LEU B 1 416 ? 42.56342 60.42088 33.75141 1.000 20.07841 413 LEU B O 1
ATOM 6643 N N . GLU B 1 417 ? 44.42581 59.81485 34.86569 1.000 20.27583 414 GLU B N 1
ATOM 6644 C CA . GLU B 1 417 ? 44.45819 58.49796 34.21225 1.000 25.97508 414 GLU B CA 1
ATOM 6645 C C . GLU B 1 417 ? 43.17947 57.71309 34.47361 1.000 23.62373 414 GLU B C 1
ATOM 6646 O O . GLU B 1 417 ? 42.62604 57.07861 33.56329 1.000 22.99069 414 GLU B O 1
ATOM 6652 N N . SER B 1 418 ? 42.72418 57.69269 35.73119 1.000 19.65187 415 SER B N 1
ATOM 6653 C CA . SER B 1 418 ? 41.46689 57.02405 36.04904 1.000 24.78007 415 SER B CA 1
ATOM 6654 C C . SER B 1 418 ? 40.32445 57.58622 35.20921 1.000 22.82470 415 SER B C 1
ATOM 6655 O O . SER B 1 418 ? 39.50298 56.83240 34.66840 1.000 23.54003 415 SER B O 1
ATOM 6658 N N . ALA B 1 419 ? 40.27161 58.90951 35.06385 1.000 21.17427 416 ALA B N 1
ATOM 6659 C CA . ALA B 1 419 ? 39.18492 59.51417 34.30785 1.000 23.98366 416 ALA B CA 1
ATOM 6660 C C . ALA B 1 419 ? 39.27213 59.13246 32.83591 1.000 21.06444 416 ALA B C 1
ATOM 6661 O O . ALA B 1 419 ? 38.24769 58.86390 32.19455 1.000 25.73911 416 ALA B O 1
ATOM 6663 N N . LEU B 1 420 ? 40.48844 59.07637 32.28819 1.000 20.93599 417 LEU B N 1
ATOM 6664 C CA . LEU B 1 420 ? 40.64773 58.73673 30.87421 1.000 19.26112 417 LEU B CA 1
ATOM 6665 C C . LEU B 1 420 ? 40.21053 57.30739 30.57023 1.000 25.44875 417 LEU B C 1
ATOM 6666 O O . LEU B 1 420 ? 39.71635 57.03097 29.46635 1.000 24.77176 417 LEU B O 1
ATOM 6671 N N . GLU B 1 421 ? 40.37920 56.38731 31.52588 1.000 21.11224 418 GLU B N 1
ATOM 6672 C CA . GLU B 1 421 ? 39.94615 55.00657 31.32837 1.000 24.46376 418 GLU B CA 1
ATOM 6673 C C . GLU B 1 421 ? 38.44449 54.90141 31.11081 1.000 26.89969 418 GLU B C 1
ATOM 6674 O O . GLU B 1 421 ? 37.97379 53.90279 30.55896 1.000 32.74341 418 GLU B O 1
ATOM 6680 N N . LYS B 1 422 ? 37.68695 55.90033 31.54573 1.000 22.69380 419 LYS B N 1
ATOM 6681 C CA . LYS B 1 422 ? 36.24545 55.91809 31.40007 1.000 29.80187 419 LYS B CA 1
ATOM 6682 C C . LYS B 1 422 ? 35.79768 56.68522 30.16495 1.000 26.54223 419 LYS B C 1
ATOM 6683 O O . LYS B 1 422 ? 34.59733 56.88086 29.97278 1.000 28.21341 419 LYS B O 1
ATOM 6689 N N A ARG B 1 423 ? 36.73154 57.11000 29.32273 0.545 24.11920 420 ARG B N 1
ATOM 6690 N N B ARG B 1 423 ? 36.72646 57.13021 29.33151 0.455 24.12992 420 ARG B N 1
ATOM 6691 C CA A ARG B 1 423 ? 36.42088 57.92185 28.15818 0.545 22.48532 420 ARG B CA 1
ATOM 6692 C CA B ARG B 1 423 ? 36.37915 57.90341 28.15118 0.455 22.50907 420 ARG B CA 1
ATOM 6693 C C A ARG B 1 423 ? 36.97400 57.26281 26.90230 0.545 24.85433 420 ARG B C 1
ATOM 6694 C C B ARG B 1 423 ? 36.91770 57.21931 26.90435 0.455 24.84683 420 ARG B C 1
ATOM 6695 O O A ARG B 1 423 ? 37.80339 56.34673 26.96496 0.545 22.31995 420 ARG B O 1
ATOM 6696 O O B ARG B 1 423 ? 37.68730 56.25394 26.97282 0.455 22.30518 420 ARG B O 1
ATOM 6711 N N . ASN B 1 424 ? 36.47203 57.72432 25.75460 1.000 23.02405 421 ASN B N 1
ATOM 6712 C CA . ASN B 1 424 ? 36.87126 57.20298 24.44916 1.000 21.65908 421 ASN B CA 1
ATOM 6713 C C . ASN B 1 424 ? 37.99159 58.09403 23.92486 1.000 29.00892 421 ASN B C 1
ATOM 6714 O O . ASN B 1 424 ? 37.74498 59.09566 23.25882 1.000 27.37561 421 ASN B O 1
ATOM 6719 N N . ILE B 1 425 ? 39.23813 57.68504 24.18001 1.000 21.27210 422 ILE B N 1
ATOM 6720 C CA . ILE B 1 425 ? 40.41763 58.51980 23.96682 1.000 27.19400 422 ILE B CA 1
ATOM 6721 C C . ILE B 1 425 ? 41.31406 57.86484 22.92734 1.000 28.74207 422 ILE B C 1
ATOM 6722 O O . ILE B 1 425 ? 41.56172 56.65790 22.98421 1.000 25.63634 422 ILE B O 1
ATOM 6727 N N . LYS B 1 426 ? 41.82122 58.66362 21.99667 1.000 24.32332 423 LYS B N 1
ATOM 6728 C CA . LYS B 1 426 ? 42.84492 58.21657 21.05814 1.000 29.30550 423 LYS B CA 1
ATOM 6729 C C . LYS B 1 426 ? 44.19758 58.43204 21.73124 1.000 30.72608 423 LYS B C 1
ATOM 6730 O O . LYS B 1 426 ? 44.59818 59.57407 21.99585 1.000 28.36730 423 LYS B O 1
ATOM 6736 N N . GLN B 1 427 ? 44.88489 57.33835 22.03192 1.000 27.51263 424 GLN B N 1
ATOM 6737 C CA . GLN B 1 427 ? 46.13998 57.37886 22.77363 1.000 31.66571 424 GLN B CA 1
ATOM 6738 C C . GLN B 1 427 ? 46.79962 56.00289 22.70887 1.000 39.34997 424 GLN B C 1
ATOM 6739 O O . GLN B 1 427 ? 46.20384 55.04919 22.19126 1.000 50.36278 424 GLN B O 1
#

Organism: Yersinia pestis (NCBI:txid632)

Solvent-accessible surface area: 31688 Å² total

Secondary structure (DSSP, 8-state):
-----HHHHHHEEEEEETTTEEEEEE-SB--TTT---B-BTTTBSEEHHHHHHHHHHHHHHHHHH--HHHHHHHHHHHHHHHHTB-TTS-B--EE-TTS-B--SSTTT-SSSSHHHHHHHHHHHHHHHHHHHH-HHHHHHHHHHHHHHHHHHHHH------EEEETTEEEETTSGGGBHHHHHHH--HHHHHHHS--HHHH--HHHHH------TTSTTTT---SBTTEEESTT--HHHHHHHHHHHHT----HHHHHIIIIIHHHHHHTT--SEEEEEEETTEEEEEEEE---B-HHHH---HHHHHHHHHH--HHHHHHHHHHHGGGGT-STT----BTTTTB---EEEETTEEE----HHHHHHHHHHHHHHHHSHHHH--HHHHHTS----/--S---HHHHHHEEEEE-TTS-EEEEE-SEE-TTT--EE-BTTTBSEEHHHHHHHHHHHHHHHHHH--HHHHHHHHHHHHHHHHTB-TTS-B--EE-TTS-B--SSTTTSSSSSHHHHHHHHHHHHHHHHHHHH-HHHHHHHHHHHHHHHHHHHHH------EEEETTEEEETTSGGGBHHHHHHH--HHHHHHHS--HHHH--HHHHH------TTSTTTT---SBTTEEESTT--HHHHHHHHHHHHT----HHHHHIIIIIHHHHHHTT--SEEEEEEETTEEEEEEEE---B-HHHH---HHHHHHHHHH--HHHHHHHHHHHGGGGT-STT----BTTTTB---EEEETTEEE----HHHHHHHHHHHHHHHTSHHHH--HHHHHTS----

Radius of gyration: 31.6 Å; Cα contacts (8 Å, |Δi|>4): 1568; chains: 2; bounding box: 69×57×93 Å

Nearest PDB structures (foldseek):
  7tem-assembly1_A  TM=9.983E-01  e=1.125E-59  Yersinia pestis CO92
  7unp-assembly1_A  TM=5.208E-01  e=5.131E-04  Acetivibrio thermocellus
  7v0j-assembly1_A  TM=5.245E-01  e=6.659E-03  Acetivibrio thermocellus
  4doe-assembly1_A  TM=5.584E-01  e=1.165E-02  Caldicellulosiruptor bescii
  3m77-assembly1_A  TM=3.069E-01  e=2.364E+00  Haemophilus influenzae